Protein 2MW8 (pdb70)

CATH classification: 1.10.10.60

Solvent-accessible surface area: 6251 Å² total; per-residue (Å²): 194,178,172,178,116,217,113,177,105,184,30,60,108,125,6,75,46,60,0,90,62,44,22,135,121,99,12,23,152,40,96,140,137,24,25,104,84,13,18,81,126,20,126,34,58,117,144,23,0,90,142,22,6,103,100,47,89,121,113,81,132,142,117,82,164,126,264

Organism: Homo sapiens (NCBI:txid9606)

Secondary structure (DSSP, 8-state):
---S-----SS-HHHHHHHHHHHHHT-S---HHHHHHHHHHTT--SHHHHHHHHHHHHHHHH-----

Sequence (67 aa):
NRQKTRPRTKISVEALGILQSFIQDVGLYPDEEAIQTLSAQLDLPKYTIIKFFQNQRYYLKHHGKLKNRQKTRPRTKISVEALGILQSFIQDVGLYPDEEAIQTLSAQLDLPKYTIIKFFQNQRYYLKHHGKLKNRQKTRPRTKISVEALGILQSFIQDVGLYPDEEAIQTLSAQLDLPKYTIIKFFQNQRYYLKHHGKLKNRQKTRPRTKISVEALGILQSFIQDVGLYPDEEAIQTLSAQLDLPKYTIIKFFQNQRYYLKHHGKLKNRQKTRPRTKISVEALGILQSFIQDVGLYPDEEAIQTLSAQLDLPKYTIIKFFQNQRYYLKHHGKLKNRQKTRPRTKISVEALGILQSFIQDVGLYPDEEAIQTLSAQLDLPKYTIIKFFQNQRYYLKHHGKLKNRQKTRPRTKISVEALGILQSFIQDVGLYPDEEAIQTLSAQLDLPKYTIIKFFQNQRYYLKHHGKLKNRQKTRPRTKISVEALGILQSFIQDVGLYPDEEAIQTLSAQLDLPKYTIIKFFQNQRYYLKHHGKLKNRQKTRPRTKISVEALGILQSFIQDVGLYPDEEAIQTLSAQLDLPKYTIIKFFQNQRYYLKHHGKLKNRQKTRPRTKISVEALGILQSFIQDVGLYPDEEAIQTLSAQLDLPKYTIIKFFQNQRYYLKHHGKLKNRQKTRPRTKISVEALGILQSFIQDVGLYPDEEAIQTLSAQLDLPKYTIIKFFQNQRYYLKHHGKLKNRQKTRPRTKISVEALGILQSFIQDVGLYPDEEAIQTLSAQLDLPKYTIIKFFQNQRYYLKHHGKLKNRQKTRPRTKISVEALGILQSFIQDVGLYPDEEAIQTLSAQLDLPKYTIIKFFQNQRYYLKHHGKLKNRQKTRPRTKISVEALGILQSFIQDVGLYPDEEAIQTLSAQLDLPKYTIIKFFQNQRYYLKHHGKLKNRQKTRPRTKISVEALGILQSFIQDVGLYPDEEAIQTLSAQLDLPKYTIIKFFQNQRYYLKHHGKLKNRQKTRPRTKISVEALGILQSFIQDVGLYPDEEAIQTLSAQLDLPKYTIIKFFQNQRYYLKHHGKLKNRQKTRPRTKISVEALGILQSFIQDVGLYPDEEAIQTLSAQLDLPKYTIIKFFQNQRYYLKHHGKLKNRQKTRPRTKISVEALGILQSFIQDVGLYPDEEAIQTLSAQLDLPKYTIIKFFQNQRYYLKHHGKLKNRQKTRPRTKISVEALGILQSFIQDVGLYPDEEAIQTLSAQLDLPKYTIIKFFQNQRYYLKHHGKLKNRQKTRPRTKISVEALGILQSFIQDVGLYPDEEAIQTLSAQLDLPKYTIIKFFQNQRYYLKHHGKLK

Radius of gyration: 14.17 Å; Cα contacts (8 Å, |Δi|>4): 26; chains: 1; bounding box: 20×46×33 Å

GO terms:
  GO:0000122 negative regulation of transcription by RNA polymerase II (P, IMP)
  GO:0000977 RNA polymerase II transcription regulatory region sequence-specific DNA binding (F, IDA)
  GO:0001227 DNA-binding transcription repressor activity, RNA polymerase II-specific (F, IDA)
  GO:0000122 negative regulation of transcription by RNA polymerase II (P, IDA)
  GO:0043565 sequence-specific DNA binding (F, IDA)
  GO:0016604 nuclear body (C, IDA)
  GO:0016363 nuclear matrix (C, EXP)
  GO:0003690 double-stranded DNA binding (F, TAS)
  GO:0006325 chromatin organization (P, TAS)
  GO:0005654 nucleoplasm (C, TAS)
  GO:0005515 protein binding (F, IPI)
  GO:0005654 nucleoplasm (C, IDA)
  GO:0005634 nucleus (C, IDA)
  GO:0016605 PML body (C, IDA)

Structure (mmCIF, N/CA/C/O backbone):
data_2MW8
#
_entry.id   2MW8
#
loop_
_atom_site.group_PDB
_atom_site.id
_atom_site.type_symbol
_atom_site.label_atom_id
_atom_site.label_alt_id
_atom_site.label_comp_id
_atom_site.label_asym_id
_atom_site.label_entity_id
_atom_site.label_seq_id
_atom_site.pdbx_PDB_ins_code
_atom_site.Cartn_x
_atom_site.Cartn_y
_atom_site.Cartn_z
_atom_site.occupancy
_atom_site.B_iso_or_equiv
_atom_site.auth_seq_id
_atom_site.auth_comp_id
_atom_site.auth_asym_id
_atom_site.auth_atom_id
_atom_site.pdbx_PDB_model_num
ATOM 1 N N . ASN A 1 5 ? 127.721 -34.602 14.600 1.00 0.00 641 ASN A N 1
ATOM 2 C CA . ASN A 1 5 ? 127.384 -35.653 13.605 1.00 0.00 641 ASN A CA 1
ATOM 3 C C . ASN A 1 5 ? 126.560 -35.079 12.457 1.00 0.00 641 ASN A C 1
ATOM 4 O O . ASN A 1 5 ? 125.625 -35.716 11.970 1.00 0.00 641 ASN A O 1
ATOM 15 N N . ARG A 1 6 ? 126.912 -33.871 12.029 1.00 0.00 642 ARG A N 1
ATOM 16 C CA . ARG A 1 6 ? 126.205 -33.211 10.937 1.00 0.00 642 ARG A CA 1
ATOM 17 C C . ARG A 1 6 ? 126.965 -31.974 10.467 1.00 0.00 642 ARG A C 1
ATOM 18 O O . ARG A 1 6 ? 127.157 -31.025 11.228 1.00 0.00 642 ARG A O 1
ATOM 39 N N . GLN A 1 7 ? 127.396 -31.992 9.211 1.00 0.00 643 GLN A N 1
ATOM 40 C CA . GLN A 1 7 ? 128.135 -30.872 8.640 1.00 0.00 643 GLN A CA 1
ATOM 41 C C . GLN A 1 7 ? 127.789 -30.685 7.166 1.00 0.00 643 GLN A C 1
ATOM 42 O O . GLN A 1 7 ? 128.581 -31.018 6.284 1.00 0.00 643 GLN A O 1
ATOM 56 N N . LYS A 1 8 ? 126.600 -30.151 6.907 1.00 0.00 644 LYS A N 1
ATOM 57 C CA . LYS A 1 8 ? 126.148 -29.920 5.540 1.00 0.00 644 LYS A CA 1
ATOM 58 C C . LYS A 1 8 ? 125.397 -28.598 5.431 1.00 0.00 644 LYS A C 1
ATOM 59 O O . LYS A 1 8 ? 124.482 -28.457 4.619 1.00 0.00 644 LYS A O 1
ATOM 78 N N . THR A 1 9 ? 125.788 -27.631 6.254 1.00 0.00 645 THR A N 1
ATOM 79 C CA . THR A 1 9 ? 125.152 -26.319 6.250 1.00 0.00 645 THR A CA 1
ATOM 80 C C . THR A 1 9 ? 125.966 -25.311 7.053 1.00 0.00 645 THR A C 1
ATOM 81 O O . THR A 1 9 ? 126.481 -25.628 8.126 1.00 0.00 645 THR A O 1
ATOM 92 N N . ARG A 1 10 ? 126.075 -24.095 6.529 1.00 0.00 646 ARG A N 1
ATOM 93 C CA . ARG A 1 10 ? 126.825 -23.038 7.199 1.00 0.00 646 ARG A CA 1
ATOM 94 C C . ARG A 1 10 ? 125.977 -21.775 7.337 1.00 0.00 646 ARG A C 1
ATOM 95 O O . ARG A 1 10 ? 125.207 -21.434 6.440 1.00 0.00 646 ARG A O 1
ATOM 116 N N . PRO A 1 11 ? 126.107 -21.059 8.469 1.00 0.00 647 PRO A N 1
ATOM 117 C CA . PRO A 1 11 ? 125.346 -19.829 8.714 1.00 0.00 647 PRO A CA 1
ATOM 118 C C . PRO A 1 11 ? 125.505 -18.817 7.585 1.00 0.00 647 PRO A C 1
ATOM 119 O O . PRO A 1 11 ? 126.515 -18.810 6.881 1.00 0.00 647 PRO A O 1
ATOM 130 N N . ARG A 1 12 ? 124.501 -17.962 7.418 1.00 0.00 648 ARG A N 1
ATOM 131 C CA . ARG A 1 12 ? 124.530 -16.945 6.373 1.00 0.00 648 ARG A CA 1
ATOM 132 C C . ARG A 1 12 ? 125.453 -15.795 6.760 1.00 0.00 648 ARG A C 1
ATOM 133 O O . ARG A 1 12 ? 125.406 -15.298 7.886 1.00 0.00 648 ARG A O 1
ATOM 154 N N . THR A 1 13 ? 126.295 -15.376 5.820 1.00 0.00 649 THR A N 1
ATOM 155 C CA . THR A 1 13 ? 127.230 -14.284 6.063 1.00 0.00 649 THR A CA 1
ATOM 156 C C . THR A 1 13 ? 127.270 -13.323 4.879 1.00 0.00 649 THR A C 1
ATOM 157 O O . THR A 1 13 ? 126.815 -13.652 3.784 1.00 0.00 649 THR A O 1
ATOM 168 N N . LYS A 1 14 ? 127.820 -12.134 5.108 1.00 0.00 650 LYS A N 1
ATOM 169 C CA . LYS A 1 14 ? 127.921 -11.123 4.062 1.00 0.00 650 LYS A CA 1
ATOM 170 C C . LYS A 1 14 ? 126.536 -10.687 3.591 1.00 0.00 650 LYS A C 1
ATOM 171 O O . LYS A 1 14 ? 126.120 -11.002 2.477 1.00 0.00 650 LYS A O 1
ATOM 190 N N . ILE A 1 15 ? 125.829 -9.957 4.448 1.00 0.00 651 ILE A N 1
ATOM 191 C CA . ILE A 1 15 ? 124.491 -9.477 4.121 1.00 0.00 651 ILE A CA 1
ATOM 192 C C . ILE A 1 15 ? 123.524 -10.638 3.917 1.00 0.00 651 ILE A C 1
ATOM 193 O O . ILE A 1 15 ? 123.772 -11.531 3.106 1.00 0.00 651 ILE A O 1
ATOM 209 N N . SER A 1 16 ? 122.421 -10.620 4.657 1.00 0.00 652 SER A N 1
ATOM 210 C CA . SER A 1 16 ? 121.415 -11.672 4.557 1.00 0.00 652 SER A CA 1
ATOM 211 C C . SER A 1 16 ? 120.661 -11.578 3.233 1.00 0.00 652 SER A C 1
ATOM 212 O O . SER A 1 16 ? 120.733 -10.566 2.537 1.00 0.00 652 SER A O 1
ATOM 220 N N . VAL A 1 17 ? 119.938 -12.639 2.895 1.00 0.00 653 VAL A N 1
ATOM 221 C CA . VAL A 1 17 ? 119.170 -12.677 1.656 1.00 0.00 653 VAL A CA 1
ATOM 222 C C . VAL A 1 17 ? 118.136 -11.556 1.615 1.00 0.00 653 VAL A C 1
ATOM 223 O O . VAL A 1 17 ? 117.974 -10.885 0.597 1.00 0.00 653 VAL A O 1
ATOM 236 N N . GLU A 1 18 ? 117.441 -11.359 2.730 1.00 0.00 654 GLU A N 1
ATOM 237 C CA . GLU A 1 18 ? 116.422 -10.319 2.821 1.00 0.00 654 GLU A CA 1
ATOM 238 C C . GLU A 1 18 ? 117.050 -8.933 2.717 1.00 0.00 654 GLU A C 1
ATOM 239 O O . GLU A 1 18 ? 116.433 -7.997 2.207 1.00 0.00 654 GLU A O 1
ATOM 251 N N . ALA A 1 19 ? 118.280 -8.807 3.205 1.00 0.00 655 ALA A N 1
ATOM 252 C CA . ALA A 1 19 ? 118.990 -7.535 3.166 1.00 0.00 655 ALA A CA 1
ATOM 253 C C . ALA A 1 19 ? 119.494 -7.229 1.760 1.00 0.00 655 ALA A C 1
ATOM 254 O O . ALA A 1 19 ? 119.497 -6.076 1.329 1.00 0.00 655 ALA A O 1
ATOM 261 N N . LEU A 1 20 ? 119.920 -8.268 1.050 1.00 0.00 656 LEU A N 1
ATOM 262 C CA . LEU A 1 20 ? 120.425 -8.111 -0.308 1.00 0.00 656 LEU A CA 1
ATOM 263 C C . LEU A 1 20 ? 119.303 -7.725 -1.266 1.00 0.00 656 LEU A C 1
ATOM 264 O O . LEU A 1 20 ? 119.479 -6.865 -2.129 1.00 0.00 656 LEU A O 1
ATOM 280 N N . GLY A 1 21 ? 118.150 -8.366 -1.108 1.00 0.00 657 GLY A N 1
ATOM 281 C CA . GLY A 1 21 ? 117.016 -8.076 -1.965 1.00 0.00 657 GLY A CA 1
ATOM 282 C C . GLY A 1 21 ? 116.565 -6.633 -1.863 1.00 0.00 657 GLY A C 1
ATOM 283 O O . GLY A 1 21 ? 116.254 -5.999 -2.871 1.00 0.00 657 GLY A O 1
ATOM 287 N N . ILE A 1 22 ? 116.531 -6.111 -0.641 1.00 0.00 658 ILE A N 1
ATOM 288 C CA . ILE A 1 22 ? 116.115 -4.732 -0.411 1.00 0.00 658 ILE A CA 1
ATOM 289 C C . ILE A 1 22 ? 117.218 -3.753 -0.798 1.00 0.00 658 ILE A C 1
ATOM 290 O O . ILE A 1 22 ? 116.946 -2.666 -1.305 1.00 0.00 658 ILE A O 1
ATOM 306 N N . LEU A 1 23 ? 118.464 -4.147 -0.555 1.00 0.00 659 LEU A N 1
ATOM 307 C CA . LEU A 1 23 ? 119.609 -3.303 -0.879 1.00 0.00 659 LEU A CA 1
ATOM 308 C C . LEU A 1 23 ? 119.742 -3.124 -2.387 1.00 0.00 659 LEU A C 1
ATOM 309 O O . LEU A 1 23 ? 119.938 -2.011 -2.875 1.00 0.00 659 LEU A O 1
ATOM 325 N N . GLN A 1 24 ? 119.635 -4.227 -3.122 1.00 0.00 660 GLN A N 1
ATOM 326 C CA . GLN A 1 24 ? 119.743 -4.191 -4.576 1.00 0.00 660 GLN A CA 1
ATOM 327 C C . GLN A 1 24 ? 118.668 -3.294 -5.179 1.00 0.00 660 GLN A C 1
ATOM 328 O O . GLN A 1 24 ? 118.940 -2.504 -6.083 1.00 0.00 660 GLN A O 1
ATOM 342 N N . SER A 1 25 ? 117.445 -3.420 -4.673 1.00 0.00 661 SER A N 1
ATOM 343 C CA . SER A 1 25 ? 116.329 -2.620 -5.162 1.00 0.00 661 SER A CA 1
ATOM 344 C C . SER A 1 25 ? 116.555 -1.139 -4.877 1.00 0.00 661 SER A C 1
ATOM 345 O O . SER A 1 25 ? 116.124 -0.277 -5.643 1.00 0.00 661 SER A O 1
ATOM 353 N N . PHE A 1 26 ? 117.233 -0.851 -3.771 1.00 0.00 662 PHE A N 1
ATOM 354 C CA . PHE A 1 26 ? 117.516 0.525 -3.384 1.00 0.00 662 PHE A CA 1
ATOM 355 C C . PHE A 1 26 ? 118.363 1.225 -4.442 1.00 0.00 662 PHE A C 1
ATOM 356 O O . PHE A 1 26 ? 118.170 2.407 -4.723 1.00 0.00 662 PHE A O 1
ATOM 373 N N . ILE A 1 27 ? 119.301 0.486 -5.024 1.00 0.00 663 ILE A N 1
ATOM 374 C CA . ILE A 1 27 ? 120.178 1.036 -6.052 1.00 0.00 663 ILE A CA 1
ATOM 375 C C . ILE A 1 27 ? 119.429 1.233 -7.365 1.00 0.00 663 ILE A C 1
ATOM 376 O O . ILE A 1 27 ? 119.610 2.240 -8.049 1.00 0.00 663 ILE A O 1
ATOM 392 N N . GLN A 1 28 ? 118.587 0.265 -7.712 1.00 0.00 664 GLN A N 1
ATOM 393 C CA . GLN A 1 28 ? 117.810 0.333 -8.944 1.00 0.00 664 GLN A CA 1
ATOM 394 C C . GLN A 1 28 ? 116.792 1.468 -8.882 1.00 0.00 664 GLN A C 1
ATOM 395 O O . GLN A 1 28 ? 116.447 2.063 -9.904 1.00 0.00 664 GLN A O 1
ATOM 409 N N . ASP A 1 29 ? 116.314 1.765 -7.677 1.00 0.00 665 ASP A N 1
ATOM 410 C CA . ASP A 1 29 ? 115.335 2.829 -7.484 1.00 0.00 665 ASP A CA 1
ATOM 411 C C . ASP A 1 29 ? 116.026 4.162 -7.213 1.00 0.00 665 ASP A C 1
ATOM 412 O O . ASP A 1 29 ? 115.814 5.139 -7.932 1.00 0.00 665 ASP A O 1
ATOM 421 N N . VAL A 1 30 ? 116.852 4.195 -6.173 1.00 0.00 666 VAL A N 1
ATOM 422 C CA . VAL A 1 30 ? 117.573 5.408 -5.807 1.00 0.00 666 VAL A CA 1
ATOM 423 C C . VAL A 1 30 ? 118.847 5.560 -6.632 1.00 0.00 666 VAL A C 1
ATOM 424 O O . VAL A 1 30 ? 118.958 6.463 -7.461 1.00 0.00 666 VAL A O 1
ATOM 437 N N . GLY A 1 31 ? 119.807 4.670 -6.399 1.00 0.00 667 GLY A N 1
ATOM 438 C CA . GLY A 1 31 ? 121.060 4.723 -7.128 1.00 0.00 667 GLY A CA 1
ATOM 439 C C . GLY A 1 31 ? 122.245 4.314 -6.276 1.00 0.00 667 GLY A C 1
ATOM 440 O O . GLY A 1 31 ? 122.095 3.559 -5.315 1.00 0.00 667 GLY A O 1
ATOM 444 N N . LEU A 1 32 ? 123.425 4.813 -6.628 1.00 0.00 668 LEU A N 1
ATOM 445 C CA . LEU A 1 32 ? 124.641 4.494 -5.888 1.00 0.00 668 LEU A CA 1
ATOM 446 C C . LEU A 1 32 ? 125.212 5.739 -5.214 1.00 0.00 668 LEU A C 1
ATOM 447 O O . LEU A 1 32 ? 126.394 6.050 -5.359 1.00 0.00 668 LEU A O 1
ATOM 463 N N . TYR A 1 33 ? 124.363 6.447 -4.477 1.00 0.00 669 TYR A N 1
ATOM 464 C CA . TYR A 1 33 ? 124.780 7.657 -3.780 1.00 0.00 669 TYR A CA 1
ATOM 465 C C . TYR A 1 33 ? 123.919 7.896 -2.540 1.00 0.00 669 TYR A C 1
ATOM 466 O O . TYR A 1 33 ? 123.116 8.829 -2.502 1.00 0.00 669 TYR A O 1
ATOM 484 N N . PRO A 1 34 ? 124.076 7.051 -1.508 1.00 0.00 670 PRO A N 1
ATOM 485 C CA . PRO A 1 34 ? 123.308 7.172 -0.265 1.00 0.00 670 PRO A CA 1
ATOM 486 C C . PRO A 1 34 ? 123.767 8.352 0.586 1.00 0.00 670 PRO A C 1
ATOM 487 O O . PRO A 1 34 ? 124.834 8.919 0.355 1.00 0.00 670 PRO A O 1
ATOM 498 N N . ASP A 1 35 ? 122.954 8.714 1.573 1.00 0.00 671 ASP A N 1
ATOM 499 C CA . ASP A 1 35 ? 123.275 9.825 2.461 1.00 0.00 671 ASP A CA 1
ATOM 500 C C . ASP A 1 35 ? 123.389 9.351 3.906 1.00 0.00 671 ASP A C 1
ATOM 501 O O . ASP A 1 35 ? 123.171 8.177 4.204 1.00 0.00 671 ASP A O 1
ATOM 510 N N . GLU A 1 36 ? 123.733 10.272 4.800 1.00 0.00 672 GLU A N 1
ATOM 511 C CA . GLU A 1 36 ? 123.877 9.948 6.214 1.00 0.00 672 GLU A CA 1
ATOM 512 C C . GLU A 1 36 ? 122.567 9.417 6.789 1.00 0.00 672 GLU A C 1
ATOM 513 O O . GLU A 1 36 ? 122.564 8.484 7.593 1.00 0.00 672 GLU A O 1
ATOM 525 N N . GLU A 1 37 ? 121.457 10.016 6.371 1.00 0.00 673 GLU A N 1
ATOM 526 C CA . GLU A 1 37 ? 120.141 9.604 6.846 1.00 0.00 673 GLU A CA 1
ATOM 527 C C . GLU A 1 37 ? 119.722 8.281 6.213 1.00 0.00 673 GLU A C 1
ATOM 528 O O . GLU A 1 37 ? 118.999 7.491 6.822 1.00 0.00 673 GLU A O 1
ATOM 540 N N . ALA A 1 38 ? 120.181 8.044 4.989 1.00 0.00 674 ALA A N 1
ATOM 541 C CA . ALA A 1 38 ? 119.854 6.816 4.274 1.00 0.00 674 ALA A CA 1
ATOM 542 C C . ALA A 1 38 ? 120.477 5.601 4.953 1.00 0.00 674 ALA A C 1
ATOM 543 O O . ALA A 1 38 ? 119.841 4.556 5.084 1.00 0.00 674 ALA A O 1
ATOM 550 N N . ILE A 1 39 ? 121.727 5.746 5.381 1.00 0.00 675 ILE A N 1
ATOM 551 C CA . ILE A 1 39 ? 122.436 4.660 6.048 1.00 0.00 675 ILE A CA 1
ATOM 552 C C . ILE A 1 39 ? 121.882 4.419 7.447 1.00 0.00 675 ILE A C 1
ATOM 553 O O . ILE A 1 39 ? 121.701 3.276 7.866 1.00 0.00 675 ILE A O 1
ATOM 569 N N . GLN A 1 40 ? 121.616 5.504 8.168 1.00 0.00 676 GLN A N 1
ATOM 570 C CA . GLN A 1 40 ? 121.082 5.410 9.521 1.00 0.00 676 GLN A CA 1
ATOM 571 C C . GLN A 1 40 ? 119.742 4.682 9.528 1.00 0.00 676 GLN A C 1
ATOM 572 O O . GLN A 1 40 ? 119.455 3.895 10.430 1.00 0.00 676 GLN A O 1
ATOM 586 N N . THR A 1 41 ? 118.924 4.951 8.514 1.00 0.00 677 THR A N 1
ATOM 587 C CA . THR A 1 41 ? 117.614 4.321 8.403 1.00 0.00 677 THR A CA 1
ATOM 588 C C . THR A 1 41 ? 117.734 2.887 7.904 1.00 0.00 677 THR A C 1
ATOM 589 O O . THR A 1 41 ? 117.133 1.970 8.465 1.00 0.00 677 THR A O 1
ATOM 600 N N . LEU A 1 42 ? 118.515 2.697 6.845 1.00 0.00 678 LEU A N 1
ATOM 601 C CA . LEU A 1 42 ? 118.714 1.372 6.269 1.00 0.00 678 LEU A CA 1
ATOM 602 C C . LEU A 1 42 ? 119.410 0.446 7.261 1.00 0.00 678 LEU A C 1
ATOM 603 O O . LEU A 1 42 ? 119.056 -0.726 7.385 1.00 0.00 678 LEU A O 1
ATOM 619 N N . SER A 1 43 ? 120.403 0.980 7.965 1.00 0.00 679 SER A N 1
ATOM 620 C CA . SER A 1 43 ? 121.150 0.201 8.945 1.00 0.00 679 SER A CA 1
ATOM 621 C C . SER A 1 43 ? 120.237 -0.286 10.065 1.00 0.00 679 SER A C 1
ATOM 622 O O . SER A 1 43 ? 120.386 -1.405 10.558 1.00 0.00 679 SER A O 1
ATOM 630 N N . ALA A 1 44 ? 119.292 0.559 10.464 1.00 0.00 680 ALA A N 1
ATOM 631 C CA . ALA A 1 44 ? 118.355 0.215 11.526 1.00 0.00 680 ALA A CA 1
ATOM 632 C C . ALA A 1 44 ? 117.226 -0.666 11.000 1.00 0.00 680 ALA A C 1
ATOM 633 O O . ALA A 1 44 ? 116.700 -1.514 11.720 1.00 0.00 680 ALA A O 1
ATOM 640 N N . GLN A 1 45 ? 116.859 -0.458 9.739 1.00 0.00 681 GLN A N 1
ATOM 641 C CA . GLN A 1 45 ? 115.792 -1.233 9.117 1.00 0.00 681 GLN A CA 1
ATOM 642 C C . GLN A 1 45 ? 116.285 -2.622 8.727 1.00 0.00 681 GLN A C 1
ATOM 643 O O . GLN A 1 45 ? 115.668 -3.631 9.070 1.00 0.00 681 GLN A O 1
ATOM 657 N N . LEU A 1 46 ? 117.403 -2.668 8.008 1.00 0.00 682 LEU A N 1
ATOM 658 C CA . LEU A 1 46 ? 117.981 -3.934 7.571 1.00 0.00 682 LEU A CA 1
ATOM 659 C C . LEU A 1 46 ? 118.672 -4.656 8.728 1.00 0.00 682 LEU A C 1
ATOM 660 O O . LEU A 1 46 ? 119.008 -5.835 8.619 1.00 0.00 682 LEU A O 1
ATOM 676 N N . ASP A 1 47 ? 118.885 -3.943 9.833 1.00 0.00 683 ASP A N 1
ATOM 677 C CA . ASP A 1 47 ? 119.537 -4.522 11.003 1.00 0.00 683 ASP A CA 1
ATOM 678 C C . ASP A 1 47 ? 120.999 -4.845 10.706 1.00 0.00 683 ASP A C 1
ATOM 679 O O . ASP A 1 47 ? 121.527 -5.859 11.163 1.00 0.00 683 ASP A O 1
ATOM 688 N N . LEU A 1 48 ? 121.647 -3.974 9.939 1.00 0.00 684 LEU A N 1
ATOM 689 C CA . LEU A 1 48 ? 123.047 -4.163 9.580 1.00 0.00 684 LEU A CA 1
ATOM 690 C C . LEU A 1 48 ? 123.873 -2.933 9.950 1.00 0.00 684 LEU A C 1
ATOM 691 O O . LEU A 1 48 ? 123.370 -1.810 9.928 1.00 0.00 684 LEU A O 1
ATOM 707 N N . PRO A 1 49 ? 125.157 -3.129 10.295 1.00 0.00 685 PRO A N 1
ATOM 708 C CA . PRO A 1 49 ? 126.051 -2.029 10.671 1.00 0.00 685 PRO A CA 1
ATOM 709 C C . PRO A 1 49 ? 126.061 -0.909 9.635 1.00 0.00 685 PRO A C 1
ATOM 710 O O . PRO A 1 49 ? 125.361 -0.980 8.625 1.00 0.00 685 PRO A O 1
ATOM 721 N N . LYS A 1 50 ? 126.859 0.121 9.893 1.00 0.00 686 LYS A N 1
ATOM 722 C CA . LYS A 1 50 ? 126.960 1.257 8.982 1.00 0.00 686 LYS A CA 1
ATOM 723 C C . LYS A 1 50 ? 128.011 0.998 7.908 1.00 0.00 686 LYS A C 1
ATOM 724 O O . LYS A 1 50 ? 127.802 1.305 6.734 1.00 0.00 686 LYS A O 1
ATOM 743 N N . TYR A 1 51 ? 129.142 0.433 8.317 1.00 0.00 687 TYR A N 1
ATOM 744 C CA . TYR A 1 51 ? 130.226 0.132 7.389 1.00 0.00 687 TYR A CA 1
ATOM 745 C C . TYR A 1 51 ? 129.764 -0.835 6.305 1.00 0.00 687 TYR A C 1
ATOM 746 O O . TYR A 1 51 ? 130.225 -0.773 5.165 1.00 0.00 687 TYR A O 1
ATOM 764 N N . THR A 1 52 ? 128.850 -1.729 6.668 1.00 0.00 688 THR A N 1
ATOM 765 C CA . THR A 1 52 ? 128.324 -2.710 5.727 1.00 0.00 688 THR A CA 1
ATOM 766 C C . THR A 1 52 ? 127.644 -2.028 4.544 1.00 0.00 688 THR A C 1
ATOM 767 O O . THR A 1 52 ? 127.656 -2.544 3.427 1.00 0.00 688 THR A O 1
ATOM 778 N N . ILE A 1 53 ? 127.050 -0.867 4.799 1.00 0.00 689 ILE A N 1
ATOM 779 C CA . ILE A 1 53 ? 126.364 -0.115 3.756 1.00 0.00 689 ILE A CA 1
ATOM 780 C C . ILE A 1 53 ? 127.357 0.630 2.871 1.00 0.00 689 ILE A C 1
ATOM 781 O O . ILE A 1 53 ? 127.203 0.676 1.650 1.00 0.00 689 ILE A O 1
ATOM 797 N N . ILE A 1 54 ? 128.377 1.210 3.494 1.00 0.00 690 ILE A N 1
ATOM 798 C CA . ILE A 1 54 ? 129.395 1.953 2.761 1.00 0.00 690 ILE A CA 1
ATOM 799 C C . ILE A 1 54 ? 130.185 1.033 1.835 1.00 0.00 690 ILE A C 1
ATOM 800 O O . ILE A 1 54 ? 130.497 1.399 0.702 1.00 0.00 690 ILE A O 1
ATOM 816 N N . LYS A 1 55 ? 130.505 -0.160 2.324 1.00 0.00 691 LYS A N 1
ATOM 817 C CA . LYS A 1 55 ? 131.258 -1.130 1.540 1.00 0.00 691 LYS A CA 1
ATOM 818 C C . LYS A 1 55 ? 130.413 -1.685 0.397 1.00 0.00 691 LYS A C 1
ATOM 819 O O . LYS A 1 55 ? 130.910 -1.899 -0.708 1.00 0.00 691 LYS A O 1
ATOM 838 N N . PHE A 1 56 ? 129.133 -1.914 0.672 1.00 0.00 692 PHE A N 1
ATOM 839 C CA . PHE A 1 56 ? 128.218 -2.445 -0.333 1.00 0.00 692 PHE A CA 1
ATOM 840 C C . PHE A 1 56 ? 128.099 -1.496 -1.521 1.00 0.00 692 PHE A C 1
ATOM 841 O O . PHE A 1 56 ? 128.386 -1.870 -2.658 1.00 0.00 692 PHE A O 1
ATOM 858 N N . PHE A 1 57 ? 127.675 -0.266 -1.249 1.00 0.00 693 PHE A N 1
ATOM 859 C CA . PHE A 1 57 ? 127.515 0.736 -2.298 1.00 0.00 693 PHE A CA 1
ATOM 860 C C . PHE A 1 57 ? 128.857 1.078 -2.938 1.00 0.00 693 PHE A C 1
ATOM 861 O O . PHE A 1 57 ? 128.958 1.213 -4.158 1.00 0.00 693 PHE A O 1
ATOM 878 N N . GLN A 1 58 ? 129.886 1.219 -2.108 1.00 0.00 694 GLN A N 1
ATOM 879 C CA . GLN A 1 58 ? 131.222 1.546 -2.595 1.00 0.00 694 GLN A CA 1
ATOM 880 C C . GLN A 1 58 ? 131.723 0.486 -3.571 1.00 0.00 694 GLN A C 1
ATOM 881 O O . GLN A 1 58 ? 132.290 0.808 -4.615 1.00 0.00 694 GLN A O 1
ATOM 895 N N . ASN A 1 59 ? 131.511 -0.779 -3.224 1.00 0.00 695 ASN A N 1
ATOM 896 C CA . ASN A 1 59 ? 131.942 -1.887 -4.069 1.00 0.00 695 ASN A CA 1
ATOM 897 C C . ASN A 1 59 ? 131.194 -1.882 -5.398 1.00 0.00 695 ASN A C 1
ATOM 898 O O . ASN A 1 59 ? 131.802 -1.970 -6.465 1.00 0.00 695 ASN A O 1
ATOM 909 N N . GLN A 1 60 ? 129.871 -1.779 -5.327 1.00 0.00 696 GLN A N 1
ATOM 910 C CA . GLN A 1 60 ? 129.039 -1.765 -6.525 1.00 0.00 696 GLN A CA 1
ATOM 911 C C . GLN A 1 60 ? 129.374 -0.569 -7.411 1.00 0.00 696 GLN A C 1
ATOM 912 O O . GLN A 1 60 ? 129.229 -0.629 -8.633 1.00 0.00 696 GLN A O 1
ATOM 926 N N . ARG A 1 61 ? 129.820 0.518 -6.789 1.00 0.00 697 ARG A N 1
ATOM 927 C CA . ARG A 1 61 ? 130.174 1.728 -7.524 1.00 0.00 697 ARG A CA 1
ATOM 928 C C . ARG A 1 61 ? 131.270 1.446 -8.548 1.00 0.00 697 ARG A C 1
ATOM 929 O O . ARG A 1 61 ? 131.329 2.085 -9.599 1.00 0.00 697 ARG A O 1
ATOM 950 N N . TYR A 1 62 ? 132.135 0.488 -8.233 1.00 0.00 698 TYR A N 1
ATOM 951 C CA . TYR A 1 62 ? 133.229 0.123 -9.126 1.00 0.00 698 TYR A CA 1
ATOM 952 C C . TYR A 1 62 ? 132.774 -0.906 -10.157 1.00 0.00 698 TYR A C 1
ATOM 953 O O . TYR A 1 62 ? 133.331 -0.988 -11.253 1.00 0.00 698 TYR A O 1
ATOM 971 N N . TYR A 1 63 ? 131.762 -1.690 -9.800 1.00 0.00 699 TYR A N 1
ATOM 972 C CA . TYR A 1 63 ? 131.234 -2.714 -10.695 1.00 0.00 699 TYR A CA 1
ATOM 973 C C . TYR A 1 63 ? 130.779 -2.105 -12.018 1.00 0.00 699 TYR A C 1
ATOM 974 O O . TYR A 1 63 ? 131.037 -2.657 -13.088 1.00 0.00 699 TYR A O 1
ATOM 992 N N . LEU A 1 64 ? 130.099 -0.965 -11.937 1.00 0.00 700 LEU A N 1
ATOM 993 C CA . LEU A 1 64 ? 129.607 -0.283 -13.129 1.00 0.00 700 LEU A CA 1
ATOM 994 C C . LEU A 1 64 ? 130.747 0.404 -13.875 1.00 0.00 700 LEU A C 1
ATOM 995 O O . LEU A 1 64 ? 130.725 0.506 -15.102 1.00 0.00 700 LEU A O 1
ATOM 1011 N N . LYS A 1 65 ? 131.738 0.877 -13.127 1.00 0.00 701 LYS A N 1
ATOM 1012 C CA . LYS A 1 65 ? 132.885 1.557 -13.720 1.00 0.00 701 LYS A CA 1
ATOM 1013 C C . LYS A 1 65 ? 133.795 0.566 -14.438 1.00 0.00 701 LYS A C 1
ATOM 1014 O O . LYS A 1 65 ? 134.030 0.682 -15.641 1.00 0.00 701 LYS A O 1
ATOM 1033 N N . HIS A 1 66 ? 134.306 -0.410 -13.693 1.00 0.00 702 HIS A N 1
ATOM 1034 C CA . HIS A 1 66 ? 135.192 -1.421 -14.260 1.00 0.00 702 HIS A CA 1
ATOM 1035 C C . HIS A 1 66 ? 134.499 -2.187 -15.382 1.00 0.00 702 HIS A C 1
ATOM 1036 O O . HIS A 1 66 ? 134.774 -1.963 -16.561 1.00 0.00 702 HIS A O 1
ATOM 1051 N N . HIS A 1 67 ? 133.598 -3.090 -15.009 1.00 0.00 703 HIS A N 1
ATOM 1052 C CA . HIS A 1 67 ? 132.867 -3.888 -15.986 1.00 0.00 703 HIS A CA 1
ATOM 1053 C C . HIS A 1 67 ? 132.059 -2.995 -16.923 1.00 0.00 703 HIS A C 1
ATOM 1054 O O . HIS A 1 67 ? 131.352 -2.091 -16.478 1.00 0.00 703 HIS A O 1
ATOM 1069 N N . GLY A 1 68 ? 132.170 -3.255 -18.222 1.00 0.00 704 GLY A N 1
ATOM 1070 C CA . GLY A 1 68 ? 131.445 -2.466 -19.200 1.00 0.00 704 GLY A CA 1
ATOM 1071 C C . GLY A 1 68 ? 130.330 -3.250 -19.865 1.00 0.00 704 GLY A C 1
ATOM 1072 O O . GLY A 1 68 ? 130.243 -3.300 -21.092 1.00 0.00 704 GLY A O 1
ATOM 1076 N N . LYS A 1 69 ? 129.476 -3.864 -19.054 1.00 0.00 705 LYS A N 1
ATOM 1077 C CA . LYS A 1 69 ? 128.361 -4.650 -19.571 1.00 0.00 705 LYS A CA 1
ATOM 1078 C C . LYS A 1 69 ? 127.403 -5.040 -18.449 1.00 0.00 705 LYS A C 1
ATOM 1079 O O . LYS A 1 69 ? 127.806 -5.653 -17.460 1.00 0.00 705 LYS A O 1
ATOM 1098 N N . LEU A 1 70 ? 126.134 -4.679 -18.610 1.00 0.00 706 LEU A N 1
ATOM 1099 C CA . LEU A 1 70 ? 125.119 -4.992 -17.611 1.00 0.00 706 LEU A CA 1
ATOM 1100 C C . LEU A 1 70 ? 124.355 -6.257 -17.989 1.00 0.00 706 LEU A C 1
ATOM 1101 O O . LEU A 1 70 ? 124.447 -6.735 -19.120 1.00 0.00 706 LEU A O 1
ATOM 1117 N N . LYS A 1 71 ? 123.602 -6.795 -17.034 1.00 0.00 707 LYS A N 1
ATOM 1118 C CA . LYS A 1 71 ? 122.823 -8.005 -17.266 1.00 0.00 707 LYS A CA 1
ATOM 1119 C C . LYS A 1 71 ? 123.729 -9.170 -17.651 1.00 0.00 707 LYS A C 1
ATOM 1120 O O . LYS A 1 71 ? 123.968 -10.042 -16.789 1.00 0.00 707 LYS A O 1
ATOM 1140 N N . ASN A 1 5 ? 130.864 -30.449 -5.886 1.00 0.00 641 ASN A N 2
ATOM 1141 C CA . ASN A 1 5 ? 132.104 -31.224 -5.618 1.00 0.00 641 ASN A CA 2
ATOM 1142 C C . ASN A 1 5 ? 133.118 -30.387 -4.843 1.00 0.00 641 ASN A C 2
ATOM 1143 O O . ASN A 1 5 ? 132.922 -29.189 -4.640 1.00 0.00 641 ASN A O 2
ATOM 1154 N N . ARG A 1 6 ? 134.200 -31.026 -4.410 1.00 0.00 642 ARG A N 2
ATOM 1155 C CA . ARG A 1 6 ? 135.241 -30.337 -3.654 1.00 0.00 642 ARG A CA 2
ATOM 1156 C C . ARG A 1 6 ? 134.679 -29.766 -2.357 1.00 0.00 642 ARG A C 2
ATOM 1157 O O . ARG A 1 6 ? 133.473 -29.821 -2.115 1.00 0.00 642 ARG A O 2
ATOM 1178 N N . GLN A 1 7 ? 135.559 -29.217 -1.527 1.00 0.00 643 GLN A N 2
ATOM 1179 C CA . GLN A 1 7 ? 135.147 -28.634 -0.255 1.00 0.00 643 GLN A CA 2
ATOM 1180 C C . GLN A 1 7 ? 134.897 -27.137 -0.401 1.00 0.00 643 GLN A C 2
ATOM 1181 O O . GLN A 1 7 ? 135.836 -26.347 -0.507 1.00 0.00 643 GLN A O 2
ATOM 1195 N N . LYS A 1 8 ? 133.625 -26.752 -0.405 1.00 0.00 644 LYS A N 2
ATOM 1196 C CA . LYS A 1 8 ? 133.250 -25.350 -0.539 1.00 0.00 644 LYS A CA 2
ATOM 1197 C C . LYS A 1 8 ? 132.126 -24.994 0.429 1.00 0.00 644 LYS A C 2
ATOM 1198 O O . LYS A 1 8 ? 130.962 -24.904 0.037 1.00 0.00 644 LYS A O 2
ATOM 1217 N N . THR A 1 9 ? 132.482 -24.791 1.693 1.00 0.00 645 THR A N 2
ATOM 1218 C CA . THR A 1 9 ? 131.503 -24.446 2.716 1.00 0.00 645 THR A CA 2
ATOM 1219 C C . THR A 1 9 ? 131.129 -22.969 2.643 1.00 0.00 645 THR A C 2
ATOM 1220 O O . THR A 1 9 ? 131.984 -22.095 2.782 1.00 0.00 645 THR A O 2
ATOM 1231 N N . ARG A 1 10 ? 129.847 -22.699 2.423 1.00 0.00 646 ARG A N 2
ATOM 1232 C CA . ARG A 1 10 ? 129.359 -21.328 2.331 1.00 0.00 646 ARG A CA 2
ATOM 1233 C C . ARG A 1 10 ? 127.883 -21.248 2.720 1.00 0.00 646 ARG A C 2
ATOM 1234 O O . ARG A 1 10 ? 127.037 -20.870 1.909 1.00 0.00 646 ARG A O 2
ATOM 1255 N N . PRO A 1 11 ? 127.555 -21.604 3.974 1.00 0.00 647 PRO A N 2
ATOM 1256 C CA . PRO A 1 11 ? 126.175 -21.572 4.468 1.00 0.00 647 PRO A CA 2
ATOM 1257 C C . PRO A 1 11 ? 125.659 -20.149 4.656 1.00 0.00 647 PRO A C 2
ATOM 1258 O O . PRO A 1 11 ? 124.459 -19.895 4.568 1.00 0.00 647 PRO A O 2
ATOM 1269 N N . ARG A 1 12 ? 126.577 -19.222 4.918 1.00 0.00 648 ARG A N 2
ATOM 1270 C CA . ARG A 1 12 ? 126.214 -17.825 5.119 1.00 0.00 648 ARG A CA 2
ATOM 1271 C C . ARG A 1 12 ? 127.460 -16.956 5.266 1.00 0.00 648 ARG A C 2
ATOM 1272 O O . ARG A 1 12 ? 128.022 -16.838 6.356 1.00 0.00 648 ARG A O 2
ATOM 1293 N N . THR A 1 13 ? 127.885 -16.349 4.163 1.00 0.00 649 THR A N 2
ATOM 1294 C CA . THR A 1 13 ? 129.063 -15.490 4.170 1.00 0.00 649 THR A CA 2
ATOM 1295 C C . THR A 1 13 ? 128.799 -14.205 4.943 1.00 0.00 649 THR A C 2
ATOM 1296 O O . THR A 1 13 ? 129.399 -13.960 5.990 1.00 0.00 649 THR A O 2
ATOM 1307 N N . LYS A 1 14 ? 127.895 -13.389 4.418 1.00 0.00 650 LYS A N 2
ATOM 1308 C CA . LYS A 1 14 ? 127.542 -12.124 5.053 1.00 0.00 650 LYS A CA 2
ATOM 1309 C C . LYS A 1 14 ? 126.308 -11.514 4.396 1.00 0.00 650 LYS A C 2
ATOM 1310 O O . LYS A 1 14 ? 126.207 -11.458 3.171 1.00 0.00 650 LYS A O 2
ATOM 1329 N N . ILE A 1 15 ? 125.370 -11.057 5.220 1.00 0.00 651 ILE A N 2
ATOM 1330 C CA . ILE A 1 15 ? 124.142 -10.450 4.719 1.00 0.00 651 ILE A CA 2
ATOM 1331 C C . ILE A 1 15 ? 123.296 -11.467 3.963 1.00 0.00 651 ILE A C 2
ATOM 1332 O O . ILE A 1 15 ? 123.704 -11.976 2.919 1.00 0.00 651 ILE A O 2
ATOM 1348 N N . SER A 1 16 ? 122.113 -11.758 4.495 1.00 0.00 652 SER A N 2
ATOM 1349 C CA . SER A 1 16 ? 121.207 -12.714 3.871 1.00 0.00 652 SER A CA 2
ATOM 1350 C C . SER A 1 16 ? 120.565 -12.123 2.621 1.00 0.00 652 SER A C 2
ATOM 1351 O O . SER A 1 16 ? 120.711 -10.932 2.341 1.00 0.00 652 SER A O 2
ATOM 1359 N N . VAL A 1 17 ? 119.855 -12.959 1.873 1.00 0.00 653 VAL A N 2
ATOM 1360 C CA . VAL A 1 17 ? 119.189 -12.520 0.652 1.00 0.00 653 VAL A CA 2
ATOM 1361 C C . VAL A 1 17 ? 118.135 -11.459 0.952 1.00 0.00 653 VAL A C 2
ATOM 1362 O O . VAL A 1 17 ? 117.868 -10.584 0.129 1.00 0.00 653 VAL A O 2
ATOM 1375 N N . GLU A 1 18 ? 117.539 -11.542 2.137 1.00 0.00 654 GLU A N 2
ATOM 1376 C CA . GLU A 1 18 ? 116.514 -10.588 2.546 1.00 0.00 654 GLU A CA 2
ATOM 1377 C C . GLU A 1 18 ? 117.065 -9.167 2.553 1.00 0.00 654 GLU A C 2
ATOM 1378 O O . GLU A 1 18 ? 116.404 -8.231 2.102 1.00 0.00 654 GLU A O 2
ATOM 1390 N N . ALA A 1 19 ? 118.281 -9.011 3.069 1.00 0.00 655 ALA A N 2
ATOM 1391 C CA . ALA A 1 19 ? 118.922 -7.704 3.134 1.00 0.00 655 ALA A CA 2
ATOM 1392 C C . ALA A 1 19 ? 119.341 -7.230 1.748 1.00 0.00 655 ALA A C 2
ATOM 1393 O O . ALA A 1 19 ? 119.212 -6.050 1.418 1.00 0.00 655 ALA A O 2
ATOM 1400 N N . LEU A 1 20 ? 119.844 -8.156 0.938 1.00 0.00 656 LEU A N 2
ATOM 1401 C CA . LEU A 1 20 ? 120.282 -7.832 -0.415 1.00 0.00 656 LEU A CA 2
ATOM 1402 C C . LEU A 1 20 ? 119.097 -7.439 -1.291 1.00 0.00 656 LEU A C 2
ATOM 1403 O O . LEU A 1 20 ? 119.197 -6.531 -2.116 1.00 0.00 656 LEU A O 2
ATOM 1419 N N . GLY A 1 21 ? 117.976 -8.129 -1.105 1.00 0.00 657 GLY A N 2
ATOM 1420 C CA . GLY A 1 21 ? 116.789 -7.836 -1.885 1.00 0.00 657 GLY A CA 2
ATOM 1421 C C . GLY A 1 21 ? 116.311 -6.410 -1.700 1.00 0.00 657 GLY A C 2
ATOM 1422 O O . GLY A 1 21 ? 115.958 -5.735 -2.668 1.00 0.00 657 GLY A O 2
ATOM 1426 N N . ILE A 1 22 ? 116.301 -5.948 -0.454 1.00 0.00 658 ILE A N 2
ATOM 1427 C CA . ILE A 1 22 ? 115.865 -4.591 -0.145 1.00 0.00 658 ILE A CA 2
ATOM 1428 C C . ILE A 1 22 ? 116.881 -3.566 -0.635 1.00 0.00 658 ILE A C 2
ATOM 1429 O O . ILE A 1 22 ? 116.514 -2.496 -1.122 1.00 0.00 658 ILE A O 2
ATOM 1445 N N . LEU A 1 23 ? 118.161 -3.900 -0.503 1.00 0.00 659 LEU A N 2
ATOM 1446 C CA . LEU A 1 23 ? 119.232 -3.008 -0.933 1.00 0.00 659 LEU A CA 2
ATOM 1447 C C . LEU A 1 23 ? 119.234 -2.853 -2.450 1.00 0.00 659 LEU A C 2
ATOM 1448 O O . LEU A 1 23 ? 119.442 -1.757 -2.972 1.00 0.00 659 LEU A O 2
ATOM 1464 N N . GLN A 1 24 ? 119.001 -3.956 -3.153 1.00 0.00 660 GLN A N 2
ATOM 1465 C CA . GLN A 1 24 ? 118.974 -3.943 -4.611 1.00 0.00 660 GLN A CA 2
ATOM 1466 C C . GLN A 1 24 ? 117.906 -2.984 -5.128 1.00 0.00 660 GLN A C 2
ATOM 1467 O O . GLN A 1 24 ? 118.117 -2.275 -6.113 1.00 0.00 660 GLN A O 2
ATOM 1481 N N . SER A 1 25 ? 116.760 -2.967 -4.456 1.00 0.00 661 SER A N 2
ATOM 1482 C CA . SER A 1 25 ? 115.658 -2.094 -4.848 1.00 0.00 661 SER A CA 2
ATOM 1483 C C . SER A 1 25 ? 116.050 -0.626 -4.703 1.00 0.00 661 SER A C 2
ATOM 1484 O O . SER A 1 25 ? 115.649 0.214 -5.507 1.00 0.00 661 SER A O 2
ATOM 1492 N N . PHE A 1 26 ? 116.833 -0.327 -3.672 1.00 0.00 662 PHE A N 2
ATOM 1493 C CA . PHE A 1 26 ? 117.278 1.038 -3.422 1.00 0.00 662 PHE A CA 2
ATOM 1494 C C . PHE A 1 26 ? 118.243 1.504 -4.508 1.00 0.00 662 PHE A C 2
ATOM 1495 O O . PHE A 1 26 ? 118.288 2.687 -4.847 1.00 0.00 662 PHE A O 2
ATOM 1512 N N . ILE A 1 27 ? 119.013 0.567 -5.049 1.00 0.00 663 ILE A N 2
ATOM 1513 C CA . ILE A 1 27 ? 119.978 0.880 -6.097 1.00 0.00 663 ILE A CA 2
ATOM 1514 C C . ILE A 1 27 ? 119.282 1.112 -7.434 1.00 0.00 663 ILE A C 2
ATOM 1515 O O . ILE A 1 27 ? 119.758 1.881 -8.268 1.00 0.00 663 ILE A O 2
ATOM 1531 N N . GLN A 1 28 ? 118.153 0.440 -7.632 1.00 0.00 664 GLN A N 2
ATOM 1532 C CA . GLN A 1 28 ? 117.391 0.572 -8.870 1.00 0.00 664 GLN A CA 2
ATOM 1533 C C . GLN A 1 28 ? 116.522 1.827 -8.849 1.00 0.00 664 GLN A C 2
ATOM 1534 O O . GLN A 1 28 ? 116.208 2.391 -9.896 1.00 0.00 664 GLN A O 2
ATOM 1548 N N . ASP A 1 29 ? 116.132 2.253 -7.651 1.00 0.00 665 ASP A N 2
ATOM 1549 C CA . ASP A 1 29 ? 115.295 3.439 -7.499 1.00 0.00 665 ASP A CA 2
ATOM 1550 C C . ASP A 1 29 ? 116.146 4.690 -7.303 1.00 0.00 665 ASP A C 2
ATOM 1551 O O . ASP A 1 29 ? 116.140 5.593 -8.140 1.00 0.00 665 ASP A O 2
ATOM 1560 N N . VAL A 1 30 ? 116.872 4.739 -6.192 1.00 0.00 666 VAL A N 2
ATOM 1561 C CA . VAL A 1 30 ? 117.724 5.883 -5.886 1.00 0.00 666 VAL A CA 2
ATOM 1562 C C . VAL A 1 30 ? 118.925 5.945 -6.825 1.00 0.00 666 VAL A C 2
ATOM 1563 O O . VAL A 1 30 ? 119.024 6.841 -7.662 1.00 0.00 666 VAL A O 2
ATOM 1576 N N . GLY A 1 31 ? 119.836 4.988 -6.678 1.00 0.00 667 GLY A N 2
ATOM 1577 C CA . GLY A 1 31 ? 121.017 4.957 -7.521 1.00 0.00 667 GLY A CA 2
ATOM 1578 C C . GLY A 1 31 ? 122.130 4.115 -6.929 1.00 0.00 667 GLY A C 2
ATOM 1579 O O . GLY A 1 31 ? 122.074 2.886 -6.966 1.00 0.00 667 GLY A O 2
ATOM 1583 N N . LEU A 1 32 ? 123.145 4.778 -6.383 1.00 0.00 668 LEU A N 2
ATOM 1584 C CA . LEU A 1 32 ? 124.276 4.082 -5.782 1.00 0.00 668 LEU A CA 2
ATOM 1585 C C . LEU A 1 32 ? 124.685 4.740 -4.467 1.00 0.00 668 LEU A C 2
ATOM 1586 O O . LEU A 1 32 ? 124.527 4.153 -3.396 1.00 0.00 668 LEU A O 2
ATOM 1602 N N . TYR A 1 33 ? 125.209 5.956 -4.557 1.00 0.00 669 TYR A N 2
ATOM 1603 C CA . TYR A 1 33 ? 125.641 6.693 -3.373 1.00 0.00 669 TYR A CA 2
ATOM 1604 C C . TYR A 1 33 ? 124.443 7.139 -2.537 1.00 0.00 669 TYR A C 2
ATOM 1605 O O . TYR A 1 33 ? 123.663 7.991 -2.967 1.00 0.00 669 TYR A O 2
ATOM 1623 N N . PRO A 1 34 ? 124.275 6.571 -1.328 1.00 0.00 670 PRO A N 2
ATOM 1624 C CA . PRO A 1 34 ? 123.165 6.920 -0.441 1.00 0.00 670 PRO A CA 2
ATOM 1625 C C . PRO A 1 34 ? 123.425 8.205 0.338 1.00 0.00 670 PRO A C 2
ATOM 1626 O O . PRO A 1 34 ? 124.374 8.935 0.053 1.00 0.00 670 PRO A O 2
ATOM 1637 N N . ASP A 1 35 ? 122.576 8.475 1.325 1.00 0.00 671 ASP A N 2
ATOM 1638 C CA . ASP A 1 35 ? 122.714 9.670 2.148 1.00 0.00 671 ASP A CA 2
ATOM 1639 C C . ASP A 1 35 ? 122.761 9.307 3.628 1.00 0.00 671 ASP A C 2
ATOM 1640 O O . ASP A 1 35 ? 122.340 8.219 4.024 1.00 0.00 671 ASP A O 2
ATOM 1649 N N . GLU A 1 36 ? 123.274 10.223 4.444 1.00 0.00 672 GLU A N 2
ATOM 1650 C CA . GLU A 1 36 ? 123.376 9.999 5.883 1.00 0.00 672 GLU A CA 2
ATOM 1651 C C . GLU A 1 36 ? 122.029 9.587 6.473 1.00 0.00 672 GLU A C 2
ATOM 1652 O O . GLU A 1 36 ? 121.971 8.879 7.478 1.00 0.00 672 GLU A O 2
ATOM 1664 N N . GLU A 1 37 ? 120.948 10.032 5.841 1.00 0.00 673 GLU A N 2
ATOM 1665 C CA . GLU A 1 37 ? 119.604 9.710 6.303 1.00 0.00 673 GLU A CA 2
ATOM 1666 C C . GLU A 1 37 ? 119.180 8.323 5.824 1.00 0.00 673 GLU A C 2
ATOM 1667 O O . GLU A 1 37 ? 118.384 7.648 6.475 1.00 0.00 673 GLU A O 2
ATOM 1679 N N . ALA A 1 38 ? 119.716 7.908 4.680 1.00 0.00 674 ALA A N 2
ATOM 1680 C CA . ALA A 1 38 ? 119.390 6.603 4.115 1.00 0.00 674 ALA A CA 2
ATOM 1681 C C . ALA A 1 38 ? 120.156 5.489 4.821 1.00 0.00 674 ALA A C 2
ATOM 1682 O O . ALA A 1 38 ? 119.604 4.426 5.104 1.00 0.00 674 ALA A O 2
ATOM 1689 N N . ILE A 1 39 ? 121.431 5.741 5.104 1.00 0.00 675 ILE A N 2
ATOM 1690 C CA . ILE A 1 39 ? 122.271 4.757 5.777 1.00 0.00 675 ILE A CA 2
ATOM 1691 C C . ILE A 1 39 ? 121.777 4.494 7.197 1.00 0.00 675 ILE A C 2
ATOM 1692 O O . ILE A 1 39 ? 121.665 3.344 7.622 1.00 0.00 675 ILE A O 2
ATOM 1708 N N . GLN A 1 40 ? 121.481 5.566 7.925 1.00 0.00 676 GLN A N 2
ATOM 1709 C CA . GLN A 1 40 ? 120.999 5.451 9.296 1.00 0.00 676 GLN A CA 2
ATOM 1710 C C . GLN A 1 40 ? 119.699 4.655 9.350 1.00 0.00 676 GLN A C 2
ATOM 1711 O O . GLN A 1 40 ? 119.517 3.801 10.218 1.00 0.00 676 GLN A O 2
ATOM 1725 N N . THR A 1 41 ? 118.796 4.942 8.417 1.00 0.00 677 THR A N 2
ATOM 1726 C CA . THR A 1 41 ? 117.514 4.255 8.357 1.00 0.00 677 THR A CA 2
ATOM 1727 C C . THR A 1 41 ? 117.679 2.818 7.873 1.00 0.00 677 THR A C 2
ATOM 1728 O O . THR A 1 41 ? 117.069 1.895 8.412 1.00 0.00 677 THR A O 2
ATOM 1739 N N . LEU A 1 42 ? 118.510 2.637 6.850 1.00 0.00 678 LEU A N 2
ATOM 1740 C CA . LEU A 1 42 ? 118.757 1.312 6.293 1.00 0.00 678 LEU A CA 2
ATOM 1741 C C . LEU A 1 42 ? 119.488 0.425 7.296 1.00 0.00 678 LEU A C 2
ATOM 1742 O O . LEU A 1 42 ? 119.309 -0.792 7.309 1.00 0.00 678 LEU A O 2
ATOM 1758 N N . SER A 1 43 ? 120.313 1.045 8.134 1.00 0.00 679 SER A N 2
ATOM 1759 C CA . SER A 1 43 ? 121.072 0.311 9.140 1.00 0.00 679 SER A CA 2
ATOM 1760 C C . SER A 1 43 ? 120.140 -0.376 10.134 1.00 0.00 679 SER A C 2
ATOM 1761 O O . SER A 1 43 ? 120.268 -1.571 10.394 1.00 0.00 679 SER A O 2
ATOM 1769 N N . ALA A 1 44 ? 119.205 0.389 10.687 1.00 0.00 680 ALA A N 2
ATOM 1770 C CA . ALA A 1 44 ? 118.253 -0.145 11.652 1.00 0.00 680 ALA A CA 2
ATOM 1771 C C . ALA A 1 44 ? 117.347 -1.191 11.009 1.00 0.00 680 ALA A C 2
ATOM 1772 O O . ALA A 1 44 ? 117.099 -2.250 11.585 1.00 0.00 680 ALA A O 2
ATOM 1779 N N . GLN A 1 45 ? 116.856 -0.887 9.812 1.00 0.00 681 GLN A N 2
ATOM 1780 C CA . GLN A 1 45 ? 115.978 -1.799 9.090 1.00 0.00 681 GLN A CA 2
ATOM 1781 C C . GLN A 1 45 ? 116.676 -3.129 8.823 1.00 0.00 681 GLN A C 2
ATOM 1782 O O . GLN A 1 45 ? 116.230 -4.180 9.286 1.00 0.00 681 GLN A O 2
ATOM 1796 N N . LEU A 1 46 ? 117.774 -3.078 8.075 1.00 0.00 682 LEU A N 2
ATOM 1797 C CA . LEU A 1 46 ? 118.533 -4.280 7.748 1.00 0.00 682 LEU A CA 2
ATOM 1798 C C . LEU A 1 46 ? 119.268 -4.819 8.974 1.00 0.00 682 LEU A C 2
ATOM 1799 O O . LEU A 1 46 ? 119.710 -5.969 8.984 1.00 0.00 682 LEU A O 2
ATOM 1815 N N . ASP A 1 47 ? 119.396 -3.987 10.005 1.00 0.00 683 ASP A N 2
ATOM 1816 C CA . ASP A 1 47 ? 120.080 -4.387 11.231 1.00 0.00 683 ASP A CA 2
ATOM 1817 C C . ASP A 1 47 ? 121.565 -4.618 10.973 1.00 0.00 683 ASP A C 2
ATOM 1818 O O . ASP A 1 47 ? 122.193 -5.462 11.611 1.00 0.00 683 ASP A O 2
ATOM 1827 N N . LEU A 1 48 ? 122.120 -3.860 10.034 1.00 0.00 684 LEU A N 2
ATOM 1828 C CA . LEU A 1 48 ? 123.532 -3.977 9.688 1.00 0.00 684 LEU A CA 2
ATOM 1829 C C . LEU A 1 48 ? 124.275 -2.677 9.994 1.00 0.00 684 LEU A C 2
ATOM 1830 O O . LEU A 1 48 ? 123.729 -1.588 9.821 1.00 0.00 684 LEU A O 2
ATOM 1846 N N . PRO A 1 49 ? 125.534 -2.774 10.456 1.00 0.00 685 PRO A N 2
ATOM 1847 C CA . PRO A 1 49 ? 126.344 -1.596 10.787 1.00 0.00 685 PRO A CA 2
ATOM 1848 C C . PRO A 1 49 ? 126.368 -0.574 9.655 1.00 0.00 685 PRO A C 2
ATOM 1849 O O . PRO A 1 49 ? 125.867 -0.832 8.561 1.00 0.00 685 PRO A O 2
ATOM 1860 N N . LYS A 1 50 ? 126.951 0.590 9.927 1.00 0.00 686 LYS A N 2
ATOM 1861 C CA . LYS A 1 50 ? 127.037 1.653 8.932 1.00 0.00 686 LYS A CA 2
ATOM 1862 C C . LYS A 1 50 ? 128.154 1.375 7.933 1.00 0.00 686 LYS A C 2
ATOM 1863 O O . LYS A 1 50 ? 127.970 1.523 6.724 1.00 0.00 686 LYS A O 2
ATOM 1882 N N . TYR A 1 51 ? 129.313 0.975 8.445 1.00 0.00 687 TYR A N 2
ATOM 1883 C CA . TYR A 1 51 ? 130.464 0.678 7.597 1.00 0.00 687 TYR A CA 2
ATOM 1884 C C . TYR A 1 51 ? 130.135 -0.425 6.595 1.00 0.00 687 TYR A C 2
ATOM 1885 O O . TYR A 1 51 ? 130.678 -0.456 5.491 1.00 0.00 687 TYR A O 2
ATOM 1903 N N . THR A 1 52 ? 129.242 -1.329 6.987 1.00 0.00 688 THR A N 2
ATOM 1904 C CA . THR A 1 52 ? 128.842 -2.434 6.123 1.00 0.00 688 THR A CA 2
ATOM 1905 C C . THR A 1 52 ? 128.184 -1.923 4.846 1.00 0.00 688 THR A C 2
ATOM 1906 O O . THR A 1 52 ? 128.434 -2.439 3.757 1.00 0.00 688 THR A O 2
ATOM 1917 N N . ILE A 1 53 ? 127.339 -0.905 4.987 1.00 0.00 689 ILE A N 2
ATOM 1918 C CA . ILE A 1 53 ? 126.644 -0.325 3.845 1.00 0.00 689 ILE A CA 2
ATOM 1919 C C . ILE A 1 53 ? 127.606 0.457 2.956 1.00 0.00 689 ILE A C 2
ATOM 1920 O O . ILE A 1 53 ? 127.491 0.436 1.730 1.00 0.00 689 ILE A O 2
ATOM 1936 N N . ILE A 1 54 ? 128.555 1.146 3.583 1.00 0.00 690 ILE A N 2
ATOM 1937 C CA . ILE A 1 54 ? 129.536 1.934 2.848 1.00 0.00 690 ILE A CA 2
ATOM 1938 C C . ILE A 1 54 ? 130.517 1.033 2.103 1.00 0.00 690 ILE A C 2
ATOM 1939 O O . ILE A 1 54 ? 131.029 1.397 1.044 1.00 0.00 690 ILE A O 2
ATOM 1955 N N . LYS A 1 55 ? 130.774 -0.142 2.664 1.00 0.00 691 LYS A N 2
ATOM 1956 C CA . LYS A 1 55 ? 131.694 -1.096 2.054 1.00 0.00 691 LYS A CA 2
ATOM 1957 C C . LYS A 1 55 ? 131.005 -1.892 0.949 1.00 0.00 691 LYS A C 2
ATOM 1958 O O . LYS A 1 55 ? 131.646 -2.323 -0.009 1.00 0.00 691 LYS A O 2
ATOM 1977 N N . PHE A 1 56 ? 129.698 -2.082 1.089 1.00 0.00 692 PHE A N 2
ATOM 1978 C CA . PHE A 1 56 ? 128.924 -2.827 0.103 1.00 0.00 692 PHE A CA 2
ATOM 1979 C C . PHE A 1 56 ? 128.606 -1.961 -1.113 1.00 0.00 692 PHE A C 2
ATOM 1980 O O . PHE A 1 56 ? 128.781 -2.388 -2.253 1.00 0.00 692 PHE A O 2
ATOM 1997 N N . PHE A 1 57 ? 128.136 -0.744 -0.859 1.00 0.00 693 PHE A N 2
ATOM 1998 C CA . PHE A 1 57 ? 127.792 0.181 -1.934 1.00 0.00 693 PHE A CA 2
ATOM 1999 C C . PHE A 1 57 ? 129.031 0.596 -2.718 1.00 0.00 693 PHE A C 2
ATOM 2000 O O . PHE A 1 57 ? 128.955 0.876 -3.915 1.00 0.00 693 PHE A O 2
ATOM 2017 N N . GLN A 1 58 ? 130.174 0.638 -2.039 1.00 0.00 694 GLN A N 2
ATOM 2018 C CA . GLN A 1 58 ? 131.428 1.023 -2.675 1.00 0.00 694 GLN A CA 2
ATOM 2019 C C . GLN A 1 58 ? 132.021 -0.141 -3.464 1.00 0.00 694 GLN A C 2
ATOM 2020 O O . GLN A 1 58 ? 132.423 0.018 -4.616 1.00 0.00 694 GLN A O 2
ATOM 2034 N N . ASN A 1 59 ? 132.071 -1.311 -2.836 1.00 0.00 695 ASN A N 2
ATOM 2035 C CA . ASN A 1 59 ? 132.617 -2.503 -3.478 1.00 0.00 695 ASN A CA 2
ATOM 2036 C C . ASN A 1 59 ? 131.877 -2.815 -4.776 1.00 0.00 695 ASN A C 2
ATOM 2037 O O . ASN A 1 59 ? 132.449 -3.382 -5.706 1.00 0.00 695 ASN A O 2
ATOM 2048 N N . GLN A 1 60 ? 130.603 -2.442 -4.831 1.00 0.00 696 GLN A N 2
ATOM 2049 C CA . GLN A 1 60 ? 129.786 -2.684 -6.014 1.00 0.00 696 GLN A CA 2
ATOM 2050 C C . GLN A 1 60 ? 130.389 -2.010 -7.244 1.00 0.00 696 GLN A C 2
ATOM 2051 O O . GLN A 1 60 ? 130.590 -2.647 -8.277 1.00 0.00 696 GLN A O 2
ATOM 2065 N N . ARG A 1 61 ? 130.673 -0.716 -7.125 1.00 0.00 697 ARG A N 2
ATOM 2066 C CA . ARG A 1 61 ? 131.251 0.045 -8.226 1.00 0.00 697 ARG A CA 2
ATOM 2067 C C . ARG A 1 61 ? 132.668 -0.430 -8.535 1.00 0.00 697 ARG A C 2
ATOM 2068 O O . ARG A 1 61 ? 132.998 -0.724 -9.684 1.00 0.00 697 ARG A O 2
ATOM 2089 N N . TYR A 1 62 ? 133.501 -0.501 -7.501 1.00 0.00 698 TYR A N 2
ATOM 2090 C CA . TYR A 1 62 ? 134.885 -0.938 -7.664 1.00 0.00 698 TYR A CA 2
ATOM 2091 C C . TYR A 1 62 ? 134.949 -2.341 -8.259 1.00 0.00 698 TYR A C 2
ATOM 2092 O O . TYR A 1 62 ? 135.849 -2.655 -9.038 1.00 0.00 698 TYR A O 2
ATOM 2110 N N . TYR A 1 63 ? 133.988 -3.181 -7.889 1.00 0.00 699 TYR A N 2
ATOM 2111 C CA . TYR A 1 63 ? 133.936 -4.550 -8.386 1.00 0.00 699 TYR A CA 2
ATOM 2112 C C . TYR A 1 63 ? 133.632 -4.579 -9.883 1.00 0.00 699 TYR A C 2
ATOM 2113 O O . TYR A 1 63 ? 134.011 -5.518 -10.582 1.00 0.00 699 TYR A O 2
ATOM 2131 N N . LEU A 1 64 ? 132.949 -3.547 -10.367 1.00 0.00 700 LEU A N 2
ATOM 2132 C CA . LEU A 1 64 ? 132.596 -3.459 -11.778 1.00 0.00 700 LEU A CA 2
ATOM 2133 C C . LEU A 1 64 ? 133.610 -2.611 -12.544 1.00 0.00 700 LEU A C 2
ATOM 2134 O O . LEU A 1 64 ? 133.243 -1.820 -13.414 1.00 0.00 700 LEU A O 2
ATOM 2150 N N . LYS A 1 65 ? 134.886 -2.781 -12.216 1.00 0.00 701 LYS A N 2
ATOM 2151 C CA . LYS A 1 65 ? 135.951 -2.033 -12.874 1.00 0.00 701 LYS A CA 2
ATOM 2152 C C . LYS A 1 65 ? 137.323 -2.525 -12.425 1.00 0.00 701 LYS A C 2
ATOM 2153 O O . LYS A 1 65 ? 138.194 -2.806 -13.249 1.00 0.00 701 LYS A O 2
ATOM 2172 N N . HIS A 1 66 ? 137.509 -2.627 -11.113 1.00 0.00 702 HIS A N 2
ATOM 2173 C CA . HIS A 1 66 ? 138.777 -3.083 -10.553 1.00 0.00 702 HIS A CA 2
ATOM 2174 C C . HIS A 1 66 ? 138.880 -4.604 -10.607 1.00 0.00 702 HIS A C 2
ATOM 2175 O O . HIS A 1 66 ? 139.771 -5.153 -11.255 1.00 0.00 702 HIS A O 2
ATOM 2190 N N . HIS A 1 67 ? 137.965 -5.280 -9.921 1.00 0.00 703 HIS A N 2
ATOM 2191 C CA . HIS A 1 67 ? 137.956 -6.738 -9.891 1.00 0.00 703 HIS A CA 2
ATOM 2192 C C . HIS A 1 67 ? 136.551 -7.278 -10.134 1.00 0.00 703 HIS A C 2
ATOM 2193 O O . HIS A 1 67 ? 135.623 -6.988 -9.379 1.00 0.00 703 HIS A O 2
ATOM 2208 N N . GLY A 1 68 ? 136.401 -8.067 -11.193 1.00 0.00 704 GLY A N 2
ATOM 2209 C CA . GLY A 1 68 ? 135.105 -8.636 -11.518 1.00 0.00 704 GLY A CA 2
ATOM 2210 C C . GLY A 1 68 ? 134.971 -10.073 -11.053 1.00 0.00 704 GLY A C 2
ATOM 2211 O O . GLY A 1 68 ? 134.225 -10.856 -11.641 1.00 0.00 704 GLY A O 2
ATOM 2215 N N . LYS A 1 69 ? 135.693 -10.419 -9.992 1.00 0.00 705 LYS A N 2
ATOM 2216 C CA . LYS A 1 69 ? 135.650 -11.773 -9.449 1.00 0.00 705 LYS A CA 2
ATOM 2217 C C . LYS A 1 69 ? 135.553 -11.743 -7.926 1.00 0.00 705 LYS A C 2
ATOM 2218 O O . LYS A 1 69 ? 136.397 -11.154 -7.253 1.00 0.00 705 LYS A O 2
ATOM 2237 N N . LEU A 1 70 ? 134.519 -12.384 -7.392 1.00 0.00 706 LEU A N 2
ATOM 2238 C CA . LEU A 1 70 ? 134.312 -12.432 -5.949 1.00 0.00 706 LEU A CA 2
ATOM 2239 C C . LEU A 1 70 ? 134.928 -13.690 -5.351 1.00 0.00 706 LEU A C 2
ATOM 2240 O O . LEU A 1 70 ? 135.881 -13.622 -4.577 1.00 0.00 706 LEU A O 2
ATOM 2256 N N . LYS A 1 71 ? 134.374 -14.837 -5.722 1.00 0.00 707 LYS A N 2
ATOM 2257 C CA . LYS A 1 71 ? 134.863 -16.119 -5.226 1.00 0.00 707 LYS A CA 2
ATOM 2258 C C . LYS A 1 71 ? 135.165 -17.067 -6.381 1.00 0.00 707 LYS A C 2
ATOM 2259 O O . LYS A 1 71 ? 135.704 -18.163 -6.121 1.00 0.00 707 LYS A O 2
ATOM 2279 N N . ASN A 1 5 ? 121.500 -22.150 -18.301 1.00 0.00 641 ASN A N 3
ATOM 2280 C CA . ASN A 1 5 ? 121.759 -20.759 -18.756 1.00 0.00 641 ASN A CA 3
ATOM 2281 C C . ASN A 1 5 ? 122.254 -19.887 -17.610 1.00 0.00 641 ASN A C 3
ATOM 2282 O O . ASN A 1 5 ? 123.245 -19.169 -17.744 1.00 0.00 641 ASN A O 3
ATOM 2293 N N . ARG A 1 6 ? 121.558 -19.953 -16.478 1.00 0.00 642 ARG A N 3
ATOM 2294 C CA . ARG A 1 6 ? 121.929 -19.168 -15.306 1.00 0.00 642 ARG A CA 3
ATOM 2295 C C . ARG A 1 6 ? 123.284 -19.608 -14.763 1.00 0.00 642 ARG A C 3
ATOM 2296 O O . ARG A 1 6 ? 123.740 -20.720 -15.029 1.00 0.00 642 ARG A O 3
ATOM 2317 N N . GLN A 1 7 ? 123.924 -18.727 -14.000 1.00 0.00 643 GLN A N 3
ATOM 2318 C CA . GLN A 1 7 ? 125.228 -19.023 -13.420 1.00 0.00 643 GLN A CA 3
ATOM 2319 C C . GLN A 1 7 ? 125.264 -18.643 -11.943 1.00 0.00 643 GLN A C 3
ATOM 2320 O O . GLN A 1 7 ? 124.430 -17.869 -11.471 1.00 0.00 643 GLN A O 3
ATOM 2334 N N . LYS A 1 8 ? 126.235 -19.188 -11.218 1.00 0.00 644 LYS A N 3
ATOM 2335 C CA . LYS A 1 8 ? 126.378 -18.905 -9.795 1.00 0.00 644 LYS A CA 3
ATOM 2336 C C . LYS A 1 8 ? 127.847 -18.766 -9.411 1.00 0.00 644 LYS A C 3
ATOM 2337 O O . LYS A 1 8 ? 128.737 -19.104 -10.191 1.00 0.00 644 LYS A O 3
ATOM 2356 N N . THR A 1 9 ? 128.091 -18.268 -8.203 1.00 0.00 645 THR A N 3
ATOM 2357 C CA . THR A 1 9 ? 129.452 -18.085 -7.712 1.00 0.00 645 THR A CA 3
ATOM 2358 C C . THR A 1 9 ? 129.467 -17.907 -6.197 1.00 0.00 645 THR A C 3
ATOM 2359 O O . THR A 1 9 ? 128.426 -17.977 -5.545 1.00 0.00 645 THR A O 3
ATOM 2370 N N . ARG A 1 10 ? 130.654 -17.681 -5.642 1.00 0.00 646 ARG A N 3
ATOM 2371 C CA . ARG A 1 10 ? 130.799 -17.494 -4.204 1.00 0.00 646 ARG A CA 3
ATOM 2372 C C . ARG A 1 10 ? 131.439 -16.142 -3.887 1.00 0.00 646 ARG A C 3
ATOM 2373 O O . ARG A 1 10 ? 132.450 -16.072 -3.187 1.00 0.00 646 ARG A O 3
ATOM 2394 N N . PRO A 1 11 ? 130.854 -15.046 -4.399 1.00 0.00 647 PRO A N 3
ATOM 2395 C CA . PRO A 1 11 ? 131.370 -13.695 -4.164 1.00 0.00 647 PRO A CA 3
ATOM 2396 C C . PRO A 1 11 ? 131.113 -13.217 -2.739 1.00 0.00 647 PRO A C 3
ATOM 2397 O O . PRO A 1 11 ? 129.969 -12.988 -2.348 1.00 0.00 647 PRO A O 3
ATOM 2408 N N . ARG A 1 12 ? 132.185 -13.066 -1.967 1.00 0.00 648 ARG A N 3
ATOM 2409 C CA . ARG A 1 12 ? 132.074 -12.616 -0.584 1.00 0.00 648 ARG A CA 3
ATOM 2410 C C . ARG A 1 12 ? 131.232 -13.588 0.236 1.00 0.00 648 ARG A C 3
ATOM 2411 O O . ARG A 1 12 ? 130.533 -14.439 -0.315 1.00 0.00 648 ARG A O 3
ATOM 2432 N N . THR A 1 13 ? 131.302 -13.456 1.556 1.00 0.00 649 THR A N 3
ATOM 2433 C CA . THR A 1 13 ? 130.545 -14.321 2.452 1.00 0.00 649 THR A CA 3
ATOM 2434 C C . THR A 1 13 ? 129.870 -13.515 3.556 1.00 0.00 649 THR A C 3
ATOM 2435 O O . THR A 1 13 ? 129.711 -13.993 4.681 1.00 0.00 649 THR A O 3
ATOM 2446 N N . LYS A 1 14 ? 129.475 -12.289 3.229 1.00 0.00 650 LYS A N 3
ATOM 2447 C CA . LYS A 1 14 ? 128.817 -11.414 4.194 1.00 0.00 650 LYS A CA 3
ATOM 2448 C C . LYS A 1 14 ? 127.409 -11.055 3.730 1.00 0.00 650 LYS A C 3
ATOM 2449 O O . LYS A 1 14 ? 127.126 -11.030 2.533 1.00 0.00 650 LYS A O 3
ATOM 2468 N N . ILE A 1 15 ? 126.528 -10.777 4.687 1.00 0.00 651 ILE A N 3
ATOM 2469 C CA . ILE A 1 15 ? 125.150 -10.418 4.378 1.00 0.00 651 ILE A CA 3
ATOM 2470 C C . ILE A 1 15 ? 124.415 -11.579 3.716 1.00 0.00 651 ILE A C 3
ATOM 2471 O O . ILE A 1 15 ? 124.985 -12.304 2.902 1.00 0.00 651 ILE A O 3
ATOM 2487 N N . SER A 1 16 ? 123.146 -11.748 4.072 1.00 0.00 652 SER A N 3
ATOM 2488 C CA . SER A 1 16 ? 122.331 -12.822 3.514 1.00 0.00 652 SER A CA 3
ATOM 2489 C C . SER A 1 16 ? 121.674 -12.385 2.210 1.00 0.00 652 SER A C 3
ATOM 2490 O O . SER A 1 16 ? 121.646 -11.198 1.883 1.00 0.00 652 SER A O 3
ATOM 2498 N N . VAL A 1 17 ? 121.146 -13.352 1.467 1.00 0.00 653 VAL A N 3
ATOM 2499 C CA . VAL A 1 17 ? 120.488 -13.069 0.198 1.00 0.00 653 VAL A CA 3
ATOM 2500 C C . VAL A 1 17 ? 119.293 -12.141 0.394 1.00 0.00 653 VAL A C 3
ATOM 2501 O O . VAL A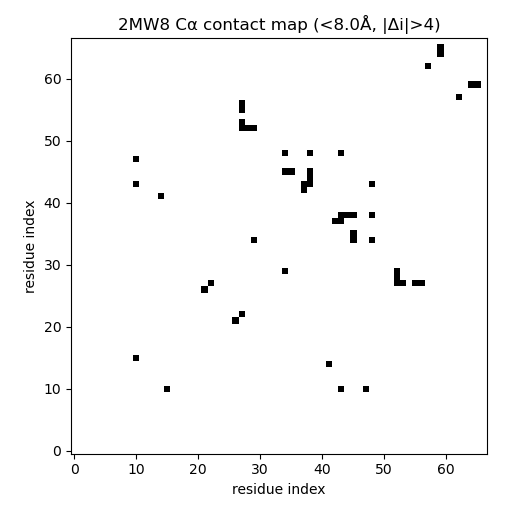 1 17 ? 118.947 -11.364 -0.497 1.00 0.00 653 VAL A O 3
ATOM 2514 N N . GLU A 1 18 ? 118.666 -12.228 1.562 1.00 0.00 654 GLU A N 3
ATOM 2515 C CA . GLU A 1 18 ? 117.511 -11.396 1.874 1.00 0.00 654 GLU A CA 3
ATOM 2516 C C . GLU A 1 18 ? 117.868 -9.915 1.792 1.00 0.00 654 GLU A C 3
ATOM 2517 O O . GLU A 1 18 ? 117.117 -9.114 1.235 1.00 0.00 654 GLU A O 3
ATOM 2529 N N . ALA A 1 19 ? 119.022 -9.559 2.349 1.00 0.00 655 ALA A N 3
ATOM 2530 C CA . ALA A 1 19 ? 119.481 -8.176 2.337 1.00 0.00 655 ALA A CA 3
ATOM 2531 C C . ALA A 1 19 ? 119.772 -7.708 0.915 1.00 0.00 655 ALA A C 3
ATOM 2532 O O . ALA A 1 19 ? 119.510 -6.557 0.564 1.00 0.00 655 ALA A O 3
ATOM 2539 N N . LEU A 1 20 ? 120.313 -8.608 0.100 1.00 0.00 656 LEU A N 3
ATOM 2540 C CA . LEU A 1 20 ? 120.638 -8.288 -1.285 1.00 0.00 656 LEU A CA 3
ATOM 2541 C C . LEU A 1 20 ? 119.386 -7.890 -2.058 1.00 0.00 656 LEU A C 3
ATOM 2542 O O . LEU A 1 20 ? 119.404 -6.942 -2.843 1.00 0.00 656 LEU A O 3
ATOM 2558 N N . GLY A 1 21 ? 118.297 -8.619 -1.829 1.00 0.00 657 GLY A N 3
ATOM 2559 C CA . GLY A 1 21 ? 117.052 -8.326 -2.512 1.00 0.00 657 GLY A CA 3
ATOM 2560 C C . GLY A 1 21 ? 116.556 -6.921 -2.231 1.00 0.00 657 GLY A C 3
ATOM 2561 O O . GLY A 1 21 ? 116.277 -6.156 -3.154 1.00 0.00 657 GLY A O 3
ATOM 2565 N N . ILE A 1 22 ? 116.446 -6.580 -0.951 1.00 0.00 658 ILE A N 3
ATOM 2566 C CA . ILE A 1 22 ? 115.981 -5.257 -0.550 1.00 0.00 658 ILE A CA 3
ATOM 2567 C C . ILE A 1 22 ? 116.984 -4.181 -0.951 1.00 0.00 658 ILE A C 3
ATOM 2568 O O . ILE A 1 22 ? 116.603 -3.095 -1.389 1.00 0.00 658 ILE A O 3
ATOM 2584 N N . LEU A 1 23 ? 118.268 -4.490 -0.797 1.00 0.00 659 LEU A N 3
ATOM 2585 C CA . LEU A 1 23 ? 119.327 -3.549 -1.144 1.00 0.00 659 LEU A CA 3
ATOM 2586 C C . LEU A 1 23 ? 119.308 -3.235 -2.636 1.00 0.00 659 LEU A C 3
ATOM 2587 O O . LEU A 1 23 ? 119.471 -2.085 -3.040 1.00 0.00 659 LEU A O 3
ATOM 2603 N N . GLN A 1 24 ? 119.112 -4.266 -3.451 1.00 0.00 660 GLN A N 3
ATOM 2604 C CA . GLN A 1 24 ? 119.073 -4.100 -4.900 1.00 0.00 660 GLN A CA 3
ATOM 2605 C C . GLN A 1 24 ? 117.970 -3.129 -5.308 1.00 0.00 660 GLN A C 3
ATOM 2606 O O . GLN A 1 24 ? 118.177 -2.258 -6.153 1.00 0.00 660 GLN A O 3
ATOM 2620 N N . SER A 1 25 ? 116.798 -3.284 -4.700 1.00 0.00 661 SER A N 3
ATOM 2621 C CA . SER A 1 25 ? 115.661 -2.420 -4.998 1.00 0.00 661 SER A CA 3
ATOM 2622 C C . SER A 1 25 ? 115.996 -0.961 -4.705 1.00 0.00 661 SER A C 3
ATOM 2623 O O . SER A 1 25 ? 115.490 -0.053 -5.364 1.00 0.00 661 SER A O 3
ATOM 2631 N N . PHE A 1 26 ? 116.851 -0.745 -3.710 1.00 0.00 662 PHE A N 3
ATOM 2632 C CA . PHE A 1 26 ? 117.255 0.603 -3.328 1.00 0.00 662 PHE A CA 3
ATOM 2633 C C . PHE A 1 26 ? 118.194 1.204 -4.369 1.00 0.00 662 PHE A C 3
ATOM 2634 O O . PHE A 1 26 ? 118.219 2.419 -4.569 1.00 0.00 662 PHE A O 3
ATOM 2651 N N . ILE A 1 27 ? 118.964 0.346 -5.031 1.00 0.00 663 ILE A N 3
ATOM 2652 C CA . ILE A 1 27 ? 119.904 0.794 -6.052 1.00 0.00 663 ILE A CA 3
ATOM 2653 C C . ILE A 1 27 ? 119.184 1.114 -7.358 1.00 0.00 663 ILE A C 3
ATOM 2654 O O . ILE A 1 27 ? 119.584 2.016 -8.094 1.00 0.00 663 ILE A O 3
ATOM 2670 N N . GLN A 1 28 ? 118.120 0.369 -7.638 1.00 0.00 664 GLN A N 3
ATOM 2671 C CA . GLN A 1 28 ? 117.343 0.574 -8.855 1.00 0.00 664 GLN A CA 3
ATOM 2672 C C . GLN A 1 28 ? 116.471 1.820 -8.745 1.00 0.00 664 GLN A C 3
ATOM 2673 O O . GLN A 1 28 ? 116.196 2.489 -9.740 1.00 0.00 664 GLN A O 3
ATOM 2687 N N . ASP A 1 29 ? 116.036 2.124 -7.526 1.00 0.00 665 ASP A N 3
ATOM 2688 C CA . ASP A 1 29 ? 115.193 3.290 -7.285 1.00 0.00 665 ASP A CA 3
ATOM 2689 C C . ASP A 1 29 ? 116.040 4.526 -6.999 1.00 0.00 665 ASP A C 3
ATOM 2690 O O . ASP A 1 29 ? 116.034 5.485 -7.772 1.00 0.00 665 ASP A O 3
ATOM 2699 N N . VAL A 1 30 ? 116.765 4.498 -5.887 1.00 0.00 666 VAL A N 3
ATOM 2700 C CA . VAL A 1 30 ? 117.616 5.616 -5.501 1.00 0.00 666 VAL A CA 3
ATOM 2701 C C . VAL A 1 30 ? 118.816 5.742 -6.430 1.00 0.00 666 VAL A C 3
ATOM 2702 O O . VAL A 1 30 ? 119.031 6.787 -7.046 1.00 0.00 666 VAL A O 3
ATOM 2715 N N . GLY A 1 31 ? 119.598 4.672 -6.529 1.00 0.00 667 GLY A N 3
ATOM 2716 C CA . GLY A 1 31 ? 120.770 4.683 -7.386 1.00 0.00 667 GLY A CA 3
ATOM 2717 C C . GLY A 1 31 ? 121.996 4.115 -6.699 1.00 0.00 667 GLY A C 3
ATOM 2718 O O . GLY A 1 31 ? 122.091 2.907 -6.485 1.00 0.00 667 GLY A O 3
ATOM 2722 N N . LEU A 1 32 ? 122.935 4.989 -6.353 1.00 0.00 668 LEU A N 3
ATOM 2723 C CA . LEU A 1 32 ? 124.162 4.566 -5.686 1.00 0.00 668 LEU A CA 3
ATOM 2724 C C . LEU A 1 32 ? 124.885 5.760 -5.068 1.00 0.00 668 LEU A C 3
ATOM 2725 O O . LEU A 1 32 ? 126.113 5.778 -4.986 1.00 0.00 668 LEU A O 3
ATOM 2741 N N . TYR A 1 33 ? 124.115 6.752 -4.634 1.00 0.00 669 TYR A N 3
ATOM 2742 C CA . TYR A 1 33 ? 124.682 7.948 -4.023 1.00 0.00 669 TYR A CA 3
ATOM 2743 C C . TYR A 1 33 ? 123.795 8.449 -2.885 1.00 0.00 669 TYR A C 3
ATOM 2744 O O . TYR A 1 33 ? 123.344 9.597 -2.895 1.00 0.00 669 TYR A O 3
ATOM 2762 N N . PRO A 1 34 ? 123.530 7.593 -1.882 1.00 0.00 670 PRO A N 3
ATOM 2763 C CA . PRO A 1 34 ? 122.694 7.955 -0.736 1.00 0.00 670 PRO A CA 3
ATOM 2764 C C . PRO A 1 34 ? 123.387 8.935 0.204 1.00 0.00 670 PRO A C 3
ATOM 2765 O O . PRO A 1 34 ? 124.539 9.311 -0.016 1.00 0.00 670 PRO A O 3
ATOM 2776 N N . ASP A 1 35 ? 122.679 9.345 1.251 1.00 0.00 671 ASP A N 3
ATOM 2777 C CA . ASP A 1 35 ? 123.226 10.282 2.226 1.00 0.00 671 ASP A CA 3
ATOM 2778 C C . ASP A 1 35 ? 123.325 9.634 3.602 1.00 0.00 671 ASP A C 3
ATOM 2779 O O . ASP A 1 35 ? 122.864 8.512 3.807 1.00 0.00 671 ASP A O 3
ATOM 2788 N N . GLU A 1 36 ? 123.932 10.347 4.546 1.00 0.00 672 GLU A N 3
ATOM 2789 C CA . GLU A 1 36 ? 124.094 9.842 5.904 1.00 0.00 672 GLU A CA 3
ATOM 2790 C C . GLU A 1 36 ? 122.743 9.495 6.524 1.00 0.00 672 GLU A C 3
ATOM 2791 O O . GLU A 1 36 ? 122.646 8.603 7.367 1.00 0.00 672 GLU A O 3
ATOM 2803 N N . GLU A 1 37 ? 121.702 10.204 6.099 1.00 0.00 673 GLU A N 3
ATOM 2804 C CA . GLU A 1 37 ? 120.358 9.969 6.613 1.00 0.00 673 GLU A CA 3
ATOM 2805 C C . GLU A 1 37 ? 119.768 8.691 6.026 1.00 0.00 673 GLU A C 3
ATOM 2806 O O . GLU A 1 37 ? 118.981 8.001 6.678 1.00 0.00 673 GLU A O 3
ATOM 2818 N N . ALA A 1 38 ? 120.151 8.378 4.792 1.00 0.00 674 ALA A N 3
ATOM 2819 C CA . ALA A 1 38 ? 119.661 7.182 4.119 1.00 0.00 674 ALA A CA 3
ATOM 2820 C C . ALA A 1 38 ? 120.309 5.926 4.688 1.00 0.00 674 ALA A C 3
ATOM 2821 O O . ALA A 1 38 ? 119.641 4.915 4.903 1.00 0.00 674 ALA A O 3
ATOM 2828 N N . ILE A 1 39 ? 121.613 5.996 4.930 1.00 0.00 675 ILE A N 3
ATOM 2829 C CA . ILE A 1 39 ? 122.351 4.863 5.476 1.00 0.00 675 ILE A CA 3
ATOM 2830 C C . ILE A 1 39 ? 121.902 4.551 6.900 1.00 0.00 675 ILE A C 3
ATOM 2831 O O . ILE A 1 39 ? 121.909 3.396 7.324 1.00 0.00 675 ILE A O 3
ATOM 2847 N N . GLN A 1 40 ? 121.511 5.590 7.632 1.00 0.00 676 GLN A N 3
ATOM 2848 C CA . GLN A 1 40 ? 121.059 5.426 9.010 1.00 0.00 676 GLN A CA 3
ATOM 2849 C C . GLN A 1 40 ? 119.746 4.651 9.064 1.00 0.00 676 GLN A C 3
ATOM 2850 O O . GLN A 1 40 ? 119.550 3.804 9.937 1.00 0.00 676 GLN A O 3
ATOM 2864 N N . THR A 1 41 ? 118.852 4.944 8.125 1.00 0.00 677 THR A N 3
ATOM 2865 C CA . THR A 1 41 ? 117.558 4.273 8.068 1.00 0.00 677 THR A CA 3
ATOM 2866 C C . THR A 1 41 ? 117.705 2.835 7.580 1.00 0.00 677 THR A C 3
ATOM 2867 O O . THR A 1 41 ? 116.968 1.946 8.007 1.00 0.00 677 THR A O 3
ATOM 2878 N N . LEU A 1 42 ? 118.661 2.613 6.685 1.00 0.00 678 LEU A N 3
ATOM 2879 C CA . LEU A 1 42 ? 118.904 1.283 6.140 1.00 0.00 678 LEU A CA 3
ATOM 2880 C C . LEU A 1 42 ? 119.612 0.397 7.161 1.00 0.00 678 LEU A C 3
ATOM 2881 O O . LEU A 1 42 ? 119.419 -0.818 7.182 1.00 0.00 678 LEU A O 3
ATOM 2897 N N . SER A 1 43 ? 120.430 1.015 8.007 1.00 0.00 679 SER A N 3
ATOM 2898 C CA . SER A 1 43 ? 121.167 0.283 9.030 1.00 0.00 679 SER A CA 3
ATOM 2899 C C . SER A 1 43 ? 120.220 -0.272 10.091 1.00 0.00 679 SER A C 3
ATOM 2900 O O . SER A 1 43 ? 120.343 -1.426 10.503 1.00 0.00 679 SER A O 3
ATOM 2908 N N . ALA A 1 44 ? 119.279 0.556 10.530 1.00 0.00 680 ALA A N 3
ATOM 2909 C CA . ALA A 1 44 ? 118.314 0.148 11.543 1.00 0.00 680 ALA A CA 3
ATOM 2910 C C . ALA A 1 44 ? 117.309 -0.851 10.975 1.00 0.00 680 ALA A C 3
ATOM 2911 O O . ALA A 1 44 ? 116.951 -1.827 11.634 1.00 0.00 680 ALA A O 3
ATOM 2918 N N . GLN A 1 45 ? 116.861 -0.599 9.749 1.00 0.00 681 GLN A N 3
ATOM 2919 C CA . GLN A 1 45 ? 115.897 -1.477 9.094 1.00 0.00 681 GLN A CA 3
ATOM 2920 C C . GLN A 1 45 ? 116.457 -2.888 8.947 1.00 0.00 681 GLN A C 3
ATOM 2921 O O . GLN A 1 45 ? 115.904 -3.847 9.484 1.00 0.00 681 GLN A O 3
ATOM 2935 N N . LEU A 1 46 ? 117.560 -3.006 8.213 1.00 0.00 682 LEU A N 3
ATOM 2936 C CA . LEU A 1 46 ? 118.196 -4.301 7.994 1.00 0.00 682 LEU A CA 3
ATOM 2937 C C . LEU A 1 46 ? 118.929 -4.780 9.246 1.00 0.00 682 LEU A C 3
ATOM 2938 O O . LEU A 1 46 ? 119.360 -5.932 9.319 1.00 0.00 682 LEU A O 3
ATOM 2954 N N . ASP A 1 47 ? 119.069 -3.894 10.231 1.00 0.00 683 ASP A N 3
ATOM 2955 C CA . ASP A 1 47 ? 119.752 -4.235 11.475 1.00 0.00 683 ASP A CA 3
ATOM 2956 C C . ASP A 1 47 ? 121.229 -4.516 11.226 1.00 0.00 683 ASP A C 3
ATOM 2957 O O . ASP A 1 47 ? 121.847 -5.319 11.926 1.00 0.00 683 ASP A O 3
ATOM 2966 N N . LEU A 1 48 ? 121.792 -3.849 10.223 1.00 0.00 684 LEU A N 3
ATOM 2967 C CA . LEU A 1 48 ? 123.198 -4.025 9.878 1.00 0.00 684 LEU A CA 3
ATOM 2968 C C . LEU A 1 48 ? 123.981 -2.738 10.130 1.00 0.00 684 LEU A C 3
ATOM 2969 O O . LEU A 1 48 ? 123.471 -1.640 9.906 1.00 0.00 684 LEU A O 3
ATOM 2985 N N . PRO A 1 49 ? 125.235 -2.853 10.602 1.00 0.00 685 PRO A N 3
ATOM 2986 C CA . PRO A 1 49 ? 126.082 -1.690 10.880 1.00 0.00 685 PRO A CA 3
ATOM 2987 C C . PRO A 1 49 ? 126.247 -0.789 9.661 1.00 0.00 685 PRO A C 3
ATOM 2988 O O . PRO A 1 49 ? 125.643 -1.030 8.614 1.00 0.00 685 PRO A O 3
ATOM 2999 N N . LYS A 1 50 ? 127.064 0.248 9.801 1.00 0.00 686 LYS A N 3
ATOM 3000 C CA . LYS A 1 50 ? 127.303 1.186 8.711 1.00 0.00 686 LYS A CA 3
ATOM 3001 C C . LYS A 1 50 ? 128.395 0.676 7.776 1.00 0.00 686 LYS A C 3
ATOM 3002 O O . LYS A 1 50 ? 128.230 0.677 6.556 1.00 0.00 686 LYS A O 3
ATOM 3021 N N . TYR A 1 51 ? 129.512 0.246 8.354 1.00 0.00 687 TYR A N 3
ATOM 3022 C CA . TYR A 1 51 ? 130.637 -0.262 7.571 1.00 0.00 687 TYR A CA 3
ATOM 3023 C C . TYR A 1 51 ? 1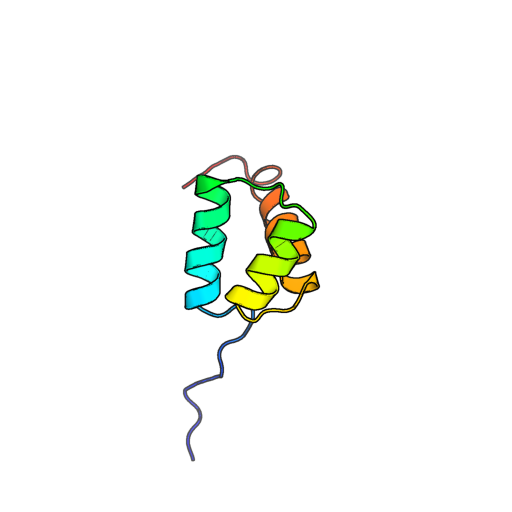30.173 -1.277 6.526 1.00 0.00 687 TYR A C 3
ATOM 3024 O O . TYR A 1 51 ? 130.753 -1.374 5.444 1.00 0.00 687 TYR A O 3
ATOM 3042 N N . THR A 1 52 ? 129.128 -2.028 6.854 1.00 0.00 688 THR A N 3
ATOM 3043 C CA . THR A 1 52 ? 128.592 -3.029 5.939 1.00 0.00 688 THR A CA 3
ATOM 3044 C C . THR A 1 52 ? 127.871 -2.369 4.769 1.00 0.00 688 THR A C 3
ATOM 3045 O O . THR A 1 52 ? 128.069 -2.745 3.613 1.00 0.00 688 THR A O 3
ATOM 3056 N N . ILE A 1 53 ? 127.036 -1.382 5.074 1.00 0.00 689 ILE A N 3
ATOM 3057 C CA . ILE A 1 53 ? 126.288 -0.668 4.048 1.00 0.00 689 ILE A CA 3
ATOM 3058 C C . ILE A 1 53 ? 127.215 0.197 3.201 1.00 0.00 689 ILE A C 3
ATOM 3059 O O . ILE A 1 53 ? 127.021 0.336 1.993 1.00 0.00 689 ILE A O 3
ATOM 3075 N N . ILE A 1 54 ? 128.224 0.777 3.843 1.00 0.00 690 ILE A N 3
ATOM 3076 C CA . ILE A 1 54 ? 129.183 1.627 3.150 1.00 0.00 690 ILE A CA 3
ATOM 3077 C C . ILE A 1 54 ? 130.074 0.803 2.225 1.00 0.00 690 ILE A C 3
ATOM 3078 O O . ILE A 1 54 ? 130.242 1.132 1.051 1.00 0.00 690 ILE A O 3
ATOM 3094 N N . LYS A 1 55 ? 130.641 -0.272 2.766 1.00 0.00 691 LYS A N 3
ATOM 3095 C CA . LYS A 1 55 ? 131.514 -1.145 1.991 1.00 0.00 691 LYS A CA 3
ATOM 3096 C C . LYS A 1 55 ? 130.766 -1.753 0.808 1.00 0.00 691 LYS A C 3
ATOM 3097 O O . LYS A 1 55 ? 131.325 -1.911 -0.277 1.00 0.00 691 LYS A O 3
ATOM 3116 N N . PHE A 1 56 ? 129.501 -2.091 1.027 1.00 0.00 692 PHE A N 3
ATOM 3117 C CA . PHE A 1 56 ? 128.675 -2.681 -0.022 1.00 0.00 692 PHE A CA 3
ATOM 3118 C C . PHE A 1 56 ? 128.447 -1.689 -1.157 1.00 0.00 692 PHE A C 3
ATOM 3119 O O . PHE A 1 56 ? 128.760 -1.970 -2.313 1.00 0.00 692 PHE A O 3
ATOM 3136 N N . PHE A 1 57 ? 127.901 -0.525 -0.818 1.00 0.00 693 PHE A N 3
ATOM 3137 C CA . PHE A 1 57 ? 127.631 0.509 -1.809 1.00 0.00 693 PHE A CA 3
ATOM 3138 C C . PHE A 1 57 ? 128.923 0.979 -2.470 1.00 0.00 693 PHE A C 3
ATOM 3139 O O . PHE A 1 57 ? 128.927 1.373 -3.637 1.00 0.00 693 PHE A O 3
ATOM 3156 N N . GLN A 1 58 ? 130.018 0.937 -1.717 1.00 0.00 694 GLN A N 3
ATOM 3157 C CA . GLN A 1 58 ? 131.315 1.360 -2.231 1.00 0.00 694 GLN A CA 3
ATOM 3158 C C . GLN A 1 58 ? 131.852 0.352 -3.243 1.00 0.00 694 GLN A C 3
ATOM 3159 O O . GLN A 1 58 ? 132.354 0.729 -4.302 1.00 0.00 694 GLN A O 3
ATOM 3173 N N . ASN A 1 59 ? 131.743 -0.930 -2.911 1.00 0.00 695 ASN A N 3
ATOM 3174 C CA . ASN A 1 59 ? 132.218 -1.991 -3.792 1.00 0.00 695 ASN A CA 3
ATOM 3175 C C . ASN A 1 59 ? 131.512 -1.933 -5.142 1.00 0.00 695 ASN A C 3
ATOM 3176 O O . ASN A 1 59 ? 132.094 -2.274 -6.173 1.00 0.00 695 ASN A O 3
ATOM 3187 N N . GLN A 1 60 ? 130.257 -1.497 -5.131 1.00 0.00 696 GLN A N 3
ATOM 3188 C CA . GLN A 1 60 ? 129.474 -1.393 -6.356 1.00 0.00 696 GLN A CA 3
ATOM 3189 C C . GLN A 1 60 ? 129.986 -0.256 -7.235 1.00 0.00 696 GLN A C 3
ATOM 3190 O O . GLN A 1 60 ? 129.968 -0.350 -8.462 1.00 0.00 696 GLN A O 3
ATOM 3204 N N . ARG A 1 61 ? 130.442 0.818 -6.598 1.00 0.00 697 ARG A N 3
ATOM 3205 C CA . ARG A 1 61 ? 130.960 1.972 -7.321 1.00 0.00 697 ARG A CA 3
ATOM 3206 C C . ARG A 1 61 ? 132.296 1.646 -7.981 1.00 0.00 697 ARG A C 3
ATOM 3207 O O . ARG A 1 61 ? 132.548 2.034 -9.122 1.00 0.00 697 ARG A O 3
ATOM 3228 N N . TYR A 1 62 ? 133.148 0.928 -7.256 1.00 0.00 698 TYR A N 3
ATOM 3229 C CA . TYR A 1 62 ? 134.458 0.547 -7.772 1.00 0.00 698 TYR A CA 3
ATOM 3230 C C . TYR A 1 62 ? 134.334 -0.572 -8.800 1.00 0.00 698 TYR A C 3
ATOM 3231 O O . TYR A 1 62 ? 135.094 -0.628 -9.766 1.00 0.00 698 TYR A O 3
ATOM 3249 N N . TYR A 1 63 ? 133.370 -1.461 -8.586 1.00 0.00 699 TYR A N 3
ATOM 3250 C CA . TYR A 1 63 ? 133.145 -2.580 -9.495 1.00 0.00 699 TYR A CA 3
ATOM 3251 C C . TYR A 1 63 ? 132.768 -2.080 -10.886 1.00 0.00 699 TYR A C 3
ATOM 3252 O O . TYR A 1 63 ? 133.105 -2.703 -11.892 1.00 0.00 699 TYR A O 3
ATOM 3270 N N . LEU A 1 64 ? 132.069 -0.952 -10.934 1.00 0.00 700 LEU A N 3
ATOM 3271 C CA . LEU A 1 64 ? 131.647 -0.367 -12.201 1.00 0.00 700 LEU A CA 3
ATOM 3272 C C . LEU A 1 64 ? 132.763 0.475 -12.811 1.00 0.00 700 LEU A C 3
ATOM 3273 O O . LEU A 1 64 ? 132.852 0.617 -14.030 1.00 0.00 700 LEU A O 3
ATOM 3289 N N . LYS A 1 65 ? 133.615 1.032 -11.954 1.00 0.00 701 LYS A N 3
ATOM 3290 C CA . LYS A 1 65 ? 134.726 1.859 -12.410 1.00 0.00 701 LYS A CA 3
ATOM 3291 C C . LYS A 1 65 ? 136.019 1.050 -12.473 1.00 0.00 701 LYS A C 3
ATOM 3292 O O . LYS A 1 65 ? 137.111 1.595 -12.311 1.00 0.00 701 LYS A O 3
ATOM 3311 N N . HIS A 1 66 ? 135.886 -0.252 -12.710 1.00 0.00 702 HIS A N 3
ATOM 3312 C CA . HIS A 1 66 ? 137.045 -1.134 -12.797 1.00 0.00 702 HIS A CA 3
ATOM 3313 C C . HIS A 1 66 ? 137.094 -1.835 -14.150 1.00 0.00 702 HIS A C 3
ATOM 3314 O O . HIS A 1 66 ? 138.157 -1.959 -14.759 1.00 0.00 702 HIS A O 3
ATOM 3329 N N . HIS A 1 67 ? 135.935 -2.294 -14.615 1.00 0.00 703 HIS A N 3
ATOM 3330 C CA . HIS A 1 67 ? 135.846 -2.985 -15.896 1.00 0.00 703 HIS A CA 3
ATOM 3331 C C . HIS A 1 67 ? 135.159 -2.109 -16.939 1.00 0.00 703 HIS A C 3
ATOM 3332 O O . HIS A 1 67 ? 134.287 -1.304 -16.611 1.00 0.00 703 HIS A O 3
ATOM 3347 N N . GLY A 1 68 ? 135.558 -2.272 -18.196 1.00 0.00 704 GLY A N 3
ATOM 3348 C CA . GLY A 1 68 ? 134.969 -1.489 -19.267 1.00 0.00 704 GLY A CA 3
ATOM 3349 C C . GLY A 1 68 ? 133.572 -1.955 -19.627 1.00 0.00 704 GLY A C 3
ATOM 3350 O O . GLY A 1 68 ? 132.753 -1.172 -20.108 1.00 0.00 704 GLY A O 3
ATOM 3354 N N . LYS A 1 69 ? 133.298 -3.235 -19.392 1.00 0.00 705 LYS A N 3
ATOM 3355 C CA . LYS A 1 69 ? 131.989 -3.805 -19.695 1.00 0.00 705 LYS A CA 3
ATOM 3356 C C . LYS A 1 69 ? 131.640 -4.916 -18.710 1.00 0.00 705 LYS A C 3
ATOM 3357 O O . LYS A 1 69 ? 132.436 -5.824 -18.472 1.00 0.00 705 LYS A O 3
ATOM 3376 N N . LEU A 1 70 ? 130.440 -4.838 -18.140 1.00 0.00 706 LEU A N 3
ATOM 3377 C CA . LEU A 1 70 ? 129.984 -5.837 -17.181 1.00 0.00 706 LEU A CA 3
ATOM 3378 C C . LEU A 1 70 ? 129.337 -7.020 -17.895 1.00 0.00 706 LEU A C 3
ATOM 3379 O O . LEU A 1 70 ? 128.941 -6.915 -19.056 1.00 0.00 706 LEU A O 3
ATOM 3395 N N . LYS A 1 71 ? 129.231 -8.143 -17.193 1.00 0.00 707 LYS A N 3
ATOM 3396 C CA . LYS A 1 71 ? 128.631 -9.345 -17.759 1.00 0.00 707 LYS A CA 3
ATOM 3397 C C . LYS A 1 71 ? 127.148 -9.430 -17.412 1.00 0.00 707 LYS A C 3
ATOM 3398 O O . LYS A 1 71 ? 126.832 -9.687 -16.231 1.00 0.00 707 LYS A O 3
ATOM 3418 N N . ASN A 1 5 ? 155.619 -14.229 1.950 1.00 0.00 641 ASN A N 4
ATOM 3419 C CA . ASN A 1 5 ? 155.723 -12.746 1.914 1.00 0.00 641 ASN A CA 4
ATOM 3420 C C . ASN A 1 5 ? 154.848 -12.158 0.811 1.00 0.00 641 ASN A C 4
ATOM 3421 O O . ASN A 1 5 ? 155.176 -11.123 0.230 1.00 0.00 641 ASN A O 4
ATOM 3432 N N . ARG A 1 6 ? 153.735 -12.825 0.528 1.00 0.00 642 ARG A N 4
ATOM 3433 C CA . ARG A 1 6 ? 152.811 -12.369 -0.504 1.00 0.00 642 ARG A CA 4
ATOM 3434 C C . ARG A 1 6 ? 151.468 -13.081 -0.388 1.00 0.00 642 ARG A C 4
ATOM 3435 O O . ARG A 1 6 ? 151.309 -14.209 -0.857 1.00 0.00 642 ARG A O 4
ATOM 3456 N N . GLN A 1 7 ? 150.505 -12.416 0.243 1.00 0.00 643 GLN A N 4
ATOM 3457 C CA . GLN A 1 7 ? 149.174 -12.986 0.422 1.00 0.00 643 GLN A CA 4
ATOM 3458 C C . GLN A 1 7 ? 148.165 -11.903 0.796 1.00 0.00 643 GLN A C 4
ATOM 3459 O O . GLN A 1 7 ? 148.329 -11.208 1.799 1.00 0.00 643 GLN A O 4
ATOM 3473 N N . LYS A 1 8 ? 147.124 -11.765 -0.018 1.00 0.00 644 LYS A N 4
ATOM 3474 C CA . LYS A 1 8 ? 146.088 -10.768 0.226 1.00 0.00 644 LYS A CA 4
ATOM 3475 C C . LYS A 1 8 ? 144.702 -11.339 -0.054 1.00 0.00 644 LYS A C 4
ATOM 3476 O O . LYS A 1 8 ? 143.816 -10.636 -0.541 1.00 0.00 644 LYS A O 4
ATOM 3495 N N . THR A 1 9 ? 144.521 -12.618 0.256 1.00 0.00 645 THR A N 4
ATOM 3496 C CA . THR A 1 9 ? 143.242 -13.285 0.036 1.00 0.00 645 THR A CA 4
ATOM 3497 C C . THR A 1 9 ? 142.514 -13.526 1.354 1.00 0.00 645 THR A C 4
ATOM 3498 O O . THR A 1 9 ? 142.885 -14.408 2.128 1.00 0.00 645 THR A O 4
ATOM 3509 N N . ARG A 1 10 ? 141.475 -12.735 1.603 1.00 0.00 646 ARG A N 4
ATOM 3510 C CA . ARG A 1 10 ? 140.695 -12.862 2.829 1.00 0.00 646 ARG A CA 4
ATOM 3511 C C . ARG A 1 10 ? 139.262 -12.380 2.614 1.00 0.00 646 ARG A C 4
ATOM 3512 O O . ARG A 1 10 ? 138.954 -11.208 2.828 1.00 0.00 646 ARG A O 4
ATOM 3533 N N . PRO A 1 11 ? 138.362 -13.283 2.187 1.00 0.00 647 PRO A N 4
ATOM 3534 C CA . PRO A 1 11 ? 136.956 -12.942 1.944 1.00 0.00 647 PRO A CA 4
ATOM 3535 C C . PRO A 1 11 ? 136.201 -12.645 3.235 1.00 0.00 647 PRO A C 4
ATOM 3536 O O . PRO A 1 11 ? 136.697 -12.903 4.331 1.00 0.00 647 PRO A O 4
ATOM 3547 N N . ARG A 1 12 ? 134.996 -12.099 3.098 1.00 0.00 648 ARG A N 4
ATOM 3548 C CA . ARG A 1 12 ? 134.172 -11.765 4.254 1.00 0.00 648 ARG A CA 4
ATOM 3549 C C . ARG A 1 12 ? 132.706 -12.094 3.991 1.00 0.00 648 ARG A C 4
ATOM 3550 O O . ARG A 1 12 ? 132.102 -11.573 3.052 1.00 0.00 648 ARG A O 4
ATOM 3571 N N . THR A 1 13 ? 132.139 -12.958 4.825 1.00 0.00 649 THR A N 4
ATOM 3572 C CA . THR A 1 13 ? 130.743 -13.357 4.683 1.00 0.00 649 THR A CA 4
ATOM 3573 C C . THR A 1 13 ? 129.831 -12.470 5.526 1.00 0.00 649 THR A C 4
ATOM 3574 O O . THR A 1 13 ? 130.076 -12.265 6.715 1.00 0.00 649 THR A O 4
ATOM 3585 N N . LYS A 1 14 ? 128.780 -11.949 4.902 1.00 0.00 650 LYS A N 4
ATOM 3586 C CA . LYS A 1 14 ? 127.832 -11.085 5.596 1.00 0.00 650 LYS A CA 4
ATOM 3587 C C . LYS A 1 14 ? 126.680 -10.690 4.674 1.00 0.00 650 LYS A C 4
ATOM 3588 O O . LYS A 1 14 ? 126.746 -10.892 3.462 1.00 0.00 650 LYS A O 4
ATOM 3607 N N . ILE A 1 15 ? 125.627 -10.129 5.260 1.00 0.00 651 ILE A N 4
ATOM 3608 C CA . ILE A 1 15 ? 124.462 -9.707 4.493 1.00 0.00 651 ILE A CA 4
ATOM 3609 C C . ILE A 1 15 ? 123.786 -10.899 3.822 1.00 0.00 651 ILE A C 4
ATOM 3610 O O . ILE A 1 15 ? 124.388 -11.578 2.989 1.00 0.00 651 ILE A O 4
ATOM 3626 N N . SER A 1 16 ? 122.534 -11.146 4.188 1.00 0.00 652 SER A N 4
ATOM 3627 C CA . SER A 1 16 ? 121.776 -12.254 3.622 1.00 0.00 652 SER A CA 4
ATOM 3628 C C . SER A 1 16 ? 120.996 -11.807 2.389 1.00 0.00 652 SER A C 4
ATOM 3629 O O . SER A 1 16 ? 120.927 -10.615 2.085 1.00 0.00 652 SER A O 4
ATOM 3637 N N . VAL A 1 17 ? 120.409 -12.769 1.685 1.00 0.00 653 VAL A N 4
ATOM 3638 C CA . VAL A 1 17 ? 119.633 -12.472 0.486 1.00 0.00 653 VAL A CA 4
ATOM 3639 C C . VAL A 1 17 ? 118.494 -11.507 0.795 1.00 0.00 653 VAL A C 4
ATOM 3640 O O . VAL A 1 17 ? 118.107 -10.696 -0.046 1.00 0.00 653 VAL A O 4
ATOM 3653 N N . GLU A 1 18 ? 117.960 -11.599 2.011 1.00 0.00 654 GLU A N 4
ATOM 3654 C CA . GLU A 1 18 ? 116.867 -10.732 2.433 1.00 0.00 654 GLU A CA 4
ATOM 3655 C C . GLU A 1 18 ? 117.315 -9.275 2.473 1.00 0.00 654 GLU A C 4
ATOM 3656 O O . GLU A 1 18 ? 116.620 -8.386 1.981 1.00 0.00 654 GLU A O 4
ATOM 3668 N N . ALA A 1 19 ? 118.483 -9.037 3.062 1.00 0.00 655 ALA A N 4
ATOM 3669 C CA . ALA A 1 19 ? 119.025 -7.689 3.167 1.00 0.00 655 ALA A CA 4
ATOM 3670 C C . ALA A 1 19 ? 119.485 -7.177 1.807 1.00 0.00 655 ALA A C 4
ATOM 3671 O O . ALA A 1 19 ? 119.247 -6.021 1.454 1.00 0.00 655 ALA A O 4
ATOM 3678 N N . LEU A 1 20 ? 120.146 -8.044 1.046 1.00 0.00 656 LEU A N 4
ATOM 3679 C CA . LEU A 1 20 ? 120.637 -7.679 -0.279 1.00 0.00 656 LEU A CA 4
ATOM 3680 C C . LEU A 1 20 ? 119.479 -7.345 -1.213 1.00 0.00 656 LEU A C 4
ATOM 3681 O O . LEU A 1 20 ? 119.580 -6.445 -2.047 1.00 0.00 656 LEU A O 4
ATOM 3697 N N . GLY A 1 21 ? 118.379 -8.075 -1.067 1.00 0.00 657 GLY A N 4
ATOM 3698 C CA . GLY A 1 21 ? 117.216 -7.840 -1.902 1.00 0.00 657 GLY A CA 4
ATOM 3699 C C . GLY A 1 21 ? 116.678 -6.431 -1.760 1.00 0.00 657 GLY A C 4
ATOM 3700 O O . GLY A 1 21 ? 116.451 -5.743 -2.754 1.00 0.00 657 GLY A O 4
ATOM 3704 N N . ILE A 1 22 ? 116.475 -6.001 -0.518 1.00 0.00 658 ILE A N 4
ATOM 3705 C CA . ILE A 1 22 ? 115.962 -4.664 -0.249 1.00 0.00 658 ILE A CA 4
ATOM 3706 C C . ILE A 1 22 ? 116.932 -3.598 -0.748 1.00 0.00 658 ILE A C 4
ATOM 3707 O O . ILE A 1 22 ? 116.523 -2.601 -1.345 1.00 0.00 658 ILE A O 4
ATOM 3723 N N . LEU A 1 23 ? 118.219 -3.818 -0.503 1.00 0.00 659 LEU A N 4
ATOM 3724 C CA . LEU A 1 23 ? 119.250 -2.878 -0.930 1.00 0.00 659 LEU A CA 4
ATOM 3725 C C . LEU A 1 23 ? 119.271 -2.754 -2.450 1.00 0.00 659 LEU A C 4
ATOM 3726 O O . LEU A 1 23 ? 119.541 -1.682 -2.991 1.00 0.00 659 LEU A O 4
ATOM 3742 N N . GLN A 1 24 ? 118.985 -3.858 -3.132 1.00 0.00 660 GLN A N 4
ATOM 3743 C CA . GLN A 1 24 ? 118.969 -3.872 -4.590 1.00 0.00 660 GLN A CA 4
ATOM 3744 C C . GLN A 1 24 ? 117.935 -2.891 -5.132 1.00 0.00 660 GLN A C 4
ATOM 3745 O O . GLN A 1 24 ? 118.186 -2.182 -6.106 1.00 0.00 660 GLN A O 4
ATOM 3759 N N . SER A 1 25 ? 116.771 -2.854 -4.491 1.00 0.00 661 SER A N 4
ATOM 3760 C CA . SER A 1 25 ? 115.698 -1.958 -4.906 1.00 0.00 661 SER A CA 4
ATOM 3761 C C . SER A 1 25 ? 116.117 -0.500 -4.755 1.00 0.00 661 SER A C 4
ATOM 3762 O O . SER A 1 25 ? 115.747 0.349 -5.565 1.00 0.00 661 SER A O 4
ATOM 3770 N N . PHE A 1 26 ? 116.897 -0.217 -3.715 1.00 0.00 662 PHE A N 4
ATOM 3771 C CA . PHE A 1 26 ? 117.369 1.140 -3.461 1.00 0.00 662 PHE A CA 4
ATOM 3772 C C . PHE A 1 26 ? 118.199 1.652 -4.634 1.00 0.00 662 PHE A C 4
ATOM 3773 O O . PHE A 1 26 ? 118.130 2.829 -4.990 1.00 0.00 662 PHE A O 4
ATOM 3790 N N . ILE A 1 27 ? 118.983 0.759 -5.230 1.00 0.00 663 ILE A N 4
ATOM 3791 C CA . ILE A 1 27 ? 119.828 1.118 -6.362 1.00 0.00 663 ILE A CA 4
ATOM 3792 C C . ILE A 1 27 ? 118.994 1.347 -7.617 1.00 0.00 663 ILE A C 4
ATOM 3793 O O . ILE A 1 27 ? 119.340 2.173 -8.463 1.00 0.00 663 ILE A O 4
ATOM 3809 N N . GLN A 1 28 ? 117.894 0.612 -7.733 1.00 0.00 664 GLN A N 4
ATOM 3810 C CA . GLN A 1 28 ? 117.010 0.733 -8.886 1.00 0.00 664 GLN A CA 4
ATOM 3811 C C . GLN A 1 28 ? 116.028 1.888 -8.707 1.00 0.00 664 GLN A C 4
ATOM 3812 O O . GLN A 1 28 ? 115.570 2.484 -9.681 1.00 0.00 664 GLN A O 4
ATOM 3826 N N . ASP A 1 29 ? 115.707 2.198 -7.454 1.00 0.00 665 ASP A N 4
ATOM 3827 C CA . ASP A 1 29 ? 114.778 3.280 -7.151 1.00 0.00 665 ASP A CA 4
ATOM 3828 C C . ASP A 1 29 ? 115.512 4.613 -7.022 1.00 0.00 665 ASP A C 4
ATOM 3829 O O . ASP A 1 29 ? 115.338 5.510 -7.844 1.00 0.00 665 ASP A O 4
ATOM 3838 N N . VAL A 1 30 ? 116.329 4.734 -5.980 1.00 0.00 666 VAL A N 4
ATOM 3839 C CA . VAL A 1 30 ? 117.087 5.958 -5.742 1.00 0.00 666 VAL A CA 4
ATOM 3840 C C . VAL A 1 30 ? 118.185 6.137 -6.786 1.00 0.00 666 VAL A C 4
ATOM 3841 O O . VAL A 1 30 ? 118.114 7.034 -7.627 1.00 0.00 666 VAL A O 4
ATOM 3854 N N . GLY A 1 31 ? 119.199 5.281 -6.726 1.00 0.00 667 GLY A N 4
ATOM 3855 C CA . GLY A 1 31 ? 120.298 5.366 -7.671 1.00 0.00 667 GLY A CA 4
ATOM 3856 C C . GLY A 1 31 ? 121.464 4.478 -7.287 1.00 0.00 667 GLY A C 4
ATOM 3857 O O . GLY A 1 31 ? 121.477 3.289 -7.601 1.00 0.00 667 GLY A O 4
ATOM 3861 N N . LEU A 1 32 ? 122.448 5.057 -6.605 1.00 0.00 668 LEU A N 4
ATOM 3862 C CA . LEU A 1 32 ? 123.625 4.310 -6.178 1.00 0.00 668 LEU A CA 4
ATOM 3863 C C . LEU A 1 32 ? 124.245 4.932 -4.931 1.00 0.00 668 LEU A C 4
ATOM 3864 O O . LEU A 1 32 ? 124.400 4.269 -3.906 1.00 0.00 668 LEU A O 4
ATOM 3880 N N . TYR A 1 33 ? 124.601 6.209 -5.027 1.00 0.00 669 TYR A N 4
ATOM 3881 C CA . TYR A 1 33 ? 125.207 6.921 -3.906 1.00 0.00 669 TYR A CA 4
ATOM 3882 C C . TYR A 1 33 ? 124.189 7.154 -2.790 1.00 0.00 669 TYR A C 4
ATOM 3883 O O . TYR A 1 33 ? 123.241 7.918 -2.957 1.00 0.00 669 TYR A O 4
ATOM 3901 N N . PRO A 1 34 ? 124.371 6.494 -1.630 1.00 0.00 670 PRO A N 4
ATOM 3902 C CA . PRO A 1 34 ? 123.461 6.637 -0.494 1.00 0.00 670 PRO A CA 4
ATOM 3903 C C . PRO A 1 34 ? 123.772 7.870 0.347 1.00 0.00 670 PRO A C 4
ATOM 3904 O O . PRO A 1 34 ? 124.920 8.306 0.428 1.00 0.00 670 PRO A O 4
ATOM 3915 N N . ASP A 1 35 ? 122.741 8.425 0.976 1.00 0.00 671 ASP A N 4
ATOM 3916 C CA . ASP A 1 35 ? 122.905 9.606 1.815 1.00 0.00 671 ASP A CA 4
ATOM 3917 C C . ASP A 1 35 ? 123.017 9.211 3.284 1.00 0.00 671 ASP A C 4
ATOM 3918 O O . ASP A 1 35 ? 122.640 8.105 3.670 1.00 0.00 671 ASP A O 4
ATOM 3927 N N . GLU A 1 36 ? 123.535 10.123 4.102 1.00 0.00 672 GLU A N 4
ATOM 3928 C CA . GLU A 1 36 ? 123.698 9.869 5.529 1.00 0.00 672 GLU A CA 4
ATOM 3929 C C . GLU A 1 36 ? 122.379 9.426 6.160 1.00 0.00 672 GLU A C 4
ATOM 3930 O O . GLU A 1 36 ? 122.361 8.573 7.048 1.00 0.00 672 GLU A O 4
ATOM 3942 N N . GLU A 1 37 ? 121.280 10.008 5.693 1.00 0.00 673 GLU A N 4
ATOM 3943 C CA . GLU A 1 37 ? 119.959 9.672 6.209 1.00 0.00 673 GLU A CA 4
ATOM 3944 C C . GLU A 1 37 ? 119.542 8.274 5.763 1.00 0.00 673 GLU A C 4
ATOM 3945 O O . GLU A 1 37 ? 118.785 7.593 6.456 1.00 0.00 673 GLU A O 4
ATOM 3957 N N . ALA A 1 38 ? 120.037 7.855 4.603 1.00 0.00 674 ALA A N 4
ATOM 3958 C CA . ALA A 1 38 ? 119.713 6.540 4.065 1.00 0.00 674 ALA A CA 4
ATOM 3959 C C . ALA A 1 38 ? 120.447 5.437 4.819 1.00 0.00 674 ALA A C 4
ATOM 3960 O O . ALA A 1 38 ? 119.901 4.358 5.047 1.00 0.00 674 ALA A O 4
ATOM 3967 N N . ILE A 1 39 ? 121.689 5.714 5.205 1.00 0.00 675 ILE A N 4
ATOM 3968 C CA . ILE A 1 39 ? 122.495 4.743 5.934 1.00 0.00 675 ILE A CA 4
ATOM 3969 C C . ILE A 1 39 ? 121.914 4.477 7.319 1.00 0.00 675 ILE A C 4
ATOM 3970 O O . ILE A 1 39 ? 121.998 3.362 7.834 1.00 0.00 675 ILE A O 4
ATOM 3986 N N . GLN A 1 40 ? 121.327 5.508 7.918 1.00 0.00 676 GLN A N 4
ATOM 3987 C CA . GLN A 1 40 ? 120.732 5.383 9.244 1.00 0.00 676 GLN A CA 4
ATOM 3988 C C . GLN A 1 40 ? 119.503 4.481 9.203 1.00 0.00 676 GLN A C 4
ATOM 3989 O O . GLN A 1 40 ? 119.425 3.487 9.926 1.00 0.00 676 GLN A O 4
ATOM 4003 N N . THR A 1 41 ? 118.544 4.834 8.355 1.00 0.00 677 THR A N 4
ATOM 4004 C CA . THR A 1 41 ? 117.316 4.058 8.220 1.00 0.00 677 THR A CA 4
ATOM 4005 C C . THR A 1 41 ? 117.616 2.633 7.770 1.00 0.00 677 THR A C 4
ATOM 4006 O O . THR A 1 41 ? 117.090 1.670 8.331 1.00 0.00 677 THR A O 4
ATOM 4017 N N . LEU A 1 42 ? 118.463 2.503 6.756 1.00 0.00 678 LEU A N 4
ATOM 4018 C CA . LEU A 1 42 ? 118.833 1.194 6.230 1.00 0.00 678 LEU A CA 4
ATOM 4019 C C . LEU A 1 42 ? 119.510 0.347 7.302 1.00 0.00 678 LEU A C 4
ATOM 4020 O O . LEU A 1 42 ? 119.261 -0.854 7.409 1.00 0.00 678 LEU A O 4
ATOM 4036 N N . SER A 1 43 ? 120.367 0.980 8.096 1.00 0.00 679 SER A N 4
ATOM 4037 C CA . SER A 1 43 ? 121.082 0.284 9.160 1.00 0.00 679 SER A CA 4
ATOM 4038 C C . SER A 1 43 ? 120.109 -0.250 10.207 1.00 0.00 679 SER A C 4
ATOM 4039 O O . SER A 1 43 ? 120.068 -1.450 10.477 1.00 0.00 679 SER A O 4
ATOM 4047 N N . ALA A 1 44 ? 119.325 0.650 10.793 1.00 0.00 680 ALA A N 4
ATOM 4048 C CA . ALA A 1 44 ? 118.353 0.271 11.810 1.00 0.00 680 ALA A CA 4
ATOM 4049 C C . ALA A 1 44 ? 117.330 -0.714 11.252 1.00 0.00 680 ALA A C 4
ATOM 4050 O O . ALA A 1 44 ? 117.059 -1.751 11.857 1.00 0.00 680 ALA A O 4
ATOM 4057 N N . GLN A 1 45 ? 116.766 -0.381 10.096 1.00 0.00 681 GLN A N 4
ATOM 4058 C CA . GLN A 1 45 ? 115.772 -1.236 9.455 1.00 0.00 681 GLN A CA 4
ATOM 4059 C C . GLN A 1 45 ? 116.345 -2.619 9.164 1.00 0.00 681 GLN A C 4
ATOM 4060 O O . GLN A 1 45 ? 115.823 -3.630 9.631 1.00 0.00 681 GLN A O 4
ATOM 4074 N N . LEU A 1 46 ? 117.424 -2.652 8.390 1.00 0.00 682 LEU A N 4
ATOM 4075 C CA . LEU A 1 46 ? 118.072 -3.911 8.034 1.00 0.00 682 LEU A CA 4
ATOM 4076 C C . LEU A 1 46 ? 118.780 -4.535 9.236 1.00 0.00 682 LEU A C 4
ATOM 4077 O O . LEU A 1 46 ? 119.205 -5.689 9.181 1.00 0.00 682 LEU A O 4
ATOM 4093 N N . ASP A 1 47 ? 118.906 -3.770 10.317 1.00 0.00 683 ASP A N 4
ATOM 4094 C CA . ASP A 1 47 ? 119.565 -4.257 11.524 1.00 0.00 683 ASP A CA 4
ATOM 4095 C C . ASP A 1 47 ? 121.034 -4.568 11.250 1.00 0.00 683 ASP A C 4
ATOM 4096 O O . ASP A 1 47 ? 121.615 -5.464 11.863 1.00 0.00 683 ASP A O 4
ATOM 4105 N N . LEU A 1 48 ? 121.628 -3.819 10.327 1.00 0.00 684 LEU A N 4
ATOM 4106 C CA . LEU A 1 48 ? 123.029 -4.010 9.971 1.00 0.00 684 LEU A CA 4
ATOM 4107 C C . LEU A 1 48 ? 123.833 -2.739 10.240 1.00 0.00 684 LEU A C 4
ATOM 4108 O O . LEU A 1 48 ? 123.330 -1.629 10.066 1.00 0.00 684 LEU A O 4
ATOM 4124 N N . PRO A 1 49 ? 125.100 -2.885 10.669 1.00 0.00 685 PRO A N 4
ATOM 4125 C CA . PRO A 1 49 ? 125.971 -1.743 10.960 1.00 0.00 685 PRO A CA 4
ATOM 4126 C C . PRO A 1 49 ? 126.041 -0.759 9.795 1.00 0.00 685 PRO A C 4
ATOM 4127 O O . PRO A 1 49 ? 125.353 -0.927 8.787 1.00 0.00 685 PRO A O 4
ATOM 4138 N N . LYS A 1 50 ? 126.872 0.268 9.942 1.00 0.00 686 LYS A N 4
ATOM 4139 C CA . LYS A 1 50 ? 127.025 1.281 8.904 1.00 0.00 686 LYS A CA 4
ATOM 4140 C C . LYS A 1 50 ? 128.229 0.977 8.013 1.00 0.00 686 LYS A C 4
ATOM 4141 O O . LYS A 1 50 ? 128.176 1.168 6.798 1.00 0.00 686 LYS A O 4
ATOM 4160 N N . TYR A 1 51 ? 129.312 0.509 8.624 1.00 0.00 687 TYR A N 4
ATOM 4161 C CA . TYR A 1 51 ? 130.529 0.185 7.884 1.00 0.00 687 TYR A CA 4
ATOM 4162 C C . TYR A 1 51 ? 130.251 -0.841 6.790 1.00 0.00 687 TYR A C 4
ATOM 4163 O O . TYR A 1 51 ? 130.905 -0.840 5.747 1.00 0.00 687 TYR A O 4
ATOM 4181 N N . THR A 1 52 ? 129.281 -1.715 7.033 1.00 0.00 688 THR A N 4
ATOM 4182 C CA . THR A 1 52 ? 128.920 -2.744 6.065 1.00 0.00 688 THR A CA 4
ATOM 4183 C C . THR A 1 52 ? 128.177 -2.145 4.876 1.00 0.00 688 THR A C 4
ATOM 4184 O O . THR A 1 52 ? 128.344 -2.587 3.739 1.00 0.00 688 THR A O 4
ATOM 4195 N N . ILE A 1 53 ? 127.355 -1.136 5.146 1.00 0.00 689 ILE A N 4
ATOM 4196 C CA . ILE A 1 53 ? 126.585 -0.477 4.098 1.00 0.00 689 ILE A CA 4
ATOM 4197 C C . ILE A 1 53 ? 127.493 0.333 3.177 1.00 0.00 689 ILE A C 4
ATOM 4198 O O . ILE A 1 53 ? 127.252 0.424 1.972 1.00 0.00 689 ILE A O 4
ATOM 4214 N N . ILE A 1 54 ? 128.537 0.920 3.752 1.00 0.00 690 ILE A N 4
ATOM 4215 C CA . ILE A 1 54 ? 129.482 1.722 2.986 1.00 0.00 690 ILE A CA 4
ATOM 4216 C C . ILE A 1 54 ? 130.375 0.843 2.115 1.00 0.00 690 ILE A C 4
ATOM 4217 O O . ILE A 1 54 ? 130.701 1.202 0.983 1.00 0.00 690 ILE A O 4
ATOM 4233 N N . LYS A 1 55 ? 130.764 -0.310 2.649 1.00 0.00 691 LYS A N 4
ATOM 4234 C CA . LYS A 1 55 ? 131.619 -1.239 1.918 1.00 0.00 691 LYS A CA 4
ATOM 4235 C C . LYS A 1 55 ? 130.883 -1.823 0.717 1.00 0.00 691 LYS A C 4
ATOM 4236 O O . LYS A 1 55 ? 131.489 -2.115 -0.314 1.00 0.00 691 LYS A O 4
ATOM 4255 N N . PHE A 1 56 ? 129.571 -1.989 0.859 1.00 0.00 692 PHE A N 4
ATOM 4256 C CA . PHE A 1 56 ? 128.749 -2.540 -0.214 1.00 0.00 692 PHE A CA 4
ATOM 4257 C C . PHE A 1 56 ? 128.743 -1.617 -1.427 1.00 0.00 692 PHE A C 4
ATOM 4258 O O . PHE A 1 56 ? 129.262 -1.966 -2.488 1.00 0.00 692 PHE A O 4
ATOM 4275 N N . PHE A 1 57 ? 128.151 -0.439 -1.264 1.00 0.00 693 PHE A N 4
ATOM 4276 C CA . PHE A 1 57 ? 128.076 0.535 -2.349 1.00 0.00 693 PHE A CA 4
ATOM 4277 C C . PHE A 1 57 ? 129.469 0.923 -2.837 1.00 0.00 693 PHE A C 4
ATOM 4278 O O . PHE A 1 57 ? 129.654 1.272 -4.002 1.00 0.00 693 PHE A O 4
ATOM 4295 N N . GLN A 1 58 ? 130.445 0.862 -1.937 1.00 0.00 694 GLN A N 4
ATOM 4296 C CA . GLN A 1 58 ? 131.821 1.207 -2.278 1.00 0.00 694 GLN A CA 4
ATOM 4297 C C . GLN A 1 58 ? 132.505 0.070 -3.030 1.00 0.00 694 GLN A C 4
ATOM 4298 O O . GLN A 1 58 ? 133.406 0.302 -3.837 1.00 0.00 694 GLN A O 4
ATOM 4312 N N . ASN A 1 59 ? 132.074 -1.158 -2.762 1.00 0.00 695 ASN A N 4
ATOM 4313 C CA . ASN A 1 59 ? 132.649 -2.330 -3.416 1.00 0.00 695 ASN A CA 4
ATOM 4314 C C . ASN A 1 59 ? 132.072 -2.516 -4.817 1.00 0.00 695 ASN A C 4
ATOM 4315 O O . ASN A 1 59 ? 132.720 -3.090 -5.692 1.00 0.00 695 ASN A O 4
ATOM 4326 N N . GLN A 1 60 ? 130.851 -2.033 -5.021 1.00 0.00 696 GLN A N 4
ATOM 4327 C CA . GLN A 1 60 ? 130.189 -2.151 -6.315 1.00 0.00 696 GLN A CA 4
ATOM 4328 C C . GLN A 1 60 ? 130.682 -1.082 -7.286 1.00 0.00 696 GLN A C 4
ATOM 4329 O O . GLN A 1 60 ? 130.725 -1.303 -8.496 1.00 0.00 696 GLN A O 4
ATOM 4343 N N . ARG A 1 61 ? 131.047 0.077 -6.748 1.00 0.00 697 ARG A N 4
ATOM 4344 C CA . ARG A 1 61 ? 131.534 1.179 -7.572 1.00 0.00 697 ARG A CA 4
ATOM 4345 C C . ARG A 1 61 ? 133.027 1.039 -7.849 1.00 0.00 697 ARG A C 4
ATOM 4346 O O . ARG A 1 61 ? 133.474 1.185 -8.987 1.00 0.00 697 ARG A O 4
ATOM 4367 N N . TYR A 1 62 ? 133.794 0.759 -6.801 1.00 0.00 698 TYR A N 4
ATOM 4368 C CA . TYR A 1 62 ? 135.239 0.603 -6.929 1.00 0.00 698 TYR A CA 4
ATOM 4369 C C . TYR A 1 62 ? 135.593 -0.552 -7.862 1.00 0.00 698 TYR A C 4
ATOM 4370 O O . TYR A 1 62 ? 136.708 -0.622 -8.380 1.00 0.00 698 TYR A O 4
ATOM 4388 N N . TYR A 1 63 ? 134.645 -1.460 -8.072 1.00 0.00 699 TYR A N 4
ATOM 4389 C CA . TYR A 1 63 ? 134.868 -2.609 -8.942 1.00 0.00 699 TYR A CA 4
ATOM 4390 C C . TYR A 1 63 ? 134.921 -2.187 -10.407 1.00 0.00 699 TYR A C 4
ATOM 4391 O O . TYR A 1 63 ? 135.755 -2.670 -11.172 1.00 0.00 699 TYR A O 4
ATOM 4409 N N . LEU A 1 64 ? 134.023 -1.286 -10.793 1.00 0.00 700 LEU A N 4
ATOM 4410 C CA . LEU A 1 64 ? 133.969 -0.804 -12.169 1.00 0.00 700 LEU A CA 4
ATOM 4411 C C . LEU A 1 64 ? 134.733 0.509 -12.322 1.00 0.00 700 LEU A C 4
ATOM 4412 O O . LEU A 1 64 ? 134.444 1.304 -13.218 1.00 0.00 700 LEU A O 4
ATOM 4428 N N . LYS A 1 65 ? 135.708 0.734 -11.446 1.00 0.00 701 LYS A N 4
ATOM 4429 C CA . LYS A 1 65 ? 136.510 1.950 -11.490 1.00 0.00 701 LYS A CA 4
ATOM 4430 C C . LYS A 1 65 ? 137.994 1.622 -11.637 1.00 0.00 701 LYS A C 4
ATOM 4431 O O . LYS A 1 65 ? 138.719 2.299 -12.366 1.00 0.00 701 LYS A O 4
ATOM 4450 N N . HIS A 1 66 ? 138.438 0.580 -10.940 1.00 0.00 702 HIS A N 4
ATOM 4451 C CA . HIS A 1 66 ? 139.835 0.166 -10.995 1.00 0.00 702 HIS A CA 4
ATOM 4452 C C . HIS A 1 66 ? 140.024 -0.998 -11.964 1.00 0.00 702 HIS A C 4
ATOM 4453 O O . HIS A 1 66 ? 140.872 -0.947 -12.854 1.00 0.00 702 HIS A O 4
ATOM 4468 N N . HIS A 1 67 ? 139.227 -2.048 -11.785 1.00 0.00 703 HIS A N 4
ATOM 4469 C CA . HIS A 1 67 ? 139.309 -3.224 -12.644 1.00 0.00 703 HIS A CA 4
ATOM 4470 C C . HIS A 1 67 ? 138.673 -2.952 -14.005 1.00 0.00 703 HIS A C 4
ATOM 4471 O O . HIS A 1 67 ? 139.370 -2.676 -14.982 1.00 0.00 703 HIS A O 4
ATOM 4486 N N . GLY A 1 68 ? 137.346 -3.030 -14.065 1.00 0.00 704 GLY A N 4
ATOM 4487 C CA . GLY A 1 68 ? 136.643 -2.790 -15.311 1.00 0.00 704 GLY A CA 4
ATOM 4488 C C . GLY A 1 68 ? 135.871 -4.004 -15.788 1.00 0.00 704 GLY A C 4
ATOM 4489 O O . GLY A 1 68 ? 134.655 -4.084 -15.614 1.00 0.00 704 GLY A O 4
ATOM 4493 N N . LYS A 1 69 ? 136.578 -4.954 -16.393 1.00 0.00 705 LYS A N 4
ATOM 4494 C CA . LYS A 1 69 ? 135.951 -6.169 -16.899 1.00 0.00 705 LYS A CA 4
ATOM 4495 C C . LYS A 1 69 ? 135.906 -7.248 -15.821 1.00 0.00 705 LYS A C 4
ATOM 4496 O O . LYS A 1 69 ? 136.341 -7.029 -14.690 1.00 0.00 705 LYS A O 4
ATOM 4515 N N . LEU A 1 70 ? 135.378 -8.413 -16.180 1.00 0.00 706 LEU A N 4
ATOM 4516 C CA . LEU A 1 70 ? 135.276 -9.527 -15.244 1.00 0.00 706 LEU A CA 4
ATOM 4517 C C . LEU A 1 70 ? 136.383 -10.546 -15.489 1.00 0.00 706 LEU A C 4
ATOM 4518 O O . LEU A 1 70 ? 137.257 -10.745 -14.647 1.00 0.00 706 LEU A O 4
ATOM 4534 N N . LYS A 1 71 ? 136.334 -11.186 -16.648 1.00 0.00 707 LYS A N 4
ATOM 4535 C CA . LYS A 1 71 ? 137.328 -12.187 -17.015 1.00 0.00 707 LYS A CA 4
ATOM 4536 C C . LYS A 1 71 ? 138.691 -11.541 -17.248 1.00 0.00 707 LYS A C 4
ATOM 4537 O O . LYS A 1 71 ? 138.803 -10.720 -18.182 1.00 0.00 707 LYS A O 4
ATOM 4557 N N . ASN A 1 5 ? 120.469 -20.635 29.209 1.00 0.00 641 ASN A N 5
ATOM 4558 C CA . ASN A 1 5 ? 120.057 -19.353 29.838 1.00 0.00 641 ASN A CA 5
ATOM 4559 C C . ASN A 1 5 ? 120.272 -18.180 28.888 1.00 0.00 641 ASN A C 5
ATOM 4560 O O . ASN A 1 5 ? 120.658 -17.089 29.309 1.00 0.00 641 ASN A O 5
ATOM 4571 N N . ARG A 1 6 ? 120.020 -18.412 27.603 1.00 0.00 642 ARG A N 5
ATOM 4572 C CA . ARG A 1 6 ? 120.185 -17.375 26.592 1.00 0.00 642 ARG A CA 5
ATOM 4573 C C . ARG A 1 6 ? 121.639 -16.918 26.512 1.00 0.00 642 ARG A C 5
ATOM 4574 O O . ARG A 1 6 ? 122.370 -16.966 27.501 1.00 0.00 642 ARG A O 5
ATOM 4595 N N . GLN A 1 7 ? 122.050 -16.475 25.329 1.00 0.00 643 GLN A N 5
ATOM 4596 C CA . GLN A 1 7 ? 123.416 -16.010 25.119 1.00 0.00 643 GLN A CA 5
ATOM 4597 C C . GLN A 1 7 ? 123.601 -14.600 25.673 1.00 0.00 643 GLN A C 5
ATOM 4598 O O . GLN A 1 7 ? 122.642 -13.962 26.106 1.00 0.00 643 GLN A O 5
ATOM 4612 N N . LYS A 1 8 ? 124.840 -14.121 25.653 1.00 0.00 644 LYS A N 5
ATOM 4613 C CA . LYS A 1 8 ? 125.152 -12.788 26.153 1.00 0.00 644 LYS A CA 5
ATOM 4614 C C . LYS A 1 8 ? 126.236 -12.129 25.307 1.00 0.00 644 LYS A C 5
ATOM 4615 O O . LYS A 1 8 ? 127.050 -11.357 25.813 1.00 0.00 644 LYS A O 5
ATOM 4634 N N . THR A 1 9 ? 126.241 -12.438 24.014 1.00 0.00 645 THR A N 5
ATOM 4635 C CA . THR A 1 9 ? 127.226 -11.877 23.097 1.00 0.00 645 THR A CA 5
ATOM 4636 C C . THR A 1 9 ? 126.613 -11.605 21.728 1.00 0.00 645 THR A C 5
ATOM 4637 O O . THR A 1 9 ? 125.666 -12.278 21.316 1.00 0.00 645 THR A O 5
ATOM 4648 N N . ARG A 1 10 ? 127.157 -10.615 21.030 1.00 0.00 646 ARG A N 5
ATOM 4649 C CA . ARG A 1 10 ? 126.666 -10.252 19.706 1.00 0.00 646 ARG A CA 5
ATOM 4650 C C . ARG A 1 10 ? 127.506 -10.914 18.613 1.00 0.00 646 ARG A C 5
ATOM 4651 O O . ARG A 1 10 ? 128.601 -10.450 18.300 1.00 0.00 646 ARG A O 5
ATOM 4672 N N . PRO A 1 11 ? 127.004 -12.010 18.014 1.00 0.00 647 PRO A N 5
ATOM 4673 C CA . PRO A 1 11 ? 127.723 -12.726 16.954 1.00 0.00 647 PRO A CA 5
ATOM 4674 C C . PRO A 1 11 ? 127.831 -11.905 15.673 1.00 0.00 647 PRO A C 5
ATOM 4675 O O . PRO A 1 11 ? 127.009 -11.026 15.416 1.00 0.00 647 PRO A O 5
ATOM 4686 N N . ARG A 1 12 ? 128.852 -12.197 14.874 1.00 0.00 648 ARG A N 5
ATOM 4687 C CA . ARG A 1 12 ? 129.070 -11.487 13.619 1.00 0.00 648 ARG A CA 5
ATOM 4688 C C . ARG A 1 12 ? 127.871 -11.644 12.688 1.00 0.00 648 ARG A C 5
ATOM 4689 O O . ARG A 1 12 ? 127.218 -12.688 12.672 1.00 0.00 648 ARG A O 5
ATOM 4710 N N . THR A 1 13 ? 127.589 -10.602 11.914 1.00 0.00 649 THR A N 5
ATOM 4711 C CA . THR A 1 13 ? 126.472 -10.624 10.978 1.00 0.00 649 THR A CA 5
ATOM 4712 C C . THR A 1 13 ? 126.955 -10.473 9.540 1.00 0.00 649 THR A C 5
ATOM 4713 O O . THR A 1 13 ? 128.032 -9.932 9.291 1.00 0.00 649 THR A O 5
ATOM 4724 N N . LYS A 1 14 ? 126.152 -10.956 8.597 1.00 0.00 650 LYS A N 5
ATOM 4725 C CA . LYS A 1 14 ? 126.502 -10.875 7.183 1.00 0.00 650 LYS A CA 5
ATOM 4726 C C . LYS A 1 14 ? 125.300 -10.439 6.350 1.00 0.00 650 LYS A C 5
ATOM 4727 O O . LYS A 1 14 ? 124.181 -10.350 6.856 1.00 0.00 650 LYS A O 5
ATOM 4746 N N . ILE A 1 15 ? 125.539 -10.169 5.072 1.00 0.00 651 ILE A N 5
ATOM 4747 C CA . ILE A 1 15 ? 124.477 -9.744 4.169 1.00 0.00 651 ILE A CA 5
ATOM 4748 C C . ILE A 1 15 ? 123.878 -10.933 3.428 1.00 0.00 651 ILE A C 5
ATOM 4749 O O . ILE A 1 15 ? 124.248 -11.217 2.288 1.00 0.00 651 ILE A O 5
ATOM 4765 N N . SER A 1 16 ? 122.952 -11.628 4.080 1.00 0.00 652 SER A N 5
ATOM 4766 C CA . SER A 1 16 ? 122.301 -12.787 3.482 1.00 0.00 652 SER A CA 5
ATOM 4767 C C . SER A 1 16 ? 121.582 -12.404 2.193 1.00 0.00 652 SER A C 5
ATOM 4768 O O . SER A 1 16 ? 121.569 -11.238 1.800 1.00 0.00 652 SER A O 5
ATOM 4776 N N . VAL A 1 17 ? 120.982 -13.395 1.539 1.00 0.00 653 VAL A N 5
ATOM 4777 C CA . VAL A 1 17 ? 120.261 -13.162 0.295 1.00 0.00 653 VAL A CA 5
ATOM 4778 C C . VAL A 1 17 ? 119.101 -12.194 0.504 1.00 0.00 653 VAL A C 5
ATOM 4779 O O . VAL A 1 17 ? 118.736 -11.443 -0.401 1.00 0.00 653 VAL A O 5
ATOM 4792 N N . GLU A 1 18 ? 118.527 -12.215 1.703 1.00 0.00 654 GLU A N 5
ATOM 4793 C CA . GLU A 1 18 ? 117.410 -11.338 2.031 1.00 0.00 654 GLU A CA 5
ATOM 4794 C C . GLU A 1 18 ? 117.842 -9.875 2.012 1.00 0.00 654 GLU A C 5
ATOM 4795 O O . GLU A 1 18 ? 117.125 -9.012 1.506 1.00 0.00 654 GLU A O 5
ATOM 4807 N N . ALA A 1 19 ? 119.019 -9.604 2.565 1.00 0.00 655 ALA A N 5
ATOM 4808 C CA . ALA A 1 19 ? 119.547 -8.246 2.611 1.00 0.00 655 ALA A CA 5
ATOM 4809 C C . ALA A 1 19 ? 120.075 -7.817 1.247 1.00 0.00 655 ALA A C 5
ATOM 4810 O O . ALA A 1 19 ? 120.031 -6.637 0.896 1.00 0.00 655 ALA A O 5
ATOM 4817 N N . LEU A 1 20 ? 120.574 -8.781 0.480 1.00 0.00 656 LEU A N 5
ATOM 4818 C CA . LEU A 1 20 ? 121.111 -8.504 -0.846 1.00 0.00 656 LEU A CA 5
ATOM 4819 C C . LEU A 1 20 ? 120.000 -8.088 -1.806 1.00 0.00 656 LEU A C 5
ATOM 4820 O O . LEU A 1 20 ? 120.225 -7.305 -2.730 1.00 0.00 656 LEU A O 5
ATOM 4836 N N . GLY A 1 21 ? 118.802 -8.618 -1.582 1.00 0.00 657 GLY A N 5
ATOM 4837 C CA . GLY A 1 21 ? 117.675 -8.288 -2.436 1.00 0.00 657 GLY A CA 5
ATOM 4838 C C . GLY A 1 21 ? 117.111 -6.912 -2.148 1.00 0.00 657 GLY A C 5
ATOM 4839 O O . GLY A 1 21 ? 116.749 -6.178 -3.068 1.00 0.00 657 GLY A O 5
ATOM 4843 N N . ILE A 1 22 ? 117.035 -6.560 -0.869 1.00 0.00 658 ILE A N 5
ATOM 4844 C CA . ILE A 1 22 ? 116.513 -5.261 -0.465 1.00 0.00 658 ILE A CA 5
ATOM 4845 C C . ILE A 1 22 ? 117.471 -4.140 -0.850 1.00 0.00 658 ILE A C 5
ATOM 4846 O O . ILE A 1 22 ? 117.053 -3.096 -1.352 1.00 0.00 658 ILE A O 5
ATOM 4862 N N . LEU A 1 23 ? 118.760 -4.361 -0.611 1.00 0.00 659 LEU A N 5
ATOM 4863 C CA . LEU A 1 23 ? 119.779 -3.369 -0.933 1.00 0.00 659 LEU A CA 5
ATOM 4864 C C . LEU A 1 23 ? 119.783 -3.061 -2.428 1.00 0.00 659 LEU A C 5
ATOM 4865 O O . LEU A 1 23 ? 119.960 -1.913 -2.834 1.00 0.00 659 LEU A O 5
ATOM 4881 N N . GLN A 1 24 ? 119.587 -4.095 -3.240 1.00 0.00 660 GLN A N 5
ATOM 4882 C CA . GLN A 1 24 ? 119.567 -3.933 -4.690 1.00 0.00 660 GLN A CA 5
ATOM 4883 C C . GLN A 1 24 ? 118.463 -2.972 -5.115 1.00 0.00 660 GLN A C 5
ATOM 4884 O O . GLN A 1 24 ? 118.670 -2.108 -5.966 1.00 0.00 660 GLN A O 5
ATOM 4898 N N . SER A 1 25 ? 117.285 -3.131 -4.516 1.00 0.00 661 SER A N 5
ATOM 4899 C CA . SER A 1 25 ? 116.146 -2.278 -4.832 1.00 0.00 661 SER A CA 5
ATOM 4900 C C . SER A 1 25 ? 116.466 -0.814 -4.545 1.00 0.00 661 SER A C 5
ATOM 4901 O O . SER A 1 25 ? 115.970 0.084 -5.225 1.00 0.00 661 SER A O 5
ATOM 4909 N N . PHE A 1 26 ? 117.297 -0.582 -3.534 1.00 0.00 662 PHE A N 5
ATOM 4910 C CA . PHE A 1 26 ? 117.683 0.773 -3.157 1.00 0.00 662 PHE A CA 5
ATOM 4911 C C . PHE A 1 26 ? 118.569 1.404 -4.226 1.00 0.00 662 PHE A C 5
ATOM 4912 O O . PHE A 1 26 ? 118.550 2.619 -4.424 1.00 0.00 662 PHE A O 5
ATOM 4929 N N . ILE A 1 27 ? 119.346 0.571 -4.911 1.00 0.00 663 ILE A N 5
ATOM 4930 C CA . ILE A 1 27 ? 120.240 1.049 -5.960 1.00 0.00 663 ILE A CA 5
ATOM 4931 C C . ILE A 1 27 ? 119.455 1.475 -7.197 1.00 0.00 663 ILE A C 5
ATOM 4932 O O . ILE A 1 27 ? 119.665 2.563 -7.733 1.00 0.00 663 ILE A O 5
ATOM 4948 N N . GLN A 1 28 ? 118.551 0.610 -7.645 1.00 0.00 664 GLN A N 5
ATOM 4949 C CA . GLN A 1 28 ? 117.736 0.897 -8.818 1.00 0.00 664 GLN A CA 5
ATOM 4950 C C . GLN A 1 28 ? 116.749 2.026 -8.534 1.00 0.00 664 GLN A C 5
ATOM 4951 O O . GLN A 1 28 ? 116.379 2.780 -9.434 1.00 0.00 664 GLN A O 5
ATOM 4965 N N . ASP A 1 29 ? 116.327 2.136 -7.279 1.00 0.00 665 ASP A N 5
ATOM 4966 C CA . ASP A 1 29 ? 115.384 3.174 -6.878 1.00 0.00 665 ASP A CA 5
ATOM 4967 C C . ASP A 1 29 ? 116.095 4.507 -6.668 1.00 0.00 665 ASP A C 5
ATOM 4968 O O . ASP A 1 29 ? 115.878 5.461 -7.414 1.00 0.00 665 ASP A O 5
ATOM 4977 N N . VAL A 1 30 ? 116.945 4.565 -5.649 1.00 0.00 666 VAL A N 5
ATOM 4978 C CA . VAL A 1 30 ? 117.688 5.781 -5.341 1.00 0.00 666 VAL A CA 5
ATOM 4979 C C . VAL A 1 30 ? 118.904 5.928 -6.249 1.00 0.00 666 VAL A C 5
ATOM 4980 O O . VAL A 1 30 ? 118.959 6.828 -7.089 1.00 0.00 666 VAL A O 5
ATOM 4993 N N . GLY A 1 31 ? 119.879 5.039 -6.077 1.00 0.00 667 GLY A N 5
ATOM 4994 C CA . GLY A 1 31 ? 121.080 5.091 -6.889 1.00 0.00 667 GLY A CA 5
ATOM 4995 C C . GLY A 1 31 ? 122.285 4.503 -6.182 1.00 0.00 667 GLY A C 5
ATOM 4996 O O . GLY A 1 31 ? 122.143 3.666 -5.291 1.00 0.00 667 GLY A O 5
ATOM 5000 N N . LEU A 1 32 ? 123.475 4.941 -6.581 1.00 0.00 668 LEU A N 5
ATOM 5001 C CA . LEU A 1 32 ? 124.710 4.454 -5.980 1.00 0.00 668 LEU A CA 5
ATOM 5002 C C . LEU A 1 32 ? 125.375 5.543 -5.143 1.00 0.00 668 LEU A C 5
ATOM 5003 O O . LEU A 1 32 ? 126.601 5.611 -5.056 1.00 0.00 668 LEU A O 5
ATOM 5019 N N . TYR A 1 33 ? 124.561 6.394 -4.530 1.00 0.00 669 TYR A N 5
ATOM 5020 C CA . TYR A 1 33 ? 125.072 7.479 -3.701 1.00 0.00 669 TYR A CA 5
ATOM 5021 C C . TYR A 1 33 ? 124.030 7.919 -2.674 1.00 0.00 669 TYR A C 5
ATOM 5022 O O . TYR A 1 33 ? 123.437 8.990 -2.799 1.00 0.00 669 TYR A O 5
ATOM 5040 N N . PRO A 1 34 ? 123.795 7.093 -1.640 1.00 0.00 670 PRO A N 5
ATOM 5041 C CA . PRO A 1 34 ? 122.820 7.401 -0.589 1.00 0.00 670 PRO A CA 5
ATOM 5042 C C . PRO A 1 34 ? 123.307 8.502 0.346 1.00 0.00 670 PRO A C 5
ATOM 5043 O O . PRO A 1 34 ? 124.501 8.798 0.404 1.00 0.00 670 PRO A O 5
ATOM 5054 N N . ASP A 1 35 ? 122.376 9.104 1.079 1.00 0.00 671 ASP A N 5
ATOM 5055 C CA . ASP A 1 35 ? 122.712 10.172 2.014 1.00 0.00 671 ASP A CA 5
ATOM 5056 C C . ASP A 1 35 ? 123.005 9.610 3.401 1.00 0.00 671 ASP A C 5
ATOM 5057 O O . ASP A 1 35 ? 122.744 8.436 3.673 1.00 0.00 671 ASP A O 5
ATOM 5066 N N . GLU A 1 36 ? 123.546 10.451 4.274 1.00 0.00 672 GLU A N 5
ATOM 5067 C CA . GLU A 1 36 ? 123.875 10.036 5.634 1.00 0.00 672 GLU A CA 5
ATOM 5068 C C . GLU A 1 36 ? 122.635 9.532 6.366 1.00 0.00 672 GLU A C 5
ATOM 5069 O O . GLU A 1 36 ? 122.693 8.544 7.098 1.00 0.00 672 GLU A O 5
ATOM 5081 N N . GLU A 1 37 ? 121.516 10.218 6.165 1.00 0.00 673 GLU A N 5
ATOM 5082 C CA . GLU A 1 37 ? 120.261 9.841 6.806 1.00 0.00 673 GLU A CA 5
ATOM 5083 C C . GLU A 1 37 ? 119.710 8.550 6.208 1.00 0.00 673 GLU A C 5
ATOM 5084 O O . GLU A 1 37 ? 119.039 7.776 6.891 1.00 0.00 673 GLU A O 5
ATOM 5096 N N . ALA A 1 38 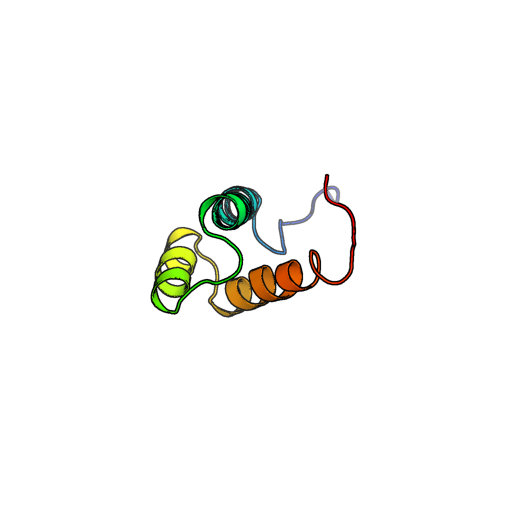? 119.997 8.322 4.931 1.00 0.00 674 ALA A N 5
ATOM 5097 C CA . ALA A 1 38 ? 119.529 7.126 4.243 1.00 0.00 674 ALA A CA 5
ATOM 5098 C C . ALA A 1 38 ? 120.181 5.871 4.815 1.00 0.00 674 ALA A C 5
ATOM 5099 O O . ALA A 1 38 ? 119.517 4.857 5.030 1.00 0.00 674 ALA A O 5
ATOM 5106 N N . ILE A 1 39 ? 121.486 5.947 5.059 1.00 0.00 675 ILE A N 5
ATOM 5107 C CA . ILE A 1 39 ? 122.228 4.816 5.605 1.00 0.00 675 ILE A CA 5
ATOM 5108 C C . ILE A 1 39 ? 121.794 4.516 7.037 1.00 0.00 675 ILE A C 5
ATOM 5109 O O . ILE A 1 39 ? 121.835 3.368 7.480 1.00 0.00 675 ILE A O 5
ATOM 5125 N N . GLN A 1 40 ? 121.378 5.553 7.756 1.00 0.00 676 GLN A N 5
ATOM 5126 C CA . GLN A 1 40 ? 120.935 5.399 9.136 1.00 0.00 676 GLN A CA 5
ATOM 5127 C C . GLN A 1 40 ? 119.634 4.607 9.204 1.00 0.00 676 GLN A C 5
ATOM 5128 O O . GLN A 1 40 ? 119.464 3.746 10.068 1.00 0.00 676 GLN A O 5
ATOM 5142 N N . THR A 1 41 ? 118.720 4.904 8.288 1.00 0.00 677 THR A N 5
ATOM 5143 C CA . THR A 1 41 ? 117.432 4.222 8.242 1.00 0.00 677 THR A CA 5
ATOM 5144 C C . THR A 1 41 ? 117.590 2.782 7.767 1.00 0.00 677 THR A C 5
ATOM 5145 O O . THR A 1 41 ? 116.855 1.893 8.196 1.00 0.00 677 THR A O 5
ATOM 5156 N N . LEU A 1 42 ? 118.551 2.558 6.878 1.00 0.00 678 LEU A N 5
ATOM 5157 C CA . LEU A 1 42 ? 118.804 1.225 6.344 1.00 0.00 678 LEU A CA 5
ATOM 5158 C C . LEU A 1 42 ? 119.373 0.306 7.420 1.00 0.00 678 LEU A C 5
ATOM 5159 O O . LEU A 1 42 ? 119.021 -0.871 7.494 1.00 0.00 678 LEU A O 5
ATOM 5175 N N . SER A 1 43 ? 120.254 0.853 8.253 1.00 0.00 679 SER A N 5
ATOM 5176 C CA . SER A 1 43 ? 120.872 0.081 9.325 1.00 0.00 679 SER A CA 5
ATOM 5177 C C . SER A 1 43 ? 119.848 -0.284 10.395 1.00 0.00 679 SER A C 5
ATOM 5178 O O . SER A 1 43 ? 119.856 -1.397 10.921 1.00 0.00 679 SER A O 5
ATOM 5186 N N . ALA A 1 44 ? 118.967 0.659 10.711 1.00 0.00 680 ALA A N 5
ATOM 5187 C CA . ALA A 1 44 ? 117.935 0.435 11.718 1.00 0.00 680 ALA A CA 5
ATOM 5188 C C . ALA A 1 44 ? 116.863 -0.519 11.204 1.00 0.00 680 ALA A C 5
ATOM 5189 O O . ALA A 1 44 ? 116.304 -1.308 11.965 1.00 0.00 680 ALA A O 5
ATOM 5196 N N . GLN A 1 45 ? 116.580 -0.440 9.908 1.00 0.00 681 GLN A N 5
ATOM 5197 C CA . GLN A 1 45 ? 115.573 -1.297 9.292 1.00 0.00 681 GLN A CA 5
ATOM 5198 C C . GLN A 1 45 ? 116.121 -2.702 9.063 1.00 0.00 681 GLN A C 5
ATOM 5199 O O . GLN A 1 45 ? 115.608 -3.676 9.615 1.00 0.00 681 GLN A O 5
ATOM 5213 N N . LEU A 1 46 ? 117.164 -2.800 8.247 1.00 0.00 682 LEU A N 5
ATOM 5214 C CA . LEU A 1 46 ? 117.784 -4.085 7.946 1.00 0.00 682 LEU A CA 5
ATOM 5215 C C . LEU A 1 46 ? 118.522 -4.645 9.161 1.00 0.00 682 LEU A C 5
ATOM 5216 O O . LEU A 1 46 ? 118.875 -5.823 9.193 1.00 0.00 682 LEU A O 5
ATOM 5232 N N . ASP A 1 47 ? 118.756 -3.794 10.158 1.00 0.00 683 ASP A N 5
ATOM 5233 C CA . ASP A 1 47 ? 119.454 -4.209 11.370 1.00 0.00 683 ASP A CA 5
ATOM 5234 C C . ASP A 1 47 ? 120.901 -4.580 11.064 1.00 0.00 683 ASP A C 5
ATOM 5235 O O . ASP A 1 47 ? 121.475 -5.462 11.701 1.00 0.00 683 ASP A O 5
ATOM 5244 N N . LEU A 1 48 ? 121.486 -3.898 10.084 1.00 0.00 684 LEU A N 5
ATOM 5245 C CA . LEU A 1 48 ? 122.867 -4.153 9.693 1.00 0.00 684 LEU A CA 5
ATOM 5246 C C . LEU A 1 48 ? 123.750 -2.944 9.999 1.00 0.00 684 LEU A C 5
ATOM 5247 O O . LEU A 1 48 ? 123.285 -1.805 9.978 1.00 0.00 684 LEU A O 5
ATOM 5263 N N . PRO A 1 49 ? 125.043 -3.179 10.287 1.00 0.00 685 PRO A N 5
ATOM 5264 C CA . PRO A 1 49 ? 125.989 -2.104 10.597 1.00 0.00 685 PRO A CA 5
ATOM 5265 C C . PRO A 1 49 ? 125.981 -1.003 9.542 1.00 0.00 685 PRO A C 5
ATOM 5266 O O . PRO A 1 49 ? 125.276 -1.099 8.537 1.00 0.00 685 PRO A O 5
ATOM 5277 N N . LYS A 1 50 ? 126.767 0.042 9.778 1.00 0.00 686 LYS A N 5
ATOM 5278 C CA . LYS A 1 50 ? 126.849 1.161 8.845 1.00 0.00 686 LYS A CA 5
ATOM 5279 C C . LYS A 1 50 ? 128.022 0.987 7.888 1.00 0.00 686 LYS A C 5
ATOM 5280 O O . LYS A 1 50 ? 127.884 1.181 6.679 1.00 0.00 686 LYS A O 5
ATOM 5299 N N . TYR A 1 51 ? 129.178 0.621 8.434 1.00 0.00 687 TYR A N 5
ATOM 5300 C CA . TYR A 1 51 ? 130.377 0.423 7.627 1.00 0.00 687 TYR A CA 5
ATOM 5301 C C . TYR A 1 51 ? 130.147 -0.650 6.566 1.00 0.00 687 TYR A C 5
ATOM 5302 O O . TYR A 1 51 ? 130.724 -0.597 5.480 1.00 0.00 687 TYR A O 5
ATOM 5320 N N . THR A 1 52 ? 129.302 -1.623 6.888 1.00 0.00 688 THR A N 5
ATOM 5321 C CA . THR A 1 52 ? 128.996 -2.709 5.963 1.00 0.00 688 THR A CA 5
ATOM 5322 C C . THR A 1 52 ? 128.225 -2.195 4.752 1.00 0.00 688 THR A C 5
ATOM 5323 O O . THR A 1 52 ? 128.390 -2.699 3.640 1.00 0.00 688 THR A O 5
ATOM 5334 N N . ILE A 1 53 ? 127.385 -1.191 4.974 1.00 0.00 689 ILE A N 5
ATOM 5335 C CA . ILE A 1 53 ? 126.589 -0.607 3.901 1.00 0.00 689 ILE A CA 5
ATOM 5336 C C . ILE A 1 53 ? 127.460 0.213 2.955 1.00 0.00 689 ILE A C 5
ATOM 5337 O O . ILE A 1 53 ? 127.136 0.370 1.778 1.00 0.00 689 ILE A O 5
ATOM 5353 N N . ILE A 1 54 ? 128.566 0.734 3.476 1.00 0.00 690 ILE A N 5
ATOM 5354 C CA . ILE A 1 54 ? 129.482 1.538 2.674 1.00 0.00 690 ILE A CA 5
ATOM 5355 C C . ILE A 1 54 ? 130.241 0.670 1.677 1.00 0.00 690 ILE A C 5
ATOM 5356 O O . ILE A 1 54 ? 130.297 0.979 0.487 1.00 0.00 690 ILE A O 5
ATOM 5372 N N . LYS A 1 55 ? 130.824 -0.416 2.174 1.00 0.00 691 LYS A N 5
ATOM 5373 C CA . LYS A 1 55 ? 131.584 -1.331 1.330 1.00 0.00 691 LYS A CA 5
ATOM 5374 C C . LYS A 1 55 ? 130.723 -1.872 0.192 1.00 0.00 691 LYS A C 5
ATOM 5375 O O . LYS A 1 55 ? 131.171 -1.956 -0.951 1.00 0.00 691 LYS A O 5
ATOM 5394 N N . PHE A 1 56 ? 129.486 -2.237 0.513 1.00 0.00 692 PHE A N 5
ATOM 5395 C CA . PHE A 1 56 ? 128.564 -2.769 -0.485 1.00 0.00 692 PHE A CA 5
ATOM 5396 C C . PHE A 1 56 ? 128.277 -1.733 -1.567 1.00 0.00 692 PHE A C 5
ATOM 5397 O O . PHE A 1 56 ? 128.432 -2.006 -2.757 1.00 0.00 692 PHE A O 5
ATOM 5414 N N . PHE A 1 57 ? 127.856 -0.545 -1.145 1.00 0.00 693 PHE A N 5
ATOM 5415 C CA . PHE A 1 57 ? 127.544 0.531 -2.080 1.00 0.00 693 PHE A CA 5
ATOM 5416 C C . PHE A 1 57 ? 128.763 0.888 -2.927 1.00 0.00 693 PHE A C 5
ATOM 5417 O O . PHE A 1 57 ? 128.666 1.015 -4.148 1.00 0.00 693 PHE A O 5
ATOM 5434 N N . GLN A 1 58 ? 129.908 1.046 -2.273 1.00 0.00 694 GLN A N 5
ATOM 5435 C CA . GLN A 1 58 ? 131.145 1.387 -2.970 1.00 0.00 694 GLN A CA 5
ATOM 5436 C C . GLN A 1 58 ? 131.539 0.283 -3.945 1.00 0.00 694 GLN A C 5
ATOM 5437 O O . GLN A 1 58 ? 131.996 0.554 -5.055 1.00 0.00 694 GLN A O 5
ATOM 5451 N N . ASN A 1 59 ? 131.359 -0.965 -3.522 1.00 0.00 695 ASN A N 5
ATOM 5452 C CA . ASN A 1 59 ? 131.695 -2.112 -4.359 1.00 0.00 695 ASN A CA 5
ATOM 5453 C C . ASN A 1 59 ? 130.651 -2.313 -5.453 1.00 0.00 695 ASN A C 5
ATOM 5454 O O . ASN A 1 59 ? 130.953 -2.845 -6.521 1.00 0.00 695 ASN A O 5
ATOM 5465 N N . GLN A 1 60 ? 129.421 -1.888 -5.179 1.00 0.00 696 GLN A N 5
ATOM 5466 C CA . GLN A 1 60 ? 128.332 -2.023 -6.140 1.00 0.00 696 GLN A CA 5
ATOM 5467 C C . GLN A 1 60 ? 128.681 -1.344 -7.462 1.00 0.00 696 GLN A C 5
ATOM 5468 O O . GLN A 1 60 ? 128.235 -1.773 -8.528 1.00 0.00 696 GLN A O 5
ATOM 5482 N N . ARG A 1 61 ? 129.479 -0.286 -7.387 1.00 0.00 697 ARG A N 5
ATOM 5483 C CA . ARG A 1 61 ? 129.887 0.451 -8.578 1.00 0.00 697 ARG A CA 5
ATOM 5484 C C . ARG A 1 61 ? 130.653 -0.454 -9.538 1.00 0.00 697 ARG A C 5
ATOM 5485 O O . ARG A 1 61 ? 130.468 -0.384 -10.754 1.00 0.00 697 ARG A O 5
ATOM 5506 N N . TYR A 1 62 ? 131.513 -1.301 -8.985 1.00 0.00 698 TYR A N 5
ATOM 5507 C CA . TYR A 1 62 ? 132.309 -2.219 -9.791 1.00 0.00 698 TYR A CA 5
ATOM 5508 C C . TYR A 1 62 ? 131.501 -3.458 -10.162 1.00 0.00 698 TYR A C 5
ATOM 5509 O O . TYR A 1 62 ? 131.686 -4.032 -11.237 1.00 0.00 698 TYR A O 5
ATOM 5527 N N . TYR A 1 63 ? 130.605 -3.867 -9.269 1.00 0.00 699 TYR A N 5
ATOM 5528 C CA . TYR A 1 63 ? 129.770 -5.040 -9.504 1.00 0.00 699 TYR A CA 5
ATOM 5529 C C . TYR A 1 63 ? 129.050 -4.944 -10.845 1.00 0.00 699 TYR A C 5
ATOM 5530 O O . TYR A 1 63 ? 128.810 -5.955 -11.505 1.00 0.00 699 TYR A O 5
ATOM 5548 N N . LEU A 1 64 ? 128.712 -3.722 -11.244 1.00 0.00 700 LEU A N 5
ATOM 5549 C CA . LEU A 1 64 ? 128.026 -3.499 -12.510 1.00 0.00 700 LEU A CA 5
ATOM 5550 C C . LEU A 1 64 ? 129.019 -3.157 -13.617 1.00 0.00 700 LEU A C 5
ATOM 5551 O O . LEU A 1 64 ? 128.652 -2.554 -14.627 1.00 0.00 700 LEU A O 5
ATOM 5567 N N . LYS A 1 65 ? 130.279 -3.544 -13.423 1.00 0.00 701 LYS A N 5
ATOM 5568 C CA . LYS A 1 65 ? 131.319 -3.275 -14.406 1.00 0.00 701 LYS A CA 5
ATOM 5569 C C . LYS A 1 65 ? 132.617 -3.997 -14.043 1.00 0.00 701 LYS A C 5
ATOM 5570 O O . LYS A 1 65 ? 133.710 -3.503 -14.316 1.00 0.00 701 LYS A O 5
ATOM 5589 N N . HIS A 1 66 ? 132.489 -5.171 -13.429 1.00 0.00 702 HIS A N 5
ATOM 5590 C CA . HIS A 1 66 ? 133.654 -5.955 -13.035 1.00 0.00 702 HIS A CA 5
ATOM 5591 C C . HIS A 1 66 ? 133.238 -7.321 -12.489 1.00 0.00 702 HIS A C 5
ATOM 5592 O O . HIS A 1 66 ? 133.283 -8.323 -13.202 1.00 0.00 702 HIS A O 5
ATOM 5607 N N . HIS A 1 67 ? 132.839 -7.355 -11.219 1.00 0.00 703 HIS A N 5
ATOM 5608 C CA . HIS A 1 67 ? 132.421 -8.600 -10.582 1.00 0.00 703 HIS A CA 5
ATOM 5609 C C . HIS A 1 67 ? 131.974 -8.358 -9.144 1.00 0.00 703 HIS A C 5
ATOM 5610 O O . HIS A 1 67 ? 131.942 -7.221 -8.677 1.00 0.00 703 HIS A O 5
ATOM 5625 N N . GLY A 1 68 ? 131.639 -9.438 -8.445 1.00 0.00 704 GLY A N 5
ATOM 5626 C CA . GLY A 1 68 ? 131.205 -9.324 -7.064 1.00 0.00 704 GLY A CA 5
ATOM 5627 C C . GLY A 1 68 ? 130.824 -10.662 -6.465 1.00 0.00 704 GLY A C 5
ATOM 5628 O O . GLY A 1 68 ? 130.672 -11.651 -7.182 1.00 0.00 704 GLY A O 5
ATOM 5632 N N . LYS A 1 69 ? 130.670 -10.696 -5.144 1.00 0.00 705 LYS A N 5
ATOM 5633 C CA . LYS A 1 69 ? 130.304 -11.923 -4.449 1.00 0.00 705 LYS A CA 5
ATOM 5634 C C . LYS A 1 69 ? 128.817 -12.216 -4.607 1.00 0.00 705 LYS A C 5
ATOM 5635 O O . LYS A 1 69 ? 127.981 -11.628 -3.919 1.00 0.00 705 LYS A O 5
ATOM 5654 N N . LEU A 1 70 ? 128.491 -13.127 -5.519 1.00 0.00 706 LEU A N 5
ATOM 5655 C CA . LEU A 1 70 ? 127.102 -13.497 -5.769 1.00 0.00 706 LEU A CA 5
ATOM 5656 C C . LEU A 1 70 ? 126.496 -14.196 -4.558 1.00 0.00 706 LEU A C 5
ATOM 5657 O O . LEU A 1 70 ? 125.321 -14.010 -4.243 1.00 0.00 706 LEU A O 5
ATOM 5673 N N . LYS A 1 71 ? 127.305 -15.003 -3.880 1.00 0.00 707 LYS A N 5
ATOM 5674 C CA . LYS A 1 71 ? 126.850 -15.732 -2.702 1.00 0.00 707 LYS A CA 5
ATOM 5675 C C . LYS A 1 71 ? 127.681 -15.364 -1.478 1.00 0.00 707 LYS A C 5
ATOM 5676 O O . LYS A 1 71 ? 127.158 -15.483 -0.349 1.00 0.00 707 LYS A O 5
ATOM 5696 N N . ASN A 1 5 ? 121.607 -26.443 9.734 1.00 0.00 641 ASN A N 6
ATOM 5697 C CA . ASN A 1 5 ? 122.693 -25.575 9.208 1.00 0.00 641 ASN A CA 6
ATOM 5698 C C . ASN A 1 5 ? 123.627 -25.121 10.327 1.00 0.00 641 ASN A C 6
ATOM 5699 O O . ASN A 1 5 ? 124.814 -24.890 10.101 1.00 0.00 641 ASN A O 6
ATOM 5710 N N . ARG A 1 6 ? 123.081 -24.997 11.533 1.00 0.00 642 ARG A N 6
ATOM 5711 C CA . ARG A 1 6 ? 123.866 -24.572 12.686 1.00 0.00 642 ARG A CA 6
ATOM 5712 C C . ARG A 1 6 ? 124.421 -23.165 12.478 1.00 0.00 642 ARG A C 6
ATOM 5713 O O . ARG A 1 6 ? 124.652 -22.741 11.348 1.00 0.00 642 ARG A O 6
ATOM 5734 N N . GLN A 1 7 ? 124.631 -22.450 13.578 1.00 0.00 643 GLN A N 6
ATOM 5735 C CA . GLN A 1 7 ? 125.160 -21.092 13.516 1.00 0.00 643 GLN A CA 6
ATOM 5736 C C . GLN A 1 7 ? 125.548 -20.593 14.904 1.00 0.00 643 GLN A C 6
ATOM 5737 O O . GLN A 1 7 ? 124.695 -20.183 15.688 1.00 0.00 643 GLN A O 6
ATOM 5751 N N . LYS A 1 8 ? 126.844 -20.634 15.199 1.00 0.00 644 LYS A N 6
ATOM 5752 C CA . LYS A 1 8 ? 127.347 -20.185 16.493 1.00 0.00 644 LYS A CA 6
ATOM 5753 C C . LYS A 1 8 ? 128.620 -19.362 16.327 1.00 0.00 644 LYS A C 6
ATOM 5754 O O . LYS A 1 8 ? 129.727 -19.900 16.356 1.00 0.00 644 LYS A O 6
ATOM 5773 N N . THR A 1 9 ? 128.454 -18.054 16.150 1.00 0.00 645 THR A N 6
ATOM 5774 C CA . THR A 1 9 ? 129.587 -17.152 15.978 1.00 0.00 645 THR A CA 6
ATOM 5775 C C . THR A 1 9 ? 130.474 -17.592 14.818 1.00 0.00 645 THR A C 6
ATOM 5776 O O . THR A 1 9 ? 131.247 -18.543 14.939 1.00 0.00 645 THR A O 6
ATOM 5787 N N . ARG A 1 10 ? 130.358 -16.894 13.693 1.00 0.00 646 ARG A N 6
ATOM 5788 C CA . ARG A 1 10 ? 131.149 -17.213 12.510 1.00 0.00 646 ARG A CA 6
ATOM 5789 C C . ARG A 1 10 ? 131.790 -15.954 11.927 1.00 0.00 646 ARG A C 6
ATOM 5790 O O . ARG A 1 10 ? 131.195 -14.877 11.957 1.00 0.00 646 ARG A O 6
ATOM 5811 N N . PRO A 1 11 ? 133.017 -16.073 11.389 1.00 0.00 647 PRO A N 6
ATOM 5812 C CA . PRO A 1 11 ? 133.732 -14.936 10.799 1.00 0.00 647 PRO A CA 6
ATOM 5813 C C . PRO A 1 11 ? 132.902 -14.214 9.743 1.00 0.00 647 PRO A C 6
ATOM 5814 O O . PRO A 1 11 ? 131.873 -14.721 9.295 1.00 0.00 647 PRO A O 6
ATOM 5825 N N . ARG A 1 12 ? 133.358 -13.030 9.347 1.00 0.00 648 ARG A N 6
ATOM 5826 C CA . ARG A 1 12 ? 132.660 -12.237 8.341 1.00 0.00 648 ARG A CA 6
ATOM 5827 C C . ARG A 1 12 ? 131.264 -11.851 8.825 1.00 0.00 648 ARG A C 6
ATOM 5828 O O . ARG A 1 12 ? 130.630 -12.589 9.577 1.00 0.00 648 ARG A O 6
ATOM 5849 N N . THR A 1 13 ? 130.795 -10.687 8.389 1.00 0.00 649 THR A N 6
ATOM 5850 C CA . THR A 1 13 ? 129.476 -10.202 8.777 1.00 0.00 649 THR A CA 6
ATOM 5851 C C . THR A 1 13 ? 128.388 -10.806 7.901 1.00 0.00 649 THR A C 6
ATOM 5852 O O . THR A 1 13 ? 127.355 -11.257 8.395 1.00 0.00 649 THR A O 6
ATOM 5863 N N . LYS A 1 14 ? 128.630 -10.813 6.596 1.00 0.00 650 LYS A N 6
ATOM 5864 C CA . LYS A 1 14 ? 127.675 -11.362 5.642 1.00 0.00 650 LYS A CA 6
ATOM 5865 C C . LYS A 1 14 ? 126.338 -10.630 5.727 1.00 0.00 650 LYS A C 6
ATOM 5866 O O . LYS A 1 14 ? 126.045 -9.965 6.720 1.00 0.00 650 LYS A O 6
ATOM 5885 N N . ILE A 1 15 ? 125.532 -10.756 4.678 1.00 0.00 651 ILE A N 6
ATOM 5886 C CA . ILE A 1 15 ? 124.226 -10.107 4.633 1.00 0.00 651 ILE A CA 6
ATOM 5887 C C . ILE A 1 15 ? 123.120 -11.118 4.353 1.00 0.00 651 ILE A C 6
ATOM 5888 O O . ILE A 1 15 ? 123.261 -11.984 3.490 1.00 0.00 651 ILE A O 6
ATOM 5904 N N . SER A 1 16 ? 122.020 -11.002 5.090 1.00 0.00 652 SER A N 6
ATOM 5905 C CA . SER A 1 16 ? 120.888 -11.906 4.922 1.00 0.00 652 SER A CA 6
ATOM 5906 C C . SER A 1 16 ? 120.342 -11.840 3.500 1.00 0.00 652 SER A C 6
ATOM 5907 O O . SER A 1 16 ? 120.442 -10.811 2.833 1.00 0.00 652 SER A O 6
ATOM 5915 N N . VAL A 1 17 ? 119.763 -12.945 3.041 1.00 0.00 653 VAL A N 6
ATOM 5916 C CA . VAL A 1 17 ? 119.200 -13.012 1.697 1.00 0.00 653 VAL A CA 6
ATOM 5917 C C . VAL A 1 17 ? 118.104 -11.967 1.513 1.00 0.00 653 VAL A C 6
ATOM 5918 O O . VAL A 1 17 ? 118.023 -11.316 0.471 1.00 0.00 653 VAL A O 6
ATOM 5931 N N . GLU A 1 18 ? 117.266 -11.810 2.532 1.00 0.00 654 GLU A N 6
ATOM 5932 C CA . GLU A 1 18 ? 116.176 -10.843 2.483 1.00 0.00 654 GLU A CA 6
ATOM 5933 C C . GLU A 1 18 ? 116.720 -9.420 2.400 1.00 0.00 654 GLU A C 6
ATOM 5934 O O . GLU A 1 18 ? 116.144 -8.564 1.729 1.00 0.00 654 GLU A O 6
ATOM 5946 N N . ALA A 1 19 ? 117.832 -9.177 3.085 1.00 0.00 655 ALA A N 6
ATOM 5947 C CA . ALA A 1 19 ? 118.454 -7.857 3.089 1.00 0.00 655 ALA A CA 6
ATOM 5948 C C . ALA A 1 19 ? 118.975 -7.493 1.703 1.00 0.00 655 ALA A C 6
ATOM 5949 O O . ALA A 1 19 ? 118.868 -6.345 1.271 1.00 0.00 655 ALA A O 6
ATOM 5956 N N . LEU A 1 20 ? 119.540 -8.477 1.010 1.00 0.00 656 LEU A N 6
ATOM 5957 C CA . LEU A 1 20 ? 120.079 -8.259 -0.327 1.00 0.00 656 LEU A CA 6
ATOM 5958 C C . LEU A 1 20 ? 118.973 -7.855 -1.298 1.00 0.00 656 LEU A C 6
ATOM 5959 O O . LEU A 1 20 ? 119.169 -6.989 -2.151 1.00 0.00 656 LEU A O 6
ATOM 5975 N N . GLY A 1 21 ? 117.813 -8.487 -1.162 1.00 0.00 657 GLY A N 6
ATOM 5976 C CA . GLY A 1 21 ? 116.694 -8.180 -2.035 1.00 0.00 657 GLY A CA 6
ATOM 5977 C C . GLY A 1 21 ? 116.262 -6.731 -1.931 1.00 0.00 657 GLY A C 6
ATOM 5978 O O . GLY A 1 21 ? 115.980 -6.087 -2.941 1.00 0.00 657 GLY A O 6
ATOM 5982 N N . ILE A 1 22 ? 116.210 -6.217 -0.706 1.00 0.00 658 ILE A N 6
ATOM 5983 C CA . ILE A 1 22 ? 115.808 -4.836 -0.473 1.00 0.00 658 ILE A CA 6
ATOM 5984 C C . ILE A 1 22 ? 116.884 -3.867 -0.952 1.00 0.00 658 ILE A C 6
ATOM 5985 O O . ILE A 1 22 ? 116.581 -2.783 -1.451 1.00 0.00 658 ILE A O 6
ATOM 6001 N N . LEU A 1 23 ? 118.143 -4.266 -0.798 1.00 0.00 659 LEU A N 6
ATOM 6002 C CA . LEU A 1 23 ? 119.265 -3.434 -1.218 1.00 0.00 659 LEU A CA 6
ATOM 6003 C C . LEU A 1 23 ? 119.363 -3.382 -2.739 1.00 0.00 659 LEU A C 6
ATOM 6004 O O . LEU A 1 23 ? 119.673 -2.340 -3.316 1.00 0.00 659 LEU A O 6
ATOM 6020 N N . GLN A 1 24 ? 119.095 -4.514 -3.382 1.00 0.00 660 GLN A N 6
ATOM 6021 C CA . GLN A 1 24 ? 119.151 -4.597 -4.838 1.00 0.00 660 GLN A CA 6
ATOM 6022 C C . GLN A 1 24 ? 118.173 -3.617 -5.477 1.00 0.00 660 GLN A C 6
ATOM 6023 O O . GLN A 1 24 ? 118.525 -2.890 -6.405 1.00 0.00 660 GLN A O 6
ATOM 6037 N N . SER A 1 25 ? 116.942 -3.603 -4.973 1.00 0.00 661 SER A N 6
ATOM 6038 C CA . SER A 1 25 ? 115.913 -2.711 -5.494 1.00 0.00 661 SER A CA 6
ATOM 6039 C C . SER A 1 25 ? 116.357 -1.255 -5.396 1.00 0.00 661 SER A C 6
ATOM 6040 O O . SER A 1 25 ? 116.155 -0.470 -6.323 1.00 0.00 661 SER A O 6
ATOM 6048 N N . PHE A 1 26 ? 116.969 -0.901 -4.270 1.00 0.00 662 PHE A N 6
ATOM 6049 C CA . PHE A 1 26 ? 117.446 0.459 -4.054 1.00 0.00 662 PHE A CA 6
ATOM 6050 C C . PHE A 1 26 ? 118.455 0.854 -5.128 1.00 0.00 662 PHE A C 6
ATOM 6051 O O . PHE A 1 26 ? 118.298 1.876 -5.794 1.00 0.00 662 PHE A O 6
ATOM 6068 N N . ILE A 1 27 ? 119.486 0.031 -5.294 1.00 0.00 663 ILE A N 6
ATOM 6069 C CA . ILE A 1 27 ? 120.521 0.288 -6.292 1.00 0.00 663 ILE A CA 6
ATOM 6070 C C . ILE A 1 27 ? 119.907 0.555 -7.666 1.00 0.00 663 ILE A C 6
ATOM 6071 O O . ILE A 1 27 ? 120.503 1.234 -8.502 1.00 0.00 663 ILE A O 6
ATOM 6087 N N . GLN A 1 28 ? 118.715 0.013 -7.891 1.00 0.00 664 GLN A N 6
ATOM 6088 C CA . GLN A 1 28 ? 118.020 0.189 -9.161 1.00 0.00 664 GLN A CA 6
ATOM 6089 C C . GLN A 1 28 ? 117.251 1.509 -9.196 1.00 0.00 664 GLN A C 6
ATOM 6090 O O . GLN A 1 28 ? 116.924 2.014 -10.270 1.00 0.00 664 GLN A O 6
ATOM 6104 N N . ASP A 1 29 ? 116.955 2.059 -8.021 1.00 0.00 665 ASP A N 6
ATOM 6105 C CA . ASP A 1 29 ? 116.217 3.314 -7.935 1.00 0.00 665 ASP A CA 6
ATOM 6106 C C . ASP A 1 29 ? 117.120 4.467 -7.497 1.00 0.00 665 ASP A C 6
ATOM 6107 O O . ASP A 1 29 ? 117.604 5.235 -8.328 1.00 0.00 665 ASP A O 6
ATOM 6116 N N . VAL A 1 30 ? 117.336 4.590 -6.190 1.00 0.00 666 VAL A N 6
ATOM 6117 C CA . VAL A 1 30 ? 118.173 5.657 -5.650 1.00 0.00 666 VAL A CA 6
ATOM 6118 C C . VAL A 1 30 ? 119.535 5.130 -5.211 1.00 0.00 666 VAL A C 6
ATOM 6119 O O . VAL A 1 30 ? 120.525 5.862 -5.219 1.00 0.00 666 VAL A O 6
ATOM 6132 N N . GLY A 1 31 ? 119.576 3.860 -4.824 1.00 0.00 667 GLY A N 6
ATOM 6133 C CA . GLY A 1 31 ? 120.820 3.255 -4.380 1.00 0.00 667 GLY A CA 6
ATOM 6134 C C . GLY A 1 31 ? 121.982 3.536 -5.311 1.00 0.00 667 GLY A C 6
ATOM 6135 O O . GLY A 1 31 ? 122.073 2.970 -6.400 1.00 0.00 667 GLY A O 6
ATOM 6139 N N . LEU A 1 32 ? 122.880 4.417 -4.879 1.00 0.00 668 LEU A N 6
ATOM 6140 C CA . LEU A 1 32 ? 124.049 4.773 -5.673 1.00 0.00 668 LEU A CA 6
ATOM 6141 C C . LEU A 1 32 ? 124.838 5.887 -4.988 1.00 0.00 668 LEU A C 6
ATOM 6142 O O . LEU A 1 32 ? 126.070 5.894 -5.012 1.00 0.00 668 LEU A O 6
ATOM 6158 N N . TYR A 1 33 ? 124.118 6.821 -4.373 1.00 0.00 669 TYR A N 6
ATOM 6159 C CA . TYR A 1 33 ? 124.744 7.937 -3.671 1.00 0.00 669 TYR A CA 6
ATOM 6160 C C . TYR A 1 33 ? 123.990 8.251 -2.380 1.00 0.00 669 TYR A C 6
ATOM 6161 O O . TYR A 1 33 ? 123.531 9.375 -2.175 1.00 0.00 669 TYR A O 6
ATOM 6179 N N . PRO A 1 34 ? 123.849 7.255 -1.488 1.00 0.00 670 PRO A N 6
ATOM 6180 C CA . PRO A 1 34 ? 123.141 7.430 -0.215 1.00 0.00 670 PRO A CA 6
ATOM 6181 C C . PRO A 1 34 ? 123.879 8.369 0.734 1.00 0.00 670 PRO A C 6
ATOM 6182 O O . PRO A 1 34 ? 125.104 8.478 0.689 1.00 0.00 670 PRO A O 6
ATOM 6193 N N . ASP A 1 35 ? 123.122 9.043 1.594 1.00 0.00 671 ASP A N 6
ATOM 6194 C CA . ASP A 1 35 ? 123.701 9.972 2.558 1.00 0.00 671 ASP A CA 6
ATOM 6195 C C . ASP A 1 35 ? 123.604 9.416 3.973 1.00 0.00 671 ASP A C 6
ATOM 6196 O O . ASP A 1 35 ? 123.137 8.296 4.180 1.00 0.00 671 ASP A O 6
ATOM 6205 N N . GLU A 1 36 ? 124.047 10.205 4.948 1.00 0.00 672 GLU A N 6
ATOM 6206 C CA . GLU A 1 36 ? 124.012 9.791 6.346 1.00 0.00 672 GLU A CA 6
ATOM 6207 C C . GLU A 1 36 ? 122.601 9.381 6.761 1.00 0.00 672 GLU A C 6
ATOM 6208 O O . GLU A 1 36 ? 122.424 8.544 7.647 1.00 0.00 672 GLU A O 6
ATOM 6220 N N . GLU A 1 37 ? 121.603 9.974 6.116 1.00 0.00 673 GLU A N 6
ATOM 6221 C CA . GLU A 1 37 ? 120.208 9.668 6.420 1.00 0.00 673 GLU A CA 6
ATOM 6222 C C . GLU A 1 37 ? 119.840 8.268 5.939 1.00 0.00 673 GLU A C 6
ATOM 6223 O O . GLU A 1 37 ? 119.006 7.594 6.543 1.00 0.00 673 GLU A O 6
ATOM 6235 N N . ALA A 1 38 ? 120.464 7.839 4.847 1.00 0.00 674 ALA A N 6
ATOM 6236 C CA . ALA A 1 38 ? 120.199 6.520 4.285 1.00 0.00 674 ALA A CA 6
ATOM 6237 C C . ALA A 1 38 ? 120.949 5.435 5.051 1.00 0.00 674 ALA A C 6
ATOM 6238 O O . ALA A 1 38 ? 120.418 4.350 5.290 1.00 0.00 674 ALA A O 6
ATOM 6245 N N . ILE A 1 39 ? 122.185 5.733 5.436 1.00 0.00 675 ILE A N 6
ATOM 6246 C CA . ILE A 1 39 ? 123.006 4.782 6.176 1.00 0.00 675 ILE A CA 6
ATOM 6247 C C . ILE A 1 39 ? 122.403 4.483 7.544 1.00 0.00 675 ILE A C 6
ATOM 6248 O O . ILE A 1 39 ? 122.331 3.328 7.963 1.00 0.00 675 ILE A O 6
ATOM 6264 N N . GLN A 1 40 ? 121.972 5.532 8.237 1.00 0.00 676 GLN A N 6
ATOM 6265 C CA . GLN A 1 40 ? 121.376 5.381 9.559 1.00 0.00 676 GLN A CA 6
ATOM 6266 C C . GLN A 1 40 ? 120.055 4.621 9.481 1.00 0.00 676 GLN A C 6
ATOM 6267 O O . GLN A 1 40 ? 119.781 3.749 10.306 1.00 0.00 676 GLN A O 6
ATOM 6281 N N . THR A 1 41 ? 119.243 4.957 8.485 1.00 0.00 677 THR A N 6
ATOM 6282 C CA . THR A 1 41 ? 117.951 4.305 8.301 1.00 0.00 677 THR A CA 6
ATOM 6283 C C . THR A 1 41 ? 118.123 2.865 7.832 1.00 0.00 677 THR A C 6
ATOM 6284 O O . THR A 1 41 ? 117.615 1.934 8.456 1.00 0.00 677 THR A O 6
ATOM 6295 N N . LEU A 1 42 ? 118.841 2.689 6.727 1.00 0.00 678 LEU A N 6
ATOM 6296 C CA . LEU A 1 42 ? 119.079 1.360 6.174 1.00 0.00 678 LEU A CA 6
ATOM 6297 C C . LEU A 1 42 ? 119.799 0.470 7.181 1.00 0.00 678 LEU A C 6
ATOM 6298 O O . LEU A 1 42 ? 119.610 -0.747 7.196 1.00 0.00 678 LEU A O 6
ATOM 6314 N N . SER A 1 43 ? 120.626 1.083 8.021 1.00 0.00 679 SER A N 6
ATOM 6315 C CA . SER A 1 43 ? 121.374 0.345 9.033 1.00 0.00 679 SER A CA 6
ATOM 6316 C C . SER A 1 43 ? 120.430 -0.389 9.982 1.00 0.00 679 SER A C 6
ATOM 6317 O O . SER A 1 43 ? 120.543 -1.600 10.170 1.00 0.00 679 SER A O 6
ATOM 6325 N N . ALA A 1 44 ? 119.501 0.355 10.576 1.00 0.00 680 ALA A N 6
ATOM 6326 C CA . ALA A 1 44 ? 118.540 -0.225 11.505 1.00 0.00 680 ALA A CA 6
ATOM 6327 C C . ALA A 1 44 ? 117.438 -0.972 10.759 1.00 0.00 680 ALA A C 6
ATOM 6328 O O . ALA A 1 44 ? 116.887 -1.949 11.265 1.00 0.00 680 ALA A O 6
ATOM 6335 N N . GLN A 1 45 ? 117.123 -0.505 9.557 1.00 0.00 681 GLN A N 6
ATOM 6336 C CA . GLN A 1 45 ? 116.086 -1.128 8.742 1.00 0.00 681 GLN A CA 6
ATOM 6337 C C . GLN A 1 45 ? 116.526 -2.508 8.261 1.00 0.00 681 GLN A C 6
ATOM 6338 O O . GLN A 1 45 ? 115.711 -3.421 8.137 1.00 0.00 681 GLN A O 6
ATOM 6352 N N . LEU A 1 46 ? 117.821 -2.651 7.995 1.00 0.00 682 LEU A N 6
ATOM 6353 C CA . LEU A 1 46 ? 118.367 -3.920 7.527 1.00 0.00 682 LEU A CA 6
ATOM 6354 C C . LEU A 1 46 ? 119.102 -4.659 8.646 1.00 0.00 682 LEU A C 6
ATOM 6355 O O . LEU A 1 46 ? 119.654 -5.737 8.428 1.00 0.00 682 LEU A O 6
ATOM 6371 N N . ASP A 1 47 ? 119.107 -4.077 9.844 1.00 0.00 683 ASP A N 6
ATOM 6372 C CA . ASP A 1 47 ? 119.776 -4.690 10.986 1.00 0.00 683 ASP A CA 6
ATOM 6373 C C . ASP A 1 47 ? 121.261 -4.893 10.702 1.00 0.00 683 ASP A C 6
ATOM 6374 O O . ASP A 1 47 ? 121.876 -5.834 11.204 1.00 0.00 683 ASP A O 6
ATOM 6383 N N . LEU A 1 48 ? 121.832 -4.005 9.892 1.00 0.00 684 LEU A N 6
ATOM 6384 C CA . LEU A 1 48 ? 123.244 -4.088 9.540 1.00 0.00 684 LEU A CA 6
ATOM 6385 C C . LEU A 1 48 ? 123.992 -2.839 10.001 1.00 0.00 684 LEU A C 6
ATOM 6386 O O . LEU A 1 48 ? 123.429 -1.746 10.040 1.00 0.00 684 LEU A O 6
ATOM 6402 N N . PRO A 1 49 ? 125.281 -2.986 10.357 1.00 0.00 685 PRO A N 6
ATOM 6403 C CA . PRO A 1 49 ? 126.106 -1.864 10.817 1.00 0.00 685 PRO A CA 6
ATOM 6404 C C . PRO A 1 49 ? 126.078 -0.689 9.846 1.00 0.00 685 PRO A C 6
ATOM 6405 O O . PRO A 1 49 ? 125.369 -0.719 8.839 1.00 0.00 685 PRO A O 6
ATOM 6416 N N . LYS A 1 50 ? 126.854 0.345 10.154 1.00 0.00 686 LYS A N 6
ATOM 6417 C CA . LYS A 1 50 ? 126.917 1.532 9.309 1.00 0.00 686 LYS A CA 6
ATOM 6418 C C . LYS A 1 50 ? 127.934 1.348 8.186 1.00 0.00 686 LYS A C 6
ATOM 6419 O O . LYS A 1 50 ? 127.604 1.479 7.009 1.00 0.00 686 LYS A O 6
ATOM 6438 N N . TYR A 1 51 ? 129.173 1.043 8.561 1.00 0.00 687 TYR A N 6
ATOM 6439 C CA . TYR A 1 51 ? 130.240 0.841 7.586 1.00 0.00 687 TYR A CA 6
ATOM 6440 C C . TYR A 1 51 ? 129.886 -0.274 6.608 1.00 0.00 687 TYR A C 6
ATOM 6441 O O . TYR A 1 51 ? 130.313 -0.258 5.454 1.00 0.00 687 TYR A O 6
ATOM 6459 N N . THR A 1 52 ? 129.101 -1.240 7.076 1.00 0.00 688 THR A N 6
ATOM 6460 C CA . THR A 1 52 ? 128.692 -2.363 6.240 1.00 0.00 688 THR A CA 6
ATOM 6461 C C . THR A 1 52 ? 127.935 -1.884 5.006 1.00 0.00 688 THR A C 6
ATOM 6462 O O . THR A 1 52 ? 128.074 -2.452 3.922 1.00 0.00 688 THR A O 6
ATOM 6473 N N . ILE A 1 53 ? 127.135 -0.837 5.176 1.00 0.00 689 ILE A N 6
ATOM 6474 C CA . ILE A 1 53 ? 126.357 -0.282 4.075 1.00 0.00 689 ILE A CA 6
ATOM 6475 C C . ILE A 1 53 ? 127.206 0.650 3.217 1.00 0.00 689 ILE A C 6
ATOM 6476 O O . ILE A 1 53 ? 126.987 0.771 2.011 1.00 0.00 689 ILE A O 6
ATOM 6492 N N . ILE A 1 54 ? 128.176 1.305 3.845 1.00 0.00 690 ILE A N 6
ATOM 6493 C CA . ILE A 1 54 ? 129.059 2.226 3.139 1.00 0.00 690 ILE A CA 6
ATOM 6494 C C . ILE A 1 54 ? 129.990 1.473 2.194 1.00 0.00 690 ILE A C 6
ATOM 6495 O O . ILE A 1 54 ? 130.294 1.947 1.099 1.00 0.00 690 ILE A O 6
ATOM 6511 N N . LYS A 1 55 ? 130.437 0.299 2.624 1.00 0.00 691 LYS A N 6
ATOM 6512 C CA . LYS A 1 55 ? 131.333 -0.520 1.815 1.00 0.00 691 LYS A CA 6
ATOM 6513 C C . LYS A 1 55 ? 130.565 -1.224 0.701 1.00 0.00 691 LYS A C 6
ATOM 6514 O O . LYS A 1 55 ? 131.100 -1.458 -0.384 1.00 0.00 691 LYS A O 6
ATOM 6533 N N . PHE A 1 56 ? 129.307 -1.556 0.973 1.00 0.00 692 PHE A N 6
ATOM 6534 C CA . PHE A 1 56 ? 128.465 -2.231 -0.006 1.00 0.00 692 PHE A CA 6
ATOM 6535 C C . PHE A 1 56 ? 128.183 -1.323 -1.199 1.00 0.00 692 PHE A C 6
ATOM 6536 O O . PHE A 1 56 ? 128.444 -1.687 -2.344 1.00 0.00 692 PHE A O 6
ATOM 6553 N N . PHE A 1 57 ? 127.650 -0.138 -0.920 1.00 0.00 693 PHE A N 6
ATOM 6554 C CA . PHE A 1 57 ? 127.332 0.824 -1.968 1.00 0.00 693 PHE A CA 6
ATOM 6555 C C . PHE A 1 57 ? 128.585 1.216 -2.746 1.00 0.00 693 PHE A C 6
ATOM 6556 O O . PHE A 1 57 ? 128.534 1.435 -3.955 1.00 0.00 693 PHE A O 6
ATOM 6573 N N . GLN A 1 58 ? 129.709 1.304 -2.040 1.00 0.00 694 GLN A N 6
ATOM 6574 C CA . GLN A 1 58 ? 130.976 1.668 -2.664 1.00 0.00 694 GLN A CA 6
ATOM 6575 C C . GLN A 1 58 ? 131.443 0.580 -3.625 1.00 0.00 694 GLN A C 6
ATOM 6576 O O . GLN A 1 58 ? 132.084 0.863 -4.637 1.00 0.00 694 GLN A O 6
ATOM 6590 N N . ASN A 1 59 ? 131.119 -0.668 -3.299 1.00 0.00 695 ASN A N 6
ATOM 6591 C CA . ASN A 1 59 ? 131.506 -1.799 -4.134 1.00 0.00 695 ASN A CA 6
ATOM 6592 C C . ASN A 1 59 ? 130.774 -1.763 -5.472 1.00 0.00 695 ASN A C 6
ATOM 6593 O O . ASN A 1 59 ? 131.342 -2.099 -6.511 1.00 0.00 695 ASN A O 6
ATOM 6604 N N . GLN A 1 60 ? 129.510 -1.352 -5.439 1.00 0.00 696 GLN A N 6
ATOM 6605 C CA . GLN A 1 60 ? 128.701 -1.271 -6.650 1.00 0.00 696 GLN A CA 6
ATOM 6606 C C . GLN A 1 60 ? 129.288 -0.261 -7.629 1.00 0.00 696 GLN A C 6
ATOM 6607 O O . GLN A 1 60 ? 129.495 -0.568 -8.803 1.00 0.00 696 GLN A O 6
ATOM 6621 N N . ARG A 1 61 ? 129.555 0.945 -7.139 1.00 0.00 697 ARG A N 6
ATOM 6622 C CA . ARG A 1 61 ? 130.118 2.001 -7.972 1.00 0.00 697 ARG A CA 6
ATOM 6623 C C . ARG A 1 61 ? 131.520 1.630 -8.447 1.00 0.00 697 ARG A C 6
ATOM 6624 O O . ARG A 1 61 ? 131.852 1.798 -9.621 1.00 0.00 697 ARG A O 6
ATOM 6645 N N . TYR A 1 62 ? 132.336 1.122 -7.529 1.00 0.00 698 TYR A N 6
ATOM 6646 C CA . TYR A 1 62 ? 133.700 0.727 -7.858 1.00 0.00 698 TYR A CA 6
ATOM 6647 C C . TYR A 1 62 ? 133.706 -0.472 -8.801 1.00 0.00 698 TYR A C 6
ATOM 6648 O O . TYR A 1 62 ? 134.546 -0.567 -9.695 1.00 0.00 698 TYR A O 6
ATOM 6666 N N . TYR A 1 63 ? 132.761 -1.384 -8.596 1.00 0.00 699 TYR A N 6
ATOM 6667 C CA . TYR A 1 63 ? 132.655 -2.577 -9.429 1.00 0.00 699 TYR A CA 6
ATOM 6668 C C . TYR A 1 63 ? 132.043 -2.240 -10.785 1.00 0.00 699 TYR A C 6
ATOM 6669 O O . TYR A 1 63 ? 132.335 -2.893 -11.786 1.00 0.00 699 TYR A O 6
ATOM 6687 N N . LEU A 1 64 ? 131.194 -1.218 -10.810 1.00 0.00 700 LEU A N 6
ATOM 6688 C CA . LEU A 1 64 ? 130.543 -0.798 -12.045 1.00 0.00 700 LEU A CA 6
ATOM 6689 C C . LEU A 1 64 ? 131.286 0.372 -12.682 1.00 0.00 700 LEU A C 6
ATOM 6690 O O . LEU A 1 64 ? 130.672 1.296 -13.214 1.00 0.00 700 LEU A O 6
ATOM 6706 N N . LYS A 1 65 ? 132.614 0.326 -12.623 1.00 0.00 701 LYS A N 6
ATOM 6707 C CA . LYS A 1 65 ? 133.442 1.381 -13.193 1.00 0.00 701 LYS A CA 6
ATOM 6708 C C . LYS A 1 65 ? 134.777 0.824 -13.678 1.00 0.00 701 LYS A C 6
ATOM 6709 O O . LYS A 1 65 ? 135.217 1.118 -14.788 1.00 0.00 701 LYS A O 6
ATOM 6728 N N . HIS A 1 66 ? 135.418 0.019 -12.835 1.00 0.00 702 HIS A N 6
ATOM 6729 C CA . HIS A 1 66 ? 136.702 -0.580 -13.178 1.00 0.00 702 HIS A CA 6
ATOM 6730 C C . HIS A 1 66 ? 136.518 -1.767 -14.117 1.00 0.00 702 HIS A C 6
ATOM 6731 O O . HIS A 1 66 ? 137.125 -1.825 -15.187 1.00 0.00 702 HIS A O 6
ATOM 6746 N N . HIS A 1 67 ? 135.678 -2.713 -13.711 1.00 0.00 703 HIS A N 6
ATOM 6747 C CA . HIS A 1 67 ? 135.413 -3.899 -14.517 1.00 0.00 703 HIS A CA 6
ATOM 6748 C C . HIS A 1 67 ? 136.685 -4.719 -14.711 1.00 0.00 703 HIS A C 6
ATOM 6749 O O . HIS A 1 67 ? 137.440 -4.499 -15.658 1.00 0.00 703 HIS A O 6
ATOM 6764 N N . GLY A 1 68 ? 136.917 -5.666 -13.808 1.00 0.00 704 GLY A N 6
ATOM 6765 C CA . GLY A 1 68 ? 138.098 -6.503 -13.896 1.00 0.00 704 GLY A CA 6
ATOM 6766 C C . GLY A 1 68 ? 138.263 -7.405 -12.689 1.00 0.00 704 GLY A C 6
ATOM 6767 O O . GLY A 1 68 ? 137.970 -8.599 -12.750 1.00 0.00 704 GLY A O 6
ATOM 6771 N N . LYS A 1 69 ? 138.734 -6.831 -11.586 1.00 0.00 705 LYS A N 6
ATOM 6772 C CA . LYS A 1 69 ? 138.939 -7.592 -10.358 1.00 0.00 705 LYS A CA 6
ATOM 6773 C C . LYS A 1 69 ? 138.394 -6.833 -9.151 1.00 0.00 705 LYS A C 6
ATOM 6774 O O . LYS A 1 69 ? 138.412 -5.602 -9.119 1.00 0.00 705 LYS A O 6
ATOM 6793 N N . LEU A 1 70 ? 137.914 -7.575 -8.159 1.00 0.00 706 LEU A N 6
ATOM 6794 C CA . LEU A 1 70 ? 137.365 -6.975 -6.949 1.00 0.00 706 LEU A CA 6
ATOM 6795 C C . LEU A 1 70 ? 138.081 -7.501 -5.709 1.00 0.00 706 LEU A C 6
ATOM 6796 O O . LEU A 1 70 ? 138.719 -8.552 -5.749 1.00 0.00 706 LEU A O 6
ATOM 6812 N N . LYS A 1 71 ? 137.970 -6.763 -4.609 1.00 0.00 707 LYS A N 6
ATOM 6813 C CA . LYS A 1 71 ? 138.607 -7.155 -3.359 1.00 0.00 707 LYS A CA 6
ATOM 6814 C C . LYS A 1 71 ? 140.121 -7.252 -3.526 1.00 0.00 707 LYS A C 6
ATOM 6815 O O . LYS A 1 71 ? 140.597 -8.310 -3.990 1.00 0.00 707 LYS A O 6
ATOM 6835 N N . ASN A 1 5 ? 115.841 -23.766 -17.344 1.00 0.00 641 ASN A N 7
ATOM 6836 C CA . ASN A 1 5 ? 117.168 -24.213 -16.846 1.00 0.00 641 ASN A CA 7
ATOM 6837 C C . ASN A 1 5 ? 117.282 -24.026 -15.335 1.00 0.00 641 ASN A C 7
ATOM 6838 O O . ASN A 1 5 ? 117.954 -24.802 -14.655 1.00 0.00 641 ASN A O 7
ATOM 6849 N N . ARG A 1 6 ? 116.621 -22.991 -14.821 1.00 0.00 642 ARG A N 7
ATOM 6850 C CA . ARG A 1 6 ? 116.639 -22.690 -13.389 1.00 0.00 642 ARG A CA 7
ATOM 6851 C C . ARG A 1 6 ? 118.043 -22.825 -12.803 1.00 0.00 642 ARG A C 7
ATOM 6852 O O . ARG A 1 6 ? 118.317 -23.741 -12.027 1.00 0.00 642 ARG A O 7
ATOM 6873 N N . GLN A 1 7 ? 118.928 -21.907 -13.178 1.00 0.00 643 GLN A N 7
ATOM 6874 C CA . GLN A 1 7 ? 120.300 -21.926 -12.687 1.00 0.00 643 GLN A CA 7
ATOM 6875 C C . GLN A 1 7 ? 120.355 -21.513 -11.220 1.00 0.00 643 GLN A C 7
ATOM 6876 O O . GLN A 1 7 ? 119.739 -20.525 -10.819 1.00 0.00 643 GLN A O 7
ATOM 6890 N N . LYS A 1 8 ? 121.094 -22.276 -10.421 1.00 0.00 644 LYS A N 7
ATOM 6891 C CA . LYS A 1 8 ? 121.224 -21.987 -8.997 1.00 0.00 644 LYS A CA 7
ATOM 6892 C C . LYS A 1 8 ? 122.659 -22.199 -8.524 1.00 0.00 644 LYS A C 7
ATOM 6893 O O . LYS A 1 8 ? 123.499 -22.704 -9.267 1.00 0.00 644 LYS A O 7
ATOM 6912 N N . THR A 1 9 ? 122.929 -21.808 -7.283 1.00 0.00 645 THR A N 7
ATOM 6913 C CA . THR A 1 9 ? 124.261 -21.955 -6.708 1.00 0.00 645 THR A CA 7
ATOM 6914 C C . THR A 1 9 ? 124.200 -21.983 -5.186 1.00 0.00 645 THR A C 7
ATOM 6915 O O . THR A 1 9 ? 123.172 -21.659 -4.590 1.00 0.00 645 THR A O 7
ATOM 6926 N N . ARG A 1 10 ? 125.305 -22.372 -4.561 1.00 0.00 646 ARG A N 7
ATOM 6927 C CA . ARG A 1 10 ? 125.377 -22.443 -3.107 1.00 0.00 646 ARG A CA 7
ATOM 6928 C C . ARG A 1 10 ? 125.419 -21.042 -2.494 1.00 0.00 646 ARG A C 7
ATOM 6929 O O . ARG A 1 10 ? 126.244 -20.215 -2.881 1.00 0.00 646 ARG A O 7
ATOM 6950 N N . PRO A 1 11 ? 124.528 -20.755 -1.526 1.00 0.00 647 PRO A N 7
ATOM 6951 C CA . PRO A 1 11 ? 124.478 -19.445 -0.868 1.00 0.00 647 PRO A CA 7
ATOM 6952 C C . PRO A 1 11 ? 125.663 -19.221 0.066 1.00 0.00 647 PRO A C 7
ATOM 6953 O O . PRO A 1 11 ? 125.548 -19.379 1.281 1.00 0.00 647 PRO A O 7
ATOM 6964 N N . ARG A 1 12 ? 126.801 -18.850 -0.512 1.00 0.00 648 ARG A N 7
ATOM 6965 C CA . ARG A 1 12 ? 128.008 -18.603 0.270 1.00 0.00 648 ARG A CA 7
ATOM 6966 C C . ARG A 1 12 ? 128.481 -17.163 0.096 1.00 0.00 648 ARG A C 7
ATOM 6967 O O . ARG A 1 12 ? 129.374 -16.884 -0.703 1.00 0.00 648 ARG A O 7
ATOM 6988 N N . THR A 1 13 ? 127.874 -16.253 0.851 1.00 0.00 649 THR A N 7
ATOM 6989 C CA . THR A 1 13 ? 128.231 -14.841 0.781 1.00 0.00 649 THR A CA 7
ATOM 6990 C C . THR A 1 13 ? 127.977 -14.146 2.116 1.00 0.00 649 THR A C 7
ATOM 6991 O O . THR A 1 13 ? 127.693 -14.797 3.122 1.00 0.00 649 THR A O 7
ATOM 7002 N N . LYS A 1 14 ? 128.083 -12.822 2.121 1.00 0.00 650 LYS A N 7
ATOM 7003 C CA . LYS A 1 14 ? 127.863 -12.040 3.329 1.00 0.00 650 LYS A CA 7
ATOM 7004 C C . LYS A 1 14 ? 126.486 -11.390 3.308 1.00 0.00 650 LYS A C 7
ATOM 7005 O O . LYS A 1 14 ? 125.930 -11.118 2.245 1.00 0.00 650 LYS A O 7
ATOM 7024 N N . ILE A 1 15 ? 125.941 -11.144 4.494 1.00 0.00 651 ILE A N 7
ATOM 7025 C CA . ILE A 1 15 ? 124.627 -10.525 4.618 1.00 0.00 651 ILE A CA 7
ATOM 7026 C C . ILE A 1 15 ? 123.534 -11.448 4.086 1.00 0.00 651 ILE A C 7
ATOM 7027 O O . ILE A 1 15 ? 123.650 -11.995 2.989 1.00 0.00 651 ILE A O 7
ATOM 7043 N N . SER A 1 16 ? 122.475 -11.617 4.872 1.00 0.00 652 SER A N 7
ATOM 7044 C CA . SER A 1 16 ? 121.362 -12.475 4.481 1.00 0.00 652 SER A CA 7
ATOM 7045 C C . SER A 1 16 ? 120.740 -11.997 3.174 1.00 0.00 652 SER A C 7
ATOM 7046 O O . SER A 1 16 ? 120.887 -10.836 2.791 1.00 0.00 652 SER A O 7
ATOM 7054 N N . VAL A 1 17 ? 120.042 -12.899 2.492 1.00 0.00 653 VAL A N 7
ATOM 7055 C CA . VAL A 1 17 ? 119.396 -12.572 1.227 1.00 0.00 653 VAL A CA 7
ATOM 7056 C C . VAL A 1 17 ? 118.349 -11.478 1.410 1.00 0.00 653 VAL A C 7
ATOM 7057 O O . VAL A 1 17 ? 118.088 -10.696 0.496 1.00 0.00 653 VAL A O 7
ATOM 7070 N N . GLU A 1 18 ? 117.752 -11.427 2.597 1.00 0.00 654 GLU A N 7
ATOM 7071 C CA . GLU A 1 18 ? 116.733 -10.429 2.901 1.00 0.00 654 GLU A CA 7
ATOM 7072 C C . GLU A 1 18 ? 117.286 -9.018 2.726 1.00 0.00 654 GLU A C 7
ATOM 7073 O O . GLU A 1 18 ? 116.628 -8.149 2.153 1.00 0.00 654 GLU A O 7
ATOM 7085 N N . ALA A 1 19 ? 118.498 -8.797 3.223 1.00 0.00 655 ALA A N 7
ATOM 7086 C CA . ALA A 1 19 ? 119.140 -7.492 3.119 1.00 0.00 655 ALA A CA 7
ATOM 7087 C C . ALA A 1 19 ? 119.488 -7.172 1.670 1.00 0.00 655 ALA A C 7
ATOM 7088 O O . ALA A 1 19 ? 119.418 -6.019 1.243 1.00 0.00 655 ALA A O 7
ATOM 7095 N N . LEU A 1 20 ? 119.860 -8.201 0.917 1.00 0.00 656 LEU A N 7
ATOM 7096 C CA . LEU A 1 20 ? 120.216 -8.036 -0.486 1.00 0.00 656 LEU A CA 7
ATOM 7097 C C . LEU A 1 20 ? 119.045 -7.463 -1.276 1.00 0.00 656 LEU A C 7
ATOM 7098 O O . LEU A 1 20 ? 119.172 -6.432 -1.936 1.00 0.00 656 LEU A O 7
ATOM 7114 N N . GLY A 1 21 ? 117.904 -8.143 -1.206 1.00 0.00 657 GLY A N 7
ATOM 7115 C CA . GLY A 1 21 ? 116.721 -7.693 -1.918 1.00 0.00 657 GLY A CA 7
ATOM 7116 C C . GLY A 1 21 ? 116.386 -6.240 -1.638 1.00 0.00 657 GLY A C 7
ATOM 7117 O O . GLY A 1 21 ? 116.020 -5.496 -2.547 1.00 0.00 657 GLY A O 7
ATOM 7121 N N . ILE A 1 22 ? 116.512 -5.836 -0.379 1.00 0.00 658 ILE A N 7
ATOM 7122 C CA . ILE A 1 22 ? 116.221 -4.464 0.015 1.00 0.00 658 ILE A CA 7
ATOM 7123 C C . ILE A 1 22 ? 117.264 -3.502 -0.545 1.00 0.00 658 ILE A C 7
ATOM 7124 O O . ILE A 1 22 ? 116.934 -2.403 -0.993 1.00 0.00 658 ILE A O 7
ATOM 7140 N N . LEU A 1 23 ? 118.524 -3.924 -0.520 1.00 0.00 659 LEU A N 7
ATOM 7141 C CA . LEU A 1 23 ? 119.617 -3.102 -1.028 1.00 0.00 659 LEU A CA 7
ATOM 7142 C C . LEU A 1 23 ? 119.488 -2.897 -2.534 1.00 0.00 659 LEU A C 7
ATOM 7143 O O . LEU A 1 23 ? 119.840 -1.842 -3.059 1.00 0.00 659 LEU A O 7
ATOM 7159 N N . GLN A 1 24 ? 118.980 -3.916 -3.222 1.00 0.00 660 GLN A N 7
ATOM 7160 C CA . GLN A 1 24 ? 118.804 -3.847 -4.668 1.00 0.00 660 GLN A CA 7
ATOM 7161 C C . GLN A 1 24 ? 117.692 -2.871 -5.037 1.00 0.00 660 GLN A C 7
ATOM 7162 O O . GLN A 1 24 ? 117.750 -2.214 -6.076 1.00 0.00 660 GLN A O 7
ATOM 7176 N N . SER A 1 25 ? 116.681 -2.782 -4.179 1.00 0.00 661 SER A N 7
ATOM 7177 C CA . SER A 1 25 ? 115.556 -1.885 -4.415 1.00 0.00 661 SER A CA 7
ATOM 7178 C C . SER A 1 25 ? 115.980 -0.428 -4.261 1.00 0.00 661 SER A C 7
ATOM 7179 O O . SER A 1 25 ? 115.457 0.458 -4.937 1.00 0.00 661 SER A O 7
ATOM 7187 N N . PHE A 1 26 ? 116.932 -0.186 -3.365 1.00 0.00 662 PHE A N 7
ATOM 7188 C CA . PHE A 1 26 ? 117.427 1.164 -3.122 1.00 0.00 662 PHE A CA 7
ATOM 7189 C C . PHE A 1 26 ? 118.199 1.686 -4.328 1.00 0.00 662 PHE A C 7
ATOM 7190 O O . PHE A 1 26 ? 118.115 2.866 -4.669 1.00 0.00 662 PHE A O 7
ATOM 7207 N N . ILE A 1 27 ? 118.951 0.798 -4.972 1.00 0.00 663 ILE A N 7
ATOM 7208 C CA . ILE A 1 27 ? 119.737 1.170 -6.143 1.00 0.00 663 ILE A CA 7
ATOM 7209 C C . ILE A 1 27 ? 118.841 1.396 -7.356 1.00 0.00 663 ILE A C 7
ATOM 7210 O O . ILE A 1 27 ? 119.033 2.348 -8.112 1.00 0.00 663 ILE A O 7
ATOM 7226 N N . GLN A 1 28 ? 117.863 0.515 -7.535 1.00 0.00 664 GLN A N 7
ATOM 7227 C CA . GLN A 1 28 ? 116.936 0.618 -8.655 1.00 0.00 664 GLN A CA 7
ATOM 7228 C C . GLN A 1 28 ? 116.077 1.873 -8.541 1.00 0.00 664 GLN A C 7
ATOM 7229 O O . GLN A 1 28 ? 115.634 2.428 -9.546 1.00 0.00 664 GLN A O 7
ATOM 7243 N N . ASP A 1 29 ? 115.843 2.316 -7.309 1.00 0.00 665 ASP A N 7
ATOM 7244 C CA . ASP A 1 29 ? 115.036 3.505 -7.065 1.00 0.00 665 ASP A CA 7
ATOM 7245 C C . ASP A 1 29 ? 115.915 4.738 -6.887 1.00 0.00 665 ASP A C 7
ATOM 7246 O O . ASP A 1 29 ? 115.856 5.675 -7.682 1.00 0.00 665 ASP A O 7
ATOM 7255 N N . VAL A 1 30 ? 116.730 4.731 -5.835 1.00 0.00 666 VAL A N 7
ATOM 7256 C CA . VAL A 1 30 ? 117.619 5.852 -5.552 1.00 0.00 666 VAL A CA 7
ATOM 7257 C C . VAL A 1 30 ? 118.816 5.861 -6.498 1.00 0.00 666 VAL A C 7
ATOM 7258 O O . VAL A 1 30 ? 118.940 6.741 -7.349 1.00 0.00 666 VAL A O 7
ATOM 7271 N N . GLY A 1 31 ? 119.696 4.876 -6.344 1.00 0.00 667 GLY A N 7
ATOM 7272 C CA . GLY A 1 31 ? 120.871 4.791 -7.191 1.00 0.00 667 GLY A CA 7
ATOM 7273 C C . GLY A 1 31 ? 122.103 4.339 -6.432 1.00 0.00 667 GLY A C 7
ATOM 7274 O O . GLY A 1 31 ? 122.046 3.393 -5.647 1.00 0.00 667 GLY A O 7
ATOM 7278 N N . LEU A 1 32 ? 123.222 5.017 -6.667 1.00 0.00 668 LEU A N 7
ATOM 7279 C CA . LEU A 1 32 ? 124.475 4.679 -6.002 1.00 0.00 668 LEU A CA 7
ATOM 7280 C C . LEU A 1 32 ? 125.055 5.893 -5.281 1.00 0.00 668 LEU A C 7
ATOM 7281 O O . LEU A 1 32 ? 126.272 6.034 -5.163 1.00 0.00 668 LEU A O 7
ATOM 7297 N N . TYR A 1 33 ? 124.177 6.768 -4.804 1.00 0.00 669 TYR A N 7
ATOM 7298 C CA . TYR A 1 33 ? 124.604 7.970 -4.096 1.00 0.00 669 TYR A CA 7
ATOM 7299 C C . TYR A 1 33 ? 123.737 8.213 -2.862 1.00 0.00 669 TYR A C 7
ATOM 7300 O O . TYR A 1 33 ? 123.004 9.199 -2.792 1.00 0.00 669 TYR A O 7
ATOM 7318 N N . PRO A 1 34 ? 123.812 7.312 -1.867 1.00 0.00 670 PRO A N 7
ATOM 7319 C CA . PRO A 1 34 ? 123.031 7.433 -0.633 1.00 0.00 670 PRO A CA 7
ATOM 7320 C C . PRO A 1 34 ? 123.549 8.546 0.273 1.00 0.00 670 PRO A C 7
ATOM 7321 O O . PRO A 1 34 ? 124.662 9.038 0.093 1.00 0.00 670 PRO A O 7
ATOM 7332 N N . ASP A 1 35 ? 122.733 8.937 1.247 1.00 0.00 671 ASP A N 7
ATOM 7333 C CA . ASP A 1 35 ? 123.110 9.993 2.181 1.00 0.00 671 ASP A CA 7
ATOM 7334 C C . ASP A 1 35 ? 123.229 9.446 3.599 1.00 0.00 671 ASP A C 7
ATOM 7335 O O . ASP A 1 35 ? 122.988 8.263 3.842 1.00 0.00 671 ASP A O 7
ATOM 7344 N N . GLU A 1 36 ? 123.602 10.314 4.535 1.00 0.00 672 GLU A N 7
ATOM 7345 C CA . GLU A 1 36 ? 123.752 9.917 5.929 1.00 0.00 672 GLU A CA 7
ATOM 7346 C C . GLU A 1 36 ? 122.447 9.346 6.478 1.00 0.00 672 GLU A C 7
ATOM 7347 O O . GLU A 1 36 ? 122.455 8.484 7.357 1.00 0.00 672 GLU A O 7
ATOM 7359 N N . GLU A 1 37 ? 121.328 9.834 5.953 1.00 0.00 673 GLU A N 7
ATOM 7360 C CA . GLU A 1 37 ? 120.015 9.374 6.388 1.00 0.00 673 GLU A CA 7
ATOM 7361 C C . GLU A 1 37 ? 119.670 8.031 5.752 1.00 0.00 673 GLU A C 7
ATOM 7362 O O . GLU A 1 37 ? 119.056 7.171 6.384 1.00 0.00 673 GLU A O 7
ATOM 7374 N N . ALA A 1 38 ? 120.069 7.858 4.495 1.00 0.00 674 ALA A N 7
ATOM 7375 C CA . ALA A 1 38 ? 119.802 6.621 3.772 1.00 0.00 674 ALA A CA 7
ATOM 7376 C C . ALA A 1 38 ? 120.518 5.440 4.419 1.00 0.00 674 ALA A C 7
ATOM 7377 O O . ALA A 1 38 ? 119.962 4.347 4.526 1.00 0.00 674 ALA A O 7
ATOM 7384 N N . ILE A 1 39 ? 121.755 5.668 4.849 1.00 0.00 675 ILE A N 7
ATOM 7385 C CA . ILE A 1 39 ? 122.546 4.623 5.487 1.00 0.00 675 ILE A CA 7
ATOM 7386 C C . ILE A 1 39 ? 122.043 4.336 6.898 1.00 0.00 675 ILE A C 7
ATOM 7387 O O . ILE A 1 39 ? 122.119 3.204 7.375 1.00 0.00 675 ILE A O 7
ATOM 7403 N N . GLN A 1 40 ? 121.527 5.367 7.559 1.00 0.00 676 GLN A N 7
ATOM 7404 C CA . GLN A 1 40 ? 121.011 5.222 8.915 1.00 0.00 676 GLN A CA 7
ATOM 7405 C C . GLN A 1 40 ? 119.672 4.492 8.913 1.00 0.00 676 GLN A C 7
ATOM 7406 O O . GLN A 1 40 ? 119.432 3.613 9.741 1.00 0.00 676 GLN A O 7
ATOM 7420 N N . THR A 1 41 ? 118.802 4.862 7.979 1.00 0.00 677 THR A N 7
ATOM 7421 C CA . THR A 1 41 ? 117.488 4.242 7.869 1.00 0.00 677 THR A CA 7
ATOM 7422 C C . THR A 1 41 ? 117.605 2.775 7.468 1.00 0.00 677 THR A C 7
ATOM 7423 O O . THR A 1 41 ? 116.830 1.933 7.923 1.00 0.00 677 THR A O 7
ATOM 7434 N N . LEU A 1 42 ? 118.578 2.476 6.613 1.00 0.00 678 LEU A N 7
ATOM 7435 C CA . LEU A 1 42 ? 118.796 1.111 6.151 1.00 0.00 678 LEU A CA 7
ATOM 7436 C C . LEU A 1 42 ? 119.459 0.269 7.236 1.00 0.00 678 LEU A C 7
ATOM 7437 O O . LEU A 1 42 ? 119.145 -0.910 7.400 1.00 0.00 678 LEU A O 7
ATOM 7453 N N . SER A 1 43 ? 120.377 0.883 7.976 1.00 0.00 679 SER A N 7
ATOM 7454 C CA . SER A 1 43 ? 121.085 0.188 9.046 1.00 0.00 679 SER A CA 7
ATOM 7455 C C . SER A 1 43 ? 120.109 -0.348 10.088 1.00 0.00 679 SER A C 7
ATOM 7456 O O . SER A 1 43 ? 120.355 -1.381 10.710 1.00 0.00 679 SER A O 7
ATOM 7464 N N . ALA A 1 44 ? 119.001 0.362 10.276 1.00 0.00 680 ALA A N 7
ATOM 7465 C CA . ALA A 1 44 ? 117.989 -0.041 11.244 1.00 0.00 680 ALA A CA 7
ATOM 7466 C C . ALA A 1 44 ? 116.980 -0.998 10.619 1.00 0.00 680 ALA A C 7
ATOM 7467 O O . ALA A 1 44 ? 116.469 -1.900 11.285 1.00 0.00 680 ALA A O 7
ATOM 7474 N N . GLN A 1 45 ? 116.693 -0.795 9.337 1.00 0.00 681 GLN A N 7
ATOM 7475 C CA . GLN A 1 45 ? 115.742 -1.642 8.624 1.00 0.00 681 GLN A CA 7
ATOM 7476 C C . GLN A 1 45 ? 116.367 -2.988 8.271 1.00 0.00 681 GLN A C 7
ATOM 7477 O O . GLN A 1 45 ? 115.692 -4.018 8.278 1.00 0.00 681 GLN A O 7
ATOM 7491 N N . LEU A 1 46 ? 117.660 -2.973 7.961 1.00 0.00 682 LEU A N 7
ATOM 7492 C CA . LEU A 1 46 ? 118.376 -4.193 7.604 1.00 0.00 682 LEU A CA 7
ATOM 7493 C C . LEU A 1 46 ? 119.057 -4.813 8.825 1.00 0.00 682 LEU A C 7
ATOM 7494 O O . LEU A 1 46 ? 119.497 -5.961 8.781 1.00 0.00 682 LEU A O 7
ATOM 7510 N N . ASP A 1 47 ? 119.144 -4.049 9.910 1.00 0.00 683 ASP A N 7
ATOM 7511 C CA . ASP A 1 47 ? 119.774 -4.530 11.136 1.00 0.00 683 ASP A CA 7
ATOM 7512 C C . ASP A 1 47 ? 121.253 -4.827 10.905 1.00 0.00 683 ASP A C 7
ATOM 7513 O O . ASP A 1 47 ? 121.784 -5.817 11.407 1.00 0.00 683 ASP A O 7
ATOM 7522 N N . LEU A 1 48 ? 121.911 -3.960 10.141 1.00 0.00 684 LEU A N 7
ATOM 7523 C CA . LEU A 1 48 ? 123.329 -4.126 9.843 1.00 0.00 684 LEU A CA 7
ATOM 7524 C C . LEU A 1 48 ? 124.105 -2.851 10.166 1.00 0.00 684 LEU A C 7
ATOM 7525 O O . LEU A 1 48 ? 123.572 -1.746 10.055 1.00 0.00 684 LEU A O 7
ATOM 7541 N N . PRO A 1 49 ? 125.379 -2.986 10.575 1.00 0.00 685 PRO A N 7
ATOM 7542 C CA . PRO A 1 49 ? 126.223 -1.837 10.914 1.00 0.00 685 PRO A CA 7
ATOM 7543 C C . PRO A 1 49 ? 126.240 -0.786 9.812 1.00 0.00 685 PRO A C 7
ATOM 7544 O O . PRO A 1 49 ? 125.680 -0.990 8.735 1.00 0.00 685 PRO A O 7
ATOM 7555 N N . LYS A 1 50 ? 126.885 0.343 10.086 1.00 0.00 686 LYS A N 7
ATOM 7556 C CA . LYS A 1 50 ? 126.975 1.428 9.117 1.00 0.00 686 LYS A CA 7
ATOM 7557 C C . LYS A 1 50 ? 128.083 1.162 8.102 1.00 0.00 686 LYS A C 7
ATOM 7558 O O . LYS A 1 50 ? 127.889 1.330 6.899 1.00 0.00 686 LYS A O 7
ATOM 7577 N N . TYR A 1 51 ? 129.244 0.747 8.597 1.00 0.00 687 TYR A N 7
ATOM 7578 C CA . TYR A 1 51 ? 130.384 0.458 7.734 1.00 0.00 687 TYR A CA 7
ATOM 7579 C C . TYR A 1 51 ? 130.036 -0.623 6.714 1.00 0.00 687 TYR A C 7
ATOM 7580 O O . TYR A 1 51 ? 130.557 -0.627 5.598 1.00 0.00 687 TYR A O 7
ATOM 7598 N N . THR A 1 52 ? 129.154 -1.538 7.105 1.00 0.00 688 THR A N 7
ATOM 7599 C CA . THR A 1 52 ? 128.739 -2.623 6.225 1.00 0.00 688 THR A CA 7
ATOM 7600 C C . THR A 1 52 ? 128.110 -2.083 4.944 1.00 0.00 688 THR A C 7
ATOM 7601 O O . THR A 1 52 ? 128.370 -2.590 3.853 1.00 0.00 688 THR A O 7
ATOM 7612 N N . ILE A 1 53 ? 127.284 -1.050 5.086 1.00 0.00 689 ILE A N 7
ATOM 7613 C CA . ILE A 1 53 ? 126.620 -0.442 3.940 1.00 0.00 689 ILE A CA 7
ATOM 7614 C C . ILE A 1 53 ? 127.603 0.364 3.099 1.00 0.00 689 ILE A C 7
ATOM 7615 O O . ILE A 1 53 ? 127.493 0.413 1.873 1.00 0.00 689 ILE A O 7
ATOM 7631 N N . ILE A 1 54 ? 128.567 0.993 3.763 1.00 0.00 690 ILE A N 7
ATOM 7632 C CA . ILE A 1 54 ? 129.571 1.796 3.076 1.00 0.00 690 ILE A CA 7
ATOM 7633 C C . ILE A 1 54 ? 130.487 0.916 2.232 1.00 0.00 690 ILE A C 7
ATOM 7634 O O . ILE A 1 54 ? 130.998 1.346 1.196 1.00 0.00 690 ILE A O 7
ATOM 7650 N N . LYS A 1 55 ? 130.691 -0.318 2.680 1.00 0.00 691 LYS A N 7
ATOM 7651 C CA . LYS A 1 55 ? 131.545 -1.259 1.965 1.00 0.00 691 LYS A CA 7
ATOM 7652 C C . LYS A 1 55 ? 130.782 -1.924 0.824 1.00 0.00 691 LYS A C 7
ATOM 7653 O O . LYS A 1 55 ? 131.360 -2.268 -0.207 1.00 0.00 691 LYS A O 7
ATOM 7672 N N . PHE A 1 56 ? 129.478 -2.101 1.017 1.00 0.00 692 PHE A N 7
ATOM 7673 C CA . PHE A 1 56 ? 128.633 -2.722 0.005 1.00 0.00 692 PHE A CA 7
ATOM 7674 C C . PHE A 1 56 ? 128.401 -1.774 -1.167 1.00 0.00 692 PHE A C 7
ATOM 7675 O O . PHE A 1 56 ? 128.562 -2.154 -2.327 1.00 0.00 692 PHE A O 7
ATOM 7692 N N . PHE A 1 57 ? 128.025 -0.538 -0.855 1.00 0.00 693 PHE A N 7
ATOM 7693 C CA . PHE A 1 57 ? 127.771 0.466 -1.882 1.00 0.00 693 PHE A CA 7
ATOM 7694 C C . PHE A 1 57 ? 129.052 0.808 -2.637 1.00 0.00 693 PHE A C 7
ATOM 7695 O O . PHE A 1 57 ? 129.061 0.874 -3.866 1.00 0.00 693 PHE A O 7
ATOM 7712 N N . GLN A 1 58 ? 130.132 1.024 -1.892 1.00 0.00 694 GLN A N 7
ATOM 7713 C CA . GLN A 1 58 ? 131.419 1.359 -2.491 1.00 0.00 694 GLN A CA 7
ATOM 7714 C C . GLN A 1 58 ? 131.894 0.244 -3.416 1.00 0.00 694 GLN A C 7
ATOM 7715 O O . GLN A 1 58 ? 132.470 0.504 -4.473 1.00 0.00 694 GLN A O 7
ATOM 7729 N N . ASN A 1 59 ? 131.650 -0.998 -3.012 1.00 0.00 695 ASN A N 7
ATOM 7730 C CA . ASN A 1 59 ? 132.053 -2.153 -3.804 1.00 0.00 695 ASN A CA 7
ATOM 7731 C C . ASN A 1 59 ? 131.180 -2.291 -5.048 1.00 0.00 695 ASN A C 7
ATOM 7732 O O . ASN A 1 59 ? 131.635 -2.761 -6.089 1.00 0.00 695 ASN A O 7
ATOM 7743 N N . GLN A 1 60 ? 129.923 -1.877 -4.930 1.00 0.00 696 GLN A N 7
ATOM 7744 C CA . GLN A 1 60 ? 128.986 -1.952 -6.044 1.00 0.00 696 GLN A CA 7
ATOM 7745 C C . GLN A 1 60 ? 129.436 -1.061 -7.197 1.00 0.00 696 GLN A C 7
ATOM 7746 O O . GLN A 1 60 ? 129.313 -1.430 -8.365 1.00 0.00 696 GLN A O 7
ATOM 7760 N N . ARG A 1 61 ? 129.957 0.115 -6.860 1.00 0.00 697 ARG A N 7
ATOM 7761 C CA . ARG A 1 61 ? 130.426 1.061 -7.866 1.00 0.00 697 ARG A CA 7
ATOM 7762 C C . ARG A 1 61 ? 131.535 0.448 -8.717 1.00 0.00 697 ARG A C 7
ATOM 7763 O O . ARG A 1 61 ? 131.631 0.715 -9.914 1.00 0.00 697 ARG A O 7
ATOM 7784 N N . TYR A 1 62 ? 132.369 -0.373 -8.090 1.00 0.00 698 TYR A N 7
ATOM 7785 C CA . TYR A 1 62 ? 133.471 -1.024 -8.789 1.00 0.00 698 TYR A CA 7
ATOM 7786 C C . TYR A 1 62 ? 133.018 -2.341 -9.410 1.00 0.00 698 TYR A C 7
ATOM 7787 O O . TYR A 1 62 ? 133.336 -2.638 -10.561 1.00 0.00 698 TYR A O 7
ATOM 7805 N N . TYR A 1 63 ? 132.273 -3.127 -8.640 1.00 0.00 699 TYR A N 7
ATOM 7806 C CA . TYR A 1 63 ? 131.772 -4.418 -9.109 1.00 0.00 699 TYR A CA 7
ATOM 7807 C C . TYR A 1 63 ? 131.138 -4.296 -10.492 1.00 0.00 699 TYR A C 7
ATOM 7808 O O . TYR A 1 63 ? 131.133 -5.250 -11.270 1.00 0.00 699 TYR A O 7
ATOM 7826 N N . LEU A 1 64 ? 130.602 -3.116 -10.791 1.00 0.00 700 LEU A N 7
ATOM 7827 C CA . LEU A 1 64 ? 129.967 -2.872 -12.080 1.00 0.00 700 LEU A CA 7
ATOM 7828 C C . LEU A 1 64 ? 130.925 -2.176 -13.043 1.00 0.00 700 LEU A C 7
ATOM 7829 O O . LEU A 1 64 ? 130.772 -2.268 -14.260 1.00 0.00 700 LEU A O 7
ATOM 7845 N N . LYS A 1 65 ? 131.913 -1.476 -12.491 1.00 0.00 701 LYS A N 7
ATOM 7846 C CA . LYS A 1 65 ? 132.892 -0.764 -13.305 1.00 0.00 701 LYS A CA 7
ATOM 7847 C C . LYS A 1 65 ? 134.211 -1.528 -13.375 1.00 0.00 701 LYS A C 7
ATOM 7848 O O . LYS A 1 65 ? 135.278 -0.929 -13.497 1.00 0.00 701 LYS A O 7
ATOM 7867 N N . HIS A 1 66 ? 134.130 -2.853 -13.300 1.00 0.00 702 HIS A N 7
ATOM 7868 C CA . HIS A 1 66 ? 135.320 -3.696 -13.359 1.00 0.00 702 HIS A CA 7
ATOM 7869 C C . HIS A 1 66 ? 134.985 -5.075 -13.919 1.00 0.00 702 HIS A C 7
ATOM 7870 O O . HIS A 1 66 ? 135.222 -5.351 -15.094 1.00 0.00 702 HIS A O 7
ATOM 7885 N N . HIS A 1 67 ? 134.435 -5.939 -13.071 1.00 0.00 703 HIS A N 7
ATOM 7886 C CA . HIS A 1 67 ? 134.071 -7.290 -13.483 1.00 0.00 703 HIS A CA 7
ATOM 7887 C C . HIS A 1 67 ? 133.441 -8.062 -12.329 1.00 0.00 703 HIS A C 7
ATOM 7888 O O . HIS A 1 67 ? 133.256 -7.524 -11.237 1.00 0.00 703 HIS A O 7
ATOM 7903 N N . GLY A 1 68 ? 133.112 -9.325 -12.578 1.00 0.00 704 GLY A N 7
ATOM 7904 C CA . GLY A 1 68 ? 132.508 -10.151 -11.550 1.00 0.00 704 GLY A CA 7
ATOM 7905 C C . GLY A 1 68 ? 133.526 -10.678 -10.558 1.00 0.00 704 GLY A C 7
ATOM 7906 O O . GLY A 1 68 ? 133.702 -11.888 -10.423 1.00 0.00 704 GLY A O 7
ATOM 7910 N N . LYS A 1 69 ? 134.200 -9.766 -9.865 1.00 0.00 705 LYS A N 7
ATOM 7911 C CA . LYS A 1 69 ? 135.209 -10.145 -8.882 1.00 0.00 705 LYS A CA 7
ATOM 7912 C C . LYS A 1 69 ? 134.559 -10.757 -7.644 1.00 0.00 705 LYS A C 7
ATOM 7913 O O . LYS A 1 69 ? 134.023 -10.045 -6.797 1.00 0.00 705 LYS A O 7
ATOM 7932 N N . LEU A 1 70 ? 134.613 -12.082 -7.548 1.00 0.00 706 LEU A N 7
ATOM 7933 C CA . LEU A 1 70 ? 134.030 -12.790 -6.413 1.00 0.00 706 LEU A CA 7
ATOM 7934 C C . LEU A 1 70 ? 135.110 -13.502 -5.605 1.00 0.00 706 LEU A C 7
ATOM 7935 O O . LEU A 1 70 ? 136.291 -13.456 -5.951 1.00 0.00 706 LEU A O 7
ATOM 7951 N N . LYS A 1 71 ? 134.697 -14.162 -4.528 1.00 0.00 707 LYS A N 7
ATOM 7952 C CA . LYS A 1 71 ? 135.630 -14.885 -3.670 1.00 0.00 707 LYS A CA 7
ATOM 7953 C C . LYS A 1 71 ? 134.954 -16.090 -3.026 1.00 0.00 707 LYS A C 7
ATOM 7954 O O . LYS A 1 71 ? 135.340 -17.232 -3.355 1.00 0.00 707 LYS A O 7
ATOM 7974 N N . ASN A 1 5 ? 121.536 -28.310 18.795 1.00 0.00 641 ASN A N 8
ATOM 7975 C CA . ASN A 1 5 ? 121.211 -27.982 17.382 1.00 0.00 641 ASN A CA 8
ATOM 7976 C C . ASN A 1 5 ? 121.347 -26.487 17.115 1.00 0.00 641 ASN A C 8
ATOM 7977 O O . ASN A 1 5 ? 121.823 -26.075 16.057 1.00 0.00 641 ASN A O 8
ATOM 7988 N N . ARG A 1 6 ? 120.927 -25.677 18.083 1.00 0.00 642 ARG A N 8
ATOM 7989 C CA . ARG A 1 6 ? 121.004 -24.227 17.954 1.00 0.00 642 ARG A CA 8
ATOM 7990 C C . ARG A 1 6 ? 122.282 -23.691 18.587 1.00 0.00 642 ARG A C 8
ATOM 7991 O O . ARG A 1 6 ? 122.270 -23.205 19.718 1.00 0.00 642 ARG A O 8
ATOM 8012 N N . GLN A 1 7 ? 123.386 -23.782 17.852 1.00 0.00 643 GLN A N 8
ATOM 8013 C CA . GLN A 1 7 ? 124.674 -23.305 18.342 1.00 0.00 643 GLN A CA 8
ATOM 8014 C C . GLN A 1 7 ? 125.703 -23.267 17.218 1.00 0.00 643 GLN A C 8
ATOM 8015 O O . GLN A 1 7 ? 126.053 -24.300 16.648 1.00 0.00 643 GLN A O 8
ATOM 8029 N N . LYS A 1 8 ? 126.184 -22.068 16.904 1.00 0.00 644 LYS A N 8
ATOM 8030 C CA . LYS A 1 8 ? 127.173 -21.894 15.846 1.00 0.00 644 LYS A CA 8
ATOM 8031 C C . LYS A 1 8 ? 126.628 -22.378 14.507 1.00 0.00 644 LYS A C 8
ATOM 8032 O O . LYS A 1 8 ? 126.579 -23.579 14.243 1.00 0.00 644 LYS A O 8
ATOM 8051 N N . THR A 1 9 ? 126.220 -21.434 13.665 1.00 0.00 645 THR A N 8
ATOM 8052 C CA . THR A 1 9 ? 125.678 -21.765 12.353 1.00 0.00 645 THR A CA 8
ATOM 8053 C C . THR A 1 9 ? 126.285 -20.881 11.269 1.00 0.00 645 THR A C 8
ATOM 8054 O O . THR A 1 9 ? 125.975 -19.692 11.176 1.00 0.00 645 THR A O 8
ATOM 8065 N N . ARG A 1 10 ? 127.152 -21.468 10.450 1.00 0.00 646 ARG A N 8
ATOM 8066 C CA . ARG A 1 10 ? 127.802 -20.733 9.371 1.00 0.00 646 ARG A CA 8
ATOM 8067 C C . ARG A 1 10 ? 128.622 -19.568 9.922 1.00 0.00 646 ARG A C 8
ATOM 8068 O O . ARG A 1 10 ? 128.111 -18.461 10.085 1.00 0.00 646 ARG A O 8
ATOM 8089 N N . PRO A 1 11 ? 129.913 -19.805 10.218 1.00 0.00 647 PRO A N 8
ATOM 8090 C CA . PRO A 1 11 ? 130.803 -18.769 10.752 1.00 0.00 647 PRO A CA 8
ATOM 8091 C C . PRO A 1 11 ? 130.772 -17.490 9.921 1.00 0.00 647 PRO A C 8
ATOM 8092 O O . PRO A 1 11 ? 130.106 -17.427 8.888 1.00 0.00 647 PRO A O 8
ATOM 8103 N N . ARG A 1 12 ? 131.494 -16.474 10.380 1.00 0.00 648 ARG A N 8
ATOM 8104 C CA . ARG A 1 12 ? 131.549 -15.198 9.679 1.00 0.00 648 ARG A CA 8
ATOM 8105 C C . ARG A 1 12 ? 130.163 -14.572 9.580 1.00 0.00 648 ARG A C 8
ATOM 8106 O O . ARG A 1 12 ? 129.156 -15.222 9.860 1.00 0.00 648 ARG A O 8
ATOM 8127 N N . THR A 1 13 ? 130.115 -13.305 9.178 1.00 0.00 649 THR A N 8
ATOM 8128 C CA . THR A 1 13 ? 128.851 -12.592 9.042 1.00 0.00 649 THR A CA 8
ATOM 8129 C C . THR A 1 13 ? 128.661 -12.074 7.622 1.00 0.00 649 THR A C 8
ATOM 8130 O O . THR A 1 13 ? 129.388 -11.188 7.170 1.00 0.00 649 THR A O 8
ATOM 8141 N N . LYS A 1 14 ? 127.680 -12.631 6.920 1.00 0.00 650 LYS A N 8
ATOM 8142 C CA . LYS A 1 14 ? 127.393 -12.225 5.549 1.00 0.00 650 LYS A CA 8
ATOM 8143 C C . LYS A 1 14 ? 125.951 -11.748 5.414 1.00 0.00 650 LYS A C 8
ATOM 8144 O O . LYS A 1 14 ? 125.087 -12.119 6.210 1.00 0.00 650 LYS A O 8
ATOM 8163 N N . ILE A 1 15 ? 125.698 -10.922 4.405 1.00 0.00 651 ILE A N 8
ATOM 8164 C CA . ILE A 1 15 ? 124.361 -10.393 4.167 1.00 0.00 651 ILE A CA 8
ATOM 8165 C C . ILE A 1 15 ? 123.430 -11.478 3.632 1.00 0.00 651 ILE A C 8
ATOM 8166 O O . ILE A 1 15 ? 123.691 -12.076 2.590 1.00 0.00 651 ILE A O 8
ATOM 8182 N N . SER A 1 16 ? 122.342 -11.724 4.355 1.00 0.00 652 SER A N 8
ATOM 8183 C CA . SER A 1 16 ? 121.372 -12.737 3.955 1.00 0.00 652 SER A CA 8
ATOM 8184 C C . SER A 1 16 ? 120.532 -12.250 2.779 1.00 0.00 652 SER A C 8
ATOM 8185 O O . SER A 1 16 ? 120.565 -11.072 2.426 1.00 0.00 652 SER A O 8
ATOM 8193 N N . VAL A 1 17 ? 119.780 -13.166 2.176 1.00 0.00 653 VAL A N 8
ATOM 8194 C CA . VAL A 1 17 ? 118.929 -12.830 1.039 1.00 0.00 653 VAL A CA 8
ATOM 8195 C C . VAL A 1 17 ? 117.944 -11.722 1.398 1.00 0.00 653 VAL A C 8
ATOM 8196 O O . VAL A 1 17 ? 117.559 -10.920 0.547 1.00 0.00 653 VAL A O 8
ATOM 8209 N N . GLU A 1 18 ? 117.542 -11.682 2.663 1.00 0.00 654 GLU A N 8
ATOM 8210 C CA . GLU A 1 18 ? 116.603 -10.670 3.135 1.00 0.00 654 GLU A CA 8
ATOM 8211 C C . GLU A 1 18 ? 117.174 -9.270 2.940 1.00 0.00 654 GLU A C 8
ATOM 8212 O O . GLU A 1 18 ? 116.507 -8.387 2.398 1.00 0.00 654 GLU A O 8
ATOM 8224 N N . ALA A 1 19 ? 118.412 -9.073 3.383 1.00 0.00 655 ALA A N 8
ATOM 8225 C CA . ALA A 1 19 ? 119.072 -7.779 3.256 1.00 0.00 655 ALA A CA 8
ATOM 8226 C C . ALA A 1 19 ? 119.513 -7.529 1.819 1.00 0.00 655 ALA A C 8
ATOM 8227 O O . ALA A 1 19 ? 119.388 -6.418 1.305 1.00 0.00 655 ALA A O 8
ATOM 8234 N N . LEU A 1 20 ? 120.030 -8.571 1.175 1.00 0.00 656 LEU A N 8
ATOM 8235 C CA . LEU A 1 20 ? 120.489 -8.465 -0.206 1.00 0.00 656 LEU A CA 8
ATOM 8236 C C . LEU A 1 20 ? 119.333 -8.109 -1.135 1.00 0.00 656 LEU A C 8
ATOM 8237 O O . LEU A 1 20 ? 119.488 -7.302 -2.052 1.00 0.00 656 LEU A O 8
ATOM 8253 N N . GLY A 1 21 ? 118.177 -8.717 -0.893 1.00 0.00 657 GLY A N 8
ATOM 8254 C CA . GLY A 1 21 ? 117.012 -8.450 -1.717 1.00 0.00 657 GLY A CA 8
ATOM 8255 C C . GLY A 1 21 ? 116.610 -6.988 -1.694 1.00 0.00 657 GLY A C 8
ATOM 8256 O O . GLY A 1 21 ? 116.495 -6.352 -2.742 1.00 0.00 657 GLY A O 8
ATOM 8260 N N . ILE A 1 22 ? 116.394 -6.455 -0.495 1.00 0.00 658 ILE A N 8
ATOM 8261 C CA . ILE A 1 22 ? 116.002 -5.060 -0.341 1.00 0.00 658 ILE A CA 8
ATOM 8262 C C . ILE A 1 22 ? 117.113 -4.124 -0.804 1.00 0.00 658 ILE A C 8
ATOM 8263 O O . ILE A 1 22 ? 116.851 -3.023 -1.286 1.00 0.00 658 ILE A O 8
ATOM 8279 N N . LEU A 1 23 ? 118.356 -4.569 -0.655 1.00 0.00 659 LEU A N 8
ATOM 8280 C CA . LEU A 1 23 ? 119.509 -3.773 -1.058 1.00 0.00 659 LEU A CA 8
ATOM 8281 C C . LEU A 1 23 ? 119.468 -3.477 -2.555 1.00 0.00 659 LEU A C 8
ATOM 8282 O O . LEU A 1 23 ? 119.606 -2.329 -2.975 1.00 0.00 659 LEU A O 8
ATOM 8298 N N . GLN A 1 24 ? 119.279 -4.521 -3.354 1.00 0.00 660 GLN A N 8
ATOM 8299 C CA . GLN A 1 24 ? 119.222 -4.374 -4.805 1.00 0.00 660 GLN A CA 8
ATOM 8300 C C . GLN A 1 24 ? 118.095 -3.431 -5.212 1.00 0.00 660 GLN A C 8
ATOM 8301 O O . GLN A 1 24 ? 118.220 -2.681 -6.181 1.00 0.00 660 GLN A O 8
ATOM 8315 N N . SER A 1 25 ? 116.995 -3.472 -4.468 1.00 0.00 661 SER A N 8
ATOM 8316 C CA . SER A 1 25 ? 115.846 -2.619 -4.754 1.00 0.00 661 SER A CA 8
ATOM 8317 C C . SER A 1 25 ? 116.245 -1.147 -4.719 1.00 0.00 661 SER A C 8
ATOM 8318 O O . SER A 1 25 ? 115.939 -0.388 -5.640 1.00 0.00 661 SER A O 8
ATOM 8326 N N . PHE A 1 26 ? 116.932 -0.749 -3.653 1.00 0.00 662 PHE A N 8
ATOM 8327 C CA . PHE A 1 26 ? 117.376 0.630 -3.501 1.00 0.00 662 PHE A CA 8
ATOM 8328 C C . PHE A 1 26 ? 118.439 0.972 -4.539 1.00 0.00 662 PHE A C 8
ATOM 8329 O O . PHE A 1 26 ? 118.312 1.950 -5.273 1.00 0.00 662 PHE A O 8
ATOM 8346 N N . ILE A 1 27 ? 119.489 0.156 -4.594 1.00 0.00 663 ILE A N 8
ATOM 8347 C CA . ILE A 1 27 ? 120.577 0.368 -5.542 1.00 0.00 663 ILE A CA 8
ATOM 8348 C C . ILE A 1 27 ? 120.048 0.552 -6.962 1.00 0.00 663 ILE A C 8
ATOM 8349 O O . ILE A 1 27 ? 120.685 1.199 -7.793 1.00 0.00 663 ILE A O 8
ATOM 8365 N N . GLN A 1 28 ? 118.880 -0.022 -7.234 1.00 0.00 664 GLN A N 8
ATOM 8366 C CA . GLN A 1 28 ? 118.268 0.079 -8.553 1.00 0.00 664 GLN A CA 8
ATOM 8367 C C . GLN A 1 28 ? 117.426 1.347 -8.673 1.00 0.00 664 GLN A C 8
ATOM 8368 O O . GLN A 1 28 ? 117.153 1.816 -9.779 1.00 0.00 664 GLN A O 8
ATOM 8382 N N . ASP A 1 29 ? 117.012 1.896 -7.535 1.00 0.00 665 ASP A N 8
ATOM 8383 C CA . ASP A 1 29 ? 116.196 3.105 -7.524 1.00 0.00 665 ASP A CA 8
ATOM 8384 C C . ASP A 1 29 ? 117.037 4.337 -7.200 1.00 0.00 665 ASP A C 8
ATOM 8385 O O . ASP A 1 29 ? 117.380 5.117 -8.090 1.00 0.00 665 ASP A O 8
ATOM 8394 N N . VAL A 1 30 ? 117.360 4.512 -5.923 1.00 0.00 666 VAL A N 8
ATOM 8395 C CA . VAL A 1 30 ? 118.152 5.656 -5.482 1.00 0.00 666 VAL A CA 8
ATOM 8396 C C . VAL A 1 30 ? 119.506 5.224 -4.927 1.00 0.00 666 VAL A C 8
ATOM 8397 O O . VAL A 1 30 ? 120.471 5.987 -4.958 1.00 0.00 666 VAL A O 8
ATOM 8410 N N . GLY A 1 31 ? 119.567 4.001 -4.410 1.00 0.00 667 GLY A N 8
ATOM 8411 C CA . GLY A 1 31 ? 120.805 3.490 -3.845 1.00 0.00 667 GLY A CA 8
ATOM 8412 C C . GLY A 1 31 ? 122.007 3.707 -4.744 1.00 0.00 667 GLY A C 8
ATOM 8413 O O . GLY A 1 31 ? 122.117 3.100 -5.809 1.00 0.00 667 GLY A O 8
ATOM 8417 N N . LEU A 1 32 ? 122.916 4.574 -4.308 1.00 0.00 668 LEU A N 8
ATOM 8418 C CA . LEU A 1 32 ? 124.120 4.870 -5.068 1.00 0.00 668 LEU A CA 8
ATOM 8419 C C . LEU A 1 32 ? 124.944 5.937 -4.356 1.00 0.00 668 LEU A C 8
ATOM 8420 O O . LEU A 1 32 ? 126.173 5.858 -4.304 1.00 0.00 668 LEU A O 8
ATOM 8436 N N . TYR A 1 33 ? 124.259 6.933 -3.802 1.00 0.00 669 TYR A N 8
ATOM 8437 C CA . TYR A 1 33 ? 124.920 8.018 -3.084 1.00 0.00 669 TYR A CA 8
ATOM 8438 C C . TYR A 1 33 ? 124.066 8.486 -1.906 1.00 0.00 669 TYR A C 8
ATOM 8439 O O . TYR A 1 33 ? 123.687 9.655 -1.828 1.00 0.00 669 TYR A O 8
ATOM 8457 N N . PRO A 1 34 ? 123.752 7.575 -0.970 1.00 0.00 670 PRO A N 8
ATOM 8458 C CA . PRO A 1 34 ? 122.938 7.900 0.207 1.00 0.00 670 PRO A CA 8
ATOM 8459 C C . PRO A 1 34 ? 123.657 8.842 1.166 1.00 0.00 670 PRO A C 8
ATOM 8460 O O . PRO A 1 34 ? 124.885 8.826 1.264 1.00 0.00 670 PRO A O 8
ATOM 8471 N N . ASP A 1 35 ? 122.885 9.660 1.875 1.00 0.00 671 ASP A N 8
ATOM 8472 C CA . ASP A 1 35 ? 123.448 10.608 2.829 1.00 0.00 671 ASP A CA 8
ATOM 8473 C C . ASP A 1 35 ? 123.496 10.006 4.229 1.00 0.00 671 ASP A C 8
ATOM 8474 O O . ASP A 1 35 ? 123.157 8.839 4.425 1.00 0.00 671 ASP A O 8
ATOM 8483 N N . GLU A 1 36 ? 123.922 10.809 5.200 1.00 0.00 672 GLU A N 8
ATOM 8484 C CA . GLU A 1 36 ? 124.015 10.353 6.583 1.00 0.00 672 GLU A CA 8
ATOM 8485 C C . GLU A 1 36 ? 122.666 9.851 7.086 1.00 0.00 672 GLU A C 8
ATOM 8486 O O . GLU A 1 36 ? 122.600 8.948 7.921 1.00 0.00 672 GLU A O 8
ATOM 8498 N N . GLU A 1 37 ? 121.591 10.440 6.573 1.00 0.00 673 GLU A N 8
ATOM 8499 C CA . GLU A 1 37 ? 120.243 10.052 6.972 1.00 0.00 673 GLU A CA 8
ATOM 8500 C C . GLU A 1 37 ? 119.799 8.794 6.233 1.00 0.00 673 GLU A C 8
ATOM 8501 O O . GLU A 1 37 ? 119.053 7.976 6.773 1.00 0.00 673 GLU A O 8
ATOM 8513 N N . ALA A 1 38 ? 120.261 8.645 4.996 1.00 0.00 674 ALA A N 8
ATOM 8514 C CA . ALA A 1 38 ? 119.910 7.487 4.184 1.00 0.00 674 ALA A CA 8
ATOM 8515 C C . ALA A 1 38 ? 120.574 6.222 4.718 1.00 0.00 674 ALA A C 8
ATOM 8516 O O . ALA A 1 38 ? 119.959 5.156 4.757 1.00 0.00 674 ALA A O 8
ATOM 8523 N N . ILE A 1 39 ? 121.831 6.347 5.129 1.00 0.00 675 ILE A N 8
ATOM 8524 C CA . ILE A 1 39 ? 122.576 5.212 5.662 1.00 0.00 675 ILE A CA 8
ATOM 8525 C C . ILE A 1 39 ? 122.073 4.828 7.050 1.00 0.00 675 ILE A C 8
ATOM 8526 O O . ILE A 1 39 ? 122.127 3.662 7.440 1.00 0.00 675 ILE A O 8
ATOM 8542 N N . GLN A 1 40 ? 121.584 5.817 7.791 1.00 0.00 676 GLN A N 8
ATOM 8543 C CA . GLN A 1 40 ? 121.071 5.584 9.136 1.00 0.00 676 GLN A CA 8
ATOM 8544 C C . GLN A 1 40 ? 119.810 4.726 9.099 1.00 0.00 676 GLN A C 8
ATOM 8545 O O . GLN A 1 40 ? 119.659 3.793 9.887 1.00 0.00 676 GLN A O 8
ATOM 8559 N N . THR A 1 41 ? 118.908 5.048 8.178 1.00 0.00 677 THR A N 8
ATOM 8560 C CA . THR A 1 41 ? 117.661 4.307 8.038 1.00 0.00 677 THR A CA 8
ATOM 8561 C C . THR A 1 41 ? 117.900 2.942 7.400 1.00 0.00 677 THR A C 8
ATOM 8562 O O . THR A 1 41 ? 117.312 1.942 7.811 1.00 0.00 677 THR A O 8
ATOM 8573 N N . LEU A 1 42 ? 118.765 2.909 6.392 1.00 0.00 678 LEU A N 8
ATOM 8574 C CA . LEU A 1 42 ? 119.082 1.667 5.696 1.00 0.00 678 LEU A CA 8
ATOM 8575 C C . LEU A 1 42 ? 119.642 0.627 6.663 1.00 0.00 678 LEU A C 8
ATOM 8576 O O . LEU A 1 42 ? 119.237 -0.535 6.644 1.00 0.00 678 LEU A O 8
ATOM 8592 N N . SER A 1 43 ? 120.575 1.053 7.510 1.00 0.00 679 SER A N 8
ATOM 8593 C CA . SER A 1 43 ? 121.189 0.159 8.482 1.00 0.00 679 SER A CA 8
ATOM 8594 C C . SER A 1 43 ? 120.147 -0.399 9.446 1.00 0.00 679 SER A C 8
ATOM 8595 O O . SER A 1 43 ? 120.051 -1.612 9.638 1.00 0.00 679 SER A O 8
ATOM 8603 N N . ALA A 1 44 ? 119.369 0.492 10.051 1.00 0.00 680 ALA A N 8
ATOM 8604 C CA . ALA A 1 44 ? 118.335 0.088 10.996 1.00 0.00 680 ALA A CA 8
ATOM 8605 C C . ALA A 1 44 ? 117.293 -0.805 10.329 1.00 0.00 680 ALA A C 8
ATOM 8606 O O . ALA A 1 44 ? 116.699 -1.669 10.973 1.00 0.00 680 ALA A O 8
ATOM 8613 N N . GLN A 1 45 ? 117.078 -0.590 9.035 1.00 0.00 681 GLN A N 8
ATOM 8614 C CA . GLN A 1 45 ? 116.108 -1.377 8.282 1.00 0.00 681 GLN A CA 8
ATOM 8615 C C . GLN A 1 45 ? 116.603 -2.806 8.078 1.00 0.00 681 GLN A C 8
ATOM 8616 O O . GLN A 1 45 ? 115.912 -3.766 8.415 1.00 0.00 681 GLN A O 8
ATOM 8630 N N . LEU A 1 46 ? 117.803 -2.937 7.522 1.00 0.00 682 LEU A N 8
ATOM 8631 C CA . LEU A 1 46 ? 118.390 -4.249 7.271 1.00 0.00 682 LEU A CA 8
ATOM 8632 C C . LEU A 1 46 ? 119.149 -4.764 8.495 1.00 0.00 682 LEU A C 8
ATOM 8633 O O . LEU A 1 46 ? 119.786 -5.816 8.439 1.00 0.00 682 LEU A O 8
ATOM 8649 N N . ASP A 1 47 ? 119.077 -4.023 9.599 1.00 0.00 683 ASP A N 8
ATOM 8650 C CA . ASP A 1 47 ? 119.760 -4.415 10.828 1.00 0.00 683 ASP A CA 8
ATOM 8651 C C . ASP A 1 47 ? 121.255 -4.602 10.588 1.00 0.00 683 ASP A C 8
ATOM 8652 O O . ASP A 1 47 ? 121.907 -5.403 11.258 1.00 0.00 683 ASP A O 8
ATOM 8661 N N . LEU A 1 48 ? 121.794 -3.856 9.628 1.00 0.00 684 LEU A N 8
ATOM 8662 C CA . LEU A 1 48 ? 123.212 -3.939 9.302 1.00 0.00 684 LEU A CA 8
ATOM 8663 C C . LEU A 1 48 ? 123.952 -2.681 9.753 1.00 0.00 684 LEU A C 8
ATOM 8664 O O . LEU A 1 48 ? 123.406 -1.578 9.698 1.00 0.00 684 LEU A O 8
ATOM 8680 N N . PRO A 1 49 ? 125.209 -2.827 10.207 1.00 0.00 685 PRO A N 8
ATOM 8681 C CA . PRO A 1 49 ? 126.019 -1.694 10.667 1.00 0.00 685 PRO A CA 8
ATOM 8682 C C . PRO A 1 49 ? 126.094 -0.578 9.631 1.00 0.00 685 PRO A C 8
ATOM 8683 O O . PRO A 1 49 ? 125.458 -0.650 8.579 1.00 0.00 685 PRO A O 8
ATOM 8694 N N . LYS A 1 50 ? 126.876 0.453 9.934 1.00 0.00 686 LYS A N 8
ATOM 8695 C CA . LYS A 1 50 ? 127.034 1.584 9.027 1.00 0.00 686 LYS A CA 8
ATOM 8696 C C . LYS A 1 50 ? 128.163 1.330 8.033 1.00 0.00 686 LYS A C 8
ATOM 8697 O O . LYS A 1 50 ? 128.092 1.751 6.878 1.00 0.00 686 LYS A O 8
ATOM 8716 N N . TYR A 1 51 ? 129.204 0.640 8.489 1.00 0.00 687 TYR A N 8
ATOM 8717 C CA . TYR A 1 51 ? 130.347 0.331 7.639 1.00 0.00 687 TYR A CA 8
ATOM 8718 C C . TYR A 1 51 ? 129.940 -0.589 6.492 1.00 0.00 687 TYR A C 8
ATOM 8719 O O . TYR A 1 51 ? 130.511 -0.530 5.403 1.00 0.00 687 TYR A O 8
ATOM 8737 N N . THR A 1 52 ? 128.948 -1.438 6.743 1.00 0.00 688 THR A N 8
ATOM 8738 C CA . THR A 1 52 ? 128.463 -2.369 5.733 1.00 0.00 688 THR A CA 8
ATOM 8739 C C . THR A 1 52 ? 127.734 -1.636 4.614 1.00 0.00 688 THR A C 8
ATOM 8740 O O . THR A 1 52 ? 127.798 -2.034 3.450 1.00 0.00 688 THR A O 8
ATOM 8751 N N . ILE A 1 53 ? 127.038 -0.562 4.972 1.00 0.00 689 ILE A N 8
ATOM 8752 C CA . ILE A 1 53 ? 126.295 0.228 3.997 1.00 0.00 689 ILE A CA 8
ATOM 8753 C C . ILE A 1 53 ? 127.236 1.029 3.104 1.00 0.00 689 ILE A C 8
ATOM 8754 O O . ILE A 1 53 ? 126.921 1.313 1.949 1.00 0.00 689 ILE A O 8
ATOM 8770 N N . ILE A 1 54 ? 128.395 1.391 3.646 1.00 0.00 690 ILE A N 8
ATOM 8771 C CA . ILE A 1 54 ? 129.384 2.159 2.898 1.00 0.00 690 ILE A CA 8
ATOM 8772 C C . ILE A 1 54 ? 130.232 1.252 2.016 1.00 0.00 690 ILE A C 8
ATOM 8773 O O . ILE A 1 54 ? 130.652 1.643 0.927 1.00 0.00 690 ILE A O 8
ATOM 8789 N N . LYS A 1 55 ? 130.482 0.037 2.492 1.00 0.00 691 LYS A N 8
ATOM 8790 C CA . LYS A 1 55 ? 131.282 -0.929 1.747 1.00 0.00 691 LYS A CA 8
ATOM 8791 C C . LYS A 1 55 ? 130.438 -1.643 0.696 1.00 0.00 691 LYS A C 8
ATOM 8792 O O . LYS A 1 55 ? 130.920 -1.956 -0.393 1.00 0.00 691 LYS A O 8
ATOM 8811 N N . PHE A 1 56 ? 129.177 -1.897 1.030 1.00 0.00 692 PHE A N 8
ATOM 8812 C CA . PHE A 1 56 ? 128.267 -2.577 0.114 1.00 0.00 692 PHE A CA 8
ATOM 8813 C C . PHE A 1 56 ? 127.914 -1.679 -1.067 1.00 0.00 692 PHE A C 8
ATOM 8814 O O . PHE A 1 56 ? 128.067 -2.070 -2.224 1.00 0.00 692 PHE A O 8
ATOM 8831 N N . PHE A 1 57 ? 127.437 -0.475 -0.768 1.00 0.00 693 PHE A N 8
ATOM 8832 C CA . PHE A 1 57 ? 127.060 0.478 -1.805 1.00 0.00 693 PHE A CA 8
ATOM 8833 C C . PHE A 1 57 ? 128.246 0.797 -2.710 1.00 0.00 693 PHE A C 8
ATOM 8834 O O . PHE A 1 57 ? 128.100 0.893 -3.928 1.00 0.00 693 PHE A O 8
ATOM 8851 N N . GLN A 1 58 ? 129.418 0.960 -2.107 1.00 0.00 694 GLN A N 8
ATOM 8852 C CA . GLN A 1 58 ? 130.628 1.268 -2.860 1.00 0.00 694 GLN A CA 8
ATOM 8853 C C . GLN A 1 58 ? 131.001 0.115 -3.785 1.00 0.00 694 GLN A C 8
ATOM 8854 O O . GLN A 1 58 ? 131.455 0.329 -4.909 1.00 0.00 694 GLN A O 8
ATOM 8868 N N . ASN A 1 59 ? 130.807 -1.110 -3.305 1.00 0.00 695 ASN A N 8
ATOM 8869 C CA . ASN A 1 59 ? 131.123 -2.298 -4.089 1.00 0.00 695 ASN A CA 8
ATOM 8870 C C . ASN A 1 59 ? 130.303 -2.336 -5.376 1.00 0.00 695 ASN A C 8
ATOM 8871 O O . ASN A 1 59 ? 130.744 -2.884 -6.387 1.00 0.00 695 ASN A O 8
ATOM 8882 N N . GLN A 1 60 ? 129.110 -1.752 -5.332 1.00 0.00 696 GLN A N 8
ATOM 8883 C CA . GLN A 1 60 ? 128.230 -1.721 -6.495 1.00 0.00 696 GLN A CA 8
ATOM 8884 C C . GLN A 1 60 ? 128.920 -1.061 -7.686 1.00 0.00 696 GLN A C 8
ATOM 8885 O O . GLN A 1 60 ? 128.672 -1.420 -8.836 1.00 0.00 696 GLN A O 8
ATOM 8899 N N . ARG A 1 61 ? 129.788 -0.095 -7.399 1.00 0.00 697 ARG A N 8
ATOM 8900 C CA . ARG A 1 61 ? 130.515 0.613 -8.446 1.00 0.00 697 ARG A CA 8
ATOM 8901 C C . ARG A 1 61 ? 131.615 -0.263 -9.035 1.00 0.00 697 ARG A C 8
ATOM 8902 O O . ARG A 1 61 ? 131.958 -0.141 -10.210 1.00 0.00 697 ARG A O 8
ATOM 8923 N N . TYR A 1 62 ? 132.166 -1.147 -8.210 1.00 0.00 698 TYR A N 8
ATOM 8924 C CA . TYR A 1 62 ? 133.230 -2.045 -8.648 1.00 0.00 698 TYR A CA 8
ATOM 8925 C C . TYR A 1 62 ? 132.673 -3.191 -9.488 1.00 0.00 698 TYR A C 8
ATOM 8926 O O . TYR A 1 62 ? 133.405 -3.830 -10.243 1.00 0.00 698 TYR A O 8
ATOM 8944 N N . TYR A 1 63 ? 131.374 -3.451 -9.353 1.00 0.00 699 TYR A N 8
ATOM 8945 C CA . TYR A 1 63 ? 130.730 -4.523 -10.102 1.00 0.00 699 TYR A CA 8
ATOM 8946 C C . TYR A 1 63 ? 130.724 -4.218 -11.597 1.00 0.00 699 TYR A C 8
ATOM 8947 O O . TYR A 1 63 ? 131.006 -5.091 -12.420 1.00 0.00 699 TYR A O 8
ATOM 8965 N N . LEU A 1 64 ? 130.397 -2.977 -11.943 1.00 0.00 700 LEU A N 8
ATOM 8966 C CA . LEU A 1 64 ? 130.353 -2.560 -13.340 1.00 0.00 700 LEU A CA 8
ATOM 8967 C C . LEU A 1 64 ? 131.632 -1.825 -13.733 1.00 0.00 700 LEU A C 8
ATOM 8968 O O . LEU A 1 64 ? 131.583 -0.760 -14.350 1.00 0.00 700 LEU A O 8
ATOM 8984 N N . LYS A 1 65 ? 132.775 -2.399 -13.372 1.00 0.00 701 LYS A N 8
ATOM 8985 C CA . LYS A 1 65 ? 134.066 -1.801 -13.687 1.00 0.00 701 LYS A CA 8
ATOM 8986 C C . LYS A 1 65 ? 135.209 -2.692 -13.211 1.00 0.00 701 LYS A C 8
ATOM 8987 O O . LYS A 1 65 ? 136.091 -3.057 -13.989 1.00 0.00 701 LYS A O 8
ATOM 9006 N N . HIS A 1 66 ? 135.186 -3.039 -11.928 1.00 0.00 702 HIS A N 8
ATOM 9007 C CA . HIS A 1 66 ? 136.219 -3.889 -11.347 1.00 0.00 702 HIS A CA 8
ATOM 9008 C C . HIS A 1 66 ? 135.784 -5.351 -11.349 1.00 0.00 702 HIS A C 8
ATOM 9009 O O . HIS A 1 66 ? 134.722 -5.692 -11.868 1.00 0.00 702 HIS A O 8
ATOM 9024 N N . HIS A 1 67 ? 136.611 -6.210 -10.762 1.00 0.00 703 HIS A N 8
ATOM 9025 C CA . HIS A 1 67 ? 136.311 -7.637 -10.695 1.00 0.00 703 HIS A CA 8
ATOM 9026 C C . HIS A 1 67 ? 136.207 -8.238 -12.094 1.00 0.00 703 HIS A C 8
ATOM 9027 O O . HIS A 1 67 ? 136.085 -7.515 -13.082 1.00 0.00 703 HIS A O 8
ATOM 9042 N N . GLY A 1 68 ? 136.256 -9.564 -12.168 1.00 0.00 704 GLY A N 8
ATOM 9043 C CA . GLY A 1 68 ? 136.164 -10.239 -13.447 1.00 0.00 704 GLY A CA 8
ATOM 9044 C C . GLY A 1 68 ? 134.816 -10.899 -13.661 1.00 0.00 704 GLY A C 8
ATOM 9045 O O . GLY A 1 68 ? 133.978 -10.920 -12.760 1.00 0.00 704 GLY A O 8
ATOM 9049 N N . LYS A 1 69 ? 134.606 -11.439 -14.857 1.00 0.00 705 LYS A N 8
ATOM 9050 C CA . LYS A 1 69 ? 133.349 -12.103 -15.187 1.00 0.00 705 LYS A CA 8
ATOM 9051 C C . LYS A 1 69 ? 132.177 -11.136 -15.060 1.00 0.00 705 LYS A C 8
ATOM 9052 O O . LYS A 1 69 ? 131.779 -10.769 -13.955 1.00 0.00 705 LYS A O 8
ATOM 9071 N N . LEU A 1 70 ? 131.626 -10.730 -16.199 1.00 0.00 706 LEU A N 8
ATOM 9072 C CA . LEU A 1 70 ? 130.498 -9.805 -16.216 1.00 0.00 706 LEU A CA 8
ATOM 9073 C C . LEU A 1 70 ? 129.253 -10.478 -16.785 1.00 0.00 706 LEU A C 8
ATOM 9074 O O . LEU A 1 70 ? 128.358 -10.880 -16.042 1.00 0.00 706 LEU A O 8
ATOM 9090 N N . LYS A 1 71 ? 129.205 -10.596 -18.106 1.00 0.00 707 LYS A N 8
ATOM 9091 C CA . LYS A 1 71 ? 128.071 -11.218 -18.777 1.00 0.00 707 LYS A CA 8
ATOM 9092 C C . LYS A 1 71 ? 128.542 -12.167 -19.875 1.00 0.00 707 LYS A C 8
ATOM 9093 O O . LYS A 1 71 ? 129.225 -11.696 -20.810 1.00 0.00 707 LYS A O 8
ATOM 9113 N N . ASN A 1 5 ? 132.984 -12.586 26.424 1.00 0.00 641 ASN A N 9
ATOM 9114 C CA . ASN A 1 5 ? 133.713 -11.847 25.361 1.00 0.00 641 ASN A CA 9
ATOM 9115 C C . ASN A 1 5 ? 134.672 -12.765 24.608 1.00 0.00 641 ASN A C 9
ATOM 9116 O O . ASN A 1 5 ? 135.712 -12.326 24.118 1.00 0.00 641 ASN A O 9
ATOM 9127 N N . ARG A 1 6 ? 134.314 -14.042 24.522 1.00 0.00 642 ARG A N 9
ATOM 9128 C CA . ARG A 1 6 ? 135.142 -15.023 23.829 1.00 0.00 642 ARG A CA 9
ATOM 9129 C C . ARG A 1 6 ? 134.341 -15.746 22.750 1.00 0.00 642 ARG A C 9
ATOM 9130 O O . ARG A 1 6 ? 133.753 -16.798 22.999 1.00 0.00 642 ARG A O 9
ATOM 9151 N N . GLN A 1 7 ? 134.326 -15.175 21.550 1.00 0.00 643 GLN A N 9
ATOM 9152 C CA . GLN A 1 7 ? 133.599 -15.765 20.433 1.00 0.00 643 GLN A CA 9
ATOM 9153 C C . GLN A 1 7 ? 134.328 -15.512 19.116 1.00 0.00 643 GLN A C 9
ATOM 9154 O O . GLN A 1 7 ? 135.032 -14.514 18.966 1.00 0.00 643 GLN A O 9
ATOM 9168 N N . LYS A 1 8 ? 134.154 -16.424 18.165 1.00 0.00 644 LYS A N 9
ATOM 9169 C CA . LYS A 1 8 ? 134.797 -16.300 16.861 1.00 0.00 644 LYS A CA 9
ATOM 9170 C C . LYS A 1 8 ? 133.768 -16.002 15.774 1.00 0.00 644 LYS A C 9
ATOM 9171 O O . LYS A 1 8 ? 132.703 -16.617 15.729 1.00 0.00 644 LYS A O 9
ATOM 9190 N N . THR A 1 9 ? 134.096 -15.057 14.899 1.00 0.00 645 THR A N 9
ATOM 9191 C CA . THR A 1 9 ? 133.202 -14.677 13.811 1.00 0.00 645 THR A CA 9
ATOM 9192 C C . THR A 1 9 ? 133.575 -15.395 12.519 1.00 0.00 645 THR A C 9
ATOM 9193 O O . THR A 1 9 ? 134.744 -15.444 12.139 1.00 0.00 645 THR A O 9
ATOM 9204 N N . ARG A 1 10 ? 132.572 -15.952 11.847 1.00 0.00 646 ARG A N 9
ATOM 9205 C CA . ARG A 1 10 ? 132.795 -16.668 10.597 1.00 0.00 646 ARG A CA 9
ATOM 9206 C C . ARG A 1 10 ? 133.198 -15.704 9.481 1.00 0.00 646 ARG A C 9
ATOM 9207 O O . ARG A 1 10 ? 132.478 -14.751 9.187 1.00 0.00 646 ARG A O 9
ATOM 9228 N N . PRO A 1 11 ? 134.359 -15.937 8.839 1.00 0.00 647 PRO A N 9
ATOM 9229 C CA . PRO A 1 11 ? 134.845 -15.079 7.753 1.00 0.00 647 PRO A CA 9
ATOM 9230 C C . PRO A 1 11 ? 133.811 -14.908 6.645 1.00 0.00 647 PRO A C 9
ATOM 9231 O O . PRO A 1 11 ? 132.738 -15.508 6.685 1.00 0.00 647 PRO A O 9
ATOM 9242 N N . ARG A 1 12 ? 134.145 -14.084 5.655 1.00 0.00 648 ARG A N 9
ATOM 9243 C CA . ARG A 1 12 ? 133.246 -13.832 4.534 1.00 0.00 648 ARG A CA 9
ATOM 9244 C C . ARG A 1 12 ? 131.936 -13.213 5.012 1.00 0.00 648 ARG A C 9
ATOM 9245 O O . ARG A 1 12 ? 131.155 -13.857 5.713 1.00 0.00 648 ARG A O 9
ATOM 9266 N N . THR A 1 13 ? 131.703 -11.963 4.628 1.00 0.00 649 THR A N 9
ATOM 9267 C CA . THR A 1 13 ? 130.487 -11.258 5.018 1.00 0.00 649 THR A CA 9
ATOM 9268 C C . THR A 1 13 ? 129.245 -11.992 4.524 1.00 0.00 649 THR A C 9
ATOM 9269 O O . THR A 1 13 ? 129.010 -12.093 3.319 1.00 0.00 649 THR A O 9
ATOM 9280 N N . LYS A 1 14 ? 128.453 -12.502 5.461 1.00 0.00 650 LYS A N 9
ATOM 9281 C CA . LYS A 1 14 ? 127.234 -13.227 5.121 1.00 0.00 650 LYS A CA 9
ATOM 9282 C C . LYS A 1 14 ? 126.003 -12.354 5.339 1.00 0.00 650 LYS A C 9
ATOM 9283 O O . LYS A 1 14 ? 125.434 -12.326 6.431 1.00 0.00 650 LYS A O 9
ATOM 9302 N N . ILE A 1 15 ? 125.596 -11.639 4.295 1.00 0.00 651 ILE A N 9
ATOM 9303 C CA . ILE A 1 15 ? 124.432 -10.766 4.373 1.00 0.00 651 ILE A CA 9
ATOM 9304 C C . ILE A 1 15 ? 123.141 -11.551 4.166 1.00 0.00 651 ILE A C 9
ATOM 9305 O O . ILE A 1 15 ? 123.065 -12.425 3.303 1.00 0.00 651 ILE A O 9
ATOM 9321 N N . SER A 1 16 ? 122.127 -11.233 4.966 1.00 0.00 652 SER A N 9
ATOM 9322 C CA . SER A 1 16 ? 120.838 -11.908 4.870 1.00 0.00 652 SER A CA 9
ATOM 9323 C C . SER A 1 16 ? 120.226 -11.723 3.486 1.00 0.00 652 SER A C 9
ATOM 9324 O O . SER A 1 16 ? 120.429 -10.695 2.840 1.00 0.00 652 SER A O 9
ATOM 9332 N N . VAL A 1 17 ? 119.480 -12.725 3.035 1.00 0.00 653 VAL A N 9
ATOM 9333 C CA . VAL A 1 17 ? 118.839 -12.672 1.727 1.00 0.00 653 VAL A CA 9
ATOM 9334 C C . VAL A 1 17 ? 117.885 -11.487 1.629 1.00 0.00 653 VAL A C 9
ATOM 9335 O O . VAL A 1 17 ? 117.757 -10.865 0.574 1.00 0.00 653 VAL A O 9
ATOM 9348 N N . GLU A 1 18 ? 117.217 -11.179 2.736 1.00 0.00 654 GLU A N 9
ATOM 9349 C CA . GLU A 1 18 ? 116.274 -10.066 2.774 1.00 0.00 654 GLU A CA 9
ATOM 9350 C C . GLU A 1 18 ? 116.987 -8.740 2.539 1.00 0.00 654 GLU A C 9
ATOM 9351 O O . GLU A 1 18 ? 116.479 -7.866 1.837 1.00 0.00 654 GLU A O 9
ATOM 9363 N N . ALA A 1 19 ? 118.167 -8.594 3.135 1.00 0.00 655 ALA A N 9
ATOM 9364 C CA . ALA A 1 19 ? 118.950 -7.374 2.989 1.00 0.00 655 ALA A CA 9
ATOM 9365 C C . ALA A 1 19 ? 119.451 -7.208 1.560 1.00 0.00 655 ALA A C 9
ATOM 9366 O O . ALA A 1 19 ? 119.371 -6.121 0.986 1.00 0.00 655 ALA A O 9
ATOM 9373 N N . LEU A 1 20 ? 119.965 -8.292 0.989 1.00 0.00 656 LEU A N 9
ATOM 9374 C CA . LEU A 1 20 ? 120.479 -8.267 -0.376 1.00 0.00 656 LEU A CA 9
ATOM 9375 C C . LEU A 1 20 ? 119.381 -7.882 -1.362 1.00 0.00 656 LEU A C 9
ATOM 9376 O O . LEU A 1 20 ? 119.634 -7.196 -2.352 1.00 0.00 656 LEU A O 9
ATOM 9392 N N . GLY A 1 21 ? 118.161 -8.329 -1.086 1.00 0.00 657 GLY A N 9
ATOM 9393 C CA . GLY A 1 21 ? 117.043 -8.022 -1.958 1.00 0.00 657 GLY A CA 9
ATOM 9394 C C . GLY A 1 21 ? 116.642 -6.561 -1.895 1.00 0.00 657 GLY A C 9
ATOM 9395 O O . GLY A 1 21 ? 116.416 -5.928 -2.926 1.00 0.00 657 GLY A O 9
ATOM 9399 N N . ILE A 1 22 ? 116.555 -6.025 -0.683 1.00 0.00 658 ILE A N 9
ATOM 9400 C CA . ILE A 1 22 ? 116.179 -4.631 -0.488 1.00 0.00 658 ILE A CA 9
ATOM 9401 C C . ILE A 1 22 ? 117.318 -3.697 -0.884 1.00 0.00 658 ILE A C 9
ATOM 9402 O O . ILE A 1 22 ? 117.086 -2.597 -1.386 1.00 0.00 658 ILE A O 9
ATOM 9418 N N . LEU A 1 23 ? 118.549 -4.144 -0.658 1.00 0.00 659 LEU A N 9
ATOM 9419 C CA . LEU A 1 23 ? 119.724 -3.347 -0.992 1.00 0.00 659 LEU A CA 9
ATOM 9420 C C . LEU A 1 23 ? 119.774 -3.056 -2.488 1.00 0.00 659 LEU A C 9
ATOM 9421 O O . LEU A 1 23 ? 119.889 -1.902 -2.902 1.00 0.00 659 LEU A O 9
ATOM 9437 N N . GLN A 1 24 ? 119.686 -4.108 -3.295 1.00 0.00 660 GLN A N 9
ATOM 9438 C CA . GLN A 1 24 ? 119.721 -3.966 -4.745 1.00 0.00 660 GLN A CA 9
ATOM 9439 C C . GLN A 1 24 ? 118.572 -3.089 -5.233 1.00 0.00 660 GLN A C 9
ATOM 9440 O O . GLN A 1 24 ? 118.716 -2.345 -6.203 1.00 0.00 660 GLN A O 9
ATOM 9454 N N . SER A 1 25 ? 117.434 -3.178 -4.552 1.00 0.00 661 SER A N 9
ATOM 9455 C CA . SER A 1 25 ? 116.263 -2.391 -4.916 1.00 0.00 661 SER A CA 9
ATOM 9456 C C . SER A 1 25 ? 116.527 -0.902 -4.720 1.00 0.00 661 SER A C 9
ATOM 9457 O O . SER A 1 25 ? 116.059 -0.069 -5.498 1.00 0.00 661 SER A O 9
ATOM 9465 N N . PHE A 1 26 ? 117.281 -0.573 -3.678 1.00 0.00 662 PHE A N 9
ATOM 9466 C CA . PHE A 1 26 ? 117.610 0.816 -3.380 1.00 0.00 662 PHE A CA 9
ATOM 9467 C C . PHE A 1 26 ? 118.436 1.431 -4.504 1.00 0.00 662 PHE A C 9
ATOM 9468 O O . PHE A 1 26 ? 118.266 2.601 -4.845 1.00 0.00 662 PHE A O 9
ATOM 9485 N N . ILE A 1 27 ? 1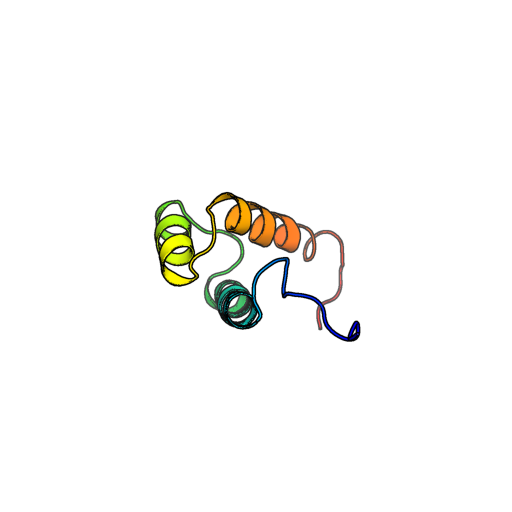19.332 0.633 -5.076 1.00 0.00 663 ILE A N 9
ATOM 9486 C CA . ILE A 1 27 ? 120.185 1.097 -6.163 1.00 0.00 663 ILE A CA 9
ATOM 9487 C C . ILE A 1 27 ? 119.386 1.264 -7.452 1.00 0.00 663 ILE A C 9
ATOM 9488 O O . ILE A 1 27 ? 119.694 2.123 -8.278 1.00 0.00 663 ILE A O 9
ATOM 9504 N N . GLN A 1 28 ? 118.361 0.435 -7.618 1.00 0.00 664 GLN A N 9
ATOM 9505 C CA . GLN A 1 28 ? 117.518 0.491 -8.807 1.00 0.00 664 GLN A CA 9
ATOM 9506 C C . GLN A 1 28 ? 116.444 1.565 -8.663 1.00 0.00 664 GLN A C 9
ATOM 9507 O O . GLN A 1 28 ? 116.024 2.173 -9.647 1.00 0.00 664 GLN A O 9
ATOM 9521 N N . ASP A 1 29 ? 116.006 1.794 -7.429 1.00 0.00 665 ASP A N 9
ATOM 9522 C CA . ASP A 1 29 ? 114.982 2.795 -7.156 1.00 0.00 665 ASP A CA 9
ATOM 9523 C C . ASP A 1 29 ? 115.597 4.183 -7.025 1.00 0.00 665 ASP A C 9
ATOM 9524 O O . ASP A 1 29 ? 115.067 5.163 -7.549 1.00 0.00 665 ASP A O 9
ATOM 9533 N N . VAL A 1 30 ? 116.722 4.263 -6.320 1.00 0.00 666 VAL A N 9
ATOM 9534 C CA . VAL A 1 30 ? 117.410 5.531 -6.118 1.00 0.00 666 VAL A CA 9
ATOM 9535 C C . VAL A 1 30 ? 118.656 5.626 -6.994 1.00 0.00 666 VAL A C 9
ATOM 9536 O O . VAL A 1 30 ? 118.718 6.440 -7.914 1.00 0.00 666 VAL A O 9
ATOM 9549 N N . GLY A 1 31 ? 119.644 4.787 -6.701 1.00 0.00 667 GLY A N 9
ATOM 9550 C CA . GLY A 1 31 ? 120.874 4.793 -7.471 1.00 0.00 667 GLY A CA 9
ATOM 9551 C C . GLY A 1 31 ? 122.081 4.408 -6.638 1.00 0.00 667 GLY A C 9
ATOM 9552 O O . GLY A 1 31 ? 121.942 3.819 -5.566 1.00 0.00 667 GLY A O 9
ATOM 9556 N N . LEU A 1 32 ? 123.269 4.741 -7.133 1.00 0.00 668 LEU A N 9
ATOM 9557 C CA . LEU A 1 32 ? 124.506 4.426 -6.427 1.00 0.00 668 LEU A CA 9
ATOM 9558 C C . LEU A 1 32 ? 125.030 5.646 -5.677 1.00 0.00 668 LEU A C 9
ATOM 9559 O O . LEU A 1 32 ? 126.239 5.817 -5.518 1.00 0.00 668 LEU A O 9
ATOM 9575 N N . TYR A 1 33 ? 124.113 6.493 -5.219 1.00 0.00 669 TYR A N 9
ATOM 9576 C CA . TYR A 1 33 ? 124.483 7.697 -4.487 1.00 0.00 669 TYR A CA 9
ATOM 9577 C C . TYR A 1 33 ? 123.485 7.981 -3.366 1.00 0.00 669 TYR A C 9
ATOM 9578 O O . TYR A 1 33 ? 122.707 8.933 -3.441 1.00 0.00 669 TYR A O 9
ATOM 9596 N N . PRO A 1 34 ? 123.494 7.155 -2.305 1.00 0.00 670 PRO A N 9
ATOM 9597 C CA . PRO A 1 34 ? 122.586 7.323 -1.167 1.00 0.00 670 PRO A CA 9
ATOM 9598 C C . PRO A 1 34 ? 122.944 8.536 -0.314 1.00 0.00 670 PRO A C 9
ATOM 9599 O O . PRO A 1 34 ? 123.849 9.298 -0.653 1.00 0.00 670 PRO A O 9
ATOM 9610 N N . ASP A 1 35 ? 122.230 8.706 0.794 1.00 0.00 671 ASP A N 9
ATOM 9611 C CA . ASP A 1 35 ? 122.473 9.826 1.695 1.00 0.00 671 ASP A CA 9
ATOM 9612 C C . ASP A 1 35 ? 122.870 9.331 3.082 1.00 0.00 671 ASP A C 9
ATOM 9613 O O . ASP A 1 35 ? 122.710 8.153 3.402 1.00 0.00 671 ASP A O 9
ATOM 9622 N N . GLU A 1 36 ? 123.387 10.240 3.904 1.00 0.00 672 GLU A N 9
ATOM 9623 C CA . GLU A 1 36 ? 123.807 9.896 5.258 1.00 0.00 672 GLU A CA 9
ATOM 9624 C C . GLU A 1 36 ? 122.639 9.332 6.063 1.00 0.00 672 GLU A C 9
ATOM 9625 O O . GLU A 1 36 ? 122.770 8.304 6.728 1.00 0.00 672 GLU A O 9
ATOM 9637 N N . GLU A 1 37 ? 121.499 10.011 5.996 1.00 0.00 673 GLU A N 9
ATOM 9638 C CA . GLU A 1 37 ? 120.307 9.577 6.715 1.00 0.00 673 GLU A CA 9
ATOM 9639 C C . GLU A 1 37 ? 119.781 8.260 6.153 1.00 0.00 673 GLU A C 9
ATOM 9640 O O . GLU A 1 37 ? 119.197 7.454 6.879 1.00 0.00 673 GLU A O 9
ATOM 9652 N N . ALA A 1 38 ? 119.991 8.049 4.858 1.00 0.00 674 ALA A N 9
ATOM 9653 C CA . ALA A 1 38 ? 119.537 6.832 4.197 1.00 0.00 674 ALA A CA 9
ATOM 9654 C C . ALA A 1 38 ? 120.200 5.599 4.803 1.00 0.00 674 ALA A C 9
ATOM 9655 O O . ALA A 1 38 ? 119.559 4.563 4.983 1.00 0.00 674 ALA A O 9
ATOM 9662 N N . ILE A 1 39 ? 121.486 5.717 5.115 1.00 0.00 675 ILE A N 9
ATOM 9663 C CA . ILE A 1 39 ? 122.236 4.612 5.700 1.00 0.00 675 ILE A CA 9
ATOM 9664 C C . ILE A 1 39 ? 121.829 4.378 7.150 1.00 0.00 675 ILE A C 9
ATOM 9665 O O . ILE A 1 39 ? 121.824 3.244 7.628 1.00 0.00 675 ILE A O 9
ATOM 9681 N N . GLN A 1 40 ? 121.485 5.458 7.844 1.00 0.00 676 GLN A N 9
ATOM 9682 C CA . GLN A 1 40 ? 121.074 5.369 9.241 1.00 0.00 676 GLN A CA 9
ATOM 9683 C C . GLN A 1 40 ? 119.749 4.624 9.372 1.00 0.00 676 GLN A C 9
ATOM 9684 O O . GLN A 1 40 ? 119.572 3.806 10.274 1.00 0.00 676 GLN A O 9
ATOM 9698 N N . THR A 1 41 ? 118.822 4.913 8.464 1.00 0.00 677 THR A N 9
ATOM 9699 C CA . THR A 1 41 ? 117.514 4.271 8.477 1.00 0.00 677 THR A CA 9
ATOM 9700 C C . THR A 1 41 ? 117.596 2.845 7.944 1.00 0.00 677 THR A C 9
ATOM 9701 O O . THR A 1 41 ? 116.893 1.953 8.417 1.00 0.00 677 THR A O 9
ATOM 9712 N N . LEU A 1 42 ? 118.460 2.636 6.955 1.00 0.00 678 LEU A N 9
ATOM 9713 C CA . LEU A 1 42 ? 118.634 1.317 6.359 1.00 0.00 678 LEU A CA 9
ATOM 9714 C C . LEU A 1 42 ? 119.311 0.363 7.335 1.00 0.00 678 LEU A C 9
ATOM 9715 O O . LEU A 1 42 ? 119.001 -0.827 7.372 1.00 0.00 678 LEU A O 9
ATOM 9731 N N . SER A 1 43 ? 120.239 0.892 8.127 1.00 0.00 679 SER A N 9
ATOM 9732 C CA . SER A 1 43 ? 120.959 0.086 9.105 1.00 0.00 679 SER A CA 9
ATOM 9733 C C . SER A 1 43 ? 120.016 -0.428 10.187 1.00 0.00 679 SER A C 9
ATOM 9734 O O . SER A 1 43 ? 120.098 -1.586 10.598 1.00 0.00 679 SER A O 9
ATOM 9742 N N . ALA A 1 44 ? 119.120 0.439 10.645 1.00 0.00 680 ALA A N 9
ATOM 9743 C CA . ALA A 1 44 ? 118.161 0.073 11.681 1.00 0.00 680 ALA A CA 9
ATOM 9744 C C . ALA A 1 44 ? 117.109 -0.889 11.138 1.00 0.00 680 ALA A C 9
ATOM 9745 O O . ALA A 1 44 ? 116.617 -1.756 11.859 1.00 0.00 680 ALA A O 9
ATOM 9752 N N . GLN A 1 45 ? 116.770 -0.729 9.863 1.00 0.00 681 GLN A N 9
ATOM 9753 C CA . GLN A 1 45 ? 115.777 -1.585 9.223 1.00 0.00 681 GLN A CA 9
ATOM 9754 C C . GLN A 1 45 ? 116.391 -2.921 8.819 1.00 0.00 681 GLN A C 9
ATOM 9755 O O . GLN A 1 45 ? 115.900 -3.982 9.205 1.00 0.00 681 GLN A O 9
ATOM 9769 N N . LEU A 1 46 ? 117.467 -2.862 8.042 1.00 0.00 682 LEU A N 9
ATOM 9770 C CA . LEU A 1 46 ? 118.150 -4.067 7.586 1.00 0.00 682 LEU A CA 9
ATOM 9771 C C . LEU A 1 46 ? 118.908 -4.740 8.729 1.00 0.00 682 LEU A C 9
ATOM 9772 O O . LEU A 1 46 ? 119.332 -5.890 8.611 1.00 0.00 682 LEU A O 9
ATOM 9788 N N . ASP A 1 47 ? 119.077 -4.020 9.838 1.00 0.00 683 ASP A N 9
ATOM 9789 C CA . ASP A 1 47 ? 119.785 -4.553 10.996 1.00 0.00 683 ASP A CA 9
ATOM 9790 C C . ASP A 1 47 ? 121.251 -4.814 10.664 1.00 0.00 683 ASP A C 9
ATOM 9791 O O . ASP A 1 47 ? 121.867 -5.731 11.207 1.00 0.00 683 ASP A O 9
ATOM 9800 N N . LEU A 1 48 ? 121.804 -4.002 9.769 1.00 0.00 684 LEU A N 9
ATOM 9801 C CA . LEU A 1 48 ? 123.198 -4.144 9.366 1.00 0.00 684 LEU A CA 9
ATOM 9802 C C . LEU A 1 48 ? 124.010 -2.920 9.782 1.00 0.00 684 LEU A C 9
ATOM 9803 O O . LEU A 1 48 ? 123.502 -1.799 9.777 1.00 0.00 684 LEU A O 9
ATOM 9819 N N . PRO A 1 49 ? 125.290 -3.117 10.146 1.00 0.00 685 PRO A N 9
ATOM 9820 C CA . PRO A 1 49 ? 126.167 -2.019 10.565 1.00 0.00 685 PRO A CA 9
ATOM 9821 C C . PRO A 1 49 ? 126.209 -0.891 9.539 1.00 0.00 685 PRO A C 9
ATOM 9822 O O . PRO A 1 49 ? 125.714 -1.037 8.421 1.00 0.00 685 PRO A O 9
ATOM 9833 N N . LYS A 1 50 ? 126.800 0.233 9.926 1.00 0.00 686 LYS A N 9
ATOM 9834 C CA . LYS A 1 50 ? 126.905 1.386 9.040 1.00 0.00 686 LYS A CA 9
ATOM 9835 C C . LYS A 1 50 ? 127.992 1.170 7.993 1.00 0.00 686 LYS A C 9
ATOM 9836 O O . LYS A 1 50 ? 127.750 1.313 6.794 1.00 0.00 686 LYS A O 9
ATOM 9855 N N . TYR A 1 51 ? 129.191 0.825 8.452 1.00 0.00 687 TYR A N 9
ATOM 9856 C CA . TYR A 1 51 ? 130.316 0.591 7.555 1.00 0.00 687 TYR A CA 9
ATOM 9857 C C . TYR A 1 51 ? 130.005 -0.528 6.565 1.00 0.00 687 TYR A C 9
ATOM 9858 O O . TYR A 1 51 ? 130.471 -0.509 5.426 1.00 0.00 687 TYR A O 9
ATOM 9876 N N . THR A 1 52 ? 129.216 -1.503 7.007 1.00 0.00 688 THR A N 9
ATOM 9877 C CA . THR A 1 52 ? 128.845 -2.630 6.160 1.00 0.00 688 THR A CA 9
ATOM 9878 C C . THR A 1 52 ? 128.116 -2.159 4.905 1.00 0.00 688 THR A C 9
ATOM 9879 O O . THR A 1 52 ? 128.265 -2.745 3.833 1.00 0.00 688 THR A O 9
ATOM 9890 N N . ILE A 1 53 ? 127.328 -1.098 5.047 1.00 0.00 689 ILE A N 9
ATOM 9891 C CA . ILE A 1 53 ? 126.577 -0.551 3.924 1.00 0.00 689 ILE A CA 9
ATOM 9892 C C . ILE A 1 53 ? 127.465 0.314 3.035 1.00 0.00 689 ILE A C 9
ATOM 9893 O O . ILE A 1 53 ? 127.273 0.378 1.821 1.00 0.00 689 ILE A O 9
ATOM 9909 N N . ILE A 1 54 ? 128.441 0.978 3.649 1.00 0.00 690 ILE A N 9
ATOM 9910 C CA . ILE A 1 54 ? 129.358 1.839 2.912 1.00 0.00 690 ILE A CA 9
ATOM 9911 C C . ILE A 1 54 ? 130.295 1.015 2.033 1.00 0.00 690 ILE A C 9
ATOM 9912 O O . ILE A 1 54 ? 130.611 1.407 0.909 1.00 0.00 690 ILE A O 9
ATOM 9928 N N . LYS A 1 55 ? 130.733 -0.127 2.551 1.00 0.00 691 LYS A N 9
ATOM 9929 C CA . LYS A 1 55 ? 131.632 -1.006 1.812 1.00 0.00 691 LYS A CA 9
ATOM 9930 C C . LYS A 1 55 ? 130.889 -1.723 0.688 1.00 0.00 691 LYS A C 9
ATOM 9931 O O . LYS A 1 55 ? 131.468 -2.032 -0.354 1.00 0.00 691 LYS A O 9
ATOM 9950 N N . PHE A 1 56 ? 129.605 -1.983 0.907 1.00 0.00 692 PHE A N 9
ATOM 9951 C CA . PHE A 1 56 ? 128.783 -2.662 -0.088 1.00 0.00 692 PHE A CA 9
ATOM 9952 C C . PHE A 1 56 ? 128.407 -1.715 -1.223 1.00 0.00 692 PHE A C 9
ATOM 9953 O O . PHE A 1 56 ? 128.447 -2.089 -2.396 1.00 0.00 692 PHE A O 9
ATOM 9970 N N . PHE A 1 57 ? 128.044 -0.488 -0.867 1.00 0.00 693 PHE A N 9
ATOM 9971 C CA . PHE A 1 57 ? 127.662 0.515 -1.855 1.00 0.00 693 PHE A CA 9
ATOM 9972 C C . PHE A 1 57 ? 128.877 0.988 -2.647 1.00 0.00 693 PHE A C 9
ATOM 9973 O O . PHE A 1 57 ? 128.773 1.311 -3.830 1.00 0.00 693 PHE A O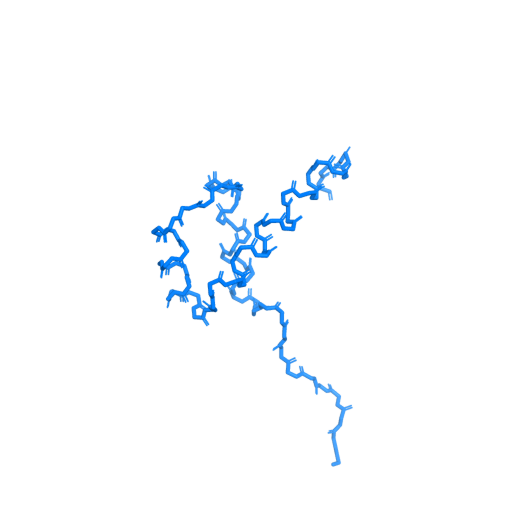 9
ATOM 9990 N N . GLN A 1 58 ? 130.030 1.024 -1.988 1.00 0.00 694 GLN A N 9
ATOM 9991 C CA . GLN A 1 58 ? 131.266 1.459 -2.630 1.00 0.00 694 GLN A CA 9
ATOM 9992 C C . GLN A 1 58 ? 131.719 0.446 -3.675 1.00 0.00 694 GLN A C 9
ATOM 9993 O O . GLN A 1 58 ? 132.006 0.804 -4.819 1.00 0.00 694 GLN A O 9
ATOM 10007 N N . ASN A 1 59 ? 131.782 -0.821 -3.278 1.00 0.00 695 ASN A N 9
ATOM 10008 C CA . ASN A 1 59 ? 132.200 -1.887 -4.182 1.00 0.00 695 ASN A CA 9
ATOM 10009 C C . ASN A 1 59 ? 131.252 -1.995 -5.372 1.00 0.00 695 ASN A C 9
ATOM 10010 O O . ASN A 1 59 ? 131.650 -2.422 -6.456 1.00 0.00 695 ASN A O 9
ATOM 10021 N N . GLN A 1 60 ? 129.997 -1.607 -5.165 1.00 0.00 696 GLN A N 9
ATOM 10022 C CA . GLN A 1 60 ? 128.994 -1.662 -6.222 1.00 0.00 696 GLN A CA 9
ATOM 10023 C C . GLN A 1 60 ? 129.435 -0.845 -7.433 1.00 0.00 696 GLN A C 9
ATOM 10024 O O . GLN A 1 60 ? 129.550 -1.373 -8.540 1.00 0.00 696 GLN A O 9
ATOM 10038 N N . ARG A 1 61 ? 129.683 0.442 -7.216 1.00 0.00 697 ARG A N 9
ATOM 10039 C CA . ARG A 1 61 ? 130.113 1.329 -8.291 1.00 0.00 697 ARG A CA 9
ATOM 10040 C C . ARG A 1 61 ? 131.433 0.856 -8.889 1.00 0.00 697 ARG A C 9
ATOM 10041 O O . ARG A 1 61 ? 131.561 0.719 -10.106 1.00 0.00 697 ARG A O 9
ATOM 10062 N N . TYR A 1 62 ? 132.412 0.601 -8.026 1.00 0.00 698 TYR A N 9
ATOM 10063 C CA . TYR A 1 62 ? 133.722 0.139 -8.469 1.00 0.00 698 TYR A CA 9
ATOM 10064 C C . TYR A 1 62 ? 133.599 -1.163 -9.253 1.00 0.00 698 TYR A C 9
ATOM 10065 O O . TYR A 1 62 ? 134.354 -1.407 -10.195 1.00 0.00 698 TYR A O 9
ATOM 10083 N N . TYR A 1 63 ? 132.639 -1.993 -8.861 1.00 0.00 699 TYR A N 9
ATOM 10084 C CA . TYR A 1 63 ? 132.410 -3.270 -9.528 1.00 0.00 699 TYR A CA 9
ATOM 10085 C C . TYR A 1 63 ? 132.001 -3.049 -10.981 1.00 0.00 699 TYR A C 9
ATOM 10086 O O . TYR A 1 63 ? 132.511 -3.706 -11.888 1.00 0.00 699 TYR A O 9
ATOM 10104 N N . LEU A 1 64 ? 131.076 -2.119 -11.193 1.00 0.00 700 LEU A N 9
ATOM 10105 C CA . LEU A 1 64 ? 130.596 -1.808 -12.535 1.00 0.00 700 LEU A CA 9
ATOM 10106 C C . LEU A 1 64 ? 131.349 -0.617 -13.121 1.00 0.00 700 LEU A C 9
ATOM 10107 O O . LEU A 1 64 ? 130.754 0.266 -13.739 1.00 0.00 700 LEU A O 9
ATOM 10123 N N . LYS A 1 65 ? 132.664 -0.601 -12.923 1.00 0.00 701 LYS A N 9
ATOM 10124 C CA . LYS A 1 65 ? 133.500 0.480 -13.432 1.00 0.00 701 LYS A CA 9
ATOM 10125 C C . LYS A 1 65 ? 134.863 -0.048 -13.868 1.00 0.00 701 LYS A C 9
ATOM 10126 O O . LYS A 1 65 ? 135.228 0.038 -15.040 1.00 0.00 701 LYS A O 9
ATOM 10145 N N . HIS A 1 66 ? 135.613 -0.596 -12.917 1.00 0.00 702 HIS A N 9
ATOM 10146 C CA . HIS A 1 66 ? 136.936 -1.139 -13.203 1.00 0.00 702 HIS A CA 9
ATOM 10147 C C . HIS A 1 66 ? 136.833 -2.554 -13.763 1.00 0.00 702 HIS A C 9
ATOM 10148 O O . HIS A 1 66 ? 137.333 -2.839 -14.851 1.00 0.00 702 HIS A O 9
ATOM 10163 N N . HIS A 1 67 ? 136.182 -3.437 -13.013 1.00 0.00 703 HIS A N 9
ATOM 10164 C CA . HIS A 1 67 ? 136.014 -4.822 -13.435 1.00 0.00 703 HIS A CA 9
ATOM 10165 C C . HIS A 1 67 ? 134.824 -4.962 -14.380 1.00 0.00 703 HIS A C 9
ATOM 10166 O O . HIS A 1 67 ? 134.130 -3.988 -14.670 1.00 0.00 703 HIS A O 9
ATOM 10181 N N . GLY A 1 68 ? 134.595 -6.181 -14.858 1.00 0.00 704 GLY A N 9
ATOM 10182 C CA . GLY A 1 68 ? 133.489 -6.427 -15.765 1.00 0.00 704 GLY A CA 9
ATOM 10183 C C . GLY A 1 68 ? 132.404 -7.282 -15.139 1.00 0.00 704 GLY A C 9
ATOM 10184 O O . GLY A 1 68 ? 131.341 -6.779 -14.775 1.00 0.00 704 GLY A O 9
ATOM 10188 N N . LYS A 1 69 ? 132.674 -8.577 -15.014 1.00 0.00 705 LYS A N 9
ATOM 10189 C CA . LYS A 1 69 ? 131.713 -9.504 -14.426 1.00 0.00 705 LYS A CA 9
ATOM 10190 C C . LYS A 1 69 ? 132.386 -10.402 -13.394 1.00 0.00 705 LYS A C 9
ATOM 10191 O O . LYS A 1 69 ? 133.355 -11.097 -13.697 1.00 0.00 705 LYS A O 9
ATOM 10210 N N . LEU A 1 70 ? 131.864 -10.384 -12.171 1.00 0.00 706 LEU A N 9
ATOM 10211 C CA . LEU A 1 70 ? 132.415 -11.197 -11.093 1.00 0.00 706 LEU A CA 9
ATOM 10212 C C . LEU A 1 70 ? 131.301 -11.861 -10.291 1.00 0.00 706 LEU A C 9
ATOM 10213 O O . LEU A 1 70 ? 131.047 -13.058 -10.432 1.00 0.00 706 LEU A O 9
ATOM 10229 N N . LYS A 1 71 ? 130.641 -11.076 -9.450 1.00 0.00 707 LYS A N 9
ATOM 10230 C CA . LYS A 1 71 ? 129.553 -11.581 -8.622 1.00 0.00 707 LYS A CA 9
ATOM 10231 C C . LYS A 1 71 ? 128.217 -10.985 -9.056 1.00 0.00 707 LYS A C 9
ATOM 10232 O O . LYS A 1 71 ? 128.023 -9.767 -8.864 1.00 0.00 707 LYS A O 9
ATOM 10252 N N . ASN A 1 5 ? 146.661 -0.610 6.678 1.00 0.00 641 ASN A N 10
ATOM 10253 C CA . ASN A 1 5 ? 145.427 -1.238 6.137 1.00 0.00 641 ASN A CA 10
ATOM 10254 C C . ASN A 1 5 ? 145.760 -2.290 5.084 1.00 0.00 641 ASN A C 10
ATOM 10255 O O . ASN A 1 5 ? 145.035 -2.448 4.101 1.00 0.00 641 ASN A O 10
ATOM 10266 N N . ARG A 1 6 ? 146.859 -3.005 5.295 1.00 0.00 642 ARG A N 10
ATOM 10267 C CA . ARG A 1 6 ? 147.287 -4.042 4.364 1.00 0.00 642 ARG A CA 10
ATOM 10268 C C . ARG A 1 6 ? 146.393 -5.274 4.473 1.00 0.00 642 ARG A C 10
ATOM 10269 O O . ARG A 1 6 ? 145.626 -5.580 3.561 1.00 0.00 642 ARG A O 10
ATOM 10290 N N . GLN A 1 7 ? 146.501 -5.979 5.596 1.00 0.00 643 GLN A N 10
ATOM 10291 C CA . GLN A 1 7 ? 145.703 -7.178 5.825 1.00 0.00 643 GLN A CA 10
ATOM 10292 C C . GLN A 1 7 ? 144.503 -6.873 6.715 1.00 0.00 643 GLN A C 10
ATOM 10293 O O . GLN A 1 7 ? 144.472 -5.855 7.408 1.00 0.00 643 GLN A O 10
ATOM 10307 N N . LYS A 1 8 ? 143.514 -7.762 6.692 1.00 0.00 644 LYS A N 10
ATOM 10308 C CA . LYS A 1 8 ? 142.310 -7.587 7.496 1.00 0.00 644 LYS A CA 10
ATOM 10309 C C . LYS A 1 8 ? 141.693 -8.937 7.851 1.00 0.00 644 LYS A C 10
ATOM 10310 O O . LYS A 1 8 ? 142.009 -9.956 7.237 1.00 0.00 644 LYS A O 10
ATOM 10329 N N . THR A 1 9 ? 140.811 -8.936 8.846 1.00 0.00 645 THR A N 10
ATOM 10330 C CA . THR A 1 9 ? 140.149 -10.160 9.280 1.00 0.00 645 THR A CA 10
ATOM 10331 C C . THR A 1 9 ? 138.795 -10.325 8.598 1.00 0.00 645 THR A C 10
ATOM 10332 O O . THR A 1 9 ? 138.379 -9.476 7.809 1.00 0.00 645 THR A O 10
ATOM 10343 N N . ARG A 1 10 ? 138.113 -11.423 8.906 1.00 0.00 646 ARG A N 10
ATOM 10344 C CA . ARG A 1 10 ? 136.806 -11.699 8.321 1.00 0.00 646 ARG A CA 10
ATOM 10345 C C . ARG A 1 10 ? 136.103 -12.832 9.067 1.00 0.00 646 ARG A C 10
ATOM 10346 O O . ARG A 1 10 ? 136.238 -14.001 8.708 1.00 0.00 646 ARG A O 10
ATOM 10367 N N . PRO A 1 11 ? 135.339 -12.498 10.122 1.00 0.00 647 PRO A N 10
ATOM 10368 C CA . PRO A 1 11 ? 134.614 -13.493 10.919 1.00 0.00 647 PRO A CA 10
ATOM 10369 C C . PRO A 1 11 ? 133.461 -14.126 10.150 1.00 0.00 647 PRO A C 10
ATOM 10370 O O . PRO A 1 11 ? 133.076 -15.265 10.416 1.00 0.00 647 PRO A O 10
ATOM 10381 N N . ARG A 1 12 ? 132.913 -13.383 9.194 1.00 0.00 648 ARG A N 10
ATOM 10382 C CA . ARG A 1 12 ? 131.803 -13.874 8.387 1.00 0.00 648 ARG A CA 10
ATOM 10383 C C . ARG A 1 12 ? 131.837 -13.269 6.988 1.00 0.00 648 ARG A C 10
ATOM 10384 O O . ARG A 1 12 ? 132.117 -13.957 6.007 1.00 0.00 648 ARG A O 10
ATOM 10405 N N . THR A 1 13 ? 131.548 -11.978 6.908 1.00 0.00 649 THR A N 10
ATOM 10406 C CA . THR A 1 13 ? 131.544 -11.270 5.634 1.00 0.00 649 THR A CA 10
ATOM 10407 C C . THR A 1 13 ? 130.458 -11.812 4.709 1.00 0.00 649 THR A C 10
ATOM 10408 O O . THR A 1 13 ? 130.617 -11.825 3.489 1.00 0.00 649 THR A O 10
ATOM 10419 N N . LYS A 1 14 ? 129.354 -12.256 5.301 1.00 0.00 650 LYS A N 10
ATOM 10420 C CA . LYS A 1 14 ? 128.239 -12.798 4.533 1.00 0.00 650 LYS A CA 10
ATOM 10421 C C . LYS A 1 14 ? 126.926 -12.135 4.940 1.00 0.00 650 LYS A C 10
ATOM 10422 O O . LYS A 1 14 ? 126.506 -12.226 6.093 1.00 0.00 650 LYS A O 10
ATOM 10441 N N . ILE A 1 15 ? 126.283 -11.470 3.986 1.00 0.00 651 ILE A N 10
ATOM 10442 C CA . ILE A 1 15 ? 125.020 -10.791 4.247 1.00 0.00 651 ILE A CA 10
ATOM 10443 C C . ILE A 1 15 ? 123.835 -11.640 3.796 1.00 0.00 651 ILE A C 10
ATOM 10444 O O . ILE A 1 15 ? 123.874 -12.266 2.737 1.00 0.00 651 ILE A O 10
ATOM 10460 N N . SER A 1 16 ? 122.782 -11.655 4.607 1.00 0.00 652 SER A N 10
ATOM 10461 C CA . SER A 1 16 ? 121.585 -12.425 4.293 1.00 0.00 652 SER A CA 10
ATOM 10462 C C . SER A 1 16 ? 120.887 -11.865 3.058 1.00 0.00 652 SER A C 10
ATOM 10463 O O . SER A 1 16 ? 121.030 -10.687 2.732 1.00 0.00 652 SER A O 10
ATOM 10471 N N . VAL A 1 17 ? 120.131 -12.719 2.374 1.00 0.00 653 VAL A N 10
ATOM 10472 C CA . VAL A 1 17 ? 119.410 -12.308 1.174 1.00 0.00 653 VAL A CA 10
ATOM 10473 C C . VAL A 1 17 ? 118.430 -11.180 1.479 1.00 0.00 653 VAL A C 10
ATOM 10474 O O . VAL A 1 17 ? 118.128 -10.358 0.615 1.00 0.00 653 VAL A O 10
ATOM 10487 N N . GLU A 1 18 ? 117.938 -11.146 2.714 1.00 0.00 654 GLU A N 10
ATOM 10488 C CA . GLU A 1 18 ? 116.992 -10.118 3.133 1.00 0.00 654 GLU A CA 10
ATOM 10489 C C . GLU A 1 18 ? 117.577 -8.722 2.936 1.00 0.00 654 GLU A C 10
ATOM 10490 O O . GLU A 1 18 ? 116.923 -7.837 2.388 1.00 0.00 654 GLU A O 10
ATOM 10502 N N . ALA A 1 19 ? 118.811 -8.535 3.390 1.00 0.00 655 ALA A N 10
ATOM 10503 C CA . ALA A 1 19 ? 119.484 -7.248 3.265 1.00 0.00 655 ALA A CA 10
ATOM 10504 C C . ALA A 1 19 ? 119.846 -6.956 1.813 1.00 0.00 655 ALA A C 10
ATOM 10505 O O . ALA A 1 19 ? 119.722 -5.823 1.348 1.00 0.00 655 ALA A O 10
ATOM 10512 N N . LEU A 1 20 ? 120.295 -7.984 1.100 1.00 0.00 656 LEU A N 10
ATOM 10513 C CA . LEU A 1 20 ? 120.676 -7.837 -0.300 1.00 0.00 656 LEU A CA 10
ATOM 10514 C C . LEU A 1 20 ? 119.486 -7.391 -1.144 1.00 0.00 656 LEU A C 10
ATOM 10515 O O . LEU A 1 20 ? 119.627 -6.574 -2.053 1.00 0.00 656 LEU A O 10
ATOM 10531 N N . GLY A 1 21 ? 118.312 -7.935 -0.837 1.00 0.00 657 GLY A N 10
ATOM 10532 C CA . GLY A 1 21 ? 117.116 -7.581 -1.579 1.00 0.00 657 GLY A CA 10
ATOM 10533 C C . GLY A 1 21 ? 116.795 -6.103 -1.490 1.00 0.00 657 GLY A C 10
ATOM 10534 O O . GLY A 1 21 ? 116.729 -5.412 -2.507 1.00 0.00 657 GLY A O 10
ATOM 10538 N N . ILE A 1 22 ? 116.594 -5.614 -0.270 1.00 0.00 658 ILE A N 10
ATOM 10539 C CA . ILE A 1 22 ? 116.280 -4.207 -0.052 1.00 0.00 658 ILE A CA 10
ATOM 10540 C C . ILE A 1 22 ? 117.402 -3.309 -0.564 1.00 0.00 658 ILE A C 10
ATOM 10541 O O . ILE A 1 22 ? 117.158 -2.186 -1.006 1.00 0.00 658 ILE A O 10
ATOM 10557 N N . LEU A 1 23 ? 118.630 -3.812 -0.503 1.00 0.00 659 LEU A N 10
ATOM 10558 C CA . LEU A 1 23 ? 119.790 -3.057 -0.961 1.00 0.00 659 LEU A CA 10
ATOM 10559 C C . LEU A 1 23 ? 119.684 -2.755 -2.453 1.00 0.00 659 LEU A C 10
ATOM 10560 O O . LEU A 1 23 ? 119.920 -1.626 -2.886 1.00 0.00 659 LEU A O 10
ATOM 10576 N N . GLN A 1 24 ? 119.330 -3.769 -3.234 1.00 0.00 660 GLN A N 10
ATOM 10577 C CA . GLN A 1 24 ? 119.195 -3.613 -4.678 1.00 0.00 660 GLN A CA 10
ATOM 10578 C C . GLN A 1 24 ? 118.065 -2.647 -5.020 1.00 0.00 660 GLN A C 10
ATOM 10579 O O . GLN A 1 24 ? 118.147 -1.901 -5.995 1.00 0.00 660 GLN A O 10
ATOM 10593 N N . SER A 1 25 ? 117.010 -2.669 -4.211 1.00 0.00 661 SER A N 10
ATOM 10594 C CA . SER A 1 25 ? 115.863 -1.796 -4.428 1.00 0.00 661 SER A CA 10
ATOM 10595 C C . SER A 1 25 ? 116.261 -0.329 -4.301 1.00 0.00 661 SER A C 10
ATOM 10596 O O . SER A 1 25 ? 115.817 0.515 -5.080 1.00 0.00 661 SER A O 10
ATOM 10604 N N . PHE A 1 26 ? 117.100 -0.032 -3.314 1.00 0.00 662 PHE A N 10
ATOM 10605 C CA . PHE A 1 26 ? 117.557 1.334 -3.086 1.00 0.00 662 PHE A CA 10
ATOM 10606 C C . PHE A 1 26 ? 118.410 1.824 -4.252 1.00 0.00 662 PHE A C 10
ATOM 10607 O O . PHE A 1 26 ? 118.344 2.991 -4.633 1.00 0.00 662 PHE A O 10
ATOM 10624 N N . ILE A 1 27 ? 119.210 0.923 -4.813 1.00 0.00 663 ILE A N 10
ATOM 10625 C CA . ILE A 1 27 ? 120.076 1.264 -5.935 1.00 0.00 663 ILE A CA 10
ATOM 10626 C C . ILE A 1 27 ? 119.276 1.390 -7.226 1.00 0.00 663 ILE A C 10
ATOM 10627 O O . ILE A 1 27 ? 119.623 2.174 -8.108 1.00 0.00 663 ILE A O 10
ATOM 10643 N N . GLN A 1 28 ? 118.203 0.612 -7.330 1.00 0.00 664 GLN A N 10
ATOM 10644 C CA . GLN A 1 28 ? 117.353 0.638 -8.515 1.00 0.00 664 GLN A CA 10
ATOM 10645 C C . GLN A 1 28 ? 116.346 1.782 -8.439 1.00 0.00 664 GLN A C 10
ATOM 10646 O O . GLN A 1 28 ? 115.928 2.322 -9.463 1.00 0.00 664 GLN A O 10
ATOM 10660 N N . ASP A 1 29 ? 115.961 2.145 -7.221 1.00 0.00 665 ASP A N 10
ATOM 10661 C CA . ASP A 1 29 ? 115.002 3.224 -7.013 1.00 0.00 665 ASP A CA 10
ATOM 10662 C C . ASP A 1 29 ? 115.709 4.572 -6.912 1.00 0.00 665 ASP A C 10
ATOM 10663 O O . ASP A 1 29 ? 115.201 5.588 -7.387 1.00 0.00 665 ASP A O 10
ATOM 10672 N N . VAL A 1 30 ? 116.884 4.574 -6.290 1.00 0.00 666 VAL A N 10
ATOM 10673 C CA . VAL A 1 30 ? 117.659 5.798 -6.128 1.00 0.00 666 VAL A CA 10
ATOM 10674 C C . VAL A 1 30 ? 118.954 5.743 -6.931 1.00 0.00 666 VAL A C 10
ATOM 10675 O O . VAL A 1 30 ? 119.123 6.475 -7.907 1.00 0.00 666 VAL A O 10
ATOM 10688 N N . GLY A 1 31 ? 119.868 4.873 -6.515 1.00 0.00 667 GLY A N 10
ATOM 10689 C CA . GLY A 1 31 ? 121.136 4.741 -7.210 1.00 0.00 667 GLY A CA 10
ATOM 10690 C C . GLY A 1 31 ? 122.274 4.376 -6.275 1.00 0.00 667 GLY A C 10
ATOM 10691 O O . GLY A 1 31 ? 122.052 3.812 -5.204 1.00 0.00 667 GLY A O 10
ATOM 10695 N N . LEU A 1 32 ? 123.497 4.700 -6.682 1.00 0.00 668 LEU A N 10
ATOM 10696 C CA . LEU A 1 32 ? 124.675 4.403 -5.876 1.00 0.00 668 LEU A CA 10
ATOM 10697 C C . LEU A 1 32 ? 125.193 5.661 -5.186 1.00 0.00 668 LEU A C 10
ATOM 10698 O O . LEU A 1 32 ? 126.400 5.848 -5.039 1.00 0.00 668 LEU A O 10
ATOM 10714 N N . TYR A 1 33 ? 124.271 6.521 -4.765 1.00 0.00 669 TYR A N 10
ATOM 10715 C CA . TYR A 1 33 ? 124.633 7.761 -4.090 1.00 0.00 669 TYR A CA 10
ATOM 10716 C C . TYR A 1 33 ? 123.706 8.029 -2.906 1.00 0.00 669 TYR A C 10
ATOM 10717 O O . TYR A 1 33 ? 122.915 8.973 -2.926 1.00 0.00 669 TYR A O 10
ATOM 10735 N N . PRO A 1 34 ? 123.789 7.197 -1.853 1.00 0.00 670 PRO A N 10
ATOM 10736 C CA . PRO A 1 34 ? 122.953 7.349 -0.659 1.00 0.00 670 PRO A CA 10
ATOM 10737 C C . PRO A 1 34 ? 123.361 8.552 0.186 1.00 0.00 670 PRO A C 10
ATOM 10738 O O . PRO A 1 34 ? 124.246 9.318 -0.194 1.00 0.00 670 PRO A O 10
ATOM 10749 N N . ASP A 1 35 ? 122.712 8.708 1.336 1.00 0.00 671 ASP A N 10
ATOM 10750 C CA . ASP A 1 35 ? 123.009 9.816 2.236 1.00 0.00 671 ASP A CA 10
ATOM 10751 C C . ASP A 1 35 ? 122.978 9.359 3.691 1.00 0.00 671 ASP A C 10
ATOM 10752 O O . ASP A 1 35 ? 122.637 8.213 3.984 1.00 0.00 671 ASP A O 10
ATOM 10761 N N . GLU A 1 36 ? 123.334 10.263 4.599 1.00 0.00 672 GLU A N 10
ATOM 10762 C CA . GLU A 1 36 ? 123.347 9.952 6.024 1.00 0.00 672 GLU A CA 10
ATOM 10763 C C . GLU A 1 36 ? 121.972 9.485 6.494 1.00 0.00 672 GLU A C 10
ATOM 10764 O O . GLU A 1 36 ? 121.862 8.584 7.325 1.00 0.00 672 GLU A O 10
ATOM 10776 N N . GLU A 1 37 ? 120.927 10.103 5.955 1.00 0.00 673 GLU A N 10
ATOM 10777 C CA . GLU A 1 37 ? 119.560 9.751 6.320 1.00 0.00 673 GLU A CA 10
ATOM 10778 C C . GLU A 1 37 ? 119.170 8.396 5.734 1.00 0.00 673 GLU A C 10
ATOM 10779 O O . GLU A 1 37 ? 118.353 7.675 6.304 1.00 0.00 673 GLU A O 10
ATOM 10791 N N . ALA A 1 38 ? 119.763 8.059 4.592 1.00 0.00 674 ALA A N 10
ATOM 10792 C CA . ALA A 1 38 ? 119.478 6.792 3.929 1.00 0.00 674 ALA A CA 10
ATOM 10793 C C . ALA A 1 38 ? 120.150 5.630 4.652 1.00 0.00 674 ALA A C 10
ATOM 10794 O O . ALA A 1 38 ? 119.507 4.626 4.966 1.00 0.00 674 ALA A O 10
ATOM 10801 N N . ILE A 1 39 ? 121.446 5.769 4.913 1.00 0.00 675 ILE A N 10
ATOM 10802 C CA . ILE A 1 39 ? 122.203 4.728 5.598 1.00 0.00 675 ILE A CA 10
ATOM 10803 C C . ILE A 1 39 ? 121.681 4.514 7.015 1.00 0.00 675 ILE A C 10
ATOM 10804 O O . ILE A 1 39 ? 121.688 3.393 7.527 1.00 0.00 675 ILE A O 10
ATOM 10820 N N . GLN A 1 40 ? 121.228 5.593 7.644 1.00 0.00 676 GLN A N 10
ATOM 10821 C CA . GLN A 1 40 ? 120.702 5.518 9.003 1.00 0.00 676 GLN A CA 10
ATOM 10822 C C . GLN A 1 40 ? 119.457 4.639 9.057 1.00 0.00 676 GLN A C 10
ATOM 10823 O O . GLN A 1 40 ? 119.327 3.782 9.930 1.00 0.00 676 GLN A O 10
ATOM 10837 N N . THR A 1 41 ? 118.544 4.858 8.116 1.00 0.00 677 THR A N 10
ATOM 10838 C CA . THR A 1 41 ? 117.309 4.086 8.055 1.00 0.00 677 THR A CA 10
ATOM 10839 C C . THR A 1 41 ? 117.562 2.689 7.498 1.00 0.00 677 THR A C 10
ATOM 10840 O O . THR A 1 41 ? 116.878 1.731 7.861 1.00 0.00 677 THR A O 10
ATOM 10851 N N . LEU A 1 42 ? 118.550 2.579 6.616 1.00 0.00 678 LEU A N 10
ATOM 10852 C CA . LEU A 1 42 ? 118.894 1.299 6.008 1.00 0.00 678 LEU A CA 10
ATOM 10853 C C . LEU A 1 42 ? 119.531 0.365 7.032 1.00 0.00 678 LEU A C 10
ATOM 10854 O O . LEU A 1 42 ? 119.252 -0.834 7.052 1.00 0.00 678 LEU A O 10
ATOM 10870 N N . SER A 1 43 ? 120.388 0.922 7.881 1.00 0.00 679 SER A N 10
ATOM 10871 C CA . SER A 1 43 ? 121.065 0.138 8.909 1.00 0.00 679 SER A CA 10
ATOM 10872 C C . SER A 1 43 ? 120.061 -0.433 9.906 1.00 0.00 679 SER A C 10
ATOM 10873 O O . SER A 1 43 ? 120.164 -1.590 10.311 1.00 0.00 679 SER A O 10
ATOM 10881 N N . ALA A 1 44 ? 119.091 0.387 10.297 1.00 0.00 680 ALA A N 10
ATOM 10882 C CA . ALA A 1 44 ? 118.070 -0.038 11.246 1.00 0.00 680 ALA A CA 10
ATOM 10883 C C . ALA A 1 44 ? 117.143 -1.078 10.626 1.00 0.00 680 ALA A C 10
ATOM 10884 O O . ALA A 1 44 ? 116.904 -2.136 11.209 1.00 0.00 680 ALA A O 10
ATOM 10891 N N . GLN A 1 45 ? 116.623 -0.770 9.443 1.00 0.00 681 GLN A N 10
ATOM 10892 C CA . GLN A 1 45 ? 115.722 -1.677 8.743 1.00 0.00 681 GLN A CA 10
ATOM 10893 C C . GLN A 1 45 ? 116.425 -2.987 8.402 1.00 0.00 681 GLN A C 10
ATOM 10894 O O . GLN A 1 45 ? 115.801 -4.048 8.370 1.00 0.00 681 GLN A O 10
ATOM 10908 N N . LEU A 1 46 ? 117.725 -2.905 8.147 1.00 0.00 682 LEU A N 10
ATOM 10909 C CA . LEU A 1 46 ? 118.514 -4.084 7.807 1.00 0.00 682 LEU A CA 10
ATOM 10910 C C . LEU A 1 46 ? 119.094 -4.741 9.059 1.00 0.00 682 LEU A C 10
ATOM 10911 O O . LEU A 1 46 ? 119.478 -5.910 9.034 1.00 0.00 682 LEU A O 10
ATOM 10927 N N . ASP A 1 47 ? 119.154 -3.984 10.153 1.00 0.00 683 ASP A N 10
ATOM 10928 C CA . ASP A 1 47 ? 119.688 -4.499 11.410 1.00 0.00 683 ASP A CA 10
ATOM 10929 C C . ASP A 1 47 ? 121.161 -4.864 11.264 1.00 0.00 683 ASP A C 10
ATOM 10930 O O . ASP A 1 47 ? 121.653 -5.781 11.925 1.00 0.00 683 ASP A O 10
ATOM 10939 N N . LEU A 1 48 ? 121.862 -4.144 10.396 1.00 0.00 684 LEU A N 10
ATOM 10940 C CA . LEU A 1 48 ? 123.278 -4.391 10.162 1.00 0.00 684 LEU A CA 10
ATOM 10941 C C . LEU A 1 48 ? 124.083 -3.103 10.303 1.00 0.00 684 LEU A C 10
ATOM 10942 O O . LEU A 1 48 ? 123.590 -2.017 9.995 1.00 0.00 684 LEU A O 10
ATOM 10958 N N . PRO A 1 49 ? 125.341 -3.203 10.771 1.00 0.00 685 PRO A N 10
ATOM 10959 C CA . PRO A 1 49 ? 126.216 -2.042 10.951 1.00 0.00 685 PRO A CA 10
ATOM 10960 C C . PRO A 1 49 ? 126.230 -1.132 9.725 1.00 0.00 685 PRO A C 10
ATOM 10961 O O . PRO A 1 49 ? 125.763 -1.515 8.653 1.00 0.00 685 PRO A O 10
ATOM 10972 N N . LYS A 1 50 ? 126.762 0.074 9.894 1.00 0.00 686 LYS A N 10
ATOM 10973 C CA . LYS A 1 50 ? 126.828 1.040 8.804 1.00 0.00 686 LYS A CA 10
ATOM 10974 C C . LYS A 1 50 ? 128.025 0.770 7.896 1.00 0.00 686 LYS A C 10
ATOM 10975 O O . LYS A 1 50 ? 127.939 0.930 6.679 1.00 0.00 686 LYS A O 10
ATOM 10994 N N . TYR A 1 51 ? 129.142 0.366 8.493 1.00 0.00 687 TYR A N 10
ATOM 10995 C CA . TYR A 1 51 ? 130.354 0.082 7.730 1.00 0.00 687 TYR A CA 10
ATOM 10996 C C . TYR A 1 51 ? 130.104 -0.988 6.671 1.00 0.00 687 TYR A C 10
ATOM 10997 O O . TYR A 1 51 ? 130.841 -1.085 5.690 1.00 0.00 687 TYR A O 10
ATOM 11015 N N . THR A 1 52 ? 129.061 -1.789 6.869 1.00 0.00 688 THR A N 10
ATOM 11016 C CA . THR A 1 52 ? 128.721 -2.847 5.925 1.00 0.00 688 THR A CA 10
ATOM 11017 C C . THR A 1 52 ? 128.007 -2.284 4.699 1.00 0.00 688 THR A C 10
ATOM 11018 O O . THR A 1 52 ? 128.268 -2.699 3.572 1.00 0.00 688 THR A O 10
ATOM 11029 N N . ILE A 1 53 ? 127.106 -1.334 4.932 1.00 0.00 689 ILE A N 10
ATOM 11030 C CA . ILE A 1 53 ? 126.357 -0.712 3.845 1.00 0.00 689 ILE A CA 10
ATOM 11031 C C . ILE A 1 53 ? 127.279 0.085 2.930 1.00 0.00 689 ILE A C 10
ATOM 11032 O O . ILE A 1 53 ? 127.063 0.154 1.720 1.00 0.00 689 ILE A O 10
ATOM 11048 N N . ILE A 1 54 ? 128.309 0.687 3.517 1.00 0.00 690 ILE A N 10
ATOM 11049 C CA . ILE A 1 54 ? 129.265 1.479 2.754 1.00 0.00 690 ILE A CA 10
ATOM 11050 C C . ILE A 1 54 ? 130.147 0.587 1.887 1.00 0.00 690 ILE A C 10
ATOM 11051 O O . ILE A 1 54 ? 130.411 0.900 0.727 1.00 0.00 690 ILE A O 10
ATOM 11067 N N . LYS A 1 55 ? 130.596 -0.527 2.456 1.00 0.00 691 LYS A N 10
ATOM 11068 C CA . LYS A 1 55 ? 131.445 -1.465 1.732 1.00 0.00 691 LYS A CA 10
ATOM 11069 C C . LYS A 1 55 ? 130.702 -2.067 0.545 1.00 0.00 691 LYS A C 10
ATOM 11070 O O . LYS A 1 55 ? 131.303 -2.391 -0.478 1.00 0.00 691 LYS A O 10
ATOM 11089 N N . PHE A 1 56 ? 129.387 -2.216 0.690 1.00 0.00 692 PHE A N 10
ATOM 11090 C CA . PHE A 1 56 ? 128.560 -2.778 -0.370 1.00 0.00 692 PHE A CA 10
ATOM 11091 C C . PHE A 1 56 ? 128.318 -1.753 -1.473 1.00 0.00 692 PHE A C 10
ATOM 11092 O O . PHE A 1 56 ? 128.380 -2.076 -2.659 1.00 0.00 692 PHE A O 10
ATOM 11109 N N . PHE A 1 57 ? 128.043 -0.515 -1.073 1.00 0.00 693 PHE A N 10
ATOM 11110 C CA . PHE A 1 57 ? 127.792 0.558 -2.028 1.00 0.00 693 PHE A CA 10
ATOM 11111 C C . PHE A 1 57 ? 129.080 0.969 -2.735 1.00 0.00 693 PHE A C 10
ATOM 11112 O O . PHE A 1 57 ? 129.057 1.384 -3.893 1.00 0.00 693 PHE A O 10
ATOM 11129 N N . GLN A 1 58 ? 130.198 0.852 -2.028 1.00 0.00 694 GLN A N 10
ATOM 11130 C CA . GLN A 1 58 ? 131.496 1.212 -2.589 1.00 0.00 694 GLN A CA 10
ATOM 11131 C C . GLN A 1 58 ? 132.020 0.107 -3.503 1.00 0.00 694 GLN A C 10
ATOM 11132 O O . GLN A 1 58 ? 132.723 0.376 -4.477 1.00 0.00 694 GLN A O 10
ATOM 11146 N N . ASN A 1 59 ? 131.670 -1.134 -3.181 1.00 0.00 695 ASN A N 10
ATOM 11147 C CA . ASN A 1 59 ? 132.104 -2.279 -3.974 1.00 0.00 695 ASN A CA 10
ATOM 11148 C C . ASN A 1 59 ? 131.221 -2.454 -5.207 1.00 0.00 695 ASN A C 10
ATOM 11149 O O . ASN A 1 59 ? 131.670 -2.955 -6.237 1.00 0.00 695 ASN A O 10
ATOM 11160 N N . GLN A 1 60 ? 129.963 -2.040 -5.091 1.00 0.00 696 GLN A N 10
ATOM 11161 C CA . GLN A 1 60 ? 129.017 -2.153 -6.195 1.00 0.00 696 GLN A CA 10
ATOM 11162 C C . GLN A 1 60 ? 129.523 -1.407 -7.426 1.00 0.00 696 GLN A C 10
ATOM 11163 O O . GLN A 1 60 ? 129.363 -1.871 -8.555 1.00 0.00 696 GLN A O 10
ATOM 11177 N N . ARG A 1 61 ? 130.134 -0.248 -7.200 1.00 0.00 697 ARG A N 10
ATOM 11178 C CA . ARG A 1 61 ? 130.664 0.561 -8.292 1.00 0.00 697 ARG A CA 10
ATOM 11179 C C . ARG A 1 61 ? 131.810 -0.158 -8.997 1.00 0.00 697 ARG A C 10
ATOM 11180 O O . ARG A 1 61 ? 131.982 -0.033 -10.209 1.00 0.00 697 ARG A O 10
ATOM 11201 N N . TYR A 1 62 ? 132.592 -0.911 -8.227 1.00 0.00 698 TYR A N 10
ATOM 11202 C CA . TYR A 1 62 ? 133.721 -1.651 -8.780 1.00 0.00 698 TYR A CA 10
ATOM 11203 C C . TYR A 1 62 ? 133.314 -3.069 -9.178 1.00 0.00 698 TYR A C 10
ATOM 11204 O O . TYR A 1 62 ? 134.168 -3.910 -9.457 1.00 0.00 698 TYR A O 10
ATOM 11222 N N . TYR A 1 63 ? 132.010 -3.329 -9.205 1.00 0.00 699 TYR A N 10
ATOM 11223 C CA . TYR A 1 63 ? 131.501 -4.645 -9.572 1.00 0.00 699 TYR A CA 10
ATOM 11224 C C . TYR A 1 63 ? 131.027 -4.662 -11.021 1.00 0.00 699 TYR A C 10
ATOM 11225 O O . TYR A 1 63 ? 131.090 -5.692 -11.693 1.00 0.00 699 TYR A O 10
ATOM 11243 N N . LEU A 1 64 ? 130.554 -3.515 -11.496 1.00 0.00 700 LEU A N 10
ATOM 11244 C CA . LEU A 1 64 ? 130.067 -3.399 -12.867 1.00 0.00 700 LEU A CA 10
ATOM 11245 C C . LEU A 1 64 ? 131.150 -2.842 -13.786 1.00 0.00 700 LEU A C 10
ATOM 11246 O O . LEU A 1 64 ? 130.871 -2.037 -14.674 1.00 0.00 700 LEU A O 10
ATOM 11262 N N . LYS A 1 65 ? 132.386 -3.279 -13.569 1.00 0.00 701 LYS A N 10
ATOM 11263 C CA . LYS A 1 65 ? 133.511 -2.825 -14.380 1.00 0.00 701 LYS A CA 10
ATOM 11264 C C . LYS A 1 65 ? 134.757 -3.659 -14.096 1.00 0.00 701 LYS A C 10
ATOM 11265 O O . LYS A 1 65 ? 135.261 -4.358 -14.973 1.00 0.00 701 LYS A O 10
ATOM 11284 N N . HIS A 1 66 ? 135.248 -3.577 -12.863 1.00 0.00 702 HIS A N 10
ATOM 11285 C CA . HIS A 1 66 ? 136.435 -4.324 -12.462 1.00 0.00 702 HIS A CA 10
ATOM 11286 C C . HIS A 1 66 ? 136.114 -5.804 -12.292 1.00 0.00 702 HIS A C 10
ATOM 11287 O O . HIS A 1 66 ? 136.547 -6.640 -13.086 1.00 0.00 702 HIS A O 10
ATOM 11302 N N . HIS A 1 67 ? 135.355 -6.124 -11.249 1.00 0.00 703 HIS A N 10
ATOM 11303 C CA . HIS A 1 67 ? 134.976 -7.505 -10.971 1.00 0.00 703 HIS A CA 10
ATOM 11304 C C . HIS A 1 67 ? 134.172 -8.090 -12.128 1.00 0.00 703 HIS A C 10
ATOM 11305 O O . HIS A 1 67 ? 132.987 -7.795 -12.285 1.00 0.00 703 HIS A O 10
ATOM 11320 N N . GLY A 1 68 ? 134.823 -8.923 -12.934 1.00 0.00 704 GLY A N 10
ATOM 11321 C CA . GLY A 1 68 ? 134.152 -9.536 -14.064 1.00 0.00 704 GLY A CA 10
ATOM 11322 C C . GLY A 1 68 ? 133.373 -10.777 -13.671 1.00 0.00 704 GLY A C 10
ATOM 11323 O O . GLY A 1 68 ? 132.189 -10.899 -13.986 1.00 0.00 704 GLY A O 10
ATOM 11327 N N . LYS A 1 69 ? 134.038 -11.697 -12.982 1.00 0.00 705 LYS A N 10
ATOM 11328 C CA . LYS A 1 69 ? 133.401 -12.935 -12.546 1.00 0.00 705 LYS A CA 10
ATOM 11329 C C . LYS A 1 69 ? 133.983 -13.406 -11.216 1.00 0.00 705 LYS A C 10
ATOM 11330 O O . LYS A 1 69 ? 134.349 -14.571 -11.062 1.00 0.00 705 LYS A O 10
ATOM 11349 N N . LEU A 1 70 ? 134.065 -12.492 -10.255 1.00 0.00 706 LEU A N 10
ATOM 11350 C CA . LEU A 1 70 ? 134.604 -12.813 -8.938 1.00 0.00 706 LEU A CA 10
ATOM 11351 C C . LEU A 1 70 ? 136.052 -13.276 -9.039 1.00 0.00 706 LEU A C 10
ATOM 11352 O O . LEU A 1 70 ? 136.504 -13.708 -10.100 1.00 0.00 706 LEU A O 10
ATOM 11368 N N . LYS A 1 71 ? 136.779 -13.183 -7.930 1.00 0.00 707 LYS A N 10
ATOM 11369 C CA . LYS A 1 71 ? 138.178 -13.591 -7.894 1.00 0.00 707 LYS A CA 10
ATOM 11370 C C . LYS A 1 71 ? 139.008 -12.772 -8.874 1.00 0.00 707 LYS A C 10
ATOM 11371 O O . LYS A 1 71 ? 140.242 -12.974 -8.918 1.00 0.00 707 LYS A O 10
ATOM 11391 N N . ASN A 1 5 ? 133.218 -33.637 10.758 1.00 0.00 641 ASN A N 11
ATOM 11392 C CA . ASN A 1 5 ? 133.856 -33.013 9.569 1.00 0.00 641 ASN A CA 11
ATOM 11393 C C . ASN A 1 5 ? 135.372 -32.952 9.727 1.00 0.00 641 ASN A C 11
ATOM 11394 O O . ASN A 1 5 ? 135.912 -33.295 10.780 1.00 0.00 641 ASN A O 11
ATOM 11405 N N . ARG A 1 6 ? 136.054 -32.512 8.674 1.00 0.00 642 ARG A N 11
ATOM 11406 C CA . ARG A 1 6 ? 137.508 -32.406 8.696 1.00 0.00 642 ARG A CA 11
ATOM 11407 C C . ARG A 1 6 ? 137.960 -31.032 8.213 1.00 0.00 642 ARG A C 11
ATOM 11408 O O . ARG A 1 6 ? 138.787 -30.379 8.850 1.00 0.00 642 ARG A O 11
ATOM 11429 N N . GLN A 1 7 ? 137.412 -30.597 7.084 1.00 0.00 643 GLN A N 11
ATOM 11430 C CA . GLN A 1 7 ? 137.757 -29.299 6.515 1.00 0.00 643 GLN A CA 11
ATOM 11431 C C . GLN A 1 7 ? 137.160 -28.166 7.343 1.00 0.00 643 GLN A C 11
ATOM 11432 O O . GLN A 1 7 ? 136.237 -28.379 8.130 1.00 0.00 643 GLN A O 11
ATOM 11446 N N . LYS A 1 8 ? 137.692 -26.963 7.160 1.00 0.00 644 LYS A N 11
ATOM 11447 C CA . LYS A 1 8 ? 137.211 -25.796 7.891 1.00 0.00 644 LYS A CA 11
ATOM 11448 C C . LYS A 1 8 ? 136.238 -24.985 7.041 1.00 0.00 644 LYS A C 11
ATOM 11449 O O . LYS A 1 8 ? 136.641 -24.301 6.099 1.00 0.00 644 LYS A O 11
ATOM 11468 N N . THR A 1 9 ? 134.955 -25.066 7.379 1.00 0.00 645 THR A N 11
ATOM 11469 C CA . THR A 1 9 ? 133.926 -24.340 6.647 1.00 0.00 645 THR A CA 11
ATOM 11470 C C . THR A 1 9 ? 133.667 -22.973 7.271 1.00 0.00 645 THR A C 11
ATOM 11471 O O . THR A 1 9 ? 132.808 -22.828 8.141 1.00 0.00 645 THR A O 11
ATOM 11482 N N . ARG A 1 10 ? 134.418 -21.972 6.823 1.00 0.00 646 ARG A N 11
ATOM 11483 C CA . ARG A 1 10 ? 134.273 -20.615 7.335 1.00 0.00 646 ARG A CA 11
ATOM 11484 C C . ARG A 1 10 ? 133.759 -19.674 6.246 1.00 0.00 646 ARG A C 11
ATOM 11485 O O . ARG A 1 10 ? 134.546 -19.080 5.508 1.00 0.00 646 ARG A O 11
ATOM 11506 N N . PRO A 1 11 ? 132.427 -19.526 6.129 1.00 0.00 647 PRO A N 11
ATOM 11507 C CA . PRO A 1 11 ? 131.818 -18.652 5.121 1.00 0.00 647 PRO A CA 11
ATOM 11508 C C . PRO A 1 11 ? 132.170 -17.186 5.339 1.00 0.00 647 PRO A C 11
ATOM 11509 O O . PRO A 1 11 ? 132.666 -16.513 4.435 1.00 0.00 647 PRO A O 11
ATOM 11520 N N . ARG A 1 12 ? 131.911 -16.700 6.545 1.00 0.00 648 ARG A N 11
ATOM 11521 C CA . ARG A 1 12 ? 132.198 -15.312 6.894 1.00 0.00 648 ARG A CA 11
ATOM 11522 C C . ARG A 1 12 ? 131.540 -14.352 5.907 1.00 0.00 648 ARG A C 11
ATOM 11523 O O . ARG A 1 12 ? 132.108 -14.035 4.861 1.00 0.00 648 ARG A O 11
ATOM 11544 N N . THR A 1 13 ? 130.340 -13.891 6.246 1.00 0.00 649 THR A N 11
ATOM 11545 C CA . THR A 1 13 ? 129.607 -12.967 5.389 1.00 0.00 649 THR A CA 11
ATOM 11546 C C . THR A 1 13 ? 128.484 -12.280 6.156 1.00 0.00 649 THR A C 11
ATOM 11547 O O . THR A 1 13 ? 127.886 -12.864 7.059 1.00 0.00 649 THR A O 11
ATOM 11558 N N . LYS A 1 14 ? 128.201 -11.033 5.791 1.00 0.00 650 LYS A N 11
ATOM 11559 C CA . LYS A 1 14 ? 127.149 -10.263 6.445 1.00 0.00 650 LYS A CA 11
ATOM 11560 C C . LYS A 1 14 ? 125.973 -10.040 5.500 1.00 0.00 650 LYS A C 11
ATOM 11561 O O . LYS A 1 14 ? 126.064 -10.311 4.302 1.00 0.00 650 LYS A O 11
ATOM 11580 N N . ILE A 1 15 ? 124.868 -9.542 6.046 1.00 0.00 651 ILE A N 11
ATOM 11581 C CA . ILE A 1 15 ? 123.673 -9.281 5.252 1.00 0.00 651 ILE A CA 11
ATOM 11582 C C . ILE A 1 15 ? 123.127 -10.569 4.642 1.00 0.00 651 ILE A C 11
ATOM 11583 O O . ILE A 1 15 ? 123.788 -11.210 3.827 1.00 0.00 651 ILE A O 11
ATOM 11599 N N . SER A 1 16 ? 121.915 -10.939 5.044 1.00 0.00 652 SER A N 11
ATOM 11600 C CA . SER A 1 16 ? 121.280 -12.150 4.538 1.00 0.00 652 SER A CA 11
ATOM 11601 C C . SER A 1 16 ? 120.766 -11.940 3.117 1.00 0.00 652 SER A C 11
ATOM 11602 O O . SER A 1 16 ? 120.738 -10.817 2.615 1.00 0.00 652 SER A O 11
ATOM 11610 N N . VAL A 1 17 ? 120.359 -13.031 2.474 1.00 0.00 653 VAL A N 11
ATOM 11611 C CA . VAL A 1 17 ? 119.844 -12.967 1.112 1.00 0.00 653 VAL A CA 11
ATOM 11612 C C . VAL A 1 17 ? 118.631 -12.045 1.025 1.00 0.00 653 VAL A C 11
ATOM 11613 O O . VAL A 1 17 ? 118.422 -11.370 0.016 1.00 0.00 653 VAL A O 11
ATOM 11626 N N . GLU A 1 18 ? 117.838 -12.020 2.090 1.00 0.00 654 GLU A N 11
ATOM 11627 C CA . GLU A 1 18 ? 116.646 -11.180 2.136 1.00 0.00 654 GLU A CA 11
ATOM 11628 C C . GLU A 1 18 ? 117.020 -9.704 2.057 1.00 0.00 654 GLU A C 11
ATOM 11629 O O . GLU A 1 18 ? 116.394 -8.932 1.330 1.00 0.00 654 GLU A O 11
ATOM 11641 N N . ALA A 1 19 ? 118.045 -9.317 2.810 1.00 0.00 655 ALA A N 11
ATOM 11642 C CA . ALA A 1 19 ? 118.504 -7.935 2.826 1.00 0.00 655 ALA A CA 11
ATOM 11643 C C . ALA A 1 19 ? 119.048 -7.520 1.464 1.00 0.00 655 ALA A C 11
ATOM 11644 O O . ALA A 1 19 ? 118.935 -6.360 1.064 1.00 0.00 655 ALA A O 11
ATOM 11651 N N . LEU A 1 20 ? 119.637 -8.476 0.751 1.00 0.00 656 LEU A N 11
ATOM 11652 C CA . LEU A 1 20 ? 120.198 -8.208 -0.569 1.00 0.00 656 LEU A CA 11
ATOM 11653 C C . LEU A 1 20 ? 119.115 -7.738 -1.536 1.00 0.00 656 LEU A C 11
ATOM 11654 O O . LEU A 1 20 ? 119.307 -6.776 -2.280 1.00 0.00 656 LEU A O 11
ATOM 11670 N N . GLY A 1 21 ? 117.976 -8.424 -1.518 1.00 0.00 657 GLY A N 11
ATOM 11671 C CA . GLY A 1 21 ? 116.880 -8.061 -2.396 1.00 0.00 657 GLY A CA 11
ATOM 11672 C C . GLY A 1 21 ? 116.387 -6.647 -2.156 1.00 0.00 657 GLY A C 11
ATOM 11673 O O . GLY A 1 21 ? 116.164 -5.890 -3.101 1.00 0.00 657 GLY A O 11
ATOM 11677 N N . ILE A 1 22 ? 116.218 -6.289 -0.887 1.00 0.00 658 ILE A N 11
ATOM 11678 C CA . ILE A 1 22 ? 115.751 -4.957 -0.525 1.00 0.00 658 ILE A CA 11
ATOM 11679 C C . ILE A 1 22 ? 116.809 -3.903 -0.835 1.00 0.00 658 ILE A C 11
ATOM 11680 O O . ILE A 1 22 ? 116.486 -2.778 -1.214 1.00 0.00 658 ILE A O 11
ATOM 11696 N N . LEU A 1 23 ? 118.074 -4.277 -0.673 1.00 0.00 659 LEU A N 11
ATOM 11697 C CA . LEU A 1 23 ? 119.180 -3.365 -0.936 1.00 0.00 659 LEU A CA 11
ATOM 11698 C C . LEU A 1 23 ? 119.252 -3.011 -2.418 1.00 0.00 659 LEU A C 11
ATOM 11699 O O . LEU A 1 23 ? 119.468 -1.855 -2.780 1.00 0.00 659 LEU A O 11
ATOM 11715 N N . GLN A 1 24 ? 119.074 -4.015 -3.269 1.00 0.00 660 GLN A N 11
ATOM 11716 C CA . GLN A 1 24 ? 119.119 -3.811 -4.713 1.00 0.00 660 GLN A CA 11
ATOM 11717 C C . GLN A 1 24 ? 118.049 -2.818 -5.156 1.00 0.00 660 GLN A C 11
ATOM 11718 O O . GLN A 1 24 ? 118.278 -1.998 -6.044 1.00 0.00 660 GLN A O 11
ATOM 11732 N N . SER A 1 25 ? 116.879 -2.898 -4.530 1.00 0.00 661 SER A N 11
ATOM 11733 C CA . SER A 1 25 ? 115.773 -2.007 -4.860 1.00 0.00 661 SER A CA 11
ATOM 11734 C C . SER A 1 25 ? 116.153 -0.551 -4.608 1.00 0.00 661 SER A C 11
ATOM 11735 O O . SER A 1 25 ? 115.813 0.333 -5.393 1.00 0.00 661 SER A O 11
ATOM 11743 N N . PHE A 1 26 ? 116.861 -0.312 -3.510 1.00 0.00 662 PHE A N 11
ATOM 11744 C CA . PHE A 1 26 ? 117.288 1.037 -3.154 1.00 0.00 662 PHE A CA 11
ATOM 11745 C C . PHE A 1 26 ? 118.296 1.572 -4.166 1.00 0.00 662 PHE A C 11
ATOM 11746 O O . PHE A 1 26 ? 118.339 2.773 -4.438 1.00 0.00 662 PHE A O 11
ATOM 11763 N N . ILE A 1 27 ? 119.104 0.676 -4.721 1.00 0.00 663 ILE A N 11
ATOM 11764 C CA . ILE A 1 27 ? 120.112 1.059 -5.702 1.00 0.00 663 ILE A CA 11
ATOM 11765 C C . ILE A 1 27 ? 119.480 1.319 -7.065 1.00 0.00 663 ILE A C 11
ATOM 11766 O O . ILE A 1 27 ? 119.968 2.142 -7.840 1.00 0.00 663 ILE A O 11
ATOM 11782 N N . GLN A 1 28 ? 118.391 0.612 -7.353 1.00 0.00 664 GLN A N 11
ATOM 11783 C CA . GLN A 1 28 ? 117.694 0.767 -8.623 1.00 0.00 664 GLN A CA 11
ATOM 11784 C C . GLN A 1 28 ? 116.844 2.035 -8.626 1.00 0.00 664 GLN A C 11
ATOM 11785 O O . GLN A 1 28 ? 116.642 2.657 -9.669 1.00 0.00 664 GLN A O 11
ATOM 11799 N N . ASP A 1 29 ? 116.348 2.411 -7.452 1.00 0.00 665 ASP A N 11
ATOM 11800 C CA . ASP A 1 29 ? 115.519 3.604 -7.319 1.00 0.00 665 ASP A CA 11
ATOM 11801 C C . ASP A 1 29 ? 116.380 4.839 -7.069 1.00 0.00 665 ASP A C 11
ATOM 11802 O O . ASP A 1 29 ? 116.428 5.752 -7.893 1.00 0.00 665 ASP A O 11
ATOM 11811 N N . VAL A 1 30 ? 117.059 4.860 -5.926 1.00 0.00 666 VAL A N 11
ATOM 11812 C CA . VAL A 1 30 ? 117.917 5.983 -5.566 1.00 0.00 666 VAL A CA 11
ATOM 11813 C C . VAL A 1 30 ? 119.229 5.943 -6.344 1.00 0.00 666 VAL A C 11
ATOM 11814 O O . VAL A 1 30 ? 119.537 6.858 -7.106 1.00 0.00 666 VAL A O 11
ATOM 11827 N N . GLY A 1 31 ? 119.995 4.876 -6.145 1.00 0.00 667 GLY A N 11
ATOM 11828 C CA . GLY A 1 31 ? 121.264 4.737 -6.835 1.00 0.00 667 GLY A CA 11
ATOM 11829 C C . GLY A 1 31 ? 122.365 4.228 -5.926 1.00 0.00 667 GLY A C 11
ATOM 11830 O O . GLY A 1 31 ? 122.095 3.566 -4.924 1.00 0.00 667 GLY A O 11
ATOM 11834 N N . LEU A 1 32 ? 123.609 4.538 -6.275 1.00 0.00 668 LEU A N 11
ATOM 11835 C CA . LEU A 1 32 ? 124.756 4.108 -5.483 1.00 0.00 668 LEU A CA 11
ATOM 11836 C C . LEU A 1 32 ? 125.312 5.264 -4.659 1.00 0.00 668 LEU A C 11
ATOM 11837 O O . LEU A 1 32 ? 126.513 5.328 -4.392 1.00 0.00 668 LEU A O 11
ATOM 11853 N N . TYR A 1 33 ? 124.433 6.178 -4.259 1.00 0.00 669 TYR A N 11
ATOM 11854 C CA . TYR A 1 33 ? 124.837 7.333 -3.465 1.00 0.00 669 TYR A CA 11
ATOM 11855 C C . TYR A 1 33 ? 123.825 7.612 -2.357 1.00 0.00 669 TYR A C 11
ATOM 11856 O O . TYR A 1 33 ? 123.050 8.565 -2.437 1.00 0.00 669 TYR A O 11
ATOM 11874 N N . PRO A 1 34 ? 123.817 6.778 -1.302 1.00 0.00 670 PRO A N 11
ATOM 11875 C CA . PRO A 1 34 ? 122.895 6.939 -0.175 1.00 0.00 670 PRO A CA 11
ATOM 11876 C C . PRO A 1 34 ? 123.239 8.148 0.688 1.00 0.00 670 PRO A C 11
ATOM 11877 O O . PRO A 1 34 ? 124.409 8.420 0.956 1.00 0.00 670 PRO A O 11
ATOM 11888 N N . ASP A 1 35 ? 122.211 8.873 1.119 1.00 0.00 671 ASP A N 11
ATOM 11889 C CA . ASP A 1 35 ? 122.406 10.055 1.950 1.00 0.00 671 ASP A CA 11
ATOM 11890 C C . ASP A 1 35 ? 122.724 9.661 3.389 1.00 0.00 671 ASP A C 11
ATOM 11891 O O . ASP A 1 35 ? 122.682 8.482 3.743 1.00 0.00 671 ASP A O 11
ATOM 11900 N N . GLU A 1 36 ? 123.042 10.653 4.214 1.00 0.00 672 GLU A N 11
ATOM 11901 C CA . GLU A 1 36 ? 123.367 10.409 5.615 1.00 0.00 672 GLU A CA 11
ATOM 11902 C C . GLU A 1 36 ? 122.204 9.734 6.334 1.00 0.00 672 GLU A C 11
ATOM 11903 O O . GLU A 1 36 ? 122.405 8.846 7.164 1.00 0.00 672 GLU A O 11
ATOM 11915 N N . GLU A 1 37 ? 120.988 10.161 6.011 1.00 0.00 673 GLU A N 11
ATOM 11916 C CA . GLU A 1 37 ? 119.791 9.597 6.628 1.00 0.00 673 GLU A CA 11
ATOM 11917 C C . GLU A 1 37 ? 119.473 8.224 6.042 1.00 0.00 673 GLU A C 11
ATOM 11918 O O . GLU A 1 37 ? 118.922 7.360 6.725 1.00 0.00 673 GLU A O 11
ATOM 11930 N N . ALA A 1 38 ? 119.825 8.030 4.775 1.00 0.00 674 ALA A N 11
ATOM 11931 C CA . ALA A 1 38 ? 119.576 6.762 4.099 1.00 0.00 674 ALA A CA 11
ATOM 11932 C C . ALA A 1 38 ? 120.377 5.633 4.738 1.00 0.00 674 ALA A C 11
ATOM 11933 O O . ALA A 1 38 ? 119.871 4.525 4.919 1.00 0.00 674 ALA A O 11
ATOM 11940 N N . ILE A 1 39 ? 121.629 5.922 5.079 1.00 0.00 675 ILE A N 11
ATOM 11941 C CA . ILE A 1 39 ? 122.499 4.930 5.700 1.00 0.00 675 ILE A CA 11
ATOM 11942 C C . ILE A 1 39 ? 122.086 4.664 7.143 1.00 0.00 675 ILE A C 11
ATOM 11943 O O . ILE A 1 39 ? 122.251 3.556 7.653 1.00 0.00 675 ILE A O 11
ATOM 11959 N N . GLN A 1 40 ? 121.546 5.687 7.797 1.00 0.00 676 GLN A N 11
ATOM 11960 C CA . GLN A 1 40 ? 121.107 5.564 9.181 1.00 0.00 676 GLN A CA 11
ATOM 11961 C C . GLN A 1 40 ? 119.843 4.716 9.276 1.00 0.00 676 GLN A C 11
ATOM 11962 O O . GLN A 1 40 ? 119.691 3.911 10.197 1.00 0.00 676 GLN A O 11
ATOM 11976 N N . THR A 1 41 ? 118.938 4.902 8.321 1.00 0.00 677 THR A N 11
ATOM 11977 C CA . THR A 1 41 ? 117.687 4.155 8.297 1.00 0.00 677 THR A CA 11
ATOM 11978 C C . THR A 1 41 ? 117.904 2.734 7.783 1.00 0.00 677 THR A C 11
ATOM 11979 O O . THR A 1 41 ? 117.440 1.768 8.385 1.00 0.00 677 THR A O 11
ATOM 11990 N N . LEU A 1 42 ? 118.614 2.618 6.665 1.00 0.00 678 LEU A N 11
ATOM 11991 C CA . LEU A 1 42 ? 118.893 1.317 6.069 1.00 0.00 678 LEU A CA 11
ATOM 11992 C C . LEU A 1 42 ? 119.676 0.434 7.036 1.00 0.00 678 LEU A C 11
ATOM 11993 O O . LEU A 1 42 ? 119.528 -0.789 7.036 1.00 0.00 678 LEU A O 11
ATOM 12009 N N . SER A 1 43 ? 120.510 1.060 7.860 1.00 0.00 679 SER A N 11
ATOM 12010 C CA . SER A 1 43 ? 121.315 0.332 8.832 1.00 0.00 679 SER A CA 11
ATOM 12011 C C . SER A 1 43 ? 120.437 -0.277 9.919 1.00 0.00 679 SER A C 11
ATOM 12012 O O . SER A 1 43 ? 120.594 -1.443 10.279 1.00 0.00 679 SER A O 11
ATOM 12020 N N . ALA A 1 44 ? 119.509 0.521 10.438 1.00 0.00 680 ALA A N 11
ATOM 12021 C CA . ALA A 1 44 ? 118.602 0.060 11.484 1.00 0.00 680 ALA A CA 11
ATOM 12022 C C . ALA A 1 44 ? 117.576 -0.920 10.928 1.00 0.00 680 ALA A C 11
ATOM 12023 O O . ALA A 1 44 ? 117.192 -1.879 11.596 1.00 0.00 680 ALA A O 11
ATOM 12030 N N . GLN A 1 45 ? 117.135 -0.672 9.699 1.00 0.00 681 GLN A N 11
ATOM 12031 C CA . GLN A 1 45 ? 116.152 -1.532 9.051 1.00 0.00 681 GLN A CA 11
ATOM 12032 C C . GLN A 1 45 ? 116.751 -2.899 8.735 1.00 0.00 681 GLN A C 11
ATOM 12033 O O . GLN A 1 45 ? 116.249 -3.927 9.188 1.00 0.00 681 GLN A O 11
ATOM 12047 N N . LEU A 1 46 ? 117.829 -2.901 7.959 1.00 0.00 682 LEU A N 11
ATOM 12048 C CA . LEU A 1 46 ? 118.500 -4.141 7.583 1.00 0.00 682 LEU A CA 11
ATOM 12049 C C . LEU A 1 46 ? 119.239 -4.752 8.773 1.00 0.00 682 LEU A C 11
ATOM 12050 O O . LEU A 1 46 ? 119.642 -5.914 8.729 1.00 0.00 682 LEU A O 11
ATOM 12066 N N . ASP A 1 47 ? 119.414 -3.965 9.833 1.00 0.00 683 ASP A N 11
ATOM 12067 C CA . ASP A 1 47 ? 120.106 -4.435 11.029 1.00 0.00 683 ASP A CA 11
ATOM 12068 C C . ASP A 1 47 ? 121.598 -4.611 10.762 1.00 0.00 683 ASP A C 11
ATOM 12069 O O . ASP A 1 47 ? 122.233 -5.515 11.306 1.00 0.00 683 ASP A O 11
ATOM 12078 N N . LEU A 1 48 ? 122.151 -3.741 9.923 1.00 0.00 684 LEU A N 11
ATOM 12079 C CA . LEU A 1 48 ? 123.569 -3.799 9.586 1.00 0.00 684 LEU A CA 11
ATOM 12080 C C . LEU A 1 48 ? 124.264 -2.483 9.934 1.00 0.00 684 LEU A C 11
ATOM 12081 O O . LEU A 1 48 ? 123.702 -1.406 9.733 1.00 0.00 684 LEU A O 11
ATOM 12097 N N . PRO A 1 49 ? 125.499 -2.552 10.460 1.00 0.00 685 PRO A N 11
ATOM 12098 C CA . PRO A 1 49 ? 126.265 -1.357 10.831 1.00 0.00 685 PRO A CA 11
ATOM 12099 C C . PRO A 1 49 ? 126.315 -0.327 9.707 1.00 0.00 685 PRO A C 11
ATOM 12100 O O . PRO A 1 49 ? 125.760 -0.542 8.630 1.00 0.00 685 PRO A O 11
ATOM 12111 N N . LYS A 1 50 ? 126.983 0.792 9.965 1.00 0.00 686 LYS A N 11
ATOM 12112 C CA . LYS A 1 50 ? 127.104 1.855 8.975 1.00 0.00 686 LYS A CA 11
ATOM 12113 C C . LYS A 1 50 ? 128.117 1.483 7.897 1.00 0.00 686 LYS A C 11
ATOM 12114 O O . LYS A 1 50 ? 127.871 1.680 6.706 1.00 0.00 686 LYS A O 11
ATOM 12133 N N . TYR A 1 51 ? 129.255 0.944 8.321 1.00 0.00 687 TYR A N 11
ATOM 12134 C CA . TYR A 1 51 ? 130.305 0.546 7.390 1.00 0.00 687 TYR A CA 11
ATOM 12135 C C . TYR A 1 51 ? 129.796 -0.510 6.414 1.00 0.00 687 TYR A C 11
ATOM 12136 O O . TYR A 1 51 ? 130.240 -0.578 5.268 1.00 0.00 687 TYR A O 11
ATOM 12154 N N . THR A 1 52 ? 128.859 -1.334 6.875 1.00 0.00 688 THR A N 11
ATOM 12155 C CA . THR A 1 52 ? 128.288 -2.387 6.044 1.00 0.00 688 THR A CA 11
ATOM 12156 C C . THR A 1 52 ? 127.640 -1.808 4.791 1.00 0.00 688 THR A C 11
ATOM 12157 O O . THR A 1 52 ? 127.709 -2.401 3.714 1.00 0.00 688 THR A O 11
ATOM 12168 N N . ILE A 1 53 ? 127.011 -0.647 4.939 1.00 0.00 689 ILE A N 11
ATOM 12169 C CA . ILE A 1 53 ? 126.350 0.012 3.819 1.00 0.00 689 ILE A CA 11
ATOM 12170 C C . ILE A 1 53 ? 127.369 0.610 2.856 1.00 0.00 689 ILE A C 11
ATOM 12171 O O . ILE A 1 53 ? 127.222 0.506 1.638 1.00 0.00 689 ILE A O 11
ATOM 12187 N N . ILE A 1 54 ? 128.401 1.238 3.409 1.00 0.00 690 ILE A N 11
ATOM 12188 C CA . ILE A 1 54 ? 129.443 1.854 2.596 1.00 0.00 690 ILE A CA 11
ATOM 12189 C C . ILE A 1 54 ? 130.253 0.801 1.849 1.00 0.00 690 ILE A C 11
ATOM 12190 O O . ILE A 1 54 ? 130.480 0.917 0.644 1.00 0.00 690 ILE A O 11
ATOM 12206 N N . LYS A 1 55 ? 130.688 -0.227 2.570 1.00 0.00 691 LYS A N 11
ATOM 12207 C CA . LYS A 1 55 ? 131.474 -1.302 1.976 1.00 0.00 691 LYS A CA 11
ATOM 12208 C C . LYS A 1 55 ? 130.709 -1.974 0.838 1.00 0.00 691 LYS A C 11
ATOM 12209 O O . LYS A 1 55 ? 131.273 -2.259 -0.218 1.00 0.00 691 LYS A O 11
ATOM 12228 N N . PHE A 1 56 ? 129.424 -2.226 1.063 1.00 0.00 692 PHE A N 11
ATOM 12229 C CA . PHE A 1 56 ? 128.583 -2.867 0.058 1.00 0.00 692 PHE A CA 11
ATOM 12230 C C . PHE A 1 56 ? 128.355 -1.946 -1.134 1.00 0.00 692 PHE A C 11
ATOM 12231 O O . PHE A 1 56 ? 128.630 -2.311 -2.277 1.00 0.00 692 PHE A O 11
ATOM 12248 N N . PHE A 1 57 ? 127.845 -0.749 -0.863 1.00 0.00 693 PHE A N 11
ATOM 12249 C CA . PHE A 1 57 ? 127.576 0.226 -1.915 1.00 0.00 693 PHE A CA 11
ATOM 12250 C C . PHE A 1 57 ? 128.845 0.559 -2.693 1.00 0.00 693 PHE A C 11
ATOM 12251 O O . PHE A 1 57 ? 128.790 0.876 -3.882 1.00 0.00 693 PHE A O 11
ATOM 12268 N N . GLN A 1 58 ? 129.988 0.486 -2.018 1.00 0.00 694 GLN A N 11
ATOM 12269 C CA . GLN A 1 58 ? 131.269 0.782 -2.651 1.00 0.00 694 GLN A CA 11
ATOM 12270 C C . GLN A 1 58 ? 131.775 -0.419 -3.443 1.00 0.00 694 GLN A C 11
ATOM 12271 O O . GLN A 1 58 ? 132.170 -0.289 -4.602 1.00 0.00 694 GLN A O 11
ATOM 12285 N N . ASN A 1 59 ? 131.760 -1.589 -2.812 1.00 0.00 695 ASN A N 11
ATOM 12286 C CA . ASN A 1 59 ? 132.218 -2.813 -3.458 1.00 0.00 695 ASN A CA 11
ATOM 12287 C C . ASN A 1 59 ? 131.421 -3.093 -4.727 1.00 0.00 695 ASN A C 11
ATOM 12288 O O . ASN A 1 59 ? 131.934 -3.683 -5.678 1.00 0.00 695 ASN A O 11
ATOM 12299 N N . GLN A 1 60 ? 130.162 -2.664 -4.738 1.00 0.00 696 GLN A N 11
ATOM 12300 C CA . GLN A 1 60 ? 129.294 -2.869 -5.891 1.00 0.00 696 GLN A CA 11
ATOM 12301 C C . GLN A 1 60 ? 129.872 -2.201 -7.134 1.00 0.00 696 GLN A C 11
ATOM 12302 O O . GLN A 1 60 ? 129.802 -2.749 -8.234 1.00 0.00 696 GLN A O 11
ATOM 12316 N N . ARG A 1 61 ? 130.442 -1.015 -6.951 1.00 0.00 697 ARG A N 11
ATOM 12317 C CA . ARG A 1 61 ? 131.034 -0.272 -8.059 1.00 0.00 697 ARG A CA 11
ATOM 12318 C C . ARG A 1 61 ? 132.391 -0.852 -8.443 1.00 0.00 697 ARG A C 11
ATOM 12319 O O . ARG A 1 61 ? 132.769 -0.848 -9.614 1.00 0.00 697 ARG A O 11
ATOM 12340 N N . TYR A 1 62 ? 133.118 -1.350 -7.449 1.00 0.00 698 TYR A N 11
ATOM 12341 C CA . TYR A 1 62 ? 134.435 -1.932 -7.685 1.00 0.00 698 TYR A CA 11
ATOM 12342 C C . TYR A 1 62 ? 134.325 -3.211 -8.510 1.00 0.00 698 TYR A C 11
ATOM 12343 O O . TYR A 1 62 ? 135.060 -3.402 -9.480 1.00 0.00 698 TYR A O 11
ATOM 12361 N N . TYR A 1 63 ? 133.402 -4.084 -8.120 1.00 0.00 699 TYR A N 11
ATOM 12362 C CA . TYR A 1 63 ? 133.196 -5.345 -8.826 1.00 0.00 699 TYR A CA 11
ATOM 12363 C C . TYR A 1 63 ? 132.810 -5.100 -10.280 1.00 0.00 699 TYR A C 11
ATOM 12364 O O . TYR A 1 63 ? 133.115 -5.906 -11.159 1.00 0.00 699 TYR A O 11
ATOM 12382 N N . LEU A 1 64 ? 132.136 -3.981 -10.530 1.00 0.00 700 LEU A N 11
ATOM 12383 C CA . LEU A 1 64 ? 131.708 -3.631 -11.878 1.00 0.00 700 LEU A CA 11
ATOM 12384 C C . LEU A 1 64 ? 132.710 -2.690 -12.543 1.00 0.00 700 LEU A C 11
ATOM 12385 O O . LEU A 1 64 ? 132.327 -1.716 -13.191 1.00 0.00 700 LEU A O 11
ATOM 12401 N N . LYS A 1 65 ? 133.994 -2.989 -12.375 1.00 0.00 701 LYS A N 11
ATOM 12402 C CA . LYS A 1 65 ? 135.051 -2.170 -12.959 1.00 0.00 701 LYS A CA 11
ATOM 12403 C C . LYS A 1 65 ? 136.415 -2.831 -12.777 1.00 0.00 701 LYS A C 11
ATOM 12404 O O . LYS A 1 65 ? 137.115 -3.108 -13.750 1.00 0.00 701 LYS A O 11
ATOM 12423 N N . HIS A 1 66 ? 136.783 -3.081 -11.525 1.00 0.00 702 HIS A N 11
ATOM 12424 C CA . HIS A 1 66 ? 138.062 -3.709 -11.216 1.00 0.00 702 HIS A CA 11
ATOM 12425 C C . HIS A 1 66 ? 138.151 -5.100 -11.837 1.00 0.00 702 HIS A C 11
ATOM 12426 O O . HIS A 1 66 ? 139.149 -5.446 -12.469 1.00 0.00 702 HIS A O 11
ATOM 12441 N N . HIS A 1 67 ? 137.101 -5.894 -11.652 1.00 0.00 703 HIS A N 11
ATOM 12442 C CA . HIS A 1 67 ? 137.061 -7.246 -12.194 1.00 0.00 703 HIS A CA 11
ATOM 12443 C C . HIS A 1 67 ? 136.317 -7.279 -13.525 1.00 0.00 703 HIS A C 11
ATOM 12444 O O . HIS A 1 67 ? 136.917 -7.488 -14.578 1.00 0.00 703 HIS A O 11
ATOM 12459 N N . GLY A 1 68 ? 135.005 -7.071 -13.468 1.00 0.00 704 GLY A N 11
ATOM 12460 C CA . GLY A 1 68 ? 134.200 -7.081 -14.677 1.00 0.00 704 GLY A CA 11
ATOM 12461 C C . GLY A 1 68 ? 133.386 -8.352 -14.820 1.00 0.00 704 GLY A C 11
ATOM 12462 O O . GLY A 1 68 ? 132.228 -8.311 -15.234 1.00 0.00 704 GLY A O 11
ATOM 12466 N N . LYS A 1 69 ? 133.994 -9.482 -14.477 1.00 0.00 705 LYS A N 11
ATOM 12467 C CA . LYS A 1 69 ? 133.317 -10.771 -14.569 1.00 0.00 705 LYS A CA 11
ATOM 12468 C C . LYS A 1 69 ? 133.837 -11.735 -13.508 1.00 0.00 705 LYS A C 11
ATOM 12469 O O . LYS A 1 69 ? 135.029 -11.748 -13.196 1.00 0.00 705 LYS A O 11
ATOM 12488 N N . LEU A 1 70 ? 132.938 -12.541 -12.954 1.00 0.00 706 LEU A N 11
ATOM 12489 C CA . LEU A 1 70 ? 133.306 -13.508 -11.927 1.00 0.00 706 LEU A CA 11
ATOM 12490 C C . LEU A 1 70 ? 134.124 -14.650 -12.523 1.00 0.00 706 LEU A C 11
ATOM 12491 O O . LEU A 1 70 ? 133.835 -15.127 -13.621 1.00 0.00 706 LEU A O 11
ATOM 12507 N N . LYS A 1 71 ? 135.146 -15.084 -11.791 1.00 0.00 707 LYS A N 11
ATOM 12508 C CA . LYS A 1 71 ? 136.005 -16.171 -12.248 1.00 0.00 707 LYS A CA 11
ATOM 12509 C C . LYS A 1 71 ? 136.393 -17.081 -11.088 1.00 0.00 707 LYS A C 11
ATOM 12510 O O . LYS A 1 71 ? 136.398 -18.315 -11.282 1.00 0.00 707 LYS A O 11
ATOM 12530 N N . ASN A 1 5 ? 124.246 -20.108 -4.337 1.00 0.00 641 ASN A N 12
ATOM 12531 C CA . ASN A 1 5 ? 124.660 -19.965 -2.916 1.00 0.00 641 ASN A CA 12
ATOM 12532 C C . ASN A 1 5 ? 126.107 -20.406 -2.717 1.00 0.00 641 ASN A C 12
ATOM 12533 O O . ASN A 1 5 ? 126.825 -19.859 -1.883 1.00 0.00 641 ASN A O 12
ATOM 12544 N N . ARG A 1 6 ? 126.526 -21.402 -3.492 1.00 0.00 642 ARG A N 12
ATOM 12545 C CA . ARG A 1 6 ? 127.888 -21.918 -3.402 1.00 0.00 642 ARG A CA 12
ATOM 12546 C C . ARG A 1 6 ? 128.167 -22.473 -2.009 1.00 0.00 642 ARG A C 12
ATOM 12547 O O . ARG A 1 6 ? 127.510 -22.099 -1.038 1.00 0.00 642 ARG A O 12
ATOM 12568 N N . GLN A 1 7 ? 129.144 -23.368 -1.921 1.00 0.00 643 GLN A N 12
ATOM 12569 C CA . GLN A 1 7 ? 129.511 -23.976 -0.647 1.00 0.00 643 GLN A CA 12
ATOM 12570 C C . GLN A 1 7 ? 130.804 -23.374 -0.107 1.00 0.00 643 GLN A C 12
ATOM 12571 O O . GLN A 1 7 ? 131.802 -23.284 -0.822 1.00 0.00 643 GLN A O 12
ATOM 12585 N N . LYS A 1 8 ? 130.779 -22.964 1.157 1.00 0.00 644 LYS A N 12
ATOM 12586 C CA . LYS A 1 8 ? 131.948 -22.371 1.795 1.00 0.00 644 LYS A CA 12
ATOM 12587 C C . LYS A 1 8 ? 132.331 -21.059 1.117 1.00 0.00 644 LYS A C 12
ATOM 12588 O O . LYS A 1 8 ? 132.396 -20.978 -0.110 1.00 0.00 644 LYS A O 12
ATOM 12607 N N . THR A 1 9 ? 132.585 -20.035 1.924 1.00 0.00 645 THR A N 12
ATOM 12608 C CA . THR A 1 9 ? 132.963 -18.726 1.402 1.00 0.00 645 THR A CA 12
ATOM 12609 C C . THR A 1 9 ? 133.757 -17.933 2.434 1.00 0.00 645 THR A C 12
ATOM 12610 O O . THR A 1 9 ? 133.614 -18.144 3.638 1.00 0.00 645 THR A O 12
ATOM 12621 N N . ARG A 1 10 ? 134.595 -17.020 1.953 1.00 0.00 646 ARG A N 12
ATOM 12622 C CA . ARG A 1 10 ? 135.416 -16.192 2.833 1.00 0.00 646 ARG A CA 12
ATOM 12623 C C . ARG A 1 10 ? 134.556 -15.462 3.865 1.00 0.00 646 ARG A C 12
ATOM 12624 O O . ARG A 1 10 ? 133.856 -14.506 3.533 1.00 0.00 646 ARG A O 12
ATOM 12645 N N . PRO A 1 11 ? 134.594 -15.904 5.137 1.00 0.00 647 PRO A N 12
ATOM 12646 C CA . PRO A 1 11 ? 133.812 -15.284 6.212 1.00 0.00 647 PRO A CA 12
ATOM 12647 C C . PRO A 1 11 ? 134.251 -13.849 6.488 1.00 0.00 647 PRO A C 12
ATOM 12648 O O . PRO A 1 11 ? 135.269 -13.616 7.139 1.00 0.00 647 PRO A O 12
ATOM 12659 N N . ARG A 1 12 ? 133.475 -12.890 5.990 1.00 0.00 648 ARG A N 12
ATOM 12660 C CA . ARG A 1 12 ? 133.784 -11.480 6.185 1.00 0.00 648 ARG A CA 12
ATOM 12661 C C . ARG A 1 12 ? 132.567 -10.608 5.886 1.00 0.00 648 ARG A C 12
ATOM 12662 O O . ARG A 1 12 ? 132.299 -10.278 4.731 1.00 0.00 648 ARG A O 12
ATOM 12683 N N . THR A 1 13 ? 131.837 -10.239 6.938 1.00 0.00 649 THR A N 12
ATOM 12684 C CA . THR A 1 13 ? 130.641 -9.403 6.804 1.00 0.00 649 THR A CA 12
ATOM 12685 C C . THR A 1 13 ? 129.793 -9.815 5.602 1.00 0.00 649 THR A C 12
ATOM 12686 O O . THR A 1 13 ? 129.865 -9.198 4.540 1.00 0.00 649 THR A O 12
ATOM 12697 N N . LYS A 1 14 ? 128.991 -10.859 5.781 1.00 0.00 650 LYS A N 12
ATOM 12698 C CA . LYS A 1 14 ? 128.129 -11.353 4.714 1.00 0.00 650 LYS A CA 12
ATOM 12699 C C . LYS A 1 14 ? 126.679 -10.944 4.955 1.00 0.00 650 LYS A C 12
ATOM 12700 O O . LYS A 1 14 ? 126.158 -11.095 6.061 1.00 0.00 650 LYS A O 12
ATOM 12719 N N . ILE A 1 15 ? 126.032 -10.428 3.915 1.00 0.00 651 ILE A N 12
ATOM 12720 C CA . ILE A 1 15 ? 124.644 -9.999 4.016 1.00 0.00 651 ILE A CA 12
ATOM 12721 C C . ILE A 1 15 ? 123.695 -11.076 3.503 1.00 0.00 651 ILE A C 12
ATOM 12722 O O . ILE A 1 15 ? 123.914 -11.656 2.440 1.00 0.00 651 ILE A O 12
ATOM 12738 N N . SER A 1 16 ? 122.641 -11.339 4.268 1.00 0.00 652 SER A N 12
ATOM 12739 C CA . SER A 1 16 ? 121.655 -12.347 3.893 1.00 0.00 652 SER A CA 12
ATOM 12740 C C . SER A 1 16 ? 120.995 -11.994 2.565 1.00 0.00 652 SER A C 12
ATOM 12741 O O . SER A 1 16 ? 120.958 -10.829 2.169 1.00 0.00 652 SER A O 12
ATOM 12749 N N . VAL A 1 17 ? 120.474 -13.008 1.879 1.00 0.00 653 VAL A N 12
ATOM 12750 C CA . VAL A 1 17 ? 119.816 -12.803 0.595 1.00 0.00 653 VAL A CA 12
ATOM 12751 C C . VAL A 1 17 ? 118.661 -11.816 0.720 1.00 0.00 653 VAL A C 12
ATOM 12752 O O . VAL A 1 17 ? 118.421 -11.010 -0.178 1.00 0.00 653 VAL A O 12
ATOM 12765 N N . GLU A 1 18 ? 117.950 -11.884 1.841 1.00 0.00 654 GLU A N 12
ATOM 12766 C CA . GLU A 1 18 ? 116.821 -10.994 2.084 1.00 0.00 654 GLU A CA 12
ATOM 12767 C C . GLU A 1 18 ? 117.271 -9.537 2.095 1.00 0.00 654 GLU A C 12
ATOM 12768 O O . GLU A 1 18 ? 116.629 -8.674 1.497 1.00 0.00 654 GLU A O 12
ATOM 12780 N N . ALA A 1 19 ? 118.381 -9.271 2.777 1.00 0.00 655 ALA A N 12
ATOM 12781 C CA . ALA A 1 19 ? 118.918 -7.920 2.866 1.00 0.00 655 ALA A CA 12
ATOM 12782 C C . ALA A 1 19 ? 119.442 -7.450 1.513 1.00 0.00 655 ALA A C 12
ATOM 12783 O O . ALA A 1 19 ? 119.345 -6.272 1.173 1.00 0.00 655 ALA A O 12
ATOM 12790 N N . LEU A 1 20 ? 119.998 -8.382 0.744 1.00 0.00 656 LEU A N 12
ATOM 12791 C CA . LEU A 1 20 ? 120.536 -8.064 -0.573 1.00 0.00 656 LEU A CA 12
ATOM 12792 C C . LEU A 1 20 ? 119.420 -7.669 -1.534 1.00 0.00 656 LEU A C 12
ATOM 12793 O O . LEU A 1 20 ? 119.582 -6.761 -2.349 1.00 0.00 656 LEU A O 12
ATOM 12809 N N . GLY A 1 21 ? 118.287 -8.355 -1.430 1.00 0.00 657 GLY A N 12
ATOM 12810 C CA . GLY A 1 21 ? 117.160 -8.060 -2.296 1.00 0.00 657 GLY A CA 12
ATOM 12811 C C . GLY A 1 21 ? 116.667 -6.637 -2.134 1.00 0.00 657 GLY A C 12
ATOM 12812 O O . GLY A 1 21 ? 116.395 -5.950 -3.118 1.00 0.00 657 GLY A O 12
ATOM 12816 N N . ILE A 1 22 ? 116.550 -6.192 -0.886 1.00 0.00 658 ILE A N 12
ATOM 12817 C CA . ILE A 1 22 ? 116.088 -4.840 -0.597 1.00 0.00 658 ILE A CA 12
ATOM 12818 C C . ILE A 1 22 ? 117.117 -3.808 -1.047 1.00 0.00 658 ILE A C 12
ATOM 12819 O O . ILE A 1 22 ? 116.762 -2.748 -1.564 1.00 0.00 658 ILE A O 12
ATOM 12835 N N . LEU A 1 23 ? 118.392 -4.125 -0.844 1.00 0.00 659 LEU A N 12
ATOM 12836 C CA . LEU A 1 23 ? 119.472 -3.225 -1.230 1.00 0.00 659 LEU A CA 12
ATOM 12837 C C . LEU A 1 23 ? 119.520 -3.054 -2.746 1.00 0.00 659 LEU A C 12
ATOM 12838 O O . LEU A 1 23 ? 119.811 -1.969 -3.249 1.00 0.00 659 LEU A O 12
ATOM 12854 N N . GLN A 1 24 ? 119.232 -4.134 -3.465 1.00 0.00 660 GLN A N 12
ATOM 12855 C CA . GLN A 1 24 ? 119.241 -4.103 -4.923 1.00 0.00 660 GLN A CA 12
ATOM 12856 C C . GLN A 1 24 ? 118.229 -3.093 -5.453 1.00 0.00 660 GLN A C 12
ATOM 12857 O O . GLN A 1 24 ? 118.518 -2.339 -6.383 1.00 0.00 660 GLN A O 12
ATOM 12871 N N . SER A 1 25 ? 117.043 -3.081 -4.853 1.00 0.00 661 SER A N 12
ATOM 12872 C CA . SER A 1 25 ? 115.989 -2.162 -5.264 1.00 0.00 661 SER A CA 12
ATOM 12873 C C . SER A 1 25 ? 116.401 -0.715 -5.016 1.00 0.00 661 SER A C 12
ATOM 12874 O O . SER A 1 25 ? 116.035 0.185 -5.773 1.00 0.00 661 SER A O 12
ATOM 12882 N N . PHE A 1 26 ? 117.168 -0.497 -3.952 1.00 0.00 662 PHE A N 12
ATOM 12883 C CA . PHE A 1 26 ? 117.633 0.841 -3.606 1.00 0.00 662 PHE A CA 12
ATOM 12884 C C . PHE A 1 26 ? 118.483 1.428 -4.729 1.00 0.00 662 PHE A C 12
ATOM 12885 O O . PHE A 1 26 ? 118.238 2.541 -5.190 1.00 0.00 662 PHE A O 12
ATOM 12902 N N . ILE A 1 27 ? 119.481 0.668 -5.165 1.00 0.00 663 ILE A N 12
ATOM 12903 C CA . ILE A 1 27 ? 120.366 1.112 -6.235 1.00 0.00 663 ILE A CA 12
ATOM 12904 C C . ILE A 1 27 ? 119.642 1.135 -7.578 1.00 0.00 663 ILE A C 12
ATOM 12905 O O . ILE A 1 27 ? 120.022 1.876 -8.485 1.00 0.00 663 ILE A O 12
ATOM 12921 N N . GLN A 1 28 ? 118.598 0.320 -7.699 1.00 0.00 664 GLN A N 12
ATOM 12922 C CA . GLN A 1 28 ? 117.823 0.251 -8.932 1.00 0.00 664 GLN A CA 12
ATOM 12923 C C . GLN A 1 28 ? 116.802 1.382 -9.001 1.00 0.00 664 GLN A C 12
ATOM 12924 O O . GLN A 1 28 ? 116.480 1.876 -10.082 1.00 0.00 664 GLN A O 12
ATOM 12938 N N . ASP A 1 29 ? 116.295 1.787 -7.842 1.00 0.00 665 ASP A N 12
ATOM 12939 C CA . ASP A 1 29 ? 115.309 2.861 -7.772 1.00 0.00 665 ASP A CA 12
ATOM 12940 C C . ASP A 1 29 ? 115.961 4.174 -7.353 1.00 0.00 665 ASP A C 12
ATOM 12941 O O . ASP A 1 29 ? 115.975 5.143 -8.112 1.00 0.00 665 ASP A O 12
ATOM 12950 N N . VAL A 1 30 ? 116.503 4.199 -6.139 1.00 0.00 666 VAL A N 12
ATOM 12951 C CA . VAL A 1 30 ? 117.157 5.393 -5.618 1.00 0.00 666 VAL A CA 12
ATOM 12952 C C . VAL A 1 30 ? 118.481 5.650 -6.334 1.00 0.00 666 VAL A C 12
ATOM 12953 O O . VAL A 1 30 ? 118.752 6.766 -6.774 1.00 0.00 666 VAL A O 12
ATOM 12966 N N . GLY A 1 31 ? 119.300 4.609 -6.445 1.00 0.00 667 GLY A N 12
ATOM 12967 C CA . GLY A 1 31 ? 120.583 4.741 -7.108 1.00 0.00 667 GLY A CA 12
ATOM 12968 C C . GLY A 1 31 ? 121.748 4.466 -6.177 1.00 0.00 667 GLY A C 12
ATOM 12969 O O . GLY A 1 31 ? 121.557 3.990 -5.058 1.00 0.00 667 GLY A O 12
ATOM 12973 N N . LEU A 1 32 ? 122.957 4.764 -6.640 1.00 0.00 668 LEU A N 12
ATOM 12974 C CA . LEU A 1 32 ? 124.156 4.545 -5.841 1.00 0.00 668 LEU A CA 12
ATOM 12975 C C . LEU A 1 32 ? 124.642 5.849 -5.216 1.00 0.00 668 LEU A C 12
ATOM 12976 O O . LEU A 1 32 ? 125.841 6.045 -5.016 1.00 0.00 668 LEU A O 12
ATOM 12992 N N . TYR A 1 33 ? 123.702 6.738 -4.908 1.00 0.00 669 TYR A N 12
ATOM 12993 C CA . TYR A 1 33 ? 124.034 8.024 -4.306 1.00 0.00 669 TYR A CA 12
ATOM 12994 C C . TYR A 1 33 ? 123.292 8.214 -2.984 1.00 0.00 669 TYR A C 12
ATOM 12995 O O . TYR A 1 33 ? 122.485 9.134 -2.840 1.00 0.00 669 TYR A O 12
ATOM 13013 N N . PRO A 1 34 ? 123.558 7.342 -1.996 1.00 0.00 670 PRO A N 12
ATOM 13014 C CA . PRO A 1 34 ? 122.912 7.416 -0.681 1.00 0.00 670 PRO A CA 12
ATOM 13015 C C . PRO A 1 34 ? 123.398 8.608 0.136 1.00 0.00 670 PRO A C 12
ATOM 13016 O O . PRO A 1 34 ? 124.337 9.301 -0.257 1.00 0.00 670 PRO A O 12
ATOM 13027 N N . ASP A 1 35 ? 122.755 8.840 1.276 1.00 0.00 671 ASP A N 12
ATOM 13028 C CA . ASP A 1 35 ? 123.122 9.947 2.151 1.00 0.00 671 ASP A CA 12
ATOM 13029 C C . ASP A 1 35 ? 123.315 9.465 3.584 1.00 0.00 671 ASP A C 12
ATOM 13030 O O . ASP A 1 35 ? 123.085 8.296 3.893 1.00 0.00 671 ASP A O 12
ATOM 13039 N N . GLU A 1 36 ? 123.737 10.374 4.458 1.00 0.00 672 GLU A N 12
ATOM 13040 C CA . GLU A 1 36 ? 123.961 10.041 5.861 1.00 0.00 672 GLU A CA 12
ATOM 13041 C C . GLU A 1 36 ? 122.689 9.495 6.502 1.00 0.00 672 GLU A C 12
ATOM 13042 O O . GLU A 1 36 ? 122.703 8.431 7.123 1.00 0.00 672 GLU A O 12
ATOM 13054 N N . GLU A 1 37 ? 121.592 10.227 6.345 1.00 0.00 673 GLU A N 12
ATOM 13055 C CA . GLU A 1 37 ? 120.311 9.816 6.909 1.00 0.00 673 GLU A CA 12
ATOM 13056 C C . GLU A 1 37 ? 119.829 8.513 6.277 1.00 0.00 673 GLU A C 12
ATOM 13057 O O . GLU A 1 37 ? 119.128 7.727 6.913 1.00 0.00 673 GLU A O 12
ATOM 13069 N N . ALA A 1 38 ? 120.209 8.292 5.023 1.00 0.00 674 ALA A N 12
ATOM 13070 C CA . ALA A 1 38 ? 119.814 7.085 4.306 1.00 0.00 674 ALA A CA 12
ATOM 13071 C C . ALA A 1 38 ? 120.476 5.848 4.904 1.00 0.00 674 ALA A C 12
ATOM 13072 O O . ALA A 1 38 ? 119.806 4.867 5.224 1.00 0.00 674 ALA A O 12
ATOM 13079 N N . ILE A 1 39 ? 121.796 5.902 5.051 1.00 0.00 675 ILE A N 12
ATOM 13080 C CA . ILE A 1 39 ? 122.548 4.784 5.612 1.00 0.00 675 ILE A CA 12
ATOM 13081 C C . ILE A 1 39 ? 122.143 4.522 7.059 1.00 0.00 675 ILE A C 12
ATOM 13082 O O . ILE A 1 39 ? 122.200 3.388 7.533 1.00 0.00 675 ILE A O 12
ATOM 13098 N N . GLN A 1 40 ? 121.735 5.577 7.756 1.00 0.00 676 GLN A N 12
ATOM 13099 C CA . GLN A 1 40 ? 121.320 5.458 9.150 1.00 0.00 676 GLN A CA 12
ATOM 13100 C C . GLN A 1 40 ? 119.996 4.707 9.260 1.00 0.00 676 GLN A C 12
ATOM 13101 O O . GLN A 1 40 ? 119.745 4.013 10.247 1.00 0.00 676 GLN A O 12
ATOM 13115 N N . THR A 1 41 ? 119.153 4.848 8.242 1.00 0.00 677 THR A N 12
ATOM 13116 C CA . THR A 1 41 ? 117.856 4.185 8.226 1.00 0.00 677 THR A CA 12
ATOM 13117 C C . THR A 1 41 ? 117.976 2.754 7.712 1.00 0.00 677 THR A C 12
ATOM 13118 O O . THR A 1 41 ? 117.232 1.868 8.131 1.00 0.00 677 THR A O 12
ATOM 13129 N N . LEU A 1 42 ? 118.918 2.536 6.800 1.00 0.00 678 LEU A N 12
ATOM 13130 C CA . LEU A 1 42 ? 119.135 1.211 6.228 1.00 0.00 678 LEU A CA 12
ATOM 13131 C C . LEU A 1 42 ? 119.758 0.269 7.253 1.00 0.00 678 LEU A C 12
ATOM 13132 O O . LEU A 1 42 ? 119.485 -0.931 7.256 1.00 0.00 678 LEU A O 12
ATOM 13148 N N . SER A 1 43 ? 120.597 0.821 8.124 1.00 0.00 679 SER A N 12
ATOM 13149 C CA . SER A 1 43 ? 121.260 0.029 9.155 1.00 0.00 679 SER A CA 12
ATOM 13150 C C . SER A 1 43 ? 120.276 -0.373 10.249 1.00 0.00 679 SER A C 12
ATOM 13151 O O . SER A 1 43 ? 120.190 -1.543 10.621 1.00 0.00 679 SER A O 12
ATOM 13159 N N . ALA A 1 44 ? 119.536 0.605 10.762 1.00 0.00 680 ALA A N 12
ATOM 13160 C CA . ALA A 1 44 ? 118.560 0.351 11.815 1.00 0.00 680 ALA A CA 12
ATOM 13161 C C . ALA A 1 44 ? 117.424 -0.533 11.312 1.00 0.00 680 ALA A C 12
ATOM 13162 O O . ALA A 1 44 ? 117.002 -1.466 11.995 1.00 0.00 680 ALA A O 12
ATOM 13169 N N . GLN A 1 45 ? 116.936 -0.235 10.112 1.00 0.00 681 GLN A N 12
ATOM 13170 C CA . GLN A 1 45 ? 115.850 -1.003 9.517 1.00 0.00 681 GLN A CA 12
ATOM 13171 C C . GLN A 1 45 ? 116.269 -2.452 9.285 1.00 0.00 681 GLN A C 12
ATOM 13172 O O . GLN A 1 45 ? 115.703 -3.374 9.873 1.00 0.00 681 GLN A O 12
ATOM 13186 N N . LEU A 1 46 ? 117.263 -2.644 8.425 1.00 0.00 682 LEU A N 12
ATOM 13187 C CA . LEU A 1 46 ? 117.758 -3.980 8.115 1.00 0.00 682 LEU A CA 12
ATOM 13188 C C . LEU A 1 46 ? 118.504 -4.586 9.302 1.00 0.00 682 LEU A C 12
ATOM 13189 O O . LEU A 1 46 ? 118.774 -5.787 9.327 1.00 0.00 682 LEU A O 12
ATOM 13205 N N . ASP A 1 47 ? 118.838 -3.751 10.286 1.00 0.00 683 ASP A N 12
ATOM 13206 C CA . ASP A 1 47 ? 119.553 -4.213 11.471 1.00 0.00 683 ASP A CA 12
ATOM 13207 C C . ASP A 1 47 ? 120.942 -4.725 11.101 1.00 0.00 683 ASP A C 12
ATOM 13208 O O . ASP A 1 47 ? 121.233 -5.915 11.229 1.00 0.00 683 ASP A O 12
ATOM 13217 N N . LEU A 1 48 ? 121.796 -3.818 10.639 1.00 0.00 684 LEU A N 12
ATOM 13218 C CA . LEU A 1 48 ? 123.154 -4.173 10.247 1.00 0.00 684 LEU A CA 12
ATOM 13219 C C . LEU A 1 48 ? 124.102 -2.991 10.441 1.00 0.00 684 LEU A C 12
ATOM 13220 O O . LEU A 1 48 ? 123.689 -1.835 10.360 1.00 0.00 684 LEU A O 12
ATOM 13236 N N . PRO A 1 49 ? 125.392 -3.267 10.702 1.00 0.00 685 PRO A N 12
ATOM 13237 C CA . PRO A 1 49 ? 126.397 -2.219 10.907 1.00 0.00 685 PRO A CA 12
ATOM 13238 C C . PRO A 1 49 ? 126.378 -1.172 9.799 1.00 0.00 685 PRO A C 12
ATOM 13239 O O . PRO A 1 49 ? 126.000 -1.461 8.664 1.00 0.00 685 PRO A O 12
ATOM 13250 N N . LYS A 1 50 ? 126.785 0.048 10.137 1.00 0.00 686 LYS A N 12
ATOM 13251 C CA . LYS A 1 50 ? 126.813 1.141 9.172 1.00 0.00 686 LYS A CA 12
ATOM 13252 C C . LYS A 1 50 ? 127.856 0.886 8.087 1.00 0.00 686 LYS A C 12
ATOM 13253 O O . LYS A 1 50 ? 127.588 1.071 6.900 1.00 0.00 686 LYS A O 12
ATOM 13272 N N . TYR A 1 51 ? 129.045 0.461 8.503 1.00 0.00 687 TYR A N 12
ATOM 13273 C CA . TYR A 1 51 ? 130.129 0.184 7.566 1.00 0.00 687 TYR A CA 12
ATOM 13274 C C . TYR A 1 51 ? 129.713 -0.866 6.540 1.00 0.00 687 TYR A C 12
ATOM 13275 O O . TYR A 1 51 ? 130.223 -0.889 5.419 1.00 0.00 687 TYR A O 12
ATOM 13293 N N . THR A 1 52 ? 128.784 -1.735 6.928 1.00 0.00 688 THR A N 12
ATOM 13294 C CA . THR A 1 52 ? 128.303 -2.787 6.040 1.00 0.00 688 THR A CA 12
ATOM 13295 C C . THR A 1 52 ? 127.719 -2.201 4.759 1.00 0.00 688 THR A C 12
ATOM 13296 O O . THR A 1 52 ? 128.011 -2.672 3.660 1.00 0.00 688 THR A O 12
ATOM 13307 N N . ILE A 1 53 ? 126.893 -1.171 4.908 1.00 0.00 689 ILE A N 12
ATOM 13308 C CA . ILE A 1 53 ? 126.268 -0.521 3.762 1.00 0.00 689 ILE A CA 12
ATOM 13309 C C . ILE A 1 53 ? 127.279 0.318 2.990 1.00 0.00 689 ILE A C 12
ATOM 13310 O O . ILE A 1 53 ? 127.242 0.376 1.761 1.00 0.00 689 ILE A O 12
ATOM 13326 N N . ILE A 1 54 ? 128.184 0.966 3.717 1.00 0.00 690 ILE A N 12
ATOM 13327 C CA . ILE A 1 54 ? 129.207 1.798 3.097 1.00 0.00 690 ILE A CA 12
ATOM 13328 C C . ILE A 1 54 ? 130.122 0.963 2.207 1.00 0.00 690 ILE A C 12
ATOM 13329 O O . ILE A 1 54 ? 130.544 1.411 1.141 1.00 0.00 690 ILE A O 12
ATOM 13345 N N . LYS A 1 55 ? 130.421 -0.252 2.652 1.00 0.00 691 LYS A N 12
ATOM 13346 C CA . LYS A 1 55 ? 131.282 -1.154 1.897 1.00 0.00 691 LYS A CA 12
ATOM 13347 C C . LYS A 1 55 ? 130.556 -1.696 0.670 1.00 0.00 691 LYS A C 12
ATOM 13348 O O . LYS A 1 55 ? 131.175 -1.984 -0.354 1.00 0.00 691 LYS A O 12
ATOM 13367 N N . PHE A 1 56 ? 129.238 -1.833 0.783 1.00 0.00 692 PHE A N 12
ATOM 13368 C CA . PHE A 1 56 ? 128.424 -2.341 -0.316 1.00 0.00 692 PHE A CA 12
ATOM 13369 C C . PHE A 1 56 ? 128.340 -1.324 -1.449 1.00 0.00 692 PHE A C 12
ATOM 13370 O O . PHE A 1 56 ? 128.719 -1.612 -2.584 1.00 0.00 692 PHE A O 12
ATOM 13387 N N . PHE A 1 57 ? 127.842 -0.134 -1.134 1.00 0.00 693 PHE A N 12
ATOM 13388 C CA . PHE A 1 57 ? 127.707 0.928 -2.126 1.00 0.00 693 PHE A CA 12
ATOM 13389 C C . PHE A 1 57 ? 129.058 1.275 -2.744 1.00 0.00 693 PHE A C 12
ATOM 13390 O O . PHE A 1 57 ? 129.136 1.686 -3.901 1.00 0.00 693 PHE A O 12
ATOM 13407 N N . GLN A 1 58 ? 130.121 1.109 -1.962 1.00 0.00 694 GLN A N 12
ATOM 13408 C CA . GLN A 1 58 ? 131.469 1.407 -2.432 1.00 0.00 694 GLN A CA 12
ATOM 13409 C C . GLN A 1 58 ? 132.035 0.247 -3.245 1.00 0.00 694 GLN A C 12
ATOM 13410 O O . GLN A 1 58 ? 132.847 0.448 -4.150 1.00 0.00 694 GLN A O 12
ATOM 13424 N N . ASN A 1 59 ? 131.604 -0.967 -2.917 1.00 0.00 695 ASN A N 12
ATOM 13425 C CA . ASN A 1 59 ? 132.072 -2.159 -3.615 1.00 0.00 695 ASN A CA 12
ATOM 13426 C C . ASN A 1 59 ? 131.291 -2.389 -4.909 1.00 0.00 695 ASN A C 12
ATOM 13427 O O . ASN A 1 59 ? 131.713 -3.168 -5.764 1.00 0.00 695 ASN A O 12
ATOM 13438 N N . GLN A 1 60 ? 130.154 -1.713 -5.048 1.00 0.00 696 GLN A N 12
ATOM 13439 C CA . GLN A 1 60 ? 129.325 -1.856 -6.242 1.00 0.00 696 GLN A CA 12
ATOM 13440 C C . GLN A 1 60 ? 129.579 -0.719 -7.226 1.00 0.00 696 GLN A C 12
ATOM 13441 O O . GLN A 1 60 ? 129.466 -0.899 -8.439 1.00 0.00 696 GLN A O 12
ATOM 13455 N N . ARG A 1 61 ? 129.920 0.451 -6.698 1.00 0.00 697 ARG A N 12
ATOM 13456 C CA . ARG A 1 61 ? 130.186 1.618 -7.533 1.00 0.00 697 ARG A CA 12
ATOM 13457 C C . ARG A 1 61 ? 131.553 1.512 -8.202 1.00 0.00 697 ARG A C 12
ATOM 13458 O O . ARG A 1 61 ? 131.689 1.753 -9.402 1.00 0.00 697 ARG A O 12
ATOM 13479 N N . TYR A 1 62 ? 132.563 1.153 -7.419 1.00 0.00 698 TYR A N 12
ATOM 13480 C CA . TYR A 1 62 ? 133.922 1.018 -7.934 1.00 0.00 698 TYR A CA 12
ATOM 13481 C C . TYR A 1 62 ? 134.052 -0.208 -8.834 1.00 0.00 698 TYR A C 12
ATOM 13482 O O . TYR A 1 62 ? 134.905 -0.251 -9.721 1.00 0.00 698 TYR A O 12
ATOM 13500 N N . TYR A 1 63 ? 133.205 -1.206 -8.600 1.00 0.00 699 TYR A N 12
ATOM 13501 C CA . TYR A 1 63 ? 133.233 -2.432 -9.390 1.00 0.00 699 TYR A CA 12
ATOM 13502 C C . TYR A 1 63 ? 132.960 -2.138 -10.864 1.00 0.00 699 TYR A C 12
ATOM 13503 O O . TYR A 1 63 ? 133.610 -2.695 -11.747 1.00 0.00 699 TYR A O 12
ATOM 13521 N N . LEU A 1 64 ? 131.993 -1.262 -11.119 1.00 0.00 700 LEU A N 12
ATOM 13522 C CA . LEU A 1 64 ? 131.636 -0.898 -12.486 1.00 0.00 700 LEU A CA 12
ATOM 13523 C C . LEU A 1 64 ? 132.324 0.398 -12.904 1.00 0.00 700 LEU A C 12
ATOM 13524 O O . LEU A 1 64 ? 131.731 1.235 -13.584 1.00 0.00 700 LEU A O 12
ATOM 13540 N N . LYS A 1 65 ? 133.579 0.555 -12.496 1.00 0.00 701 LYS A N 12
ATOM 13541 C CA . LYS A 1 65 ? 134.348 1.748 -12.832 1.00 0.00 701 LYS A CA 12
ATOM 13542 C C . LYS A 1 65 ? 135.846 1.470 -12.758 1.00 0.00 701 LYS A C 12
ATOM 13543 O O . LYS A 1 65 ? 136.601 1.841 -13.657 1.00 0.00 701 LYS A O 12
ATOM 13562 N N . HIS A 1 66 ? 136.268 0.814 -11.682 1.00 0.00 702 HIS A N 12
ATOM 13563 C CA . HIS A 1 66 ? 137.676 0.485 -11.491 1.00 0.00 702 HIS A CA 12
ATOM 13564 C C . HIS A 1 66 ? 137.867 -1.020 -11.325 1.00 0.00 702 HIS A C 12
ATOM 13565 O O . HIS A 1 66 ? 136.896 -1.772 -11.245 1.00 0.00 702 HIS A O 12
ATOM 13580 N N . HIS A 1 67 ? 139.122 -1.449 -11.278 1.00 0.00 703 HIS A N 12
ATOM 13581 C CA . HIS A 1 67 ? 139.440 -2.865 -11.121 1.00 0.00 703 HIS A CA 12
ATOM 13582 C C . HIS A 1 67 ? 138.874 -3.679 -12.280 1.00 0.00 703 HIS A C 12
ATOM 13583 O O . HIS A 1 67 ? 138.270 -3.132 -13.201 1.00 0.00 703 HIS A O 12
ATOM 13598 N N . GLY A 1 68 ? 139.072 -4.993 -12.224 1.00 0.00 704 GLY A N 12
ATOM 13599 C CA . GLY A 1 68 ? 138.574 -5.864 -13.273 1.00 0.00 704 GLY A CA 12
ATOM 13600 C C . GLY A 1 68 ? 137.490 -6.801 -12.783 1.00 0.00 704 GLY A C 12
ATOM 13601 O O . GLY A 1 68 ? 136.335 -6.697 -13.198 1.00 0.00 704 GLY A O 12
ATOM 13605 N N . LYS A 1 69 ? 137.860 -7.719 -11.895 1.00 0.00 705 LYS A N 12
ATOM 13606 C CA . LYS A 1 69 ? 136.909 -8.679 -11.345 1.00 0.00 705 LYS A CA 12
ATOM 13607 C C . LYS A 1 69 ? 137.219 -8.972 -9.881 1.00 0.00 705 LYS A C 12
ATOM 13608 O O . LYS A 1 69 ? 138.346 -9.329 -9.534 1.00 0.00 705 LYS A O 12
ATOM 13627 N N . LEU A 1 70 ? 136.215 -8.817 -9.025 1.00 0.00 706 LEU A N 12
ATOM 13628 C CA . LEU A 1 70 ? 136.382 -9.063 -7.597 1.00 0.00 706 LEU A CA 12
ATOM 13629 C C . LEU A 1 70 ? 135.592 -10.294 -7.161 1.00 0.00 706 LEU A C 12
ATOM 13630 O O . LEU A 1 70 ? 134.477 -10.527 -7.628 1.00 0.00 706 LEU A O 12
ATOM 13646 N N . LYS A 1 71 ? 136.180 -11.079 -6.264 1.00 0.00 707 LYS A N 12
ATOM 13647 C CA . LYS A 1 71 ? 135.532 -12.286 -5.764 1.00 0.00 707 LYS A CA 12
ATOM 13648 C C . LYS A 1 71 ? 134.818 -12.012 -4.444 1.00 0.00 707 LYS A C 12
ATOM 13649 O O . LYS A 1 71 ? 134.699 -10.827 -4.070 1.00 0.00 707 LYS A O 12
ATOM 13669 N N . ASN A 1 5 ? 148.376 -20.925 6.254 1.00 0.00 641 ASN A N 13
ATOM 13670 C CA . ASN A 1 5 ? 147.425 -20.066 5.499 1.00 0.00 641 ASN A CA 13
ATOM 13671 C C . ASN A 1 5 ? 147.377 -20.459 4.025 1.00 0.00 641 ASN A C 13
ATOM 13672 O O . ASN A 1 5 ? 147.141 -19.619 3.157 1.00 0.00 641 ASN A O 13
ATOM 13683 N N . ARG A 1 6 ? 147.602 -21.740 3.750 1.00 0.00 642 ARG A N 13
ATOM 13684 C CA . ARG A 1 6 ? 147.584 -22.242 2.382 1.00 0.00 642 ARG A CA 13
ATOM 13685 C C . ARG A 1 6 ? 146.161 -22.275 1.834 1.00 0.00 642 ARG A C 13
ATOM 13686 O O . ARG A 1 6 ? 145.902 -21.817 0.721 1.00 0.00 642 ARG A O 13
ATOM 13707 N N . GLN A 1 7 ? 145.241 -22.819 2.623 1.00 0.00 643 GLN A N 13
ATOM 13708 C CA . GLN A 1 7 ? 143.842 -22.912 2.219 1.00 0.00 643 GLN A CA 13
ATOM 13709 C C . GLN A 1 7 ? 142.921 -22.857 3.432 1.00 0.00 643 GLN A C 13
ATOM 13710 O O . GLN A 1 7 ? 142.665 -23.874 4.076 1.00 0.00 643 GLN A O 13
ATOM 13724 N N . LYS A 1 8 ? 142.425 -21.662 3.739 1.00 0.00 644 LYS A N 13
ATOM 13725 C CA . LYS A 1 8 ? 141.531 -21.474 4.877 1.00 0.00 644 LYS A CA 13
ATOM 13726 C C . LYS A 1 8 ? 140.073 -21.615 4.452 1.00 0.00 644 LYS A C 13
ATOM 13727 O O . LYS A 1 8 ? 139.250 -22.150 5.193 1.00 0.00 644 LYS A O 13
ATOM 13746 N N . THR A 1 9 ? 139.765 -21.130 3.253 1.00 0.00 645 THR A N 13
ATOM 13747 C CA . THR A 1 9 ? 138.406 -21.199 2.721 1.00 0.00 645 THR A CA 13
ATOM 13748 C C . THR A 1 9 ? 137.417 -20.479 3.631 1.00 0.00 645 THR A C 13
ATOM 13749 O O . THR A 1 9 ? 137.170 -20.906 4.759 1.00 0.00 645 THR A O 13
ATOM 13760 N N . ARG A 1 10 ? 136.851 -19.385 3.134 1.00 0.00 646 ARG A N 13
ATOM 13761 C CA . ARG A 1 10 ? 135.885 -18.606 3.902 1.00 0.00 646 ARG A CA 13
ATOM 13762 C C . ARG A 1 10 ? 134.468 -18.825 3.376 1.00 0.00 646 ARG A C 13
ATOM 13763 O O . ARG A 1 10 ? 133.987 -18.070 2.532 1.00 0.00 646 ARG A O 13
ATOM 13784 N N . PRO A 1 11 ? 133.780 -19.868 3.871 1.00 0.00 647 PRO A N 13
ATOM 13785 C CA . PRO A 1 11 ? 132.412 -20.183 3.446 1.00 0.00 647 PRO A CA 13
ATOM 13786 C C . PRO A 1 11 ? 131.398 -19.162 3.950 1.00 0.00 647 PRO A C 13
ATOM 13787 O O . PRO A 1 11 ? 131.639 -18.468 4.938 1.00 0.00 647 PRO A O 13
ATOM 13798 N N . ARG A 1 12 ? 130.263 -19.074 3.264 1.00 0.00 648 ARG A N 13
ATOM 13799 C CA . ARG A 1 12 ? 129.211 -18.137 3.644 1.00 0.00 648 ARG A CA 13
ATOM 13800 C C . ARG A 1 12 ? 129.720 -16.701 3.602 1.00 0.00 648 ARG A C 13
ATOM 13801 O O . ARG A 1 12 ? 130.927 -16.458 3.631 1.00 0.00 648 ARG A O 13
ATOM 13822 N N . THR A 1 13 ? 128.792 -15.752 3.534 1.00 0.00 649 THR A N 13
ATOM 13823 C CA . THR A 1 13 ? 129.148 -14.338 3.491 1.00 0.00 649 THR A CA 13
ATOM 13824 C C . THR A 1 13 ? 128.278 -13.527 4.447 1.00 0.00 649 THR A C 13
ATOM 13825 O O . THR A 1 13 ? 127.419 -14.075 5.138 1.00 0.00 649 THR A O 13
ATOM 13836 N N . LYS A 1 14 ? 128.508 -12.218 4.481 1.00 0.00 650 LYS A N 13
ATOM 13837 C CA . LYS A 1 14 ? 127.745 -11.332 5.353 1.00 0.00 650 LYS A CA 13
ATOM 13838 C C . LYS A 1 14 ? 126.461 -10.871 4.672 1.00 0.00 650 LYS A C 13
ATOM 13839 O O . LYS A 1 14 ? 126.185 -11.239 3.530 1.00 0.00 650 LYS A O 13
ATOM 13858 N N . ILE A 1 15 ? 125.680 -10.064 5.381 1.00 0.00 651 ILE A N 13
ATOM 13859 C CA . ILE A 1 15 ? 124.424 -9.551 4.847 1.00 0.00 651 ILE A CA 13
ATOM 13860 C C . ILE A 1 15 ? 123.434 -10.682 4.587 1.00 0.00 651 ILE A C 13
ATOM 13861 O O . ILE A 1 15 ? 123.789 -11.710 4.011 1.00 0.00 651 ILE A O 13
ATOM 13877 N N . SER A 1 16 ? 122.192 -10.483 5.016 1.00 0.00 652 SER A N 13
ATOM 13878 C CA . SER A 1 16 ? 121.150 -11.485 4.830 1.00 0.00 652 SER A CA 13
ATOM 13879 C C . SER A 1 16 ? 120.571 -11.414 3.420 1.00 0.00 652 SER A C 13
ATOM 13880 O O . SER A 1 16 ? 120.716 -10.405 2.730 1.00 0.00 652 SER A O 13
ATOM 13888 N N . VAL A 1 17 ? 119.917 -12.492 3.000 1.00 0.00 653 VAL A N 13
ATOM 13889 C CA . VAL A 1 17 ? 119.316 -12.551 1.672 1.00 0.00 653 VAL A CA 13
ATOM 13890 C C . VAL A 1 17 ? 118.241 -11.483 1.509 1.00 0.00 653 VAL A C 13
ATOM 13891 O O . VAL A 1 17 ? 118.027 -10.965 0.412 1.00 0.00 653 VAL A O 13
ATOM 13904 N N . GLU A 1 18 ? 117.568 -11.156 2.606 1.00 0.00 654 GLU A N 13
ATOM 13905 C CA . GLU A 1 18 ? 116.513 -10.148 2.585 1.00 0.00 654 GLU A CA 13
ATOM 13906 C C . GLU A 1 18 ? 117.099 -8.750 2.409 1.00 0.00 654 GLU A C 13
ATOM 13907 O O . GLU A 1 18 ? 116.521 -7.905 1.728 1.00 0.00 654 GLU A O 13
ATOM 13919 N N . ALA A 1 19 ? 118.253 -8.517 3.026 1.00 0.00 655 ALA A N 13
ATOM 13920 C CA . ALA A 1 19 ? 118.918 -7.223 2.937 1.00 0.00 655 ALA A CA 13
ATOM 13921 C C . ALA A 1 19 ? 119.458 -6.978 1.532 1.00 0.00 655 ALA A C 13
ATOM 13922 O O . ALA A 1 19 ? 119.358 -5.871 1.002 1.00 0.00 655 ALA A O 13
ATOM 13929 N N . LEU A 1 20 ? 120.030 -8.017 0.933 1.00 0.00 656 LEU A N 13
ATOM 13930 C CA . LEU A 1 20 ? 120.586 -7.915 -0.411 1.00 0.00 656 LEU A CA 13
ATOM 13931 C C . LEU A 1 20 ? 119.499 -7.576 -1.425 1.00 0.00 656 LEU A C 13
ATOM 13932 O O . LEU A 1 20 ? 119.717 -6.782 -2.340 1.00 0.00 656 LEU A O 13
ATOM 13948 N N . GLY A 1 21 ? 118.329 -8.182 -1.256 1.00 0.00 657 GLY A N 13
ATOM 13949 C CA . GLY A 1 21 ? 117.225 -7.929 -2.165 1.00 0.00 657 GLY A CA 13
ATOM 13950 C C . GLY A 1 21 ? 116.713 -6.506 -2.073 1.00 0.00 657 GLY A C 13
ATOM 13951 O O . GLY A 1 21 ? 116.434 -5.873 -3.091 1.00 0.00 657 GLY A O 13
ATOM 13955 N N . ILE A 1 22 ? 116.587 -6.003 -0.850 1.00 0.00 658 ILE A N 13
ATOM 13956 C CA . ILE A 1 22 ? 116.102 -4.645 -0.627 1.00 0.00 658 ILE A CA 13
ATOM 13957 C C . ILE A 1 22 ? 117.137 -3.615 -1.068 1.00 0.00 658 ILE A C 13
ATOM 13958 O O . ILE A 1 22 ? 116.788 -2.514 -1.494 1.00 0.00 658 ILE A O 13
ATOM 13974 N N . LEU A 1 23 ? 118.411 -3.979 -0.960 1.00 0.00 659 LEU A N 13
ATOM 13975 C CA . LEU A 1 23 ? 119.496 -3.085 -1.346 1.00 0.00 659 LEU A CA 13
ATOM 13976 C C . LEU A 1 23 ? 119.556 -2.924 -2.862 1.00 0.00 659 LEU A C 13
ATOM 13977 O O . LEU A 1 23 ? 119.763 -1.824 -3.371 1.00 0.00 659 LEU A O 13
ATOM 13993 N N . GLN A 1 24 ? 119.374 -4.030 -3.576 1.00 0.00 660 GLN A N 13
ATOM 13994 C CA . GLN A 1 24 ? 119.409 -4.013 -5.035 1.00 0.00 660 GLN A CA 13
ATOM 13995 C C . GLN A 1 24 ? 118.350 -3.068 -5.594 1.00 0.00 660 GLN A C 13
ATOM 13996 O O . GLN A 1 24 ? 118.616 -2.299 -6.517 1.00 0.00 660 GLN A O 13
ATOM 14010 N N . SER A 1 25 ? 117.149 -3.131 -5.028 1.00 0.00 661 SER A N 13
ATOM 14011 C CA . SER A 1 25 ? 116.051 -2.281 -5.471 1.00 0.00 661 SER A CA 13
ATOM 14012 C C . SER A 1 25 ? 116.344 -0.813 -5.178 1.00 0.00 661 SER A C 13
ATOM 14013 O O . SER A 1 25 ? 115.900 0.077 -5.903 1.00 0.00 661 SER A O 13
ATOM 14021 N N . PHE A 1 26 ? 117.095 -0.566 -4.108 1.00 0.00 662 PHE A N 13
ATOM 14022 C CA . PHE A 1 26 ? 117.447 0.794 -3.718 1.00 0.00 662 PHE A CA 13
ATOM 14023 C C . PHE A 1 26 ? 118.433 1.407 -4.708 1.00 0.00 662 PHE A C 13
ATOM 14024 O O . PHE A 1 26 ? 118.381 2.603 -4.990 1.00 0.00 662 PHE A O 13
ATOM 14041 N N . ILE A 1 27 ? 119.332 0.578 -5.230 1.00 0.00 663 ILE A N 13
ATOM 14042 C CA . ILE A 1 27 ? 120.330 1.039 -6.188 1.00 0.00 663 ILE A CA 13
ATOM 14043 C C . ILE A 1 27 ? 119.704 1.295 -7.554 1.00 0.00 663 ILE A C 13
ATOM 14044 O O . ILE A 1 27 ? 120.138 2.180 -8.291 1.00 0.00 663 ILE A O 13
ATOM 14060 N N . GLN A 1 28 ? 118.682 0.515 -7.887 1.00 0.00 664 GLN A N 13
ATOM 14061 C CA . GLN A 1 28 ? 117.996 0.657 -9.166 1.00 0.00 664 GLN A CA 13
ATOM 14062 C C . GLN A 1 28 ? 116.954 1.771 -9.110 1.00 0.00 664 GLN A C 13
ATOM 14063 O O . GLN A 1 28 ? 116.597 2.349 -10.137 1.00 0.00 664 GLN A O 13
ATOM 14077 N N . ASP A 1 29 ? 116.467 2.066 -7.909 1.00 0.00 665 ASP A N 13
ATOM 14078 C CA . ASP A 1 29 ? 115.463 3.108 -7.728 1.00 0.00 665 ASP A CA 13
ATOM 14079 C C . ASP A 1 29 ? 116.099 4.405 -7.233 1.00 0.00 665 ASP A C 13
ATOM 14080 O O . ASP A 1 29 ? 116.089 5.418 -7.932 1.00 0.00 665 ASP A O 13
ATOM 14089 N N . VAL A 1 30 ? 116.645 4.367 -6.021 1.00 0.00 666 VAL A N 13
ATOM 14090 C CA . VAL A 1 30 ? 117.279 5.540 -5.433 1.00 0.00 666 VAL A CA 13
ATOM 14091 C C . VAL A 1 30 ? 118.582 5.885 -6.147 1.00 0.00 666 VAL A C 13
ATOM 14092 O O . VAL A 1 30 ? 118.670 6.896 -6.842 1.00 0.00 666 VAL A O 13
ATOM 14105 N N . GLY A 1 31 ? 119.594 5.040 -5.969 1.00 0.00 667 GLY A N 13
ATOM 14106 C CA . GLY A 1 31 ? 120.877 5.279 -6.603 1.00 0.00 667 GLY A CA 13
ATOM 14107 C C . GLY A 1 31 ? 122.012 4.551 -5.911 1.00 0.00 667 GLY A C 13
ATOM 14108 O O . GLY A 1 31 ? 121.784 3.757 -4.998 1.00 0.00 667 GLY A O 13
ATOM 14112 N N . LEU A 1 32 ? 123.238 4.823 -6.345 1.00 0.00 668 LEU A N 13
ATOM 14113 C CA . LEU A 1 32 ? 124.414 4.187 -5.764 1.00 0.00 668 LEU A CA 13
ATOM 14114 C C . LEU A 1 32 ? 125.022 5.054 -4.662 1.00 0.00 668 LEU A C 13
ATOM 14115 O O . LEU A 1 32 ? 125.721 4.553 -3.782 1.00 0.00 668 LEU A O 13
ATOM 14131 N N . TYR A 1 33 ? 124.753 6.355 -4.717 1.00 0.00 669 TYR A N 13
ATOM 14132 C CA . TYR A 1 33 ? 125.277 7.285 -3.724 1.00 0.00 669 TYR A CA 13
ATOM 14133 C C . TYR A 1 33 ? 124.177 7.746 -2.768 1.00 0.00 669 TYR A C 13
ATOM 14134 O O . TYR A 1 33 ? 123.573 8.799 -2.969 1.00 0.00 669 TYR A O 13
ATOM 14152 N N . PRO A 1 34 ? 123.904 6.960 -1.712 1.00 0.00 670 PRO A N 13
ATOM 14153 C CA . PRO A 1 34 ? 122.873 7.293 -0.725 1.00 0.00 670 PRO A CA 13
ATOM 14154 C C . PRO A 1 34 ? 123.286 8.459 0.169 1.00 0.00 670 PRO A C 13
ATOM 14155 O O . PRO A 1 34 ? 124.276 9.139 -0.097 1.00 0.00 670 PRO A O 13
ATOM 14166 N N . ASP A 1 35 ? 122.520 8.681 1.234 1.00 0.00 671 ASP A N 13
ATOM 14167 C CA . ASP A 1 35 ? 122.807 9.762 2.169 1.00 0.00 671 ASP A CA 13
ATOM 14168 C C . ASP A 1 35 ? 122.924 9.232 3.594 1.00 0.00 671 ASP A C 13
ATOM 14169 O O . ASP A 1 35 ? 122.655 8.059 3.854 1.00 0.00 671 ASP A O 13
ATOM 14178 N N . GLU A 1 36 ? 123.328 10.103 4.513 1.00 0.00 672 GLU A N 13
ATOM 14179 C CA . GLU A 1 36 ? 123.481 9.722 5.913 1.00 0.00 672 GLU A CA 13
ATOM 14180 C C . GLU A 1 36 ? 122.156 9.233 6.491 1.00 0.00 672 GLU A C 13
ATOM 14181 O O . GLU A 1 36 ? 122.132 8.369 7.367 1.00 0.00 672 GLU A O 13
ATOM 14193 N N . GLU A 1 37 ? 121.058 9.791 5.994 1.00 0.00 673 GLU A N 13
ATOM 14194 C CA . GLU A 1 37 ? 119.730 9.412 6.462 1.00 0.00 673 GLU A CA 13
ATOM 14195 C C . GLU A 1 37 ? 119.327 8.050 5.905 1.00 0.00 673 GLU A C 13
ATOM 14196 O O . GLU A 1 37 ? 118.600 7.294 6.552 1.00 0.00 673 GLU A O 13
ATOM 14208 N N . ALA A 1 38 ? 119.803 7.743 4.704 1.00 0.00 674 ALA A N 13
ATOM 14209 C CA . ALA A 1 38 ? 119.491 6.472 4.060 1.00 0.00 674 ALA A CA 13
ATOM 14210 C C . ALA A 1 38 ? 120.204 5.316 4.755 1.00 0.00 674 ALA A C 13
ATOM 14211 O O . ALA A 1 38 ? 119.609 4.267 5.000 1.00 0.00 674 ALA A O 13
ATOM 14218 N N . ILE A 1 39 ? 121.478 5.517 5.071 1.00 0.00 675 ILE A N 13
ATOM 14219 C CA . ILE A 1 39 ? 122.270 4.490 5.740 1.00 0.00 675 ILE A CA 13
ATOM 14220 C C . ILE A 1 39 ? 121.829 4.314 7.188 1.00 0.00 675 ILE A C 13
ATOM 14221 O O . ILE A 1 39 ? 121.899 3.215 7.739 1.00 0.00 675 ILE A O 13
ATOM 14237 N N . GLN A 1 40 ? 121.373 5.403 7.800 1.00 0.00 676 GLN A N 13
ATOM 14238 C CA . GLN A 1 40 ? 120.919 5.367 9.185 1.00 0.00 676 GLN A CA 13
ATOM 14239 C C . GLN A 1 40 ? 119.659 4.519 9.322 1.00 0.00 676 GLN A C 13
ATOM 14240 O O . GLN A 1 40 ? 119.530 3.725 10.254 1.00 0.00 676 GLN A O 13
ATOM 14254 N N . THR A 1 41 ? 118.730 4.692 8.386 1.00 0.00 677 THR A N 13
ATOM 14255 C CA . THR A 1 41 ? 117.480 3.944 8.402 1.00 0.00 677 THR A CA 13
ATOM 14256 C C . THR A 1 41 ? 117.710 2.480 8.040 1.00 0.00 677 THR A C 13
ATOM 14257 O O . THR A 1 41 ? 117.198 1.578 8.703 1.00 0.00 677 THR A O 13
ATOM 14268 N N . LEU A 1 42 ? 118.486 2.252 6.985 1.00 0.00 678 LEU A N 13
ATOM 14269 C CA . LEU A 1 42 ? 118.784 0.899 6.534 1.00 0.00 678 LEU A CA 13
ATOM 14270 C C . LEU A 1 42 ? 119.574 0.136 7.593 1.00 0.00 678 LEU A C 13
ATOM 14271 O O . LEU A 1 42 ? 119.428 -1.079 7.736 1.00 0.00 678 LEU A O 13
ATOM 14287 N N . SER A 1 43 ? 120.414 0.856 8.330 1.00 0.00 679 SER A N 13
ATOM 14288 C CA . SER A 1 43 ? 121.228 0.247 9.375 1.00 0.00 679 SER A CA 13
ATOM 14289 C C . SER A 1 43 ? 120.371 -0.146 10.574 1.00 0.00 679 SER A C 13
ATOM 14290 O O . SER A 1 43 ? 120.491 -1.252 11.099 1.00 0.00 679 SER A O 13
ATOM 14298 N N . ALA A 1 44 ? 119.508 0.769 11.003 1.00 0.00 680 ALA A N 13
ATOM 14299 C CA . ALA A 1 44 ? 118.632 0.518 12.140 1.00 0.00 680 ALA A CA 13
ATOM 14300 C C . ALA A 1 44 ? 117.552 -0.500 11.789 1.00 0.00 680 ALA A C 13
ATOM 14301 O O . ALA A 1 44 ? 117.279 -1.422 12.557 1.00 0.00 680 ALA A O 13
ATOM 14308 N N . GLN A 1 45 ? 116.941 -0.326 10.621 1.00 0.00 681 GLN A N 13
ATOM 14309 C CA . GLN A 1 45 ? 115.890 -1.232 10.167 1.00 0.00 681 GLN A CA 13
ATOM 14310 C C . GLN A 1 45 ? 116.434 -2.644 9.975 1.00 0.00 681 GLN A C 13
ATOM 14311 O O . GLN A 1 45 ? 115.982 -3.587 10.624 1.00 0.00 681 GLN A O 13
ATOM 14325 N N . LEU A 1 46 ? 117.407 -2.781 9.080 1.00 0.00 682 LEU A N 13
ATOM 14326 C CA . LEU A 1 46 ? 118.013 -4.077 8.802 1.00 0.00 682 LEU A CA 13
ATOM 14327 C C . LEU A 1 46 ? 118.860 -4.556 9.981 1.00 0.00 682 LEU A C 13
ATOM 14328 O O . LEU A 1 46 ? 119.199 -5.735 10.072 1.00 0.00 682 LEU A O 13
ATOM 14344 N N . ASP A 1 47 ? 119.201 -3.635 10.880 1.00 0.00 683 ASP A N 13
ATOM 14345 C CA . ASP A 1 47 ? 120.009 -3.968 12.049 1.00 0.00 683 ASP A CA 13
ATOM 14346 C C . ASP A 1 47 ? 121.427 -4.348 11.638 1.00 0.00 683 ASP A C 13
ATOM 14347 O O . ASP A 1 47 ? 122.067 -5.182 12.279 1.00 0.00 683 ASP A O 13
ATOM 14356 N N . LEU A 1 48 ? 121.912 -3.728 10.567 1.00 0.00 684 LEU A N 13
ATOM 14357 C CA . LEU A 1 48 ? 123.256 -4.000 10.070 1.00 0.00 684 LEU A CA 13
ATOM 14358 C C . LEU A 1 48 ? 124.174 -2.801 10.304 1.00 0.00 684 LEU A C 13
ATOM 14359 O O . LEU A 1 48 ? 123.729 -1.654 10.263 1.00 0.00 684 LEU A O 13
ATOM 14375 N N . PRO A 1 49 ? 125.470 -3.053 10.553 1.00 0.00 685 PRO A N 13
ATOM 14376 C CA . PRO A 1 49 ? 126.449 -1.986 10.792 1.00 0.00 685 PRO A CA 13
ATOM 14377 C C . PRO A 1 49 ? 126.438 -0.932 9.691 1.00 0.00 685 PRO A C 13
ATOM 14378 O O . PRO A 1 49 ? 125.779 -1.101 8.665 1.00 0.00 685 PRO A O 13
ATOM 14389 N N . LYS A 1 50 ? 127.171 0.155 9.911 1.00 0.00 686 LYS A N 13
ATOM 14390 C CA . LYS A 1 50 ? 127.244 1.235 8.935 1.00 0.00 686 LYS A CA 13
ATOM 14391 C C . LYS A 1 50 ? 128.329 0.959 7.899 1.00 0.00 686 LYS A C 13
ATOM 14392 O O . LYS A 1 50 ? 128.105 1.108 6.698 1.00 0.00 686 LYS A O 13
ATOM 14411 N N . TYR A 1 51 ? 129.504 0.558 8.371 1.00 0.00 687 TYR A N 13
ATOM 14412 C CA . TYR A 1 51 ? 130.625 0.261 7.486 1.00 0.00 687 TYR A CA 13
ATOM 14413 C C . TYR A 1 51 ? 130.258 -0.838 6.493 1.00 0.00 687 TYR A C 13
ATOM 14414 O O . TYR A 1 51 ? 130.751 -0.859 5.366 1.00 0.00 687 TYR A O 13
ATOM 14432 N N . THR A 1 52 ? 129.391 -1.749 6.921 1.00 0.00 688 THR A N 13
ATOM 14433 C CA . THR A 1 52 ? 128.959 -2.852 6.069 1.00 0.00 688 THR A CA 13
ATOM 14434 C C . THR A 1 52 ? 128.173 -2.341 4.867 1.00 0.00 688 THR A C 13
ATOM 14435 O O . THR A 1 52 ? 128.245 -2.911 3.778 1.00 0.00 688 THR A O 13
ATOM 14446 N N . ILE A 1 53 ? 127.421 -1.265 5.072 1.00 0.00 689 ILE A N 13
ATOM 14447 C CA . ILE A 1 53 ? 126.621 -0.677 4.004 1.00 0.00 689 ILE A CA 13
ATOM 14448 C C . ILE A 1 53 ? 127.476 0.190 3.088 1.00 0.00 689 ILE A C 13
ATOM 14449 O O . ILE A 1 53 ? 127.269 0.222 1.875 1.00 0.00 689 ILE A O 13
ATOM 14465 N N . ILE A 1 54 ? 128.440 0.893 3.676 1.00 0.00 690 ILE A N 13
ATOM 14466 C CA . ILE A 1 54 ? 129.328 1.759 2.911 1.00 0.00 690 ILE A CA 13
ATOM 14467 C C . ILE A 1 54 ? 130.218 0.945 1.978 1.00 0.00 690 ILE A C 13
ATOM 14468 O O . ILE A 1 54 ? 130.439 1.323 0.828 1.00 0.00 690 ILE A O 13
ATOM 14484 N N . LYS A 1 55 ? 130.724 -0.176 2.480 1.00 0.00 691 LYS A N 13
ATOM 14485 C CA . LYS A 1 55 ? 131.589 -1.045 1.690 1.00 0.00 691 LYS A CA 13
ATOM 14486 C C . LYS A 1 55 ? 130.799 -1.730 0.579 1.00 0.00 691 LYS A C 13
ATOM 14487 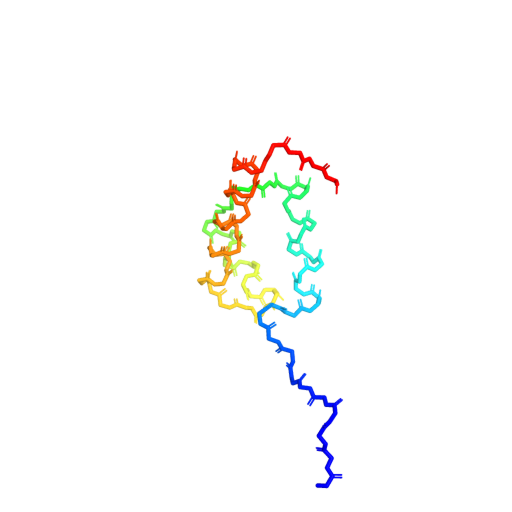O O . LYS A 1 55 ? 131.323 -1.984 -0.505 1.00 0.00 691 LYS A O 13
ATOM 14506 N N . PHE A 1 56 ? 129.532 -2.024 0.858 1.00 0.00 692 PHE A N 13
ATOM 14507 C CA . PHE A 1 56 ? 128.668 -2.678 -0.116 1.00 0.00 692 PHE A CA 13
ATOM 14508 C C . PHE A 1 56 ? 128.308 -1.724 -1.250 1.00 0.00 692 PHE A C 13
ATOM 14509 O O . PHE A 1 56 ? 128.391 -2.080 -2.425 1.00 0.00 692 PHE A O 13
ATOM 14526 N N . PHE A 1 57 ? 127.907 -0.509 -0.888 1.00 0.00 693 PHE A N 13
ATOM 14527 C CA . PHE A 1 57 ? 127.534 0.499 -1.874 1.00 0.00 693 PHE A CA 13
ATOM 14528 C C . PHE A 1 57 ? 128.740 0.901 -2.720 1.00 0.00 693 PHE A C 13
ATOM 14529 O O . PHE A 1 57 ? 128.624 1.093 -3.930 1.00 0.00 693 PHE A O 13
ATOM 14546 N N . GLN A 1 58 ? 129.894 1.026 -2.074 1.00 0.00 694 GLN A N 13
ATOM 14547 C CA . GLN A 1 58 ? 131.120 1.403 -2.767 1.00 0.00 694 GLN A CA 13
ATOM 14548 C C . GLN A 1 58 ? 131.558 0.308 -3.733 1.00 0.00 694 GLN A C 13
ATOM 14549 O O . GLN A 1 58 ? 132.139 0.586 -4.782 1.00 0.00 694 GLN A O 13
ATOM 14563 N N . ASN A 1 59 ? 131.274 -0.940 -3.371 1.00 0.00 695 ASN A N 13
ATOM 14564 C CA . ASN A 1 59 ? 131.637 -2.079 -4.206 1.00 0.00 695 ASN A CA 13
ATOM 14565 C C . ASN A 1 59 ? 130.815 -2.097 -5.491 1.00 0.00 695 ASN A C 13
ATOM 14566 O O . ASN A 1 59 ? 131.271 -2.589 -6.523 1.00 0.00 695 ASN A O 13
ATOM 14577 N N . GLN A 1 60 ? 129.602 -1.556 -5.421 1.00 0.00 696 GLN A N 13
ATOM 14578 C CA . GLN A 1 60 ? 128.718 -1.510 -6.580 1.00 0.00 696 GLN A CA 13
ATOM 14579 C C . GLN A 1 60 ? 129.379 -0.775 -7.743 1.00 0.00 696 GLN A C 13
ATOM 14580 O O . GLN A 1 60 ? 129.184 -1.129 -8.906 1.00 0.00 696 GLN A O 13
ATOM 14594 N N . ARG A 1 61 ? 130.162 0.250 -7.421 1.00 0.00 697 ARG A N 13
ATOM 14595 C CA . ARG A 1 61 ? 130.853 1.034 -8.437 1.00 0.00 697 ARG A CA 13
ATOM 14596 C C . ARG A 1 61 ? 131.825 0.161 -9.225 1.00 0.00 697 ARG A C 13
ATOM 14597 O O . ARG A 1 61 ? 131.982 0.327 -10.436 1.00 0.00 697 ARG A O 13
ATOM 14618 N N . TYR A 1 62 ? 132.476 -0.766 -8.532 1.00 0.00 698 TYR A N 13
ATOM 14619 C CA . TYR A 1 62 ? 133.434 -1.665 -9.165 1.00 0.00 698 TYR A CA 13
ATOM 14620 C C . TYR A 1 62 ? 132.720 -2.810 -9.879 1.00 0.00 698 TYR A C 13
ATOM 14621 O O . TYR A 1 62 ? 133.254 -3.395 -10.821 1.00 0.00 698 TYR A O 13
ATOM 14639 N N . TYR A 1 63 ? 131.510 -3.124 -9.423 1.00 0.00 699 TYR A N 13
ATOM 14640 C CA . TYR A 1 63 ? 130.723 -4.200 -10.019 1.00 0.00 699 TYR A CA 13
ATOM 14641 C C . TYR A 1 63 ? 130.558 -3.994 -11.522 1.00 0.00 699 TYR A C 13
ATOM 14642 O O . TYR A 1 63 ? 130.436 -4.954 -12.281 1.00 0.00 699 TYR A O 13
ATOM 14660 N N . LEU A 1 64 ? 130.555 -2.733 -11.944 1.00 0.00 700 LEU A N 13
ATOM 14661 C CA . LEU A 1 64 ? 130.407 -2.402 -13.356 1.00 0.00 700 LEU A CA 13
ATOM 14662 C C . LEU A 1 64 ? 131.763 -2.124 -13.995 1.00 0.00 700 LEU A C 13
ATOM 14663 O O . LEU A 1 64 ? 131.870 -1.326 -14.928 1.00 0.00 700 LEU A O 13
ATOM 14679 N N . LYS A 1 65 ? 132.798 -2.787 -13.490 1.00 0.00 701 LYS A N 13
ATOM 14680 C CA . LYS A 1 65 ? 134.148 -2.611 -14.012 1.00 0.00 701 LYS A CA 13
ATOM 14681 C C . LYS A 1 65 ? 134.899 -3.938 -14.037 1.00 0.00 701 LYS A C 13
ATOM 14682 O O . LYS A 1 65 ? 135.519 -4.293 -15.040 1.00 0.00 701 LYS A O 13
ATOM 14701 N N . HIS A 1 66 ? 134.836 -4.668 -12.928 1.00 0.00 702 HIS A N 13
ATOM 14702 C CA . HIS A 1 66 ? 135.511 -5.957 -12.824 1.00 0.00 702 HIS A CA 13
ATOM 14703 C C . HIS A 1 66 ? 134.740 -7.037 -13.575 1.00 0.00 702 HIS A C 13
ATOM 14704 O O . HIS A 1 66 ? 135.311 -7.779 -14.375 1.00 0.00 702 HIS A O 13
ATOM 14719 N N . HIS A 1 67 ? 133.440 -7.119 -13.313 1.00 0.00 703 HIS A N 13
ATOM 14720 C CA . HIS A 1 67 ? 132.590 -8.108 -13.966 1.00 0.00 703 HIS A CA 13
ATOM 14721 C C . HIS A 1 67 ? 132.190 -7.647 -15.364 1.00 0.00 703 HIS A C 13
ATOM 14722 O O . HIS A 1 67 ? 131.674 -6.543 -15.539 1.00 0.00 703 HIS A O 13
ATOM 14737 N N . GLY A 1 68 ? 132.432 -8.499 -16.354 1.00 0.00 704 GLY A N 13
ATOM 14738 C CA . GLY A 1 68 ? 132.090 -8.161 -17.723 1.00 0.00 704 GLY A CA 13
ATOM 14739 C C . GLY A 1 68 ? 130.595 -8.195 -17.970 1.00 0.00 704 GLY A C 13
ATOM 14740 O O . GLY A 1 68 ? 130.076 -7.430 -18.785 1.00 0.00 704 GLY A O 13
ATOM 14744 N N . LYS A 1 69 ? 129.901 -9.082 -17.267 1.00 0.00 705 LYS A N 13
ATOM 14745 C CA . LYS A 1 69 ? 128.456 -9.214 -17.411 1.00 0.00 705 LYS A CA 13
ATOM 14746 C C . LYS A 1 69 ? 127.824 -9.728 -16.123 1.00 0.00 705 LYS A C 13
ATOM 14747 O O . LYS A 1 69 ? 128.196 -10.786 -15.616 1.00 0.00 705 LYS A O 13
ATOM 14766 N N . LEU A 1 70 ? 126.864 -8.973 -15.596 1.00 0.00 706 LEU A N 13
ATOM 14767 C CA . LEU A 1 70 ? 126.180 -9.352 -14.366 1.00 0.00 706 LEU A CA 13
ATOM 14768 C C . LEU A 1 70 ? 125.464 -10.689 -14.533 1.00 0.00 706 LEU A C 13
ATOM 14769 O O . LEU A 1 70 ? 124.895 -10.974 -15.587 1.00 0.00 706 LEU A O 13
ATOM 14785 N N . LYS A 1 71 ? 125.496 -11.506 -13.485 1.00 0.00 707 LYS A N 13
ATOM 14786 C CA . LYS A 1 71 ? 124.851 -12.813 -13.514 1.00 0.00 707 LYS A CA 13
ATOM 14787 C C . LYS A 1 71 ? 123.525 -12.784 -12.760 1.00 0.00 707 LYS A C 13
ATOM 14788 O O . LYS A 1 71 ? 123.094 -11.679 -12.368 1.00 0.00 707 LYS A O 13
ATOM 14808 N N . ASN A 1 5 ? 150.412 -13.447 1.552 1.00 0.00 641 ASN A N 14
ATOM 14809 C CA . ASN A 1 5 ? 151.020 -14.804 1.562 1.00 0.00 641 ASN A CA 14
ATOM 14810 C C . ASN A 1 5 ? 149.975 -15.879 1.280 1.00 0.00 641 ASN A C 14
ATOM 14811 O O . ASN A 1 5 ? 150.156 -16.721 0.402 1.00 0.00 641 ASN A O 14
ATOM 14822 N N . ARG A 1 6 ? 148.879 -15.844 2.031 1.00 0.00 642 ARG A N 14
ATOM 14823 C CA . ARG A 1 6 ? 147.805 -16.813 1.860 1.00 0.00 642 ARG A CA 14
ATOM 14824 C C . ARG A 1 6 ? 146.769 -16.309 0.861 1.00 0.00 642 ARG A C 14
ATOM 14825 O O . ARG A 1 6 ? 146.893 -15.208 0.325 1.00 0.00 642 ARG A O 14
ATOM 14846 N N . GLN A 1 7 ? 145.747 -17.124 0.614 1.00 0.00 643 GLN A N 14
ATOM 14847 C CA . GLN A 1 7 ? 144.689 -16.760 -0.321 1.00 0.00 643 GLN A CA 14
ATOM 14848 C C . GLN A 1 7 ? 143.342 -17.304 0.144 1.00 0.00 643 GLN A C 14
ATOM 14849 O O . GLN A 1 7 ? 142.951 -18.414 -0.216 1.00 0.00 643 GLN A O 14
ATOM 14863 N N . LYS A 1 8 ? 142.637 -16.516 0.950 1.00 0.00 644 LYS A N 14
ATOM 14864 C CA . LYS A 1 8 ? 141.334 -16.920 1.465 1.00 0.00 644 LYS A CA 14
ATOM 14865 C C . LYS A 1 8 ? 140.489 -15.701 1.825 1.00 0.00 644 LYS A C 14
ATOM 14866 O O . LYS A 1 8 ? 140.859 -14.566 1.525 1.00 0.00 644 LYS A O 14
ATOM 14885 N N . THR A 1 9 ? 139.353 -15.945 2.471 1.00 0.00 645 THR A N 14
ATOM 14886 C CA . THR A 1 9 ? 138.455 -14.868 2.871 1.00 0.00 645 THR A CA 14
ATOM 14887 C C . THR A 1 9 ? 138.348 -14.777 4.389 1.00 0.00 645 THR A C 14
ATOM 14888 O O . THR A 1 9 ? 138.809 -15.664 5.108 1.00 0.00 645 THR A O 14
ATOM 14899 N N . ARG A 1 10 ? 137.736 -13.701 4.872 1.00 0.00 646 ARG A N 14
ATOM 14900 C CA . ARG A 1 10 ? 137.568 -13.495 6.305 1.00 0.00 646 ARG A CA 14
ATOM 14901 C C . ARG A 1 10 ? 136.125 -13.115 6.635 1.00 0.00 646 ARG A C 14
ATOM 14902 O O . ARG A 1 10 ? 135.538 -12.257 5.974 1.00 0.00 646 ARG A O 14
ATOM 14923 N N . PRO A 1 11 ? 135.529 -13.748 7.661 1.00 0.00 647 PRO A N 14
ATOM 14924 C CA . PRO A 1 11 ? 134.148 -13.465 8.067 1.00 0.00 647 PRO A CA 14
ATOM 14925 C C . PRO A 1 11 ? 134.007 -12.091 8.714 1.00 0.00 647 PRO A C 14
ATOM 14926 O O . PRO A 1 11 ? 134.259 -11.928 9.908 1.00 0.00 647 PRO A O 14
ATOM 14937 N N . ARG A 1 12 ? 133.602 -11.107 7.920 1.00 0.00 648 ARG A N 14
ATOM 14938 C CA . ARG A 1 12 ? 133.427 -9.747 8.415 1.00 0.00 648 ARG A CA 14
ATOM 14939 C C . ARG A 1 12 ? 131.949 -9.415 8.579 1.00 0.00 648 ARG A C 14
ATOM 14940 O O . ARG A 1 12 ? 131.419 -9.416 9.690 1.00 0.00 648 ARG A O 14
ATOM 14961 N N . THR A 1 13 ? 131.290 -9.131 7.464 1.00 0.00 649 THR A N 14
ATOM 14962 C CA . THR A 1 13 ? 129.872 -8.795 7.476 1.00 0.00 649 THR A CA 14
ATOM 14963 C C . THR A 1 13 ? 129.035 -9.919 6.874 1.00 0.00 649 THR A C 14
ATOM 14964 O O . THR A 1 13 ? 129.372 -10.462 5.823 1.00 0.00 649 THR A O 14
ATOM 14975 N N . LYS A 1 14 ? 127.941 -10.263 7.548 1.00 0.00 650 LYS A N 14
ATOM 14976 C CA . LYS A 1 14 ? 127.056 -11.322 7.080 1.00 0.00 650 LYS A CA 14
ATOM 14977 C C . LYS A 1 14 ? 125.666 -10.774 6.771 1.00 0.00 650 LYS A C 14
ATOM 14978 O O . LYS A 1 14 ? 124.854 -10.568 7.674 1.00 0.00 650 LYS A O 14
ATOM 14997 N N . ILE A 1 15 ? 125.399 -10.540 5.491 1.00 0.00 651 ILE A N 14
ATOM 14998 C CA . ILE A 1 15 ? 124.108 -10.015 5.063 1.00 0.00 651 ILE A CA 14
ATOM 14999 C C . ILE A 1 15 ? 123.173 -11.142 4.637 1.00 0.00 651 ILE A C 14
ATOM 15000 O O . ILE A 1 15 ? 123.580 -12.068 3.938 1.00 0.00 651 ILE A O 14
ATOM 15016 N N . SER A 1 16 ? 121.917 -11.056 5.066 1.00 0.00 652 SER A N 14
ATOM 15017 C CA . SER A 1 16 ? 120.924 -12.069 4.728 1.00 0.00 652 SER A CA 14
ATOM 15018 C C . SER A 1 16 ? 120.371 -11.842 3.325 1.00 0.00 652 SER A C 14
ATOM 15019 O O . SER A 1 16 ? 120.592 -10.791 2.723 1.00 0.00 652 SER A O 14
ATOM 15027 N N . VAL A 1 17 ? 119.652 -12.834 2.811 1.00 0.00 653 VAL A N 14
ATOM 15028 C CA . VAL A 1 17 ? 119.067 -12.744 1.479 1.00 0.00 653 VAL A CA 14
ATOM 15029 C C . VAL A 1 17 ? 118.045 -11.613 1.406 1.00 0.00 653 VAL A C 14
ATOM 15030 O O . VAL A 1 17 ? 117.924 -10.937 0.384 1.00 0.00 653 VAL A O 14
ATOM 15043 N N . GLU A 1 18 ? 117.312 -11.415 2.496 1.00 0.00 654 GLU A N 14
ATOM 15044 C CA . GLU A 1 18 ? 116.300 -10.367 2.556 1.00 0.00 654 GLU A CA 14
ATOM 15045 C C . GLU A 1 18 ? 116.936 -8.988 2.406 1.00 0.00 654 GLU A C 14
ATOM 15046 O O . GLU A 1 18 ? 116.361 -8.091 1.789 1.00 0.00 654 GLU A O 14
ATOM 15058 N N . ALA A 1 19 ? 118.126 -8.825 2.977 1.00 0.00 655 ALA A N 14
ATOM 15059 C CA . ALA A 1 19 ? 118.839 -7.558 2.908 1.00 0.00 655 ALA A CA 14
ATOM 15060 C C . ALA A 1 19 ? 119.377 -7.306 1.503 1.00 0.00 655 ALA A C 14
ATOM 15061 O O . ALA A 1 19 ? 119.355 -6.177 1.012 1.00 0.00 655 ALA A O 14
ATOM 15068 N N . LEU A 1 20 ? 119.860 -8.364 0.861 1.00 0.00 656 LEU A N 14
ATOM 15069 C CA . LEU A 1 20 ? 120.403 -8.256 -0.487 1.00 0.00 656 LEU A CA 14
ATOM 15070 C C . LEU A 1 20 ? 119.334 -7.780 -1.467 1.00 0.00 656 LEU A C 14
ATOM 15071 O O . LEU A 1 20 ? 119.617 -7.002 -2.379 1.00 0.00 656 LEU A O 14
ATOM 15087 N N . GLY A 1 21 ? 118.108 -8.251 -1.270 1.00 0.00 657 GLY A N 14
ATOM 15088 C CA . GLY A 1 21 ? 117.015 -7.862 -2.143 1.00 0.00 657 GLY A CA 14
ATOM 15089 C C . GLY A 1 21 ? 116.655 -6.397 -2.001 1.00 0.00 657 GLY A C 14
ATOM 15090 O O . GLY A 1 21 ? 116.340 -5.729 -2.986 1.00 0.00 657 GLY A O 14
ATOM 15094 N N . ILE A 1 22 ? 116.701 -5.894 -0.770 1.00 0.00 658 ILE A N 14
ATOM 15095 C CA . ILE A 1 22 ? 116.378 -4.498 -0.503 1.00 0.00 658 ILE A CA 14
ATOM 15096 C C . ILE A 1 22 ? 117.481 -3.574 -1.007 1.00 0.00 658 ILE A C 14
ATOM 15097 O O . ILE A 1 22 ? 117.214 -2.457 -1.450 1.00 0.00 658 ILE A O 14
ATOM 15113 N N . LEU A 1 23 ? 118.721 -4.047 -0.935 1.00 0.00 659 LEU A N 14
ATOM 15114 C CA . LEU A 1 23 ? 119.865 -3.263 -1.386 1.00 0.00 659 LEU A CA 14
ATOM 15115 C C . LEU A 1 23 ? 119.801 -3.019 -2.890 1.00 0.00 659 LEU A C 14
ATOM 15116 O O . LEU A 1 23 ? 120.127 -1.933 -3.369 1.00 0.00 659 LEU A O 14
ATOM 15132 N N . GLN A 1 24 ? 119.378 -4.038 -3.632 1.00 0.00 660 GLN A N 14
ATOM 15133 C CA . GLN A 1 24 ? 119.271 -3.936 -5.082 1.00 0.00 660 GLN A CA 14
ATOM 15134 C C . GLN A 1 24 ? 118.138 -2.995 -5.479 1.00 0.00 660 GLN A C 14
ATOM 15135 O O . GLN A 1 24 ? 118.240 -2.264 -6.465 1.00 0.00 660 GLN A O 14
ATOM 15149 N N . SER A 1 25 ? 117.058 -3.018 -4.706 1.00 0.00 661 SER A N 14
ATOM 15150 C CA . SER A 1 25 ? 115.904 -2.168 -4.976 1.00 0.00 661 SER A CA 14
ATOM 15151 C C . SER A 1 25 ? 116.228 -0.706 -4.688 1.00 0.00 661 SER A C 14
ATOM 15152 O O . SER A 1 25 ? 115.744 0.195 -5.373 1.00 0.00 661 SER A O 14
ATOM 15160 N N . PHE A 1 26 ? 117.052 -0.476 -3.671 1.00 0.00 662 PHE A N 14
ATOM 15161 C CA . PHE A 1 26 ? 117.441 0.876 -3.293 1.00 0.00 662 PHE A CA 14
ATOM 15162 C C . PHE A 1 26 ? 118.228 1.550 -4.411 1.00 0.00 662 PHE A C 14
ATOM 15163 O O . PHE A 1 26 ? 118.040 2.735 -4.690 1.00 0.00 662 PHE A O 14
ATOM 15180 N N . ILE A 1 27 ? 119.112 0.789 -5.047 1.00 0.00 663 ILE A N 14
ATOM 15181 C CA . ILE A 1 27 ? 119.929 1.313 -6.135 1.00 0.00 663 ILE A CA 14
ATOM 15182 C C . ILE A 1 27 ? 119.097 1.518 -7.397 1.00 0.00 663 ILE A C 14
ATOM 15183 O O . ILE A 1 27 ? 119.351 2.436 -8.178 1.00 0.00 663 ILE A O 14
ATOM 15199 N N . GLN A 1 28 ? 118.105 0.657 -7.591 1.00 0.00 664 GLN A N 14
ATOM 15200 C CA . GLN A 1 28 ? 117.236 0.742 -8.758 1.00 0.00 664 GLN A CA 14
ATOM 15201 C C . GLN A 1 28 ? 116.277 1.924 -8.640 1.00 0.00 664 GLN A C 14
ATOM 15202 O O . GLN A 1 28 ? 115.850 2.491 -9.645 1.00 0.00 664 GLN A O 14
ATOM 15216 N N . ASP A 1 29 ? 115.942 2.288 -7.406 1.00 0.00 665 ASP A N 14
ATOM 15217 C CA . ASP A 1 29 ? 115.034 3.401 -7.159 1.00 0.00 665 ASP A CA 14
ATOM 15218 C C . ASP A 1 29 ? 115.807 4.690 -6.892 1.00 0.00 665 ASP A C 14
ATOM 15219 O O . ASP A 1 29 ? 115.439 5.758 -7.379 1.00 0.00 665 ASP A O 14
ATOM 15228 N N . VAL A 1 30 ? 116.877 4.581 -6.111 1.00 0.00 666 VAL A N 14
ATOM 15229 C CA . VAL A 1 30 ? 117.699 5.738 -5.779 1.00 0.00 666 VAL A CA 14
ATOM 15230 C C . VAL A 1 30 ? 119.022 5.715 -6.539 1.00 0.00 666 VAL A C 14
ATOM 15231 O O . VAL A 1 30 ? 119.259 6.545 -7.416 1.00 0.00 666 VAL A O 14
ATOM 15244 N N . GLY A 1 31 ? 119.878 4.758 -6.198 1.00 0.00 667 GLY A N 14
ATOM 15245 C CA . GLY A 1 31 ? 121.165 4.646 -6.860 1.00 0.00 667 GLY A CA 14
ATOM 15246 C C . GLY A 1 31 ? 122.266 4.200 -5.916 1.00 0.00 667 GLY A C 14
ATOM 15247 O O . GLY A 1 31 ? 122.016 3.459 -4.966 1.00 0.00 667 GLY A O 14
ATOM 15251 N N . LEU A 1 32 ? 123.487 4.653 -6.179 1.00 0.00 668 LEU A N 14
ATOM 15252 C CA . LEU A 1 32 ? 124.631 4.296 -5.346 1.00 0.00 668 LEU A CA 14
ATOM 15253 C C . LEU A 1 32 ? 125.269 5.537 -4.730 1.00 0.00 668 LEU A C 14
ATOM 15254 O O . LEU A 1 32 ? 126.468 5.557 -4.455 1.00 0.00 668 LEU A O 14
ATOM 15270 N N . TYR A 1 33 ? 124.461 6.571 -4.516 1.00 0.00 669 TYR A N 14
ATOM 15271 C CA . TYR A 1 33 ? 124.950 7.814 -3.931 1.00 0.00 669 TYR A CA 14
ATOM 15272 C C . TYR A 1 33 ? 123.930 8.396 -2.954 1.00 0.00 669 TYR A C 14
ATOM 15273 O O . TYR A 1 33 ? 123.494 9.537 -3.104 1.00 0.00 669 TYR A O 14
ATOM 15291 N N . PRO A 1 34 ? 123.536 7.614 -1.935 1.00 0.00 670 PRO A N 14
ATOM 15292 C CA . PRO A 1 34 ? 122.564 8.056 -0.931 1.00 0.00 670 PRO A CA 14
ATOM 15293 C C . PRO A 1 34 ? 123.164 9.045 0.062 1.00 0.00 670 PRO A C 14
ATOM 15294 O O . PRO A 1 34 ? 124.274 9.540 -0.131 1.00 0.00 670 PRO A O 14
ATOM 15305 N N . ASP A 1 35 ? 122.421 9.328 1.129 1.00 0.00 671 ASP A N 14
ATOM 15306 C CA . ASP A 1 35 ? 122.879 10.257 2.157 1.00 0.00 671 ASP A CA 14
ATOM 15307 C C . ASP A 1 35 ? 122.974 9.561 3.510 1.00 0.00 671 ASP A C 14
ATOM 15308 O O . ASP A 1 35 ? 122.512 8.432 3.673 1.00 0.00 671 ASP A O 14
ATOM 15317 N N . GLU A 1 36 ? 123.580 10.241 4.479 1.00 0.00 672 GLU A N 14
ATOM 15318 C CA . GLU A 1 36 ? 123.738 9.688 5.820 1.00 0.00 672 GLU A CA 14
ATOM 15319 C C . GLU A 1 36 ? 122.387 9.300 6.416 1.00 0.00 672 GLU A C 14
ATOM 15320 O O . GLU A 1 36 ? 122.298 8.382 7.231 1.00 0.00 672 GLU A O 14
ATOM 15332 N N . GLU A 1 37 ? 121.339 10.006 6.003 1.00 0.00 673 GLU A N 14
ATOM 15333 C CA . GLU A 1 37 ? 119.994 9.733 6.497 1.00 0.00 673 GLU A CA 14
ATOM 15334 C C . GLU A 1 37 ? 119.470 8.412 5.946 1.00 0.00 673 GLU A C 14
ATOM 15335 O O . GLU A 1 37 ? 118.796 7.657 6.648 1.00 0.00 673 GLU A O 14
ATOM 15347 N N . ALA A 1 38 ? 119.782 8.138 4.683 1.00 0.00 674 ALA A N 14
ATOM 15348 C CA . ALA A 1 38 ? 119.343 6.908 4.035 1.00 0.00 674 ALA A CA 14
ATOM 15349 C C . ALA A 1 38 ? 120.052 5.694 4.623 1.00 0.00 674 ALA A C 14
ATOM 15350 O O . ALA A 1 38 ? 119.465 4.617 4.746 1.00 0.00 674 ALA A O 14
ATOM 15357 N N . ILE A 1 39 ? 121.318 5.870 4.987 1.00 0.00 675 ILE A N 14
ATOM 15358 C CA . ILE A 1 39 ? 122.106 4.788 5.563 1.00 0.00 675 ILE A CA 14
ATOM 15359 C C . ILE A 1 39 ? 121.614 4.438 6.964 1.00 0.00 675 ILE A C 14
ATOM 15360 O O . ILE A 1 39 ? 121.679 3.283 7.386 1.00 0.00 675 ILE A O 14
ATOM 15376 N N . GLN A 1 40 ? 121.124 5.444 7.681 1.00 0.00 676 GLN A N 14
ATOM 15377 C CA . GLN A 1 40 ? 120.622 5.243 9.035 1.00 0.00 676 GLN A CA 14
ATOM 15378 C C . GLN A 1 40 ? 119.386 4.349 9.031 1.00 0.00 676 GLN A C 14
ATOM 15379 O O . GLN A 1 40 ? 119.234 3.479 9.888 1.00 0.00 676 GLN A O 14
ATOM 15393 N N . THR A 1 41 ? 118.504 4.569 8.060 1.00 0.00 677 THR A N 14
ATOM 15394 C CA . THR A 1 41 ? 117.282 3.781 7.946 1.00 0.00 677 THR A CA 14
ATOM 15395 C C . THR A 1 41 ? 117.590 2.348 7.526 1.00 0.00 677 THR A C 14
ATOM 15396 O O . THR A 1 41 ? 117.053 1.395 8.091 1.00 0.00 677 THR A O 14
ATOM 15407 N N . LEU A 1 42 ? 118.461 2.202 6.531 1.00 0.00 678 LEU A N 14
ATOM 15408 C CA . LEU A 1 42 ? 118.842 0.884 6.035 1.00 0.00 678 LEU A CA 14
ATOM 15409 C C . LEU A 1 42 ? 119.606 0.103 7.100 1.00 0.00 678 LEU A C 14
ATOM 15410 O O . LEU A 1 42 ? 119.329 -1.073 7.340 1.00 0.00 678 LEU A O 14
ATOM 15426 N N . SER A 1 43 ? 120.569 0.761 7.735 1.00 0.00 679 SER A N 14
ATOM 15427 C CA . SER A 1 43 ? 121.374 0.129 8.773 1.00 0.00 679 SER A CA 14
ATOM 15428 C C . SER A 1 43 ? 120.498 -0.360 9.921 1.00 0.00 679 SER A C 14
ATOM 15429 O O . SER A 1 43 ? 120.801 -1.365 10.563 1.00 0.00 679 SER A O 14
ATOM 15437 N N . ALA A 1 44 ? 119.408 0.359 10.174 1.00 0.00 680 ALA A N 14
ATOM 15438 C CA . ALA A 1 44 ? 118.487 0.000 11.246 1.00 0.00 680 ALA A CA 14
ATOM 15439 C C . ALA A 1 44 ? 117.469 -1.032 10.771 1.00 0.00 680 ALA A C 14
ATOM 15440 O O . ALA A 1 44 ? 117.175 -1.997 11.476 1.00 0.00 680 ALA A O 14
ATOM 15447 N N . GLN A 1 45 ? 116.935 -0.820 9.573 1.00 0.00 681 GLN A N 14
ATOM 15448 C CA . GLN A 1 45 ? 115.949 -1.733 9.004 1.00 0.00 681 GLN A CA 14
ATOM 15449 C C . GLN A 1 45 ? 116.553 -3.116 8.786 1.00 0.00 681 GLN A C 14
ATOM 15450 O O . GLN A 1 45 ? 115.872 -4.133 8.923 1.00 0.00 681 GLN A O 14
ATOM 15464 N N . LEU A 1 46 ? 117.838 -3.146 8.447 1.00 0.00 682 LEU A N 14
ATOM 15465 C CA . LEU A 1 46 ? 118.537 -4.405 8.210 1.00 0.00 682 LEU A CA 14
ATOM 15466 C C . LEU A 1 46 ? 119.306 -4.855 9.453 1.00 0.00 682 LEU A C 14
ATOM 15467 O O . LEU A 1 46 ? 119.796 -5.982 9.512 1.00 0.00 682 LEU A O 14
ATOM 15483 N N . ASP A 1 47 ? 119.410 -3.970 10.442 1.00 0.00 683 ASP A N 14
ATOM 15484 C CA . ASP A 1 47 ? 120.121 -4.284 11.677 1.00 0.00 683 ASP A CA 14
ATOM 15485 C C . ASP A 1 47 ? 121.596 -4.558 11.397 1.00 0.00 683 ASP A C 14
ATOM 15486 O O . ASP A 1 47 ? 122.230 -5.358 12.084 1.00 0.00 683 ASP A O 14
ATOM 15495 N N . LEU A 1 48 ? 122.133 -3.886 10.384 1.00 0.00 684 LEU A N 14
ATOM 15496 C CA . LEU A 1 48 ? 123.533 -4.055 10.010 1.00 0.00 684 LEU A CA 14
ATOM 15497 C C . LEU A 1 48 ? 124.321 -2.772 10.268 1.00 0.00 684 LEU A C 14
ATOM 15498 O O . LEU A 1 48 ? 123.810 -1.670 10.065 1.00 0.00 684 LEU A O 14
ATOM 15514 N N . PRO A 1 49 ? 125.582 -2.896 10.721 1.00 0.00 685 PRO A N 14
ATOM 15515 C CA . PRO A 1 49 ? 126.438 -1.742 11.006 1.00 0.00 685 PRO A CA 14
ATOM 15516 C C . PRO A 1 49 ? 126.457 -0.737 9.858 1.00 0.00 685 PRO A C 14
ATOM 15517 O O . PRO A 1 49 ? 125.827 -0.950 8.822 1.00 0.00 685 PRO A O 14
ATOM 15528 N N . LYS A 1 50 ? 127.175 0.365 10.054 1.00 0.00 686 LYS A N 14
ATOM 15529 C CA . LYS A 1 50 ? 127.266 1.410 9.040 1.00 0.00 686 LYS A CA 14
ATOM 15530 C C . LYS A 1 50 ? 128.327 1.083 7.992 1.00 0.00 686 LYS A C 14
ATOM 15531 O O . LYS A 1 50 ? 128.100 1.254 6.795 1.00 0.00 686 LYS A O 14
ATOM 15550 N N . TYR A 1 51 ? 129.488 0.622 8.448 1.00 0.00 687 TYR A N 14
ATOM 15551 C CA . TYR A 1 51 ? 130.583 0.284 7.541 1.00 0.00 687 TYR A CA 14
ATOM 15552 C C . TYR A 1 51 ? 130.139 -0.719 6.478 1.00 0.00 687 TYR A C 14
ATOM 15553 O O . TYR A 1 51 ? 130.739 -0.803 5.407 1.00 0.00 687 TYR A O 14
ATOM 15571 N N . THR A 1 52 ? 129.087 -1.476 6.775 1.00 0.00 688 THR A N 14
ATOM 15572 C CA . THR A 1 52 ? 128.572 -2.465 5.834 1.00 0.00 688 THR A CA 14
ATOM 15573 C C . THR A 1 52 ? 127.869 -1.788 4.662 1.00 0.00 688 THR A C 14
ATOM 15574 O O . THR A 1 52 ? 127.980 -2.231 3.519 1.00 0.00 688 THR A O 14
ATOM 15585 N N . ILE A 1 53 ? 127.148 -0.709 4.952 1.00 0.00 689 ILE A N 14
ATOM 15586 C CA . ILE A 1 53 ? 126.431 0.030 3.920 1.00 0.00 689 ILE A CA 14
ATOM 15587 C C . ILE A 1 53 ? 127.401 0.715 2.966 1.00 0.00 689 ILE A C 14
ATOM 15588 O O . ILE A 1 53 ? 127.169 0.762 1.758 1.00 0.00 689 ILE A O 14
ATOM 15604 N N . ILE A 1 54 ? 128.489 1.245 3.515 1.00 0.00 690 ILE A N 14
ATOM 15605 C CA . ILE A 1 54 ? 129.496 1.926 2.712 1.00 0.00 690 ILE A CA 14
ATOM 15606 C C . ILE A 1 54 ? 130.339 0.925 1.931 1.00 0.00 690 ILE A C 14
ATOM 15607 O O . ILE A 1 54 ? 130.769 1.201 0.809 1.00 0.00 690 ILE A O 14
ATOM 15623 N N . LYS A 1 55 ? 130.573 -0.238 2.530 1.00 0.00 691 LYS A N 14
ATOM 15624 C CA . LYS A 1 55 ? 131.363 -1.283 1.890 1.00 0.00 691 LYS A CA 14
ATOM 15625 C C . LYS A 1 55 ? 130.602 -1.900 0.723 1.00 0.00 691 LYS A C 14
ATOM 15626 O O . LYS A 1 55 ? 131.170 -2.151 -0.340 1.00 0.00 691 LYS A O 14
ATOM 15645 N N . PHE A 1 56 ? 129.312 -2.144 0.928 1.00 0.00 692 PHE A N 14
ATOM 15646 C CA . PHE A 1 56 ? 128.470 -2.730 -0.108 1.00 0.00 692 PHE A CA 14
ATOM 15647 C C . PHE A 1 56 ? 128.281 -1.761 -1.268 1.00 0.00 692 PHE A C 14
ATOM 15648 O O . PHE A 1 56 ? 128.465 -2.126 -2.430 1.00 0.00 692 PHE A O 14
ATOM 15665 N N . PHE A 1 57 ? 127.918 -0.524 -0.947 1.00 0.00 693 PHE A N 14
ATOM 15666 C CA . PHE A 1 57 ? 127.707 0.500 -1.965 1.00 0.00 693 PHE A CA 14
ATOM 15667 C C . PHE A 1 57 ? 129.012 0.824 -2.685 1.00 0.00 693 PHE A C 14
ATOM 15668 O O . PHE A 1 57 ? 129.038 0.977 -3.907 1.00 0.00 693 PHE A O 14
ATOM 15685 N N . GLN A 1 58 ? 130.093 0.930 -1.921 1.00 0.00 694 GLN A N 14
ATOM 15686 C CA . GLN A 1 58 ? 131.402 1.235 -2.486 1.00 0.00 694 GLN A CA 14
ATOM 15687 C C . GLN A 1 58 ? 131.892 0.094 -3.371 1.00 0.00 694 GLN A C 14
ATOM 15688 O O . GLN A 1 58 ? 132.475 0.324 -4.430 1.00 0.00 694 GLN A O 14
ATOM 15702 N N . ASN A 1 59 ? 131.649 -1.135 -2.931 1.00 0.00 695 ASN A N 14
ATOM 15703 C CA . ASN A 1 59 ? 132.064 -2.312 -3.684 1.00 0.00 695 ASN A CA 14
ATOM 15704 C C . ASN A 1 59 ? 131.270 -2.434 -4.981 1.00 0.00 695 ASN A C 14
ATOM 15705 O O . ASN A 1 59 ? 131.788 -2.898 -5.996 1.00 0.00 695 ASN A O 14
ATOM 15716 N N . GLN A 1 60 ? 130.009 -2.015 -4.939 1.00 0.00 696 GLN A N 14
ATOM 15717 C CA . GLN A 1 60 ? 129.144 -2.075 -6.110 1.00 0.00 696 GLN A CA 14
ATOM 15718 C C . GLN A 1 60 ? 129.716 -1.241 -7.251 1.00 0.00 696 GLN A C 14
ATOM 15719 O O . GLN A 1 60 ? 129.561 -1.585 -8.424 1.00 0.00 696 GLN A O 14
ATOM 15733 N N . ARG A 1 61 ? 130.379 -0.144 -6.900 1.00 0.00 697 ARG A N 14
ATOM 15734 C CA . ARG A 1 61 ? 130.976 0.740 -7.894 1.00 0.00 697 ARG A CA 14
ATOM 15735 C C . ARG A 1 61 ? 132.005 -0.007 -8.737 1.00 0.00 697 ARG A C 14
ATOM 15736 O O . ARG A 1 61 ? 132.022 0.109 -9.963 1.00 0.00 697 ARG A O 14
ATOM 15757 N N . TYR A 1 62 ? 132.862 -0.773 -8.071 1.00 0.00 698 TYR A N 14
ATOM 15758 C CA . TYR A 1 62 ? 133.895 -1.542 -8.756 1.00 0.00 698 TYR A CA 14
ATOM 15759 C C . TYR A 1 62 ? 133.290 -2.747 -9.470 1.00 0.00 698 TYR A C 14
ATOM 15760 O O . TYR A 1 62 ? 133.687 -3.084 -10.585 1.00 0.00 698 TYR A O 14
ATOM 15778 N N . TYR A 1 63 ? 132.325 -3.388 -8.820 1.00 0.00 699 TYR A N 14
ATOM 15779 C CA . TYR A 1 63 ? 131.663 -4.555 -9.392 1.00 0.00 699 TYR A CA 14
ATOM 15780 C C . TYR A 1 63 ? 130.870 -4.174 -10.641 1.00 0.00 699 TYR A C 14
ATOM 15781 O O . TYR A 1 63 ? 130.621 -5.013 -11.508 1.00 0.00 699 TYR A O 14
ATOM 15799 N N . LEU A 1 64 ? 130.476 -2.908 -10.726 1.00 0.00 700 LEU A N 14
ATOM 15800 C CA . LEU A 1 64 ? 129.712 -2.421 -11.869 1.00 0.00 700 LEU A CA 14
ATOM 15801 C C . LEU A 1 64 ? 130.628 -1.774 -12.904 1.00 0.00 700 LEU A C 14
ATOM 15802 O O . LEU A 1 64 ? 130.281 -0.759 -13.506 1.00 0.00 700 LEU A O 14
ATOM 15818 N N . LYS A 1 65 ? 131.800 -2.368 -13.106 1.00 0.00 701 LYS A N 14
ATOM 15819 C CA . LYS A 1 65 ? 132.764 -1.849 -14.068 1.00 0.00 701 LYS A CA 14
ATOM 15820 C C . LYS A 1 65 ? 133.907 -2.838 -14.281 1.00 0.00 701 LYS A C 14
ATOM 15821 O O . LYS A 1 65 ? 134.345 -3.059 -15.411 1.00 0.00 701 LYS A O 14
ATOM 15840 N N . HIS A 1 66 ? 134.382 -3.430 -13.191 1.00 0.00 702 HIS A N 14
ATOM 15841 C CA . HIS A 1 66 ? 135.472 -4.396 -13.260 1.00 0.00 702 HIS A CA 14
ATOM 15842 C C . HIS A 1 66 ? 134.933 -5.823 -13.302 1.00 0.00 702 HIS A C 14
ATOM 15843 O O . HIS A 1 66 ? 134.974 -6.481 -14.342 1.00 0.00 702 HIS A O 14
ATOM 15858 N N . HIS A 1 67 ? 134.430 -6.293 -12.166 1.00 0.00 703 HIS A N 14
ATOM 15859 C CA . HIS A 1 67 ? 133.884 -7.642 -12.072 1.00 0.00 703 HIS A CA 14
ATOM 15860 C C . HIS A 1 67 ? 132.531 -7.732 -12.771 1.00 0.00 703 HIS A C 14
ATOM 15861 O O . HIS A 1 67 ? 131.534 -7.195 -12.285 1.00 0.00 703 HIS A O 14
ATOM 15876 N N . GLY A 1 68 ? 132.502 -8.413 -13.911 1.00 0.00 704 GLY A N 14
ATOM 15877 C CA . GLY A 1 68 ? 131.265 -8.561 -14.656 1.00 0.00 704 GLY A CA 14
ATOM 15878 C C . GLY A 1 68 ? 130.350 -9.612 -14.057 1.00 0.00 704 GLY A C 14
ATOM 15879 O O . GLY A 1 68 ? 129.293 -9.288 -13.519 1.00 0.00 704 GLY A O 14
ATOM 15883 N N . LYS A 1 69 ? 130.761 -10.872 -14.150 1.00 0.00 705 LYS A N 14
ATOM 15884 C CA . LYS A 1 69 ? 129.971 -11.976 -13.612 1.00 0.00 705 LYS A CA 14
ATOM 15885 C C . LYS A 1 69 ? 130.802 -12.819 -12.652 1.00 0.00 705 LYS A C 14
ATOM 15886 O O . LYS A 1 69 ? 131.548 -13.703 -13.072 1.00 0.00 705 LYS A O 14
ATOM 15905 N N . LEU A 1 70 ? 130.668 -12.541 -11.359 1.00 0.00 706 LEU A N 14
ATOM 15906 C CA . LEU A 1 70 ? 131.407 -13.275 -10.338 1.00 0.00 706 LEU A CA 14
ATOM 15907 C C . LEU A 1 70 ? 131.004 -14.746 -10.328 1.00 0.00 706 LEU A C 14
ATOM 15908 O O . LEU A 1 70 ? 131.857 -15.633 -10.332 1.00 0.00 706 LEU A O 14
ATOM 15924 N N . LYS A 1 71 ? 129.702 -14.991 -10.314 1.00 0.00 707 LYS A N 14
ATOM 15925 C CA . LYS A 1 71 ? 129.177 -16.352 -10.303 1.00 0.00 707 LYS A CA 14
ATOM 15926 C C . LYS A 1 71 ? 129.698 -17.128 -9.096 1.00 0.00 707 LYS A C 14
ATOM 15927 O O . LYS A 1 71 ? 130.843 -17.620 -9.160 1.00 0.00 707 LYS A O 14
ATOM 15947 N N . ASN A 1 5 ? 139.425 -13.614 -10.207 1.00 0.00 641 ASN A N 15
ATOM 15948 C CA . ASN A 1 5 ? 138.415 -13.479 -9.124 1.00 0.00 641 ASN A CA 15
ATOM 15949 C C . ASN A 1 5 ? 139.024 -13.797 -7.762 1.00 0.00 641 ASN A C 15
ATOM 15950 O O . ASN A 1 5 ? 138.709 -13.150 -6.763 1.00 0.00 641 ASN A O 15
ATOM 15961 N N . ARG A 1 6 ? 139.898 -14.798 -7.730 1.00 0.00 642 ARG A N 15
ATOM 15962 C CA . ARG A 1 6 ? 140.553 -15.204 -6.491 1.00 0.00 642 ARG A CA 15
ATOM 15963 C C . ARG A 1 6 ? 139.534 -15.717 -5.478 1.00 0.00 642 ARG A C 15
ATOM 15964 O O . ARG A 1 6 ? 138.588 -15.014 -5.125 1.00 0.00 642 ARG A O 15
ATOM 15985 N N . GLN A 1 7 ? 139.735 -16.945 -5.016 1.00 0.00 643 GLN A N 15
ATOM 15986 C CA . GLN A 1 7 ? 138.833 -17.554 -4.044 1.00 0.00 643 GLN A CA 15
ATOM 15987 C C . GLN A 1 7 ? 139.271 -17.230 -2.619 1.00 0.00 643 GLN A C 15
ATOM 15988 O O . GLN A 1 7 ? 140.357 -16.695 -2.399 1.00 0.00 643 GLN A O 15
ATOM 16002 N N . LYS A 1 8 ? 138.417 -17.558 -1.654 1.00 0.00 644 LYS A N 15
ATOM 16003 C CA . LYS A 1 8 ? 138.714 -17.302 -0.250 1.00 0.00 644 LYS A CA 15
ATOM 16004 C C . LYS A 1 8 ? 137.990 -18.300 0.650 1.00 0.00 644 LYS A C 15
ATOM 16005 O O . LYS A 1 8 ? 136.882 -18.737 0.343 1.00 0.00 644 LYS A O 15
ATOM 16024 N N . THR A 1 9 ? 138.624 -18.653 1.762 1.00 0.00 645 THR A N 15
ATOM 16025 C CA . THR A 1 9 ? 138.042 -19.596 2.707 1.00 0.00 645 THR A CA 15
ATOM 16026 C C . THR A 1 9 ? 137.221 -18.874 3.768 1.00 0.00 645 THR A C 15
ATOM 16027 O O . THR A 1 9 ? 137.676 -17.893 4.359 1.00 0.00 645 THR A O 15
ATOM 16038 N N . ARG A 1 10 ? 136.011 -19.366 4.007 1.00 0.00 646 ARG A N 15
ATOM 16039 C CA . ARG A 1 10 ? 135.121 -18.769 4.998 1.00 0.00 646 ARG A CA 15
ATOM 16040 C C . ARG A 1 10 ? 134.747 -17.341 4.603 1.00 0.00 646 ARG A C 15
ATOM 16041 O O . ARG A 1 10 ? 135.415 -16.384 4.995 1.00 0.00 646 ARG A O 15
ATOM 16062 N N . PRO A 1 11 ? 133.670 -17.179 3.815 1.00 0.00 647 PRO A N 15
ATOM 16063 C CA . PRO A 1 11 ? 133.209 -15.860 3.368 1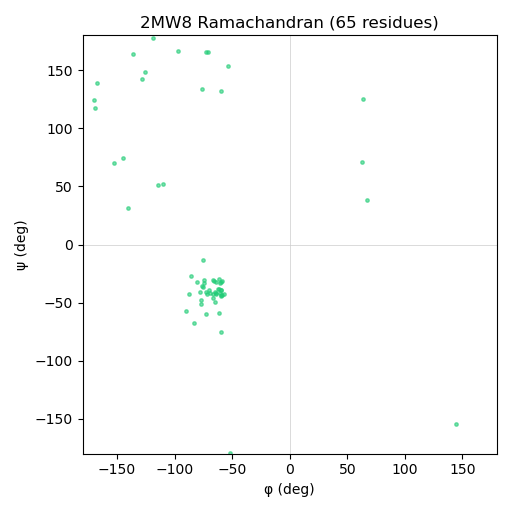.00 0.00 647 PRO A CA 15
ATOM 16064 C C . PRO A 1 11 ? 133.052 -14.878 4.525 1.00 0.00 647 PRO A C 15
ATOM 16065 O O . PRO A 1 11 ? 132.047 -14.897 5.236 1.00 0.00 647 PRO A O 15
ATOM 16076 N N . ARG A 1 12 ? 134.050 -14.021 4.706 1.00 0.00 648 ARG A N 15
ATOM 16077 C CA . ARG A 1 12 ? 134.022 -13.031 5.776 1.00 0.00 648 ARG A CA 15
ATOM 16078 C C . ARG A 1 12 ? 133.009 -11.931 5.473 1.00 0.00 648 ARG A C 15
ATOM 16079 O O . ARG A 1 12 ? 132.882 -11.487 4.332 1.00 0.00 648 ARG A O 15
ATOM 16100 N N . THR A 1 13 ? 132.289 -11.496 6.502 1.00 0.00 649 THR A N 15
ATOM 16101 C CA . THR A 1 13 ? 131.287 -10.450 6.346 1.00 0.00 649 THR A CA 15
ATOM 16102 C C . THR A 1 13 ? 130.193 -10.877 5.375 1.00 0.00 649 THR A C 15
ATOM 16103 O O . THR A 1 13 ? 130.214 -10.510 4.201 1.00 0.00 649 THR A O 15
ATOM 16114 N N . LYS A 1 14 ? 129.240 -11.658 5.872 1.00 0.00 650 LYS A N 15
ATOM 16115 C CA . LYS A 1 14 ? 128.135 -12.137 5.047 1.00 0.00 650 LYS A CA 15
ATOM 16116 C C . LYS A 1 14 ? 126.837 -11.425 5.410 1.00 0.00 650 LYS A C 15
ATOM 16117 O O . LYS A 1 14 ? 126.481 -11.320 6.585 1.00 0.00 650 LYS A O 15
ATOM 16136 N N . ILE A 1 15 ? 126.130 -10.939 4.395 1.00 0.00 651 ILE A N 15
ATOM 16137 C CA . ILE A 1 15 ? 124.870 -10.238 4.607 1.00 0.00 651 ILE A CA 15
ATOM 16138 C C . ILE A 1 15 ? 123.680 -11.142 4.306 1.00 0.00 651 ILE A C 15
ATOM 16139 O O . ILE A 1 15 ? 123.740 -11.988 3.414 1.00 0.00 651 ILE A O 15
ATOM 16155 N N . SER A 1 16 ? 122.598 -10.961 5.057 1.00 0.00 652 SER A N 15
ATOM 16156 C CA . SER A 1 16 ? 121.395 -11.760 4.870 1.00 0.00 652 SER A CA 15
ATOM 16157 C C . SER A 1 16 ? 120.836 -11.581 3.462 1.00 0.00 652 SER A C 15
ATOM 16158 O O . SER A 1 16 ? 120.995 -10.525 2.850 1.00 0.00 652 SER A O 15
ATOM 16166 N N . VAL A 1 17 ? 120.180 -12.620 2.955 1.00 0.00 653 VAL A N 15
ATOM 16167 C CA . VAL A 1 17 ? 119.598 -12.577 1.619 1.00 0.00 653 VAL A CA 15
ATOM 16168 C C . VAL A 1 17 ? 118.498 -11.522 1.534 1.00 0.00 653 VAL A C 15
ATOM 16169 O O . VAL A 1 17 ? 118.313 -10.887 0.495 1.00 0.00 653 VAL A O 15
ATOM 16182 N N . GLU A 1 18 ? 117.772 -11.341 2.631 1.00 0.00 654 GLU A N 15
ATOM 16183 C CA . GLU A 1 18 ? 116.691 -10.364 2.680 1.00 0.00 654 GLU A CA 15
ATOM 16184 C C . GLU A 1 18 ? 117.221 -8.953 2.452 1.00 0.00 654 GLU A C 15
ATOM 16185 O O . GLU A 1 18 ? 116.571 -8.131 1.806 1.00 0.00 654 GLU A O 15
ATOM 16197 N N . ALA A 1 19 ? 118.406 -8.678 2.988 1.00 0.00 655 ALA A N 15
ATOM 16198 C CA . ALA A 1 19 ? 119.025 -7.366 2.844 1.00 0.00 655 ALA A CA 15
ATOM 16199 C C . ALA A 1 19 ? 119.415 -7.098 1.394 1.00 0.00 655 ALA A C 15
ATOM 16200 O O . ALA A 1 19 ? 119.233 -5.993 0.885 1.00 0.00 655 ALA A O 15
ATOM 16207 N N . LEU A 1 20 ? 119.953 -8.120 0.733 1.00 0.00 656 LEU A N 15
ATOM 16208 C CA . LEU A 1 20 ? 120.370 -7.994 -0.658 1.00 0.00 656 LEU A CA 15
ATOM 16209 C C . LEU A 1 20 ? 119.191 -7.614 -1.549 1.00 0.00 656 LEU A C 15
ATOM 16210 O O . LEU A 1 20 ? 119.359 -6.937 -2.563 1.00 0.00 656 LEU A O 15
ATOM 16226 N N . GLY A 1 21 ? 117.998 -8.054 -1.163 1.00 0.00 657 GLY A N 15
ATOM 16227 C CA . GLY A 1 21 ? 116.809 -7.751 -1.937 1.00 0.00 657 GLY A CA 15
ATOM 16228 C C . GLY A 1 21 ? 116.443 -6.280 -1.886 1.00 0.00 657 GLY A C 15
ATOM 16229 O O . GLY A 1 21 ? 116.243 -5.647 -2.923 1.00 0.00 657 GLY A O 15
ATOM 16233 N N . ILE A 1 22 ? 116.356 -5.735 -0.677 1.00 0.00 658 ILE A N 15
ATOM 16234 C CA . ILE A 1 22 ? 116.011 -4.330 -0.495 1.00 0.00 658 ILE A CA 15
ATOM 16235 C C . ILE A 1 22 ? 117.134 -3.420 -0.980 1.00 0.00 658 ILE A C 15
ATOM 16236 O O . ILE A 1 22 ? 116.888 -2.305 -1.439 1.00 0.00 658 ILE A O 15
ATOM 16252 N N . LEU A 1 23 ? 118.368 -3.902 -0.873 1.00 0.00 659 LEU A N 15
ATOM 16253 C CA . LEU A 1 23 ? 119.529 -3.132 -1.301 1.00 0.00 659 LEU A CA 15
ATOM 16254 C C . LEU A 1 23 ? 119.558 -2.988 -2.820 1.00 0.00 659 LEU A C 15
ATOM 16255 O O . LEU A 1 23 ? 119.755 -1.892 -3.346 1.00 0.00 659 LEU A O 15
ATOM 16271 N N . GLN A 1 24 ? 119.361 -4.102 -3.519 1.00 0.00 660 GLN A N 15
ATOM 16272 C CA . GLN A 1 24 ? 119.365 -4.099 -4.977 1.00 0.00 660 GLN A CA 15
ATOM 16273 C C . GLN A 1 24 ? 118.267 -3.190 -5.523 1.00 0.00 660 GLN A C 15
ATOM 16274 O O . GLN A 1 24 ? 118.418 -2.589 -6.587 1.00 0.00 660 GLN A O 15
ATOM 16288 N N . SER A 1 25 ? 117.166 -3.094 -4.788 1.00 0.00 661 SER A N 15
ATOM 16289 C CA . SER A 1 25 ? 116.042 -2.259 -5.200 1.00 0.00 661 SER A CA 15
ATOM 16290 C C . SER A 1 25 ? 116.338 -0.784 -4.947 1.00 0.00 661 SER A C 15
ATOM 16291 O O . SER A 1 25 ? 115.970 0.077 -5.746 1.00 0.00 661 SER A O 15
ATOM 16299 N N . PHE A 1 26 ? 117.003 -0.500 -3.832 1.00 0.00 662 PHE A N 15
ATOM 16300 C CA . PHE A 1 26 ? 117.346 0.872 -3.476 1.00 0.00 662 PHE A CA 15
ATOM 16301 C C . PHE A 1 26 ? 118.251 1.501 -4.531 1.00 0.00 662 PHE A C 15
ATOM 16302 O O . PHE A 1 26 ? 118.181 2.703 -4.786 1.00 0.00 662 PHE A O 15
ATOM 16319 N N . ILE A 1 27 ? 119.100 0.680 -5.140 1.00 0.00 663 ILE A N 15
ATOM 16320 C CA . ILE A 1 27 ? 120.020 1.157 -6.167 1.00 0.00 663 ILE A CA 15
ATOM 16321 C C . ILE A 1 27 ? 119.320 1.290 -7.514 1.00 0.00 663 ILE A C 15
ATOM 16322 O O . ILE A 1 27 ? 119.652 2.164 -8.314 1.00 0.00 663 ILE A O 15
ATOM 16338 N N . GLN A 1 28 ? 118.351 0.415 -7.759 1.00 0.00 664 GLN A N 15
ATOM 16339 C CA . GLN A 1 28 ? 117.603 0.433 -9.012 1.00 0.00 664 GLN A CA 15
ATOM 16340 C C . GLN A 1 28 ? 116.477 1.462 -8.968 1.00 0.00 664 GLN A C 15
ATOM 16341 O O . GLN A 1 28 ? 116.003 1.921 -10.007 1.00 0.00 664 GLN A O 15
ATOM 16355 N N . ASP A 1 29 ? 116.047 1.818 -7.759 1.00 0.00 665 ASP A N 15
ATOM 16356 C CA . ASP A 1 29 ? 114.973 2.790 -7.589 1.00 0.00 665 ASP A CA 15
ATOM 16357 C C . ASP A 1 29 ? 115.531 4.187 -7.332 1.00 0.00 665 ASP A C 15
ATOM 16358 O O . ASP A 1 29 ? 115.032 5.172 -7.873 1.00 0.00 665 ASP A O 15
ATOM 16367 N N . VAL A 1 30 ? 116.565 4.266 -6.500 1.00 0.00 666 VAL A N 15
ATOM 16368 C CA . VAL A 1 30 ? 117.184 5.546 -6.173 1.00 0.00 666 VAL A CA 15
ATOM 16369 C C . VAL A 1 30 ? 118.413 5.804 -7.040 1.00 0.00 666 VAL A C 15
ATOM 16370 O O . VAL A 1 30 ? 118.396 6.674 -7.911 1.00 0.00 666 VAL A O 15
ATOM 16383 N N . GLY A 1 31 ? 119.478 5.047 -6.796 1.00 0.00 667 GLY A N 15
ATOM 16384 C CA . GLY A 1 31 ? 120.697 5.214 -7.564 1.00 0.00 667 GLY A CA 15
ATOM 16385 C C . GLY A 1 31 ? 121.915 4.664 -6.848 1.00 0.00 667 GLY A C 15
ATOM 16386 O O . GLY A 1 31 ? 121.790 3.859 -5.925 1.00 0.00 667 GLY A O 15
ATOM 16390 N N . LEU A 1 32 ? 123.097 5.099 -7.277 1.00 0.00 668 LEU A N 15
ATOM 16391 C CA . LEU A 1 32 ? 124.344 4.644 -6.671 1.00 0.00 668 LEU A CA 15
ATOM 16392 C C . LEU A 1 32 ? 124.979 5.750 -5.831 1.00 0.00 668 LEU A C 15
ATOM 16393 O O . LEU A 1 32 ? 126.201 5.819 -5.700 1.00 0.00 668 LEU A O 15
ATOM 16409 N N . TYR A 1 33 ? 124.141 6.611 -5.262 1.00 0.00 669 TYR A N 15
ATOM 16410 C CA . TYR A 1 33 ? 124.622 7.710 -4.435 1.00 0.00 669 TYR A CA 15
ATOM 16411 C C . TYR A 1 33 ? 123.660 7.988 -3.281 1.00 0.00 669 TYR A C 15
ATOM 16412 O O . TYR A 1 33 ? 122.989 9.019 -3.255 1.00 0.00 669 TYR A O 15
ATOM 16430 N N . PRO A 1 34 ? 123.581 7.065 -2.306 1.00 0.00 670 PRO A N 15
ATOM 16431 C CA . PRO A 1 34 ? 122.697 7.216 -1.148 1.00 0.00 670 PRO A CA 15
ATOM 16432 C C . PRO A 1 34 ? 123.204 8.264 -0.163 1.00 0.00 670 PRO A C 15
ATOM 16433 O O . PRO A 1 34 ? 124.410 8.452 -0.008 1.00 0.00 670 PRO A O 15
ATOM 16444 N N . ASP A 1 35 ? 122.275 8.945 0.500 1.00 0.00 671 ASP A N 15
ATOM 16445 C CA . ASP A 1 35 ? 122.627 9.975 1.469 1.00 0.00 671 ASP A CA 15
ATOM 16446 C C . ASP A 1 35 ? 122.994 9.353 2.813 1.00 0.00 671 ASP A C 15
ATOM 16447 O O . ASP A 1 35 ? 122.618 8.219 3.106 1.00 0.00 671 ASP A O 15
ATOM 16456 N N . GLU A 1 36 ? 123.730 10.104 3.627 1.00 0.00 672 GLU A N 15
ATOM 16457 C CA . GLU A 1 36 ? 124.148 9.627 4.940 1.00 0.00 672 GLU A CA 15
ATOM 16458 C C . GLU A 1 36 ? 122.940 9.251 5.794 1.00 0.00 672 GLU A C 15
ATOM 16459 O O . GLU A 1 36 ? 122.964 8.254 6.517 1.00 0.00 672 GLU A O 15
ATOM 16471 N N . GLU A 1 37 ? 121.885 10.055 5.704 1.00 0.00 673 GLU A N 15
ATOM 16472 C CA . GLU A 1 37 ? 120.668 9.805 6.466 1.00 0.00 673 GLU A CA 15
ATOM 16473 C C . GLU A 1 37 ? 120.019 8.493 6.040 1.00 0.00 673 GLU A C 15
ATOM 16474 O O . GLU A 1 37 ? 119.370 7.821 6.841 1.00 0.00 673 GLU A O 15
ATOM 16486 N N . ALA A 1 38 ? 120.197 8.134 4.773 1.00 0.00 674 ALA A N 15
ATOM 16487 C CA . ALA A 1 38 ? 119.629 6.901 4.240 1.00 0.00 674 ALA A CA 15
ATOM 16488 C C . ALA A 1 38 ? 120.369 5.679 4.774 1.00 0.00 674 ALA A C 15
ATOM 16489 O O . ALA A 1 38 ? 119.775 4.620 4.974 1.00 0.00 674 ALA A O 15
ATOM 16496 N N . ILE A 1 39 ? 121.670 5.833 5.001 1.00 0.00 675 ILE A N 15
ATOM 16497 C CA . ILE A 1 39 ? 122.490 4.741 5.509 1.00 0.00 675 ILE A CA 15
ATOM 16498 C C . ILE A 1 39 ? 122.126 4.407 6.953 1.00 0.00 675 ILE A C 15
ATOM 16499 O O . ILE A 1 39 ? 122.243 3.261 7.383 1.00 0.00 675 ILE A O 15
ATOM 16515 N N . GLN A 1 40 ? 121.684 5.418 7.695 1.00 0.00 676 GLN A N 15
ATOM 16516 C CA . GLN A 1 40 ? 121.303 5.231 9.090 1.00 0.00 676 GLN A CA 15
ATOM 16517 C C . GLN A 1 40 ? 119.949 4.536 9.197 1.00 0.00 676 GLN A C 15
ATOM 16518 O O . GLN A 1 40 ? 119.727 3.721 10.094 1.00 0.00 676 GLN A O 15
ATOM 16532 N N . THR A 1 41 ? 119.047 4.862 8.277 1.00 0.00 677 THR A N 15
ATOM 16533 C CA . THR A 1 41 ? 117.715 4.267 8.268 1.00 0.00 677 THR A CA 15
ATOM 16534 C C . THR A 1 41 ? 117.766 2.811 7.821 1.00 0.00 677 THR A C 15
ATOM 16535 O O . THR A 1 41 ? 117.024 1.969 8.329 1.00 0.00 677 THR A O 15
ATOM 16546 N N . LEU A 1 42 ? 118.646 2.519 6.869 1.00 0.00 678 LEU A N 15
ATOM 16547 C CA . LEU A 1 42 ? 118.794 1.163 6.353 1.00 0.00 678 LEU A CA 15
ATOM 16548 C C . LEU A 1 42 ? 119.446 0.255 7.391 1.00 0.00 678 LEU A C 15
ATOM 16549 O O . LEU A 1 42 ? 119.175 -0.945 7.435 1.00 0.00 678 LEU A O 15
ATOM 16565 N N . SER A 1 43 ? 120.306 0.834 8.224 1.00 0.00 679 SER A N 15
ATOM 16566 C CA . SER A 1 43 ? 120.995 0.075 9.258 1.00 0.00 679 SER A CA 15
ATOM 16567 C C . SER A 1 43 ? 120.017 -0.403 10.327 1.00 0.00 679 SER A C 15
ATOM 16568 O O . SER A 1 43 ? 120.066 -1.555 10.756 1.00 0.00 679 SER A O 15
ATOM 16576 N N . ALA A 1 44 ? 119.130 0.491 10.753 1.00 0.00 680 ALA A N 15
ATOM 16577 C CA . ALA A 1 44 ? 118.141 0.160 11.771 1.00 0.00 680 ALA A CA 15
ATOM 16578 C C . ALA A 1 44 ? 117.133 -0.860 11.249 1.00 0.00 680 ALA A C 15
ATOM 16579 O O . ALA A 1 44 ? 116.650 -1.709 11.997 1.00 0.00 680 ALA A O 15
ATOM 16586 N N . GLN A 1 45 ? 116.822 -0.767 9.960 1.00 0.00 681 GLN A N 15
ATOM 16587 C CA . GLN A 1 45 ? 115.872 -1.681 9.336 1.00 0.00 681 GLN A CA 15
ATOM 16588 C C . GLN A 1 45 ? 116.506 -3.047 9.095 1.00 0.00 681 GLN A C 15
ATOM 16589 O O . GLN A 1 45 ? 115.967 -4.074 9.506 1.00 0.00 681 GLN A O 15
ATOM 16603 N N . LEU A 1 46 ? 117.656 -3.050 8.428 1.00 0.00 682 LEU A N 15
ATOM 16604 C CA . LEU A 1 46 ? 118.365 -4.291 8.133 1.00 0.00 682 LEU A CA 15
ATOM 16605 C C . LEU A 1 46 ? 119.084 -4.828 9.368 1.00 0.00 682 LEU A C 15
ATOM 16606 O O . LEU A 1 46 ? 119.558 -5.965 9.374 1.00 0.00 682 LEU A O 15
ATOM 16622 N N . ASP A 1 47 ? 119.169 -4.008 10.414 1.00 0.00 683 ASP A N 15
ATOM 16623 C CA . ASP A 1 47 ? 119.835 -4.409 11.648 1.00 0.00 683 ASP A CA 15
ATOM 16624 C C . ASP A 1 47 ? 121.311 -4.698 11.400 1.00 0.00 683 ASP A C 15
ATOM 16625 O O . ASP A 1 47 ? 121.909 -5.546 12.062 1.00 0.00 683 ASP A O 15
ATOM 16634 N N . LEU A 1 48 ? 121.894 -3.987 10.439 1.00 0.00 684 LEU A N 15
ATOM 16635 C CA . LEU A 1 48 ? 123.300 -4.163 10.101 1.00 0.00 684 LEU A CA 15
ATOM 16636 C C . LEU A 1 48 ? 124.074 -2.861 10.301 1.00 0.00 684 LEU A C 15
ATOM 16637 O O . LEU A 1 48 ? 123.531 -1.774 10.106 1.00 0.00 684 LEU A O 15
ATOM 16653 N N . PRO A 1 49 ? 125.356 -2.954 10.694 1.00 0.00 685 PRO A N 15
ATOM 16654 C CA . PRO A 1 49 ? 126.197 -1.774 10.918 1.00 0.00 685 PRO A CA 15
ATOM 16655 C C . PRO A 1 49 ? 126.461 -1.000 9.631 1.00 0.00 685 PRO A C 15
ATOM 16656 O O . PRO A 1 49 ? 126.439 -1.565 8.538 1.00 0.00 685 PRO A O 15
ATOM 16667 N N . LYS A 1 50 ? 126.709 0.299 9.770 1.00 0.00 686 LYS A N 15
ATOM 16668 C CA . LYS A 1 50 ? 126.977 1.155 8.619 1.00 0.00 686 LYS A CA 15
ATOM 16669 C C . LYS A 1 50 ? 128.141 0.612 7.796 1.00 0.00 686 LYS A C 15
ATOM 16670 O O . LYS A 1 50 ? 128.144 0.699 6.567 1.00 0.00 686 LYS A O 15
ATOM 16689 N N . TYR A 1 51 ? 129.128 0.048 8.485 1.00 0.00 687 TYR A N 15
ATOM 16690 C CA . TYR A 1 51 ? 130.304 -0.516 7.828 1.00 0.00 687 TYR A CA 15
ATOM 16691 C C . TYR A 1 51 ? 129.898 -1.508 6.736 1.00 0.00 687 TYR A C 15
ATOM 16692 O O . TYR A 1 51 ? 130.629 -1.711 5.767 1.00 0.00 687 TYR A O 15
ATOM 16710 N N . THR A 1 52 ? 128.730 -2.125 6.901 1.00 0.00 688 THR A N 15
ATOM 16711 C CA . THR A 1 52 ? 128.235 -3.092 5.930 1.00 0.00 688 THR A CA 15
ATOM 16712 C C . THR A 1 52 ? 127.548 -2.397 4.760 1.00 0.00 688 THR A C 15
ATOM 16713 O O . THR A 1 52 ? 127.571 -2.892 3.631 1.00 0.00 688 THR A O 15
ATOM 16724 N N . ILE A 1 53 ? 126.933 -1.251 5.033 1.00 0.00 689 ILE A N 15
ATOM 16725 C CA . ILE A 1 53 ? 126.238 -0.491 4.001 1.00 0.00 689 ILE A CA 15
ATOM 16726 C C . ILE A 1 53 ? 127.213 0.352 3.187 1.00 0.00 689 ILE A C 15
ATOM 16727 O O . ILE A 1 53 ? 127.043 0.525 1.980 1.00 0.00 689 ILE A O 15
ATOM 16743 N N . ILE A 1 54 ? 128.236 0.875 3.856 1.00 0.00 690 ILE A N 15
ATOM 16744 C CA . ILE A 1 54 ? 129.238 1.702 3.195 1.00 0.00 690 ILE A CA 15
ATOM 16745 C C . ILE A 1 54 ? 130.112 0.867 2.263 1.00 0.00 690 ILE A C 15
ATOM 16746 O O . ILE A 1 54 ? 130.448 1.300 1.160 1.00 0.00 690 ILE A O 15
ATOM 16762 N N . LYS A 1 55 ? 130.479 -0.327 2.715 1.00 0.00 691 LYS A N 15
ATOM 16763 C CA . LYS A 1 55 ? 131.315 -1.220 1.920 1.00 0.00 691 LYS A CA 15
ATOM 16764 C C . LYS A 1 55 ? 130.546 -1.757 0.717 1.00 0.00 691 LYS A C 15
ATOM 16765 O O . LYS A 1 55 ? 131.103 -1.907 -0.371 1.00 0.00 691 LYS A O 15
ATOM 16784 N N . PHE A 1 56 ? 129.265 -2.046 0.920 1.00 0.00 692 PHE A N 15
ATOM 16785 C CA . PHE A 1 56 ? 128.420 -2.567 -0.148 1.00 0.00 692 PHE A CA 15
ATOM 16786 C C . PHE A 1 56 ? 128.253 -1.539 -1.263 1.00 0.00 692 PHE A C 15
ATOM 16787 O O . PHE A 1 56 ? 128.531 -1.823 -2.428 1.00 0.00 692 PHE A O 15
ATOM 16804 N N . PHE A 1 57 ? 127.799 -0.346 -0.897 1.00 0.00 693 PHE A N 15
ATOM 16805 C CA . PHE A 1 57 ? 127.593 0.724 -1.865 1.00 0.00 693 PHE A CA 15
ATOM 16806 C C . PHE A 1 57 ? 128.905 1.104 -2.545 1.00 0.00 693 PHE A C 15
ATOM 16807 O O . PHE A 1 57 ? 128.950 1.309 -3.758 1.00 0.00 693 PHE A O 15
ATOM 16824 N N . GLN A 1 58 ? 129.971 1.195 -1.756 1.00 0.00 694 GLN A N 15
ATOM 16825 C CA . GLN A 1 58 ? 131.282 1.550 -2.283 1.00 0.00 694 GLN A CA 15
ATOM 16826 C C . GLN A 1 58 ? 131.794 0.479 -3.240 1.00 0.00 694 GLN A C 15
ATOM 16827 O O . GLN A 1 58 ? 132.348 0.787 -4.295 1.00 0.00 694 GLN A O 15
ATOM 16841 N N . ASN A 1 59 ? 131.606 -0.783 -2.863 1.00 0.00 695 ASN A N 15
ATOM 16842 C CA . ASN A 1 59 ? 132.049 -1.901 -3.688 1.00 0.00 695 ASN A CA 15
ATOM 16843 C C . ASN A 1 59 ? 131.347 -1.890 -5.043 1.00 0.00 695 ASN A C 15
ATOM 16844 O O . ASN A 1 59 ? 131.951 -2.208 -6.069 1.00 0.00 695 ASN A O 15
ATOM 16855 N N . GLN A 1 60 ? 130.070 -1.525 -5.039 1.00 0.00 696 GLN A N 15
ATOM 16856 C CA . GLN A 1 60 ? 129.286 -1.474 -6.267 1.00 0.00 696 GLN A CA 15
ATOM 16857 C C . GLN A 1 60 ? 129.830 -0.416 -7.220 1.00 0.00 696 GLN A C 15
ATOM 16858 O O . GLN A 1 60 ? 129.945 -0.650 -8.423 1.00 0.00 696 GLN A O 15
ATOM 16872 N N . ARG A 1 61 ? 130.164 0.751 -6.675 1.00 0.00 697 ARG A N 15
ATOM 16873 C CA . ARG A 1 61 ? 130.695 1.845 -7.479 1.00 0.00 697 ARG A CA 15
ATOM 16874 C C . ARG A 1 61 ? 131.988 1.433 -8.175 1.00 0.00 697 ARG A C 15
ATOM 16875 O O . ARG A 1 61 ? 132.243 1.825 -9.314 1.00 0.00 697 ARG A O 15
ATOM 16896 N N . TYR A 1 62 ? 132.801 0.642 -7.482 1.00 0.00 698 TYR A N 15
ATOM 16897 C CA . TYR A 1 62 ? 134.068 0.177 -8.034 1.00 0.00 698 TYR A CA 15
ATOM 16898 C C . TYR A 1 62 ? 133.842 -0.667 -9.285 1.00 0.00 698 TYR A C 15
ATOM 16899 O O . TYR A 1 62 ? 134.360 -0.359 -10.358 1.00 0.00 698 TYR A O 15
ATOM 16917 N N . TYR A 1 63 ? 133.061 -1.734 -9.139 1.00 0.00 699 TYR A N 15
ATOM 16918 C CA . TYR A 1 63 ? 132.762 -2.630 -10.251 1.00 0.00 699 TYR A CA 15
ATOM 16919 C C . TYR A 1 63 ? 132.262 -1.852 -11.468 1.00 0.00 699 TYR A C 15
ATOM 16920 O O . TYR A 1 63 ? 132.419 -2.294 -12.607 1.00 0.00 699 TYR A O 15
ATOM 16938 N N . LEU A 1 64 ? 131.660 -0.693 -11.220 1.00 0.00 700 LEU A N 15
ATOM 16939 C CA . LEU A 1 64 ? 131.138 0.142 -12.296 1.00 0.00 700 LEU A CA 15
ATOM 16940 C C . LEU A 1 64 ? 132.260 0.925 -12.974 1.00 0.00 700 LEU A C 15
ATOM 16941 O O . LEU A 1 64 ? 132.173 1.251 -14.158 1.00 0.00 700 LEU A O 15
ATOM 16957 N N . LYS A 1 65 ? 133.310 1.227 -12.216 1.00 0.00 701 LYS A N 15
ATOM 16958 C CA . LYS A 1 65 ? 134.444 1.975 -12.748 1.00 0.00 701 LYS A CA 15
ATOM 16959 C C . LYS A 1 65 ? 135.730 1.157 -12.661 1.00 0.00 701 LYS A C 15
ATOM 16960 O O . LYS A 1 65 ? 136.822 1.712 -12.536 1.00 0.00 701 LYS A O 15
ATOM 16979 N N . HIS A 1 66 ? 135.596 -0.164 -12.727 1.00 0.00 702 HIS A N 15
ATOM 16980 C CA . HIS A 1 66 ? 136.750 -1.053 -12.656 1.00 0.00 702 HIS A CA 15
ATOM 16981 C C . HIS A 1 66 ? 136.428 -2.416 -13.262 1.00 0.00 702 HIS A C 15
ATOM 16982 O O . HIS A 1 66 ? 136.425 -3.432 -12.569 1.00 0.00 702 HIS A O 15
ATOM 16997 N N . HIS A 1 67 ? 136.157 -2.429 -14.564 1.00 0.00 703 HIS A N 15
ATOM 16998 C CA . HIS A 1 67 ? 135.835 -3.666 -15.264 1.00 0.00 703 HIS A CA 15
ATOM 16999 C C . HIS A 1 67 ? 137.095 -4.302 -15.846 1.00 0.00 703 HIS A C 15
ATOM 17000 O O . HIS A 1 67 ? 137.144 -4.644 -17.029 1.00 0.00 703 HIS A O 15
ATOM 17015 N N . GLY A 1 68 ? 138.115 -4.458 -15.007 1.00 0.00 704 GLY A N 15
ATOM 17016 C CA . GLY A 1 68 ? 139.360 -5.052 -15.455 1.00 0.00 704 GLY A CA 15
ATOM 17017 C C . GLY A 1 68 ? 139.375 -6.559 -15.294 1.00 0.00 704 GLY A C 15
ATOM 17018 O O . GLY A 1 68 ? 139.601 -7.072 -14.197 1.00 0.00 704 GLY A O 15
ATOM 17022 N N . LYS A 1 69 ? 139.133 -7.272 -16.389 1.00 0.00 705 LYS A N 15
ATOM 17023 C CA . LYS A 1 69 ? 139.119 -8.731 -16.365 1.00 0.00 705 LYS A CA 15
ATOM 17024 C C . LYS A 1 69 ? 138.042 -9.248 -15.417 1.00 0.00 705 LYS A C 15
ATOM 17025 O O . LYS A 1 69 ? 138.253 -10.221 -14.693 1.00 0.00 705 LYS A O 15
ATOM 17044 N N . LEU A 1 70 ? 136.887 -8.589 -15.427 1.00 0.00 706 LEU A N 15
ATOM 17045 C CA . LEU A 1 70 ? 135.776 -8.982 -14.569 1.00 0.00 706 LEU A CA 15
ATOM 17046 C C . LEU A 1 70 ? 134.537 -9.308 -15.397 1.00 0.00 706 LEU A C 15
ATOM 17047 O O . LEU A 1 70 ? 134.260 -8.653 -16.402 1.00 0.00 706 LEU A O 15
ATOM 17063 N N . LYS A 1 71 ? 133.795 -10.325 -14.969 1.00 0.00 707 LYS A N 15
ATOM 17064 C CA . LYS A 1 71 ? 132.585 -10.739 -15.671 1.00 0.00 707 LYS A CA 15
ATOM 17065 C C . LYS A 1 71 ? 132.908 -11.204 -17.088 1.00 0.00 707 LYS A C 15
ATOM 17066 O O . LYS A 1 71 ? 133.990 -10.840 -17.597 1.00 0.00 707 LYS A O 15
ATOM 17086 N N . ASN A 1 5 ? 148.037 -12.486 -0.775 1.00 0.00 641 ASN A N 16
ATOM 17087 C CA . ASN A 1 5 ? 149.158 -11.992 0.066 1.00 0.00 641 ASN A CA 16
ATOM 17088 C C . ASN A 1 5 ? 148.717 -10.826 0.945 1.00 0.00 641 ASN A C 16
ATOM 17089 O O . ASN A 1 5 ? 148.996 -10.799 2.143 1.00 0.00 641 ASN A O 16
ATOM 17100 N N . ARG A 1 6 ? 148.027 -9.865 0.341 1.00 0.00 642 ARG A N 16
ATOM 17101 C CA . ARG A 1 6 ? 147.548 -8.696 1.069 1.00 0.00 642 ARG A CA 16
ATOM 17102 C C . ARG A 1 6 ? 146.270 -9.019 1.835 1.00 0.00 642 ARG A C 16
ATOM 17103 O O . ARG A 1 6 ? 145.723 -10.116 1.716 1.00 0.00 642 ARG A O 16
ATOM 17124 N N . GLN A 1 7 ? 145.797 -8.055 2.621 1.00 0.00 643 GLN A N 16
ATOM 17125 C CA . GLN A 1 7 ? 144.583 -8.238 3.408 1.00 0.00 643 GLN A CA 16
ATOM 17126 C C . GLN A 1 7 ? 143.543 -7.177 3.056 1.00 0.00 643 GLN A C 16
ATOM 17127 O O . GLN A 1 7 ? 143.521 -6.096 3.643 1.00 0.00 643 GLN A O 16
ATOM 17141 N N . LYS A 1 8 ? 142.684 -7.496 2.093 1.00 0.00 644 LYS A N 16
ATOM 17142 C CA . LYS A 1 8 ? 141.641 -6.572 1.662 1.00 0.00 644 LYS A CA 16
ATOM 17143 C C . LYS A 1 8 ? 140.281 -7.260 1.631 1.00 0.00 644 LYS A C 16
ATOM 17144 O O . LYS A 1 8 ? 139.425 -6.930 0.811 1.00 0.00 644 LYS A O 16
ATOM 17163 N N . THR A 1 9 ? 140.089 -8.221 2.529 1.00 0.00 645 THR A N 16
ATOM 17164 C CA . THR A 1 9 ? 138.832 -8.956 2.606 1.00 0.00 645 THR A CA 16
ATOM 17165 C C . THR A 1 9 ? 138.528 -9.377 4.040 1.00 0.00 645 THR A C 16
ATOM 17166 O O . THR A 1 9 ? 139.157 -10.289 4.575 1.00 0.00 645 THR A O 16
ATOM 17177 N N . ARG A 1 10 ? 137.561 -8.703 4.655 1.00 0.00 646 ARG A N 16
ATOM 17178 C CA . ARG A 1 10 ? 137.174 -9.003 6.029 1.00 0.00 646 ARG A CA 16
ATOM 17179 C C . ARG A 1 10 ? 136.499 -10.372 6.122 1.00 0.00 646 ARG A C 16
ATOM 17180 O O . ARG A 1 10 ? 135.386 -10.555 5.630 1.00 0.00 646 ARG A O 16
ATOM 17201 N N . PRO A 1 11 ? 137.164 -11.359 6.756 1.00 0.00 647 PRO A N 16
ATOM 17202 C CA . PRO A 1 11 ? 136.616 -12.711 6.904 1.00 0.00 647 PRO A CA 16
ATOM 17203 C C . PRO A 1 11 ? 135.392 -12.741 7.818 1.00 0.00 647 PRO A C 16
ATOM 17204 O O . PRO A 1 11 ? 135.425 -13.323 8.901 1.00 0.00 647 PRO A O 16
ATOM 17215 N N . ARG A 1 12 ? 134.311 -12.108 7.373 1.00 0.00 648 ARG A N 16
ATOM 17216 C CA . ARG A 1 12 ? 133.079 -12.064 8.152 1.00 0.00 648 ARG A CA 16
ATOM 17217 C C . ARG A 1 12 ? 131.960 -11.385 7.367 1.00 0.00 648 ARG A C 16
ATOM 17218 O O . ARG A 1 12 ? 132.176 -10.368 6.710 1.00 0.00 648 ARG A O 16
ATOM 17239 N N . THR A 1 13 ? 130.763 -11.958 7.440 1.00 0.00 649 THR A N 16
ATOM 17240 C CA . THR A 1 13 ? 129.608 -11.412 6.737 1.00 0.00 649 THR A CA 16
ATOM 17241 C C . THR A 1 13 ? 128.309 -11.788 7.442 1.00 0.00 649 THR A C 16
ATOM 17242 O O . THR A 1 13 ? 128.240 -12.798 8.143 1.00 0.00 649 THR A O 16
ATOM 17253 N N . LYS A 1 14 ? 127.279 -10.969 7.251 1.00 0.00 650 LYS A N 16
ATOM 17254 C CA . LYS A 1 14 ? 125.981 -11.216 7.868 1.00 0.00 650 LYS A CA 16
ATOM 17255 C C . LYS A 1 14 ? 124.860 -10.594 7.038 1.00 0.00 650 LYS A C 16
ATOM 17256 O O . LYS A 1 14 ? 123.908 -10.035 7.582 1.00 0.00 650 LYS A O 16
ATOM 17275 N N . ILE A 1 15 ? 124.980 -10.701 5.720 1.00 0.00 651 ILE A N 16
ATOM 17276 C CA . ILE A 1 15 ? 123.977 -10.151 4.814 1.00 0.00 651 ILE A CA 16
ATOM 17277 C C . ILE A 1 15 ? 123.088 -11.251 4.245 1.00 0.00 651 ILE A C 16
ATOM 17278 O O . ILE A 1 15 ? 123.406 -11.850 3.219 1.00 0.00 651 ILE A O 16
ATOM 17294 N N . SER A 1 16 ? 121.973 -11.512 4.919 1.00 0.00 652 SER A N 16
ATOM 17295 C CA . SER A 1 16 ? 121.036 -12.541 4.480 1.00 0.00 652 SER A CA 16
ATOM 17296 C C . SER A 1 16 ? 120.500 -12.228 3.086 1.00 0.00 652 SER A C 16
ATOM 17297 O O . SER A 1 16 ? 120.752 -11.155 2.540 1.00 0.00 652 SER A O 16
ATOM 17305 N N . VAL A 1 17 ? 119.758 -13.174 2.519 1.00 0.00 653 VAL A N 16
ATOM 17306 C CA . VAL A 1 17 ? 119.185 -13.000 1.190 1.00 0.00 653 VAL A CA 16
ATOM 17307 C C . VAL A 1 17 ? 118.236 -11.806 1.154 1.00 0.00 653 VAL A C 16
ATOM 17308 O O . VAL A 1 17 ? 118.184 -11.072 0.166 1.00 0.00 653 VAL A O 16
ATOM 17321 N N . GLU A 1 18 ? 117.488 -11.618 2.237 1.00 0.00 654 GLU A N 16
ATOM 17322 C CA . GLU A 1 18 ? 116.541 -10.512 2.328 1.00 0.00 654 GLU A CA 16
ATOM 17323 C C . GLU A 1 18 ? 117.265 -9.171 2.282 1.00 0.00 654 GLU A C 16
ATOM 17324 O O . GLU A 1 18 ? 116.781 -8.214 1.676 1.00 0.00 654 GLU A O 16
ATOM 17336 N N . ALA A 1 19 ? 118.426 -9.108 2.924 1.00 0.00 655 ALA A N 16
ATOM 17337 C CA . ALA A 1 19 ? 119.217 -7.884 2.955 1.00 0.00 655 ALA A CA 16
ATOM 17338 C C . ALA A 1 19 ? 119.652 -7.476 1.551 1.00 0.00 655 ALA A C 16
ATOM 17339 O O . ALA A 1 19 ? 119.520 -6.317 1.161 1.00 0.00 655 ALA A O 16
ATOM 17346 N N . LEU A 1 20 ? 120.170 -8.440 0.795 1.00 0.00 656 LEU A N 16
ATOM 17347 C CA . LEU A 1 20 ? 120.626 -8.182 -0.564 1.00 0.00 656 LEU A CA 16
ATOM 17348 C C . LEU A 1 20 ? 119.450 -7.849 -1.478 1.00 0.00 656 LEU A C 16
ATOM 17349 O O . LEU A 1 20 ? 119.568 -7.024 -2.383 1.00 0.00 656 LEU A O 16
ATOM 17365 N N . GLY A 1 21 ? 118.316 -8.497 -1.233 1.00 0.00 657 GLY A N 16
ATOM 17366 C CA . GLY A 1 21 ? 117.136 -8.257 -2.040 1.00 0.00 657 GLY A CA 16
ATOM 17367 C C . GLY A 1 21 ? 116.632 -6.833 -1.922 1.00 0.00 657 GLY A C 16
ATOM 17368 O O . GLY A 1 21 ? 116.361 -6.178 -2.928 1.00 0.00 657 GLY A O 16
ATOM 17372 N N . ILE A 1 22 ? 116.509 -6.349 -0.690 1.00 0.00 658 ILE A N 16
ATOM 17373 C CA . ILE A 1 22 ? 116.036 -4.993 -0.444 1.00 0.00 658 ILE A CA 16
ATOM 17374 C C . ILE A 1 22 ? 117.056 -3.963 -0.920 1.00 0.00 658 ILE A C 16
ATOM 17375 O O . ILE A 1 22 ? 116.692 -2.872 -1.359 1.00 0.00 658 ILE A O 16
ATOM 17391 N N . LEU A 1 23 ? 118.333 -4.319 -0.830 1.00 0.00 659 LEU A N 16
ATOM 17392 C CA . LEU A 1 23 ? 119.406 -3.424 -1.250 1.00 0.00 659 LEU A CA 16
ATOM 17393 C C . LEU A 1 23 ? 119.394 -3.238 -2.764 1.00 0.00 659 LEU A C 16
ATOM 17394 O O . LEU A 1 23 ? 119.642 -2.142 -3.267 1.00 0.00 659 LEU A O 16
ATOM 17410 N N . GLN A 1 24 ? 119.104 -4.316 -3.487 1.00 0.00 660 GLN A N 16
ATOM 17411 C CA . GLN A 1 24 ? 119.059 -4.271 -4.944 1.00 0.00 660 GLN A CA 16
ATOM 17412 C C . GLN A 1 24 ? 118.027 -3.256 -5.426 1.00 0.00 660 GLN A C 16
ATOM 17413 O O . GLN A 1 24 ? 118.327 -2.395 -6.254 1.00 0.00 660 GLN A O 16
ATOM 17427 N N . SER A 1 25 ? 116.810 -3.364 -4.902 1.00 0.00 661 SER A N 16
ATOM 17428 C CA . SER A 1 25 ? 115.733 -2.455 -5.279 1.00 0.00 661 SER A CA 16
ATOM 17429 C C . SER A 1 25 ? 116.100 -1.010 -4.953 1.00 0.00 661 SER A C 16
ATOM 17430 O O . SER A 1 25 ? 115.675 -0.081 -5.640 1.00 0.00 661 SER A O 16
ATOM 17438 N N . PHE A 1 26 ? 116.894 -0.830 -3.902 1.00 0.00 662 PHE A N 16
ATOM 17439 C CA . PHE A 1 26 ? 117.318 0.502 -3.486 1.00 0.00 662 PHE A CA 16
ATOM 17440 C C . PHE A 1 26 ? 118.294 1.102 -4.493 1.00 0.00 662 PHE A C 16
ATOM 17441 O O . PHE A 1 26 ? 118.331 2.316 -4.689 1.00 0.00 662 PHE A O 16
ATOM 17458 N N . ILE A 1 27 ? 119.084 0.241 -5.129 1.00 0.00 663 ILE A N 16
ATOM 17459 C CA . ILE A 1 27 ? 120.059 0.687 -6.116 1.00 0.00 663 ILE A CA 16
ATOM 17460 C C . ILE A 1 27 ? 119.382 1.047 -7.434 1.00 0.00 663 ILE A C 16
ATOM 17461 O O . ILE A 1 27 ? 119.825 1.948 -8.146 1.00 0.00 663 ILE A O 16
ATOM 17477 N N . GLN A 1 28 ? 118.303 0.337 -7.752 1.00 0.00 664 GLN A N 16
ATOM 17478 C CA . GLN A 1 28 ? 117.564 0.582 -8.985 1.00 0.00 664 GLN A CA 16
ATOM 17479 C C . GLN A 1 28 ? 116.568 1.723 -8.805 1.00 0.00 664 GLN A C 16
ATOM 17480 O O . GLN A 1 28 ? 116.274 2.458 -9.748 1.00 0.00 664 GLN A O 16
ATOM 17494 N N . ASP A 1 29 ? 116.053 1.866 -7.589 1.00 0.00 665 ASP A N 16
ATOM 17495 C CA . ASP A 1 29 ? 115.089 2.918 -7.285 1.00 0.00 665 ASP A CA 16
ATOM 17496 C C . ASP A 1 29 ? 115.799 4.225 -6.949 1.00 0.00 665 ASP A C 16
ATOM 17497 O O . ASP A 1 29 ? 115.671 5.216 -7.669 1.00 0.00 665 ASP A O 16
ATOM 17506 N N . VAL A 1 30 ? 116.546 4.222 -5.850 1.00 0.00 666 VAL A N 16
ATOM 17507 C CA . VAL A 1 30 ? 117.276 5.407 -5.419 1.00 0.00 666 VAL A CA 16
ATOM 17508 C C . VAL A 1 30 ? 118.501 5.648 -6.294 1.00 0.00 666 VAL A C 16
ATOM 17509 O O . VAL A 1 30 ? 118.566 6.632 -7.032 1.00 0.00 666 VAL A O 16
ATOM 17522 N N . GLY A 1 31 ? 119.471 4.744 -6.207 1.00 0.00 667 GLY A N 16
ATOM 17523 C CA . GLY A 1 31 ? 120.681 4.877 -6.997 1.00 0.00 667 GLY A CA 16
ATOM 17524 C C . GLY A 1 31 ? 121.918 4.415 -6.250 1.00 0.00 667 GLY A C 16
ATOM 17525 O O . GLY A 1 31 ? 121.852 3.489 -5.441 1.00 0.00 667 GLY A O 16
ATOM 17529 N N . LEU A 1 32 ? 123.047 5.060 -6.524 1.00 0.00 668 LEU A N 16
ATOM 17530 C CA . LEU A 1 32 ? 124.305 4.710 -5.874 1.00 0.00 668 LEU A CA 16
ATOM 17531 C C . LEU A 1 32 ? 124.926 5.930 -5.200 1.00 0.00 668 LEU A C 16
ATOM 17532 O O . LEU A 1 32 ? 126.147 6.042 -5.100 1.00 0.00 668 LEU A O 16
ATOM 17548 N N . TYR A 1 33 ? 124.077 6.841 -4.736 1.00 0.00 669 TYR A N 16
ATOM 17549 C CA . TYR A 1 33 ? 124.543 8.051 -4.071 1.00 0.00 669 TYR A CA 16
ATOM 17550 C C . TYR A 1 33 ? 123.659 8.389 -2.870 1.00 0.00 669 TYR A C 16
ATOM 17551 O O . TYR A 1 33 ? 122.995 9.425 -2.849 1.00 0.00 669 TYR A O 16
ATOM 17569 N N . PRO A 1 34 ? 123.641 7.512 -1.852 1.00 0.00 670 PRO A N 16
ATOM 17570 C CA . PRO A 1 34 ? 122.834 7.721 -0.645 1.00 0.00 670 PRO A CA 16
ATOM 17571 C C . PRO A 1 34 ? 123.390 8.835 0.237 1.00 0.00 670 PRO A C 16
ATOM 17572 O O . PRO A 1 34 ? 124.540 9.245 0.085 1.00 0.00 670 PRO A O 16
ATOM 17583 N N . ASP A 1 35 ? 122.564 9.318 1.159 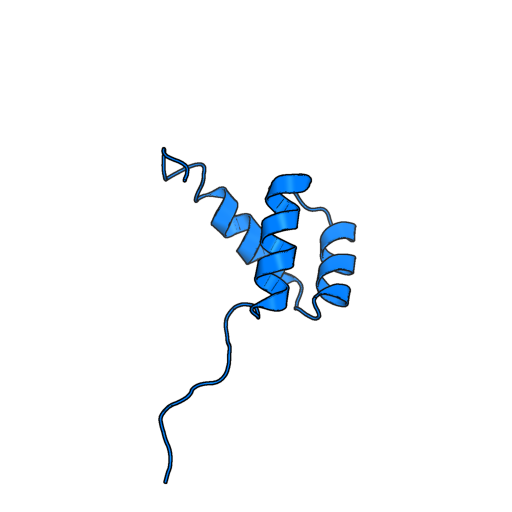1.00 0.00 671 ASP A N 16
ATOM 17584 C CA . ASP A 1 35 ? 122.972 10.383 2.068 1.00 0.00 671 ASP A CA 16
ATOM 17585 C C . ASP A 1 35 ? 123.136 9.851 3.487 1.00 0.00 671 ASP A C 16
ATOM 17586 O O . ASP A 1 35 ? 122.783 8.710 3.777 1.00 0.00 671 ASP A O 16
ATOM 17595 N N . GLU A 1 36 ? 123.676 10.689 4.369 1.00 0.00 672 GLU A N 16
ATOM 17596 C CA . GLU A 1 36 ? 123.888 10.303 5.760 1.00 0.00 672 GLU A CA 16
ATOM 17597 C C . GLU A 1 36 ? 122.582 9.852 6.408 1.00 0.00 672 GLU A C 16
ATOM 17598 O O . GLU A 1 36 ? 122.581 9.009 7.306 1.00 0.00 672 GLU A O 16
ATOM 17610 N N . GLU A 1 37 ? 121.472 10.418 5.947 1.00 0.00 673 GLU A N 16
ATOM 17611 C CA . GLU A 1 37 ? 120.159 10.076 6.481 1.00 0.00 673 GLU A CA 16
ATOM 17612 C C . GLU A 1 37 ? 119.742 8.673 6.045 1.00 0.00 673 GLU A C 16
ATOM 17613 O O . GLU A 1 37 ? 119.001 7.988 6.750 1.00 0.00 673 GLU A O 16
ATOM 17625 N N . ALA A 1 38 ? 120.223 8.253 4.878 1.00 0.00 674 ALA A N 16
ATOM 17626 C CA . ALA A 1 38 ? 119.899 6.934 4.350 1.00 0.00 674 ALA A CA 16
ATOM 17627 C C . ALA A 1 38 ? 120.733 5.850 5.026 1.00 0.00 674 ALA A C 16
ATOM 17628 O O . ALA A 1 38 ? 120.231 4.766 5.326 1.00 0.00 674 ALA A O 16
ATOM 17635 N N . ILE A 1 39 ? 122.006 6.149 5.263 1.00 0.00 675 ILE A N 16
ATOM 17636 C CA . ILE A 1 39 ? 122.907 5.198 5.903 1.00 0.00 675 ILE A CA 16
ATOM 17637 C C . ILE A 1 39 ? 122.414 4.831 7.299 1.00 0.00 675 ILE A C 16
ATOM 17638 O O . ILE A 1 39 ? 122.487 3.671 7.708 1.00 0.00 675 ILE A O 16
ATOM 17654 N N . GLN A 1 40 ? 121.911 5.823 8.025 1.00 0.00 676 GLN A N 16
ATOM 17655 C CA . GLN A 1 40 ? 121.405 5.602 9.374 1.00 0.00 676 GLN A CA 16
ATOM 17656 C C . GLN A 1 40 ? 120.119 4.784 9.347 1.00 0.00 676 GLN A C 16
ATOM 17657 O O . GLN A 1 40 ? 119.942 3.863 10.145 1.00 0.00 676 GLN A O 16
ATOM 17671 N N . THR A 1 41 ? 119.227 5.125 8.425 1.00 0.00 677 THR A N 16
ATOM 17672 C CA . THR A 1 41 ? 117.957 4.421 8.294 1.00 0.00 677 THR A CA 16
ATOM 17673 C C . THR A 1 41 ? 118.156 3.041 7.676 1.00 0.00 677 THR A C 16
ATOM 17674 O O . THR A 1 41 ? 117.417 2.102 7.976 1.00 0.00 677 THR A O 16
ATOM 17685 N N . LEU A 1 42 ? 119.159 2.924 6.813 1.00 0.00 678 LEU A N 16
ATOM 17686 C CA . LEU A 1 42 ? 119.456 1.658 6.153 1.00 0.00 678 LEU A CA 16
ATOM 17687 C C . LEU A 1 42 ? 119.967 0.629 7.155 1.00 0.00 678 LEU A C 16
ATOM 17688 O O . LEU A 1 42 ? 119.613 -0.549 7.087 1.00 0.00 678 LEU A O 16
ATOM 17704 N N . SER A 1 43 ? 120.801 1.080 8.086 1.00 0.00 679 SER A N 16
ATOM 17705 C CA . SER A 1 43 ? 121.362 0.200 9.104 1.00 0.00 679 SER A CA 16
ATOM 17706 C C . SER A 1 43 ? 120.268 -0.338 10.021 1.00 0.00 679 SER A C 16
ATOM 17707 O O . SER A 1 43 ? 120.246 -1.523 10.349 1.00 0.00 679 SER A O 16
ATOM 17715 N N . ALA A 1 44 ? 119.363 0.544 10.433 1.00 0.00 680 ALA A N 16
ATOM 17716 C CA . ALA A 1 44 ? 118.266 0.159 11.312 1.00 0.00 680 ALA A CA 16
ATOM 17717 C C . ALA A 1 44 ? 117.265 -0.730 10.584 1.00 0.00 680 ALA A C 16
ATOM 17718 O O . ALA A 1 44 ? 116.851 -1.769 11.098 1.00 0.00 680 ALA A O 16
ATOM 17725 N N . GLN A 1 45 ? 116.878 -0.315 9.381 1.00 0.00 681 GLN A N 16
ATOM 17726 C CA . GLN A 1 45 ? 115.923 -1.073 8.581 1.00 0.00 681 GLN A CA 16
ATOM 17727 C C . GLN A 1 45 ? 116.474 -2.454 8.241 1.00 0.00 681 GLN A C 16
ATOM 17728 O O . GLN A 1 45 ? 115.844 -3.472 8.523 1.00 0.00 681 GLN A O 16
ATOM 17742 N N . LEU A 1 46 ? 117.657 -2.481 7.635 1.00 0.00 682 LEU A N 16
ATOM 17743 C CA . LEU A 1 46 ? 118.295 -3.737 7.257 1.00 0.00 682 LEU A CA 16
ATOM 17744 C C . LEU A 1 46 ? 118.866 -4.457 8.476 1.00 0.00 682 LEU A C 16
ATOM 17745 O O . LEU A 1 46 ? 119.161 -5.651 8.419 1.00 0.00 682 LEU A O 16
ATOM 17761 N N . ASP A 1 47 ? 119.019 -3.728 9.580 1.00 0.00 683 ASP A N 16
ATOM 17762 C CA . ASP A 1 47 ? 119.556 -4.304 10.810 1.00 0.00 683 ASP A CA 16
ATOM 17763 C C . ASP A 1 47 ? 121.019 -4.693 10.632 1.00 0.00 683 ASP A C 16
ATOM 17764 O O . ASP A 1 47 ? 121.494 -5.659 11.231 1.00 0.00 683 ASP A O 16
ATOM 17773 N N . LEU A 1 48 ? 121.731 -3.934 9.804 1.00 0.00 684 LEU A N 16
ATOM 17774 C CA . LEU A 1 48 ? 123.141 -4.195 9.545 1.00 0.00 684 LEU A CA 16
ATOM 17775 C C . LEU A 1 48 ? 123.998 -2.999 9.953 1.00 0.00 684 LEU A C 16
ATOM 17776 O O . LEU A 1 48 ? 123.553 -1.853 9.879 1.00 0.00 684 LEU A O 16
ATOM 17792 N N . PRO A 1 49 ? 125.246 -3.247 10.391 1.00 0.00 685 PRO A N 16
ATOM 17793 C CA . PRO A 1 49 ? 126.163 -2.182 10.809 1.00 0.00 685 PRO A CA 16
ATOM 17794 C C . PRO A 1 49 ? 126.247 -1.053 9.787 1.00 0.00 685 PRO A C 16
ATOM 17795 O O . PRO A 1 49 ? 125.667 -1.137 8.705 1.00 0.00 685 PRO A O 16
ATOM 17806 N N . LYS A 1 50 ? 126.974 0.003 10.138 1.00 0.00 686 LYS A N 16
ATOM 17807 C CA . LYS A 1 50 ? 127.134 1.149 9.251 1.00 0.00 686 LYS A CA 16
ATOM 17808 C C . LYS A 1 50 ? 128.189 0.875 8.186 1.00 0.00 686 LYS A C 16
ATOM 17809 O O . LYS A 1 50 ? 127.933 1.022 6.992 1.00 0.00 686 LYS A O 16
ATOM 17828 N N . TYR A 1 51 ? 129.378 0.475 8.627 1.00 0.00 687 TYR A N 16
ATOM 17829 C CA . TYR A 1 51 ? 130.474 0.182 7.708 1.00 0.00 687 TYR A CA 16
ATOM 17830 C C . TYR A 1 51 ? 130.084 -0.919 6.725 1.00 0.00 687 TYR A C 16
ATOM 17831 O O . TYR A 1 51 ? 130.551 -0.940 5.587 1.00 0.00 687 TYR A O 16
ATOM 17849 N N . THR A 1 52 ? 129.227 -1.830 7.173 1.00 0.00 688 THR A N 16
ATOM 17850 C CA . THR A 1 52 ? 128.775 -2.932 6.333 1.00 0.00 688 THR A CA 16
ATOM 17851 C C . THR A 1 52 ? 128.041 -2.419 5.099 1.00 0.00 688 THR A C 16
ATOM 17852 O O . THR A 1 52 ? 128.214 -2.944 3.999 1.00 0.00 688 THR A O 16
ATOM 17863 N N . ILE A 1 53 ? 127.222 -1.390 5.288 1.00 0.00 689 ILE A N 16
ATOM 17864 C CA . ILE A 1 53 ? 126.463 -0.807 4.189 1.00 0.00 689 ILE A CA 16
ATOM 17865 C C . ILE A 1 53 ? 127.356 0.044 3.293 1.00 0.00 689 ILE A C 16
ATOM 17866 O O . ILE A 1 53 ? 127.214 0.035 2.070 1.00 0.00 689 ILE A O 16
ATOM 17882 N N . ILE A 1 54 ? 128.278 0.778 3.909 1.00 0.00 690 ILE A N 16
ATOM 17883 C CA . ILE A 1 54 ? 129.195 1.632 3.164 1.00 0.00 690 ILE A CA 16
ATOM 17884 C C . ILE A 1 54 ? 130.133 0.802 2.295 1.00 0.00 690 ILE A C 16
ATOM 17885 O O . ILE A 1 54 ? 130.271 1.053 1.097 1.00 0.00 690 ILE A O 16
ATOM 17901 N N . LYS A 1 55 ? 130.775 -0.190 2.904 1.00 0.00 691 LYS A N 16
ATOM 17902 C CA . LYS A 1 55 ? 131.699 -1.059 2.185 1.00 0.00 691 LYS A CA 16
ATOM 17903 C C . LYS A 1 55 ? 130.993 -1.775 1.037 1.00 0.00 691 LYS A C 16
ATOM 17904 O O . LYS A 1 55 ? 131.596 -2.050 0.001 1.00 0.00 691 LYS A O 16
ATOM 17923 N N . PHE A 1 56 ? 129.712 -2.072 1.231 1.00 0.00 692 PHE A N 16
ATOM 17924 C CA . PHE A 1 56 ? 128.923 -2.755 0.212 1.00 0.00 692 PHE A CA 16
ATOM 17925 C C . PHE A 1 56 ? 128.596 -1.815 -0.945 1.00 0.00 692 PHE A C 16
ATOM 17926 O O . PHE A 1 56 ? 128.954 -2.079 -2.092 1.00 0.00 692 PHE A O 16
ATOM 17943 N N . PHE A 1 57 ? 127.916 -0.716 -0.633 1.00 0.00 693 PHE A N 16
ATOM 17944 C CA . PHE A 1 57 ? 127.540 0.262 -1.648 1.00 0.00 693 PHE A CA 16
ATOM 17945 C C . PHE A 1 57 ? 128.774 0.829 -2.343 1.00 0.00 693 PHE A C 16
ATOM 17946 O O . PHE A 1 57 ? 128.774 1.038 -3.558 1.00 0.00 693 PHE A O 16
ATOM 17963 N N . GLN A 1 58 ? 129.825 1.076 -1.568 1.00 0.00 694 GLN A N 16
ATOM 17964 C CA . GLN A 1 58 ? 131.065 1.619 -2.111 1.00 0.00 694 GLN A CA 16
ATOM 17965 C C . GLN A 1 58 ? 131.662 0.675 -3.149 1.00 0.00 694 GLN A C 16
ATOM 17966 O O . GLN A 1 58 ? 132.274 1.116 -4.123 1.00 0.00 694 GLN A O 16
ATOM 17980 N N . ASN A 1 59 ? 131.482 -0.623 -2.937 1.00 0.00 695 ASN A N 16
ATOM 17981 C CA . ASN A 1 59 ? 132.003 -1.629 -3.855 1.00 0.00 695 ASN A CA 16
ATOM 17982 C C . ASN A 1 59 ? 131.108 -1.762 -5.084 1.00 0.00 695 ASN A C 16
ATOM 17983 O O . ASN A 1 59 ? 131.581 -2.070 -6.178 1.00 0.00 695 ASN A O 16
ATOM 17994 N N . GLN A 1 60 ? 129.814 -1.529 -4.895 1.00 0.00 696 GLN A N 16
ATOM 17995 C CA . GLN A 1 60 ? 128.853 -1.624 -5.988 1.00 0.00 696 GLN A CA 16
ATOM 17996 C C . GLN A 1 60 ? 129.158 -0.597 -7.074 1.00 0.00 696 GLN A C 16
ATOM 17997 O O . GLN A 1 60 ? 128.938 -0.849 -8.259 1.00 0.00 696 GLN A O 16
ATOM 18011 N N . ARG A 1 61 ? 129.666 0.560 -6.662 1.00 0.00 697 ARG A N 16
ATOM 18012 C CA . ARG A 1 61 ? 129.999 1.626 -7.601 1.00 0.00 697 ARG A CA 16
ATOM 18013 C C . ARG A 1 61 ? 131.043 1.157 -8.610 1.00 0.00 697 ARG A C 16
ATOM 18014 O O . ARG A 1 61 ? 131.065 1.614 -9.752 1.00 0.00 697 ARG A O 16
ATOM 18035 N N . TYR A 1 62 ? 131.907 0.243 -8.181 1.00 0.00 698 TYR A N 16
ATOM 18036 C CA . TYR A 1 62 ? 132.953 -0.287 -9.047 1.00 0.00 698 TYR A CA 16
ATOM 18037 C C . TYR A 1 62 ? 132.501 -1.578 -9.723 1.00 0.00 698 TYR A C 16
ATOM 18038 O O . TYR A 1 62 ? 132.937 -1.898 -10.828 1.00 0.00 698 TYR A O 16
ATOM 18056 N N . TYR A 1 63 ? 131.622 -2.317 -9.050 1.00 0.00 699 TYR A N 16
ATOM 18057 C CA . TYR A 1 63 ? 131.110 -3.573 -9.585 1.00 0.00 699 TYR A CA 16
ATOM 18058 C C . TYR A 1 63 ? 130.433 -3.358 -10.936 1.00 0.00 699 TYR A C 16
ATOM 18059 O O . TYR A 1 63 ? 130.432 -4.245 -11.788 1.00 0.00 699 TYR A O 16
ATOM 18077 N N . LEU A 1 64 ? 129.856 -2.174 -11.121 1.00 0.00 700 LEU A N 16
ATOM 18078 C CA . LEU A 1 64 ? 129.176 -1.844 -12.367 1.00 0.00 700 LEU A CA 16
ATOM 18079 C C . LEU A 1 64 ? 130.091 -1.052 -13.296 1.00 0.00 700 LEU A C 16
ATOM 18080 O O . LEU A 1 64 ? 129.683 -0.047 -13.878 1.00 0.00 700 LEU A O 16
ATOM 18096 N N . LYS A 1 65 ? 131.330 -1.512 -13.430 1.00 0.00 701 LYS A N 16
ATOM 18097 C CA . LYS A 1 65 ? 132.303 -0.847 -14.288 1.00 0.00 701 LYS A CA 16
ATOM 18098 C C . LYS A 1 65 ? 133.572 -1.682 -14.425 1.00 0.00 701 LYS A C 16
ATOM 18099 O O . LYS A 1 65 ? 133.914 -2.135 -15.518 1.00 0.00 701 LYS A O 16
ATOM 18118 N N . HIS A 1 66 ? 134.265 -1.884 -13.310 1.00 0.00 702 HIS A N 16
ATOM 18119 C CA . HIS A 1 66 ? 135.497 -2.665 -13.305 1.00 0.00 702 HIS A CA 16
ATOM 18120 C C . HIS A 1 66 ? 135.240 -4.088 -13.791 1.00 0.00 702 HIS A C 16
ATOM 18121 O O . HIS A 1 66 ? 135.784 -4.515 -14.810 1.00 0.00 702 HIS A O 16
ATOM 18136 N N . HIS A 1 67 ? 134.409 -4.819 -13.056 1.00 0.00 703 HIS A N 16
ATOM 18137 C CA . HIS A 1 67 ? 134.081 -6.195 -13.411 1.00 0.00 703 HIS A CA 16
ATOM 18138 C C . HIS A 1 67 ? 132.811 -6.652 -12.700 1.00 0.00 703 HIS A C 16
ATOM 18139 O O . HIS A 1 67 ? 132.263 -5.933 -11.863 1.00 0.00 703 HIS A O 16
ATOM 18154 N N . GLY A 1 68 ? 132.346 -7.850 -13.040 1.00 0.00 704 GLY A N 16
ATOM 18155 C CA . GLY A 1 68 ? 131.144 -8.382 -12.425 1.00 0.00 704 GLY A CA 16
ATOM 18156 C C . GLY A 1 68 ? 131.345 -9.776 -11.867 1.00 0.00 704 GLY A C 16
ATOM 18157 O O . GLY A 1 68 ? 130.841 -10.753 -12.422 1.00 0.00 704 GLY A O 16
ATOM 18161 N N . LYS A 1 69 ? 132.083 -9.870 -10.766 1.00 0.00 705 LYS A N 16
ATOM 18162 C CA . LYS A 1 69 ? 132.350 -11.156 -10.130 1.00 0.00 705 LYS A CA 16
ATOM 18163 C C . LYS A 1 69 ? 131.782 -11.192 -8.716 1.00 0.00 705 LYS A C 16
ATOM 18164 O O . LYS A 1 69 ? 132.382 -10.661 -7.782 1.00 0.00 705 LYS A O 16
ATOM 18183 N N . LEU A 1 70 ? 130.621 -11.821 -8.566 1.00 0.00 706 LEU A N 16
ATOM 18184 C CA . LEU A 1 70 ? 129.971 -11.926 -7.264 1.00 0.00 706 LEU A CA 16
ATOM 18185 C C . LEU A 1 70 ? 130.828 -12.729 -6.290 1.00 0.00 706 LEU A C 16
ATOM 18186 O O . LEU A 1 70 ? 130.815 -12.481 -5.085 1.00 0.00 706 LEU A O 16
ATOM 18202 N N . LYS A 1 71 ? 131.573 -13.694 -6.822 1.00 0.00 707 LYS A N 16
ATOM 18203 C CA . LYS A 1 71 ? 132.436 -14.533 -6.002 1.00 0.00 707 LYS A CA 16
ATOM 18204 C C . LYS A 1 71 ? 133.695 -14.930 -6.766 1.00 0.00 707 LYS A C 16
ATOM 18205 O O . LYS A 1 71 ? 134.767 -15.020 -6.132 1.00 0.00 707 LYS A O 16
ATOM 18225 N N . ASN A 1 5 ? 144.723 -13.181 12.782 1.00 0.00 641 ASN A N 17
ATOM 18226 C CA . ASN A 1 5 ? 143.800 -12.704 11.720 1.00 0.00 641 ASN A CA 17
ATOM 18227 C C . ASN A 1 5 ? 142.703 -11.819 12.300 1.00 0.00 641 ASN A C 17
ATOM 18228 O O . ASN A 1 5 ? 142.331 -10.806 11.708 1.00 0.00 641 ASN A O 17
ATOM 18239 N N . ARG A 1 6 ? 142.188 -12.209 13.462 1.00 0.00 642 ARG A N 17
ATOM 18240 C CA . ARG A 1 6 ? 141.132 -11.451 14.125 1.00 0.00 642 ARG A CA 17
ATOM 18241 C C . ARG A 1 6 ? 139.861 -11.436 13.282 1.00 0.00 642 ARG A C 17
ATOM 18242 O O . ARG A 1 6 ? 139.911 -11.234 12.069 1.00 0.00 642 ARG A O 17
ATOM 18263 N N . GLN A 1 7 ? 138.722 -11.652 13.932 1.00 0.00 643 GLN A N 17
ATOM 18264 C CA . GLN A 1 7 ? 137.438 -11.663 13.243 1.00 0.00 643 GLN A CA 17
ATOM 18265 C C . GLN A 1 7 ? 137.405 -12.753 12.175 1.00 0.00 643 GLN A C 17
ATOM 18266 O O . GLN A 1 7 ? 138.339 -13.545 12.052 1.00 0.00 643 GLN A O 17
ATOM 18280 N N . LYS A 1 8 ? 136.322 -12.787 11.405 1.00 0.00 644 LYS A N 17
ATOM 18281 C CA . LYS A 1 8 ? 136.167 -13.779 10.348 1.00 0.00 644 LYS A CA 17
ATOM 18282 C C . LYS A 1 8 ? 135.556 -13.153 9.097 1.00 0.00 644 LYS A C 17
ATOM 18283 O O . LYS A 1 8 ? 134.412 -12.700 9.114 1.00 0.00 644 LYS A O 17
ATOM 18302 N N . THR A 1 9 ? 136.329 -13.131 8.015 1.00 0.00 645 THR A N 17
ATOM 18303 C CA . THR A 1 9 ? 135.864 -12.561 6.756 1.00 0.00 645 THR A CA 17
ATOM 18304 C C . THR A 1 9 ? 135.618 -13.651 5.718 1.00 0.00 645 THR A C 17
ATOM 18305 O O . THR A 1 9 ? 136.560 -14.249 5.197 1.00 0.00 645 THR A O 17
ATOM 18316 N N . ARG A 1 10 ? 134.349 -13.904 5.422 1.00 0.00 646 ARG A N 17
ATOM 18317 C CA . ARG A 1 10 ? 133.979 -14.923 4.447 1.00 0.00 646 ARG A CA 17
ATOM 18318 C C . ARG A 1 10 ? 132.997 -14.362 3.419 1.00 0.00 646 ARG A C 17
ATOM 18319 O O . ARG A 1 10 ? 131.829 -14.130 3.730 1.00 0.00 646 ARG A O 17
ATOM 18340 N N . PRO A 1 11 ? 133.458 -14.133 2.173 1.00 0.00 647 PRO A N 17
ATOM 18341 C CA . PRO A 1 11 ? 132.605 -13.596 1.107 1.00 0.00 647 PRO A CA 17
ATOM 18342 C C . PRO A 1 11 ? 131.521 -14.580 0.678 1.00 0.00 647 PRO A C 17
ATOM 18343 O O . PRO A 1 11 ? 130.492 -14.184 0.131 1.00 0.00 647 PRO A O 17
ATOM 18354 N N . ARG A 1 12 ? 131.759 -15.864 0.929 1.00 0.00 648 ARG A N 17
ATOM 18355 C CA . ARG A 1 12 ? 130.801 -16.903 0.567 1.00 0.00 648 ARG A CA 17
ATOM 18356 C C . ARG A 1 12 ? 129.451 -16.653 1.233 1.00 0.00 648 ARG A C 17
ATOM 18357 O O . ARG A 1 12 ? 128.404 -17.008 0.688 1.00 0.00 648 ARG A O 17
ATOM 18378 N N . THR A 1 13 ? 129.481 -16.043 2.413 1.00 0.00 649 THR A N 17
ATOM 18379 C CA . THR A 1 13 ? 128.260 -15.744 3.152 1.00 0.00 649 THR A CA 17
ATOM 18380 C C . THR A 1 13 ? 128.390 -14.434 3.920 1.00 0.00 649 THR A C 17
ATOM 18381 O O . THR A 1 13 ? 129.147 -14.342 4.887 1.00 0.00 649 THR A O 17
ATOM 18392 N N . LYS A 1 14 ? 127.647 -13.422 3.484 1.00 0.00 650 LYS A N 17
ATOM 18393 C CA . LYS A 1 14 ? 127.679 -12.115 4.131 1.00 0.00 650 LYS A CA 17
ATOM 18394 C C . LYS A 1 14 ? 126.364 -11.372 3.918 1.00 0.00 650 LYS A C 17
ATOM 18395 O O . LYS A 1 14 ? 125.788 -11.408 2.831 1.00 0.00 650 LYS A O 17
ATOM 18414 N N . ILE A 1 15 ? 125.896 -10.696 4.962 1.00 0.00 651 ILE A N 17
ATOM 18415 C CA . ILE A 1 15 ? 124.649 -9.944 4.889 1.00 0.00 651 ILE A CA 17
ATOM 18416 C C . ILE A 1 15 ? 123.465 -10.869 4.625 1.00 0.00 651 ILE A C 17
ATOM 18417 O O . ILE A 1 15 ? 123.582 -11.851 3.894 1.00 0.00 651 ILE A O 17
ATOM 18433 N N . SER A 1 16 ? 122.325 -10.546 5.228 1.00 0.00 652 SER A N 17
ATOM 18434 C CA . SER A 1 16 ? 121.118 -11.348 5.059 1.00 0.00 652 SER A CA 17
ATOM 18435 C C . SER A 1 16 ? 120.582 -11.232 3.634 1.00 0.00 652 SER A C 17
ATOM 18436 O O . SER A 1 16 ? 120.700 -10.185 2.999 1.00 0.00 652 SER A O 17
ATOM 18444 N N . VAL A 1 17 ? 119.993 -12.316 3.140 1.00 0.00 653 VAL A N 17
ATOM 18445 C CA . VAL A 1 17 ? 119.438 -12.337 1.793 1.00 0.00 653 VAL A CA 17
ATOM 18446 C C . VAL A 1 17 ? 118.325 -11.305 1.640 1.00 0.00 653 VAL A C 17
ATOM 18447 O O . VAL A 1 17 ? 118.115 -10.760 0.558 1.00 0.00 653 VAL A O 17
ATOM 18460 N N . GLU A 1 18 ? 117.615 -11.043 2.732 1.00 0.00 654 GLU A N 17
ATOM 18461 C CA . GLU A 1 18 ? 116.523 -10.078 2.720 1.00 0.00 654 GLU A CA 17
ATOM 18462 C C . GLU A 1 18 ? 117.045 -8.668 2.457 1.00 0.00 654 GLU A C 17
ATOM 18463 O O . GLU A 1 18 ? 116.366 -7.850 1.837 1.00 0.00 654 GLU A O 17
ATOM 18475 N N . ALA A 1 19 ? 118.256 -8.393 2.932 1.00 0.00 655 ALA A N 17
ATOM 18476 C CA . ALA A 1 19 ? 118.868 -7.082 2.747 1.00 0.00 655 ALA A CA 17
ATOM 18477 C C . ALA A 1 19 ? 119.316 -6.886 1.303 1.00 0.00 655 ALA A C 17
ATOM 18478 O O . ALA A 1 19 ? 119.205 -5.791 0.752 1.00 0.00 655 ALA A O 17
ATOM 18485 N N . LEU A 1 20 ? 119.819 -7.955 0.695 1.00 0.00 656 LEU A N 17
ATOM 18486 C CA . LEU A 1 20 ? 120.284 -7.903 -0.687 1.00 0.00 656 LEU A CA 17
ATOM 18487 C C . LEU A 1 20 ? 119.162 -7.461 -1.621 1.00 0.00 656 LEU A C 17
ATOM 18488 O O . LEU A 1 20 ? 119.289 -6.466 -2.334 1.00 0.00 656 LEU A O 17
ATOM 18504 N N . GLY A 1 21 ? 118.064 -8.212 -1.614 1.00 0.00 657 GLY A N 17
ATOM 18505 C CA . GLY A 1 21 ? 116.934 -7.886 -2.466 1.00 0.00 657 GLY A CA 17
ATOM 18506 C C . GLY A 1 21 ? 116.463 -6.453 -2.291 1.00 0.00 657 GLY A C 17
ATOM 18507 O O . GLY A 1 21 ? 116.161 -5.769 -3.267 1.00 0.00 657 GLY A O 17
ATOM 18511 N N . ILE A 1 22 ? 116.401 -6.002 -1.043 1.00 0.00 658 ILE A N 17
ATOM 18512 C CA . ILE A 1 22 ? 115.965 -4.643 -0.745 1.00 0.00 658 ILE A CA 17
ATOM 18513 C C . ILE A 1 22 ? 117.021 -3.625 -1.161 1.00 0.00 658 ILE A C 17
ATOM 18514 O O . ILE A 1 22 ? 116.697 -2.561 -1.690 1.00 0.00 658 ILE A O 17
ATOM 18530 N N . LEU A 1 23 ? 118.285 -3.957 -0.918 1.00 0.00 659 LEU A N 17
ATOM 18531 C CA . LEU A 1 23 ? 119.388 -3.071 -1.267 1.00 0.00 659 LEU A CA 17
ATOM 18532 C C . LEU A 1 23 ? 119.421 -2.811 -2.770 1.00 0.00 659 LEU A C 17
ATOM 18533 O O . LEU A 1 23 ? 119.714 -1.699 -3.213 1.00 0.00 659 LEU A O 17
ATOM 18549 N N . GLN A 1 24 ? 119.121 -3.844 -3.551 1.00 0.00 660 GLN A N 17
ATOM 18550 C CA . GLN A 1 24 ? 119.117 -3.727 -5.005 1.00 0.00 660 GLN A CA 17
ATOM 18551 C C . GLN A 1 24 ? 118.037 -2.757 -5.472 1.00 0.00 660 GLN A C 17
ATOM 18552 O O . GLN A 1 24 ? 118.276 -1.918 -6.340 1.00 0.00 660 GLN A O 17
ATOM 18566 N N . SER A 1 25 ? 116.849 -2.877 -4.888 1.00 0.00 661 SER A N 17
ATOM 18567 C CA . SER A 1 25 ? 115.733 -2.009 -5.245 1.00 0.00 661 SER A CA 17
ATOM 18568 C C . SER A 1 25 ? 116.073 -0.548 -4.975 1.00 0.00 661 SER A C 17
ATOM 18569 O O . SER A 1 25 ? 115.598 0.350 -5.673 1.00 0.00 661 SER A O 17
ATOM 18577 N N . PHE A 1 26 ? 116.895 -0.315 -3.959 1.00 0.00 662 PHE A N 17
ATOM 18578 C CA . PHE A 1 26 ? 117.298 1.039 -3.596 1.00 0.00 662 PHE A CA 17
ATOM 18579 C C . PHE A 1 26 ? 118.172 1.657 -4.682 1.00 0.00 662 PHE A C 17
ATOM 18580 O O . PHE A 1 26 ? 118.080 2.852 -4.961 1.00 0.00 662 PHE A O 17
ATOM 18597 N N . ILE A 1 27 ? 119.021 0.834 -5.291 1.00 0.00 663 ILE A N 17
ATOM 18598 C CA . ILE A 1 27 ? 119.909 1.301 -6.348 1.00 0.00 663 ILE A CA 17
ATOM 18599 C C . ILE A 1 27 ? 119.142 1.558 -7.640 1.00 0.00 663 ILE A C 17
ATOM 18600 O O . ILE A 1 27 ? 119.466 2.474 -8.395 1.00 0.00 663 ILE A O 17
ATOM 18616 N N . GLN A 1 28 ? 118.121 0.744 -7.887 1.00 0.00 664 GLN A N 17
ATOM 18617 C CA . GLN A 1 28 ? 117.306 0.884 -9.088 1.00 0.00 664 GLN A CA 17
ATOM 18618 C C . GLN A 1 28 ? 116.447 2.142 -9.018 1.00 0.00 664 GLN A C 17
ATOM 18619 O O . GLN A 1 28 ? 116.147 2.758 -10.041 1.00 0.00 664 GLN A O 17
ATOM 18633 N N . ASP A 1 29 ? 116.053 2.518 -7.806 1.00 0.00 665 ASP A N 17
ATOM 18634 C CA . ASP A 1 29 ? 115.229 3.704 -7.604 1.00 0.00 665 ASP A CA 17
ATOM 18635 C C . ASP A 1 29 ? 116.092 4.916 -7.271 1.00 0.00 665 ASP A C 17
ATOM 18636 O O . ASP A 1 29 ? 116.105 5.903 -8.008 1.00 0.00 665 ASP A O 17
ATOM 18645 N N . VAL A 1 30 ? 116.812 4.837 -6.158 1.00 0.00 666 VAL A N 17
ATOM 18646 C CA . VAL A 1 30 ? 117.679 5.928 -5.728 1.00 0.00 666 VAL A CA 17
ATOM 18647 C C . VAL A 1 30 ? 118.990 5.927 -6.506 1.00 0.00 666 VAL A C 17
ATOM 18648 O O . VAL A 1 30 ? 119.265 6.844 -7.280 1.00 0.00 666 VAL A O 17
ATOM 18661 N N . GLY A 1 31 ? 119.796 4.892 -6.296 1.00 0.00 667 GLY A N 17
ATOM 18662 C CA . GLY A 1 31 ? 121.069 4.791 -6.984 1.00 0.00 667 GLY A CA 17
ATOM 18663 C C . GLY A 1 31 ? 122.204 4.413 -6.053 1.00 0.00 667 GLY A C 17
ATOM 18664 O O . GLY A 1 31 ? 121.975 3.864 -4.976 1.00 0.00 667 GLY A O 17
ATOM 18668 N N . LEU A 1 32 ? 123.431 4.708 -6.469 1.00 0.00 668 LEU A N 17
ATOM 18669 C CA . LEU A 1 32 ? 124.606 4.395 -5.664 1.00 0.00 668 LEU A CA 17
ATOM 18670 C C . LEU A 1 32 ? 125.092 5.628 -4.908 1.00 0.00 668 LEU A C 17
ATOM 18671 O O . LEU A 1 32 ? 126.288 5.785 -4.658 1.00 0.00 668 LEU A O 17
ATOM 18687 N N . TYR A 1 33 ? 124.157 6.502 -4.548 1.00 0.00 669 TYR A N 17
ATOM 18688 C CA . TYR A 1 33 ? 124.490 7.722 -3.821 1.00 0.00 669 TYR A CA 17
ATOM 18689 C C . TYR A 1 33 ? 123.627 7.861 -2.569 1.00 0.00 669 TYR A C 17
ATOM 18690 O O . TYR A 1 33 ? 122.831 8.793 -2.451 1.00 0.00 669 TYR A O 17
ATOM 18708 N N . PRO A 1 34 ? 123.773 6.928 -1.611 1.00 0.00 670 PRO A N 17
ATOM 18709 C CA . PRO A 1 34 ? 123.003 6.950 -0.364 1.00 0.00 670 PRO A CA 17
ATOM 18710 C C . PRO A 1 34 ? 123.452 8.064 0.575 1.00 0.00 670 PRO A C 17
ATOM 18711 O O . PRO A 1 34 ? 124.642 8.366 0.673 1.00 0.00 670 PRO A O 17
ATOM 18722 N N . ASP A 1 35 ? 122.493 8.671 1.267 1.00 0.00 671 ASP A N 17
ATOM 18723 C CA . ASP A 1 35 ? 122.790 9.751 2.200 1.00 0.00 671 ASP A CA 17
ATOM 18724 C C . ASP A 1 35 ? 122.767 9.246 3.639 1.00 0.00 671 ASP A C 17
ATOM 18725 O O . ASP A 1 35 ? 122.383 8.107 3.900 1.00 0.00 671 ASP A O 17
ATOM 18734 N N . GLU A 1 36 ? 123.182 10.102 4.569 1.00 0.00 672 GLU A N 17
ATOM 18735 C CA . GLU A 1 36 ? 123.210 9.743 5.983 1.00 0.00 672 GLU A CA 17
ATOM 18736 C C . GLU A 1 36 ? 121.857 9.202 6.441 1.00 0.00 672 GLU A C 17
ATOM 18737 O O . GLU A 1 36 ? 121.782 8.409 7.380 1.00 0.00 672 GLU A O 17
ATOM 18749 N N . GLU A 1 37 ? 120.793 9.633 5.773 1.00 0.00 673 GLU A N 17
ATOM 18750 C CA . GLU A 1 37 ? 119.446 9.188 6.112 1.00 0.00 673 GLU A CA 17
ATOM 18751 C C . GLU A 1 37 ? 119.176 7.796 5.550 1.00 0.00 673 GLU A C 17
ATOM 18752 O O . GLU A 1 37 ? 118.472 6.994 6.165 1.00 0.00 673 GLU A O 17
ATOM 18764 N N . ALA A 1 38 ? 119.739 7.515 4.379 1.00 0.00 674 ALA A N 17
ATOM 18765 C CA . ALA A 1 38 ? 119.557 6.219 3.736 1.00 0.00 674 ALA A CA 17
ATOM 18766 C C . ALA A 1 38 ? 120.436 5.157 4.387 1.00 0.00 674 ALA A C 17
ATOM 18767 O O . ALA A 1 38 ? 120.059 3.988 4.468 1.00 0.00 674 ALA A O 17
ATOM 18774 N N . ILE A 1 39 ? 121.608 5.571 4.854 1.00 0.00 675 ILE A N 17
ATOM 18775 C CA . ILE A 1 39 ? 122.537 4.654 5.504 1.00 0.00 675 ILE A CA 17
ATOM 18776 C C . ILE A 1 39 ? 122.087 4.345 6.930 1.00 0.00 675 ILE A C 17
ATOM 18777 O O . ILE A 1 39 ? 122.446 3.311 7.494 1.00 0.00 675 ILE A O 17
ATOM 18793 N N . GLN A 1 40 ? 121.298 5.247 7.506 1.00 0.00 676 GLN A N 17
ATOM 18794 C CA . GLN A 1 40 ? 120.795 5.071 8.863 1.00 0.00 676 GLN A CA 17
ATOM 18795 C C . GLN A 1 40 ? 119.480 4.299 8.862 1.00 0.00 676 GLN A C 17
ATOM 18796 O O . GLN A 1 40 ? 119.166 3.587 9.817 1.00 0.00 676 GLN A O 17
ATOM 18810 N N . THR A 1 41 ? 118.712 4.444 7.786 1.00 0.00 677 THR A N 17
ATOM 18811 C CA . THR A 1 41 ? 117.430 3.759 7.666 1.00 0.00 677 THR A CA 17
ATOM 18812 C C . THR A 1 41 ? 117.624 2.285 7.313 1.00 0.00 677 THR A C 17
ATOM 18813 O O . THR A 1 41 ? 116.806 1.438 7.672 1.00 0.00 677 THR A O 17
ATOM 18824 N N . LEU A 1 42 ? 118.712 1.987 6.610 1.00 0.00 678 LEU A N 17
ATOM 18825 C CA . LEU A 1 42 ? 119.016 0.618 6.210 1.00 0.00 678 LEU A CA 17
ATOM 18826 C C . LEU A 1 42 ? 119.681 -0.146 7.351 1.00 0.00 678 LEU A C 17
ATOM 18827 O O . LEU A 1 42 ? 119.331 -1.291 7.632 1.00 0.00 678 LEU A O 17
ATOM 18843 N N . SER A 1 43 ? 120.645 0.497 8.003 1.00 0.00 679 SER A N 17
ATOM 18844 C CA . SER A 1 43 ? 121.361 -0.120 9.112 1.00 0.00 679 SER A CA 17
ATOM 18845 C C . SER A 1 43 ? 120.411 -0.445 10.260 1.00 0.00 679 SER A C 17
ATOM 18846 O O . SER A 1 43 ? 120.536 -1.485 10.907 1.00 0.00 679 SER A O 17
ATOM 18854 N N . ALA A 1 44 ? 119.462 0.452 10.508 1.00 0.00 680 ALA A N 17
ATOM 18855 C CA . ALA A 1 44 ? 118.492 0.260 11.579 1.00 0.00 680 ALA A CA 17
ATOM 18856 C C . ALA A 1 44 ? 117.452 -0.789 11.194 1.00 0.00 680 ALA A C 17
ATOM 18857 O O . ALA A 1 44 ? 117.136 -1.680 11.982 1.00 0.00 680 ALA A O 17
ATOM 18864 N N . GLN A 1 45 ? 116.925 -0.676 9.979 1.00 0.00 681 GLN A N 17
ATOM 18865 C CA . GLN A 1 45 ? 115.923 -1.615 9.491 1.00 0.00 681 GLN A CA 17
ATOM 18866 C C . GLN A 1 45 ? 116.519 -3.009 9.325 1.00 0.00 681 GLN A C 17
ATOM 18867 O O . GLN A 1 45 ? 115.941 -4.000 9.769 1.00 0.00 681 GLN A O 17
ATOM 18881 N N . LEU A 1 46 ? 117.680 -3.075 8.681 1.00 0.00 682 LEU A N 17
ATOM 18882 C CA . LEU A 1 46 ? 118.358 -4.347 8.455 1.00 0.00 682 LEU A CA 17
ATOM 18883 C C . LEU A 1 46 ? 119.116 -4.796 9.702 1.00 0.00 682 LEU A C 17
ATOM 18884 O O . LEU A 1 46 ? 119.448 -5.973 9.846 1.00 0.00 682 LEU A O 17
ATOM 18900 N N . ASP A 1 47 ? 119.392 -3.853 10.601 1.00 0.00 683 ASP A N 17
ATOM 18901 C CA . ASP A 1 47 ? 120.113 -4.156 11.833 1.00 0.00 683 ASP A CA 17
ATOM 18902 C C . ASP A 1 47 ? 121.559 -4.542 11.533 1.00 0.00 683 ASP A C 17
ATOM 18903 O O . ASP A 1 47 ? 122.109 -5.459 12.144 1.00 0.00 683 ASP A O 17
ATOM 18912 N N . LEU A 1 48 ? 122.171 -3.834 10.588 1.00 0.00 684 LEU A N 17
ATOM 18913 C CA . LEU A 1 48 ? 123.553 -4.099 10.206 1.00 0.00 684 LEU A CA 17
ATOM 18914 C C . LEU A 1 48 ? 124.428 -2.872 10.449 1.00 0.00 684 LEU A C 17
ATOM 18915 O O . LEU A 1 48 ? 123.948 -1.739 10.409 1.00 0.00 684 LEU A O 17
ATOM 18931 N N . PRO A 1 49 ? 125.731 -3.082 10.705 1.00 0.00 685 PRO A N 17
ATOM 18932 C CA . PRO A 1 49 ? 126.674 -1.985 10.955 1.00 0.00 685 PRO A CA 17
ATOM 18933 C C . PRO A 1 49 ? 126.597 -0.899 9.887 1.00 0.00 685 PRO A C 17
ATOM 18934 O O . PRO A 1 49 ? 125.952 -1.076 8.852 1.00 0.00 685 PRO A O 17
ATOM 18945 N N . LYS A 1 50 ? 127.257 0.225 10.144 1.00 0.00 686 LYS A N 17
ATOM 18946 C CA . LYS A 1 50 ? 127.263 1.340 9.205 1.00 0.00 686 LYS A CA 17
ATOM 18947 C C . LYS A 1 50 ? 128.324 1.139 8.126 1.00 0.00 686 LYS A C 17
ATOM 18948 O O . LYS A 1 50 ? 128.094 1.434 6.954 1.00 0.00 686 LYS A O 17
ATOM 18967 N N . TYR A 1 51 ? 129.485 0.636 8.532 1.00 0.00 687 TYR A N 17
ATOM 18968 C CA . TYR A 1 51 ? 130.580 0.397 7.599 1.00 0.00 687 TYR A CA 17
ATOM 18969 C C . TYR A 1 51 ? 130.177 -0.619 6.535 1.00 0.00 687 TYR A C 17
ATOM 18970 O O . TYR A 1 51 ? 130.640 -0.558 5.395 1.00 0.00 687 TYR A O 17
ATOM 18988 N N . THR A 1 52 ? 129.309 -1.552 6.913 1.00 0.00 688 THR A N 17
ATOM 18989 C CA . THR A 1 52 ? 128.843 -2.580 5.991 1.00 0.00 688 THR A CA 17
ATOM 18990 C C . THR A 1 52 ? 128.068 -1.966 4.830 1.00 0.00 688 THR A C 17
ATOM 18991 O O . THR A 1 52 ? 128.191 -2.407 3.688 1.00 0.00 688 THR A O 17
ATOM 19002 N N . ILE A 1 53 ? 127.271 -0.946 5.131 1.00 0.00 689 ILE A N 17
ATOM 19003 C CA . ILE A 1 53 ? 126.477 -0.270 4.112 1.00 0.00 689 ILE A CA 17
ATOM 19004 C C . ILE A 1 53 ? 127.361 0.558 3.187 1.00 0.00 689 ILE A C 17
ATOM 19005 O O . ILE A 1 53 ? 127.126 0.621 1.980 1.00 0.00 689 ILE A O 17
ATOM 19021 N N . ILE A 1 54 ? 128.376 1.195 3.761 1.00 0.00 690 ILE A N 17
ATOM 19022 C CA . ILE A 1 54 ? 129.295 2.021 2.986 1.00 0.00 690 ILE A CA 17
ATOM 19023 C C . ILE A 1 54 ? 130.236 1.163 2.145 1.00 0.00 690 ILE A C 17
ATOM 19024 O O . ILE A 1 54 ? 130.670 1.572 1.071 1.00 0.00 690 ILE A O 17
ATOM 19040 N N . LYS A 1 55 ? 130.545 -0.029 2.644 1.00 0.00 691 LYS A N 17
ATOM 19041 C CA . LYS A 1 55 ? 131.436 -0.944 1.939 1.00 0.00 691 LYS A CA 17
ATOM 19042 C C . LYS A 1 55 ? 130.702 -1.660 0.810 1.00 0.00 691 LYS A C 17
ATOM 19043 O O . LYS A 1 55 ? 131.296 -1.999 -0.214 1.00 0.00 691 LYS A O 17
ATOM 19062 N N . PHE A 1 56 ? 129.407 -1.887 1.002 1.00 0.00 692 PHE A N 17
ATOM 19063 C CA . PHE A 1 56 ? 128.593 -2.563 0.000 1.00 0.00 692 PHE A CA 17
ATOM 19064 C C . PHE A 1 56 ? 128.392 -1.682 -1.228 1.00 0.00 692 PHE A C 17
ATOM 19065 O O . PHE A 1 56 ? 128.724 -2.075 -2.346 1.00 0.00 692 PHE A O 17
ATOM 19082 N N . PHE A 1 57 ? 127.849 -0.488 -1.012 1.00 0.00 693 PHE A N 17
ATOM 19083 C CA . PHE A 1 57 ? 127.603 0.449 -2.102 1.00 0.00 693 PHE A CA 17
ATOM 19084 C C . PHE A 1 57 ? 128.901 0.796 -2.827 1.00 0.00 693 PHE A C 17
ATOM 19085 O O . PHE A 1 57 ? 128.903 1.034 -4.036 1.00 0.00 693 PHE A O 17
ATOM 19102 N N . GLN A 1 58 ? 130.001 0.825 -2.084 1.00 0.00 694 GLN A N 17
ATOM 19103 C CA . GLN A 1 58 ? 131.302 1.145 -2.658 1.00 0.00 694 GLN A CA 17
ATOM 19104 C C . GLN A 1 58 ? 131.842 -0.025 -3.475 1.00 0.00 694 GLN A C 17
ATOM 19105 O O . GLN A 1 58 ? 132.566 0.169 -4.451 1.00 0.00 694 GLN A O 17
ATOM 19119 N N . ASN A 1 59 ? 131.483 -1.238 -3.069 1.00 0.00 695 ASN A N 17
ATOM 19120 C CA . ASN A 1 59 ? 131.931 -2.439 -3.764 1.00 0.00 695 ASN A CA 17
ATOM 19121 C C . ASN A 1 59 ? 131.401 -2.472 -5.195 1.00 0.00 695 ASN A C 17
ATOM 19122 O O . ASN A 1 59 ? 132.141 -2.761 -6.135 1.00 0.00 695 ASN A O 17
ATOM 19133 N N . GLN A 1 60 ? 130.115 -2.172 -5.352 1.00 0.00 696 GLN A N 17
ATOM 19134 C CA . GLN A 1 60 ? 129.488 -2.167 -6.668 1.00 0.00 696 GLN A CA 17
ATOM 19135 C C . GLN A 1 60 ? 130.067 -1.062 -7.545 1.00 0.00 696 GLN A C 17
ATOM 19136 O O . GLN A 1 60 ? 130.136 -1.197 -8.766 1.00 0.00 696 GLN A O 17
ATOM 19150 N N . ARG A 1 61 ? 130.482 0.033 -6.915 1.00 0.00 697 ARG A N 17
ATOM 19151 C CA . ARG A 1 61 ? 131.054 1.161 -7.638 1.00 0.00 697 ARG A CA 17
ATOM 19152 C C . ARG A 1 61 ? 132.422 0.803 -8.214 1.00 0.00 697 ARG A C 17
ATOM 19153 O O . ARG A 1 61 ? 132.818 1.318 -9.260 1.00 0.00 697 ARG A O 17
ATOM 19174 N N . TYR A 1 62 ? 133.137 -0.080 -7.525 1.00 0.00 698 TYR A N 17
ATOM 19175 C CA . TYR A 1 62 ? 134.459 -0.505 -7.969 1.00 0.00 698 TYR A CA 17
ATOM 19176 C C . TYR A 1 62 ? 134.365 -1.732 -8.870 1.00 0.00 698 TYR A C 17
ATOM 19177 O O . TYR A 1 62 ? 135.188 -1.923 -9.764 1.00 0.00 698 TYR A O 17
ATOM 19195 N N . TYR A 1 63 ? 133.357 -2.564 -8.627 1.00 0.00 699 TYR A N 17
ATOM 19196 C CA . TYR A 1 63 ? 133.156 -3.774 -9.416 1.00 0.00 699 TYR A CA 17
ATOM 19197 C C . TYR A 1 63 ? 132.957 -3.436 -10.891 1.00 0.00 699 TYR A C 17
ATOM 19198 O O . TYR A 1 63 ? 133.319 -4.218 -11.771 1.00 0.00 699 TYR A O 17
ATOM 19216 N N . LEU A 1 64 ? 132.380 -2.268 -11.153 1.00 0.00 700 LEU A N 17
ATOM 19217 C CA . LEU A 1 64 ? 132.132 -1.829 -12.521 1.00 0.00 700 LEU A CA 17
ATOM 19218 C C . LEU A 1 64 ? 133.260 -0.927 -13.014 1.00 0.00 700 LEU A C 17
ATOM 19219 O O . LEU A 1 64 ? 133.015 0.114 -13.626 1.00 0.00 700 LEU A O 17
ATOM 19235 N N . LYS A 1 65 ? 134.497 -1.332 -12.748 1.00 0.00 701 LYS A N 17
ATOM 19236 C CA . LYS A 1 65 ? 135.661 -0.562 -13.166 1.00 0.00 701 LYS A CA 17
ATOM 19237 C C . LYS A 1 65 ? 136.946 -1.357 -12.955 1.00 0.00 701 LYS A C 17
ATOM 19238 O O . LYS A 1 65 ? 137.687 -1.620 -13.902 1.00 0.00 701 LYS A O 17
ATOM 19257 N N . HIS A 1 66 ? 137.203 -1.737 -11.707 1.00 0.00 702 HIS A N 17
ATOM 19258 C CA . HIS A 1 66 ? 138.399 -2.502 -11.374 1.00 0.00 702 HIS A CA 17
ATOM 19259 C C . HIS A 1 66 ? 138.151 -3.999 -11.540 1.00 0.00 702 HIS A C 17
ATOM 19260 O O . HIS A 1 66 ? 138.674 -4.624 -12.462 1.00 0.00 702 HIS A O 17
ATOM 19275 N N . HIS A 1 67 ? 137.352 -4.563 -10.642 1.00 0.00 703 HIS A N 17
ATOM 19276 C CA . HIS A 1 67 ? 137.034 -5.986 -10.690 1.00 0.00 703 HIS A CA 17
ATOM 19277 C C . HIS A 1 67 ? 136.252 -6.327 -11.953 1.00 0.00 703 HIS A C 17
ATOM 19278 O O . HIS A 1 67 ? 135.024 -6.416 -11.931 1.00 0.00 703 HIS A O 17
ATOM 19293 N N . GLY A 1 68 ? 136.969 -6.518 -13.056 1.00 0.00 704 GLY A N 17
ATOM 19294 C CA . GLY A 1 68 ? 136.325 -6.846 -14.313 1.00 0.00 704 GLY A CA 17
ATOM 19295 C C . GLY A 1 68 ? 136.490 -8.306 -14.685 1.00 0.00 704 GLY A C 17
ATOM 19296 O O . GLY A 1 68 ? 136.494 -8.658 -15.865 1.00 0.00 704 GLY A O 17
ATOM 19300 N N . LYS A 1 69 ? 136.626 -9.160 -13.675 1.00 0.00 705 LYS A N 17
ATOM 19301 C CA . LYS A 1 69 ? 136.792 -10.591 -13.900 1.00 0.00 705 LYS A CA 17
ATOM 19302 C C . LYS A 1 69 ? 136.019 -11.398 -12.861 1.00 0.00 705 LYS A C 17
ATOM 19303 O O . LYS A 1 69 ? 136.561 -11.765 -11.818 1.00 0.00 705 LYS A O 17
ATOM 19322 N N . LEU A 1 70 ? 134.752 -11.672 -13.153 1.00 0.00 706 LEU A N 17
ATOM 19323 C CA . LEU A 1 70 ? 133.907 -12.435 -12.245 1.00 0.00 706 LEU A CA 17
ATOM 19324 C C . LEU A 1 70 ? 134.414 -13.866 -12.101 1.00 0.00 706 LEU A C 17
ATOM 19325 O O . LEU A 1 70 ? 134.291 -14.476 -11.038 1.00 0.00 706 LEU A O 17
ATOM 19341 N N . LYS A 1 71 ? 134.986 -14.397 -13.179 1.00 0.00 707 LYS A N 17
ATOM 19342 C CA . LYS A 1 71 ? 135.514 -15.756 -13.172 1.00 0.00 707 LYS A CA 17
ATOM 19343 C C . LYS A 1 71 ? 136.837 -15.822 -12.416 1.00 0.00 707 LYS A C 17
ATOM 19344 O O . LYS A 1 71 ? 137.434 -16.918 -12.366 1.00 0.00 707 LYS A O 17
ATOM 19364 N N . ASN A 1 5 ? 141.362 -11.288 -9.080 1.00 0.00 641 ASN A N 18
ATOM 19365 C CA . ASN A 1 5 ? 142.548 -11.932 -8.455 1.00 0.00 641 ASN A CA 18
ATOM 19366 C C . ASN A 1 5 ? 142.202 -12.529 -7.093 1.00 0.00 641 ASN A C 18
ATOM 19367 O O . ASN A 1 5 ? 143.063 -12.658 -6.225 1.00 0.00 641 ASN A O 18
ATOM 19378 N N . ARG A 1 6 ? 140.934 -12.892 -6.915 1.00 0.00 642 ARG A N 18
ATOM 19379 C CA . ARG A 1 6 ? 140.475 -13.475 -5.659 1.00 0.00 642 ARG A CA 18
ATOM 19380 C C . ARG A 1 6 ? 140.762 -12.542 -4.487 1.00 0.00 642 ARG A C 18
ATOM 19381 O O . ARG A 1 6 ? 141.858 -12.550 -3.929 1.00 0.00 642 ARG A O 18
ATOM 19402 N N . GLN A 1 7 ? 139.769 -11.739 -4.119 1.00 0.00 643 GLN A N 18
ATOM 19403 C CA . GLN A 1 7 ? 139.915 -10.799 -3.013 1.00 0.00 643 GLN A CA 18
ATOM 19404 C C . GLN A 1 7 ? 138.950 -11.137 -1.882 1.00 0.00 643 GLN A C 18
ATOM 19405 O O . GLN A 1 7 ? 137.812 -11.542 -2.123 1.00 0.00 643 GLN A O 18
ATOM 19419 N N . LYS A 1 8 ? 139.412 -10.967 -0.647 1.00 0.00 644 LYS A N 18
ATOM 19420 C CA . LYS A 1 8 ? 138.591 -11.253 0.525 1.00 0.00 644 LYS A CA 18
ATOM 19421 C C . LYS A 1 8 ? 138.224 -12.733 0.584 1.00 0.00 644 LYS A C 18
ATOM 19422 O O . LYS A 1 8 ? 137.988 -13.367 -0.445 1.00 0.00 644 LYS A O 18
ATOM 19441 N N . THR A 1 9 ? 138.178 -13.277 1.795 1.00 0.00 645 THR A N 18
ATOM 19442 C CA . THR A 1 9 ? 137.839 -14.681 1.990 1.00 0.00 645 THR A CA 18
ATOM 19443 C C . THR A 1 9 ? 137.242 -14.917 3.372 1.00 0.00 645 THR A C 18
ATOM 19444 O O . THR A 1 9 ? 137.270 -14.035 4.230 1.00 0.00 645 THR A O 18
ATOM 19455 N N . ARG A 1 10 ? 136.699 -16.113 3.580 1.00 0.00 646 ARG A N 18
ATOM 19456 C CA . ARG A 1 10 ? 136.092 -16.468 4.858 1.00 0.00 646 ARG A CA 18
ATOM 19457 C C . ARG A 1 10 ? 134.883 -15.579 5.154 1.00 0.00 646 ARG A C 18
ATOM 19458 O O . ARG A 1 10 ? 134.981 -14.354 5.110 1.00 0.00 646 ARG A O 18
ATOM 19479 N N . PRO A 1 11 ? 133.720 -16.186 5.461 1.00 0.00 647 PRO A N 18
ATOM 19480 C CA . PRO A 1 11 ? 132.498 -15.434 5.762 1.00 0.00 647 PRO A CA 18
ATOM 19481 C C . PRO A 1 11 ? 132.570 -14.732 7.114 1.00 0.00 647 PRO A C 18
ATOM 19482 O O . PRO A 1 11 ? 132.448 -15.367 8.162 1.00 0.00 647 PRO A O 18
ATOM 19493 N N . ARG A 1 12 ? 132.767 -13.418 7.082 1.00 0.00 648 ARG A N 18
ATOM 19494 C CA . ARG A 1 12 ? 132.853 -12.630 8.306 1.00 0.00 648 ARG A CA 18
ATOM 19495 C C . ARG A 1 12 ? 131.465 -12.326 8.859 1.00 0.00 648 ARG A C 18
ATOM 19496 O O . ARG A 1 12 ? 131.017 -12.951 9.820 1.00 0.00 648 ARG A O 18
ATOM 19517 N N . THR A 1 13 ? 130.791 -11.364 8.243 1.00 0.00 649 THR A N 18
ATOM 19518 C CA . THR A 1 13 ? 129.452 -10.973 8.670 1.00 0.00 649 THR A CA 18
ATOM 19519 C C . THR A 1 13 ? 128.394 -11.488 7.701 1.00 0.00 649 THR A C 18
ATOM 19520 O O . THR A 1 13 ? 127.317 -11.919 8.111 1.00 0.00 649 THR A O 18
ATOM 19531 N N . LYS A 1 14 ? 128.711 -11.438 6.411 1.00 0.00 650 LYS A N 18
ATOM 19532 C CA . LYS A 1 14 ? 127.790 -11.899 5.379 1.00 0.00 650 LYS A CA 18
ATOM 19533 C C . LYS A 1 14 ? 126.469 -11.139 5.449 1.00 0.00 650 LYS A C 18
ATOM 19534 O O . LYS A 1 14 ? 126.204 -10.421 6.413 1.00 0.00 650 LYS A O 18
ATOM 19553 N N . ILE A 1 15 ? 125.641 -11.306 4.422 1.00 0.00 651 ILE A N 18
ATOM 19554 C CA . ILE A 1 15 ? 124.347 -10.637 4.368 1.00 0.00 651 ILE A CA 18
ATOM 19555 C C . ILE A 1 15 ? 123.251 -11.596 3.915 1.00 0.00 651 ILE A C 18
ATOM 19556 O O . ILE A 1 15 ? 123.380 -12.261 2.887 1.00 0.00 651 ILE A O 18
ATOM 19572 N N . SER A 1 16 ? 122.174 -11.664 4.691 1.00 0.00 652 SER A N 18
ATOM 19573 C CA . SER A 1 16 ? 121.055 -12.544 4.369 1.00 0.00 652 SER A CA 18
ATOM 19574 C C . SER A 1 16 ? 120.430 -12.162 3.032 1.00 0.00 652 SER A C 18
ATOM 19575 O O . SER A 1 16 ? 120.616 -11.048 2.544 1.00 0.00 652 SER A O 18
ATOM 19583 N N . VAL A 1 17 ? 119.688 -13.095 2.444 1.00 0.00 653 VAL A N 18
ATOM 19584 C CA . VAL A 1 17 ? 119.035 -12.858 1.163 1.00 0.00 653 VAL A CA 18
ATOM 19585 C C . VAL A 1 17 ? 118.076 -11.674 1.244 1.00 0.00 653 VAL A C 18
ATOM 19586 O O . VAL A 1 17 ? 118.038 -10.831 0.347 1.00 0.00 653 VAL A O 18
ATOM 19599 N N . GLU A 1 18 ? 117.305 -11.615 2.324 1.00 0.00 654 GLU A N 18
ATOM 19600 C CA . GLU A 1 18 ? 116.347 -10.533 2.521 1.00 0.00 654 GLU A CA 18
ATOM 19601 C C . GLU A 1 18 ? 117.053 -9.183 2.559 1.00 0.00 654 GLU A C 18
ATOM 19602 O O . GLU A 1 18 ? 116.539 -8.188 2.048 1.00 0.00 654 GLU A O 18
ATOM 19614 N N . ALA A 1 19 ? 118.234 -9.154 3.166 1.00 0.00 655 ALA A N 18
ATOM 19615 C CA . ALA A 1 19 ? 119.010 -7.923 3.270 1.00 0.00 655 ALA A CA 18
ATOM 19616 C C . ALA A 1 19 ? 119.585 -7.524 1.914 1.00 0.00 655 ALA A C 18
ATOM 19617 O O . ALA A 1 19 ? 119.723 -6.339 1.613 1.00 0.00 655 ALA A O 18
ATOM 19624 N N . LEU A 1 20 ? 119.916 -8.522 1.102 1.00 0.00 656 LEU A N 18
ATOM 19625 C CA . LEU A 1 20 ? 120.474 -8.277 -0.222 1.00 0.00 656 LEU A CA 18
ATOM 19626 C C . LEU A 1 20 ? 119.393 -7.810 -1.191 1.00 0.00 656 LEU A C 18
ATOM 19627 O O . LEU A 1 20 ? 119.661 -7.033 -2.108 1.00 0.00 656 LEU A O 18
ATOM 19643 N N . GLY A 1 21 ? 118.171 -8.290 -0.981 1.00 0.00 657 GLY A N 18
ATOM 19644 C CA . GLY A 1 21 ? 117.067 -7.912 -1.844 1.00 0.00 657 GLY A CA 18
ATOM 19645 C C . GLY A 1 21 ? 116.694 -6.450 -1.701 1.00 0.00 657 GLY A C 18
ATOM 19646 O O . GLY A 1 21 ? 116.344 -5.793 -2.683 1.00 0.00 657 GLY A O 18
ATOM 19650 N N . ILE A 1 22 ? 116.767 -5.937 -0.476 1.00 0.00 658 ILE A N 18
ATOM 19651 C CA . ILE A 1 22 ? 116.432 -4.544 -0.210 1.00 0.00 658 ILE A CA 18
ATOM 19652 C C . ILE A 1 22 ? 117.524 -3.609 -0.718 1.00 0.00 658 ILE A C 18
ATOM 19653 O O . ILE A 1 22 ? 117.242 -2.512 -1.200 1.00 0.00 658 ILE A O 18
ATOM 19669 N N . LEU A 1 23 ? 118.773 -4.051 -0.609 1.00 0.00 659 LEU A N 18
ATOM 19670 C CA . LEU A 1 23 ? 119.909 -3.255 -1.057 1.00 0.00 659 LEU A CA 18
ATOM 19671 C C . LEU A 1 23 ? 119.840 -3.007 -2.562 1.00 0.00 659 LEU A C 18
ATOM 19672 O O . LEU A 1 23 ? 119.948 -1.871 -3.019 1.00 0.00 659 LEU A O 18
ATOM 19688 N N . GLN A 1 24 ? 119.658 -4.082 -3.324 1.00 0.00 660 GLN A N 18
ATOM 19689 C CA . GLN A 1 24 ? 119.573 -3.981 -4.777 1.00 0.00 660 GLN A CA 18
ATOM 19690 C C . GLN A 1 24 ? 118.418 -3.076 -5.194 1.00 0.00 660 GLN A C 18
ATOM 19691 O O . GLN A 1 24 ? 118.562 -2.243 -6.090 1.00 0.00 660 GLN A O 18
ATOM 19705 N N . SER A 1 25 ? 117.275 -3.244 -4.539 1.00 0.00 661 SER A N 18
ATOM 19706 C CA . SER A 1 25 ? 116.095 -2.442 -4.840 1.00 0.00 661 SER A CA 18
ATOM 19707 C C . SER A 1 25 ? 116.368 -0.960 -4.601 1.00 0.00 661 SER A C 18
ATOM 19708 O O . SER A 1 25 ? 115.797 -0.098 -5.269 1.00 0.00 661 SER A O 18
ATOM 19716 N N . PHE A 1 26 ? 117.244 -0.672 -3.644 1.00 0.00 662 PHE A N 18
ATOM 19717 C CA . PHE A 1 26 ? 117.590 0.706 -3.316 1.00 0.00 662 PHE A CA 18
ATOM 19718 C C . PHE A 1 26 ? 118.457 1.325 -4.409 1.00 0.00 662 PHE A C 18
ATOM 19719 O O . PHE A 1 26 ? 118.373 2.523 -4.679 1.00 0.00 662 PHE A O 18
ATOM 19736 N N . ILE A 1 27 ? 119.289 0.499 -5.036 1.00 0.00 663 ILE A N 18
ATOM 19737 C CA . ILE A 1 27 ? 120.170 0.966 -6.100 1.00 0.00 663 ILE A CA 18
ATOM 19738 C C . ILE A 1 27 ? 119.395 1.212 -7.390 1.00 0.00 663 ILE A C 18
ATOM 19739 O O . ILE A 1 27 ? 119.755 2.076 -8.189 1.00 0.00 663 ILE A O 18
ATOM 19755 N N . GLN A 1 28 ? 118.326 0.445 -7.588 1.00 0.00 664 GLN A N 18
ATOM 19756 C CA . GLN A 1 28 ? 117.500 0.579 -8.780 1.00 0.00 664 GLN A CA 18
ATOM 19757 C C . GLN A 1 28 ? 116.546 1.763 -8.653 1.00 0.00 664 GLN A C 18
ATOM 19758 O O . GLN A 1 28 ? 116.177 2.386 -9.649 1.00 0.00 664 GLN A O 18
ATOM 19772 N N . ASP A 1 29 ? 116.150 2.068 -7.420 1.00 0.00 665 ASP A N 18
ATOM 19773 C CA . ASP A 1 29 ? 115.238 3.177 -7.165 1.00 0.00 665 ASP A CA 18
ATOM 19774 C C . ASP A 1 29 ? 116.009 4.441 -6.792 1.00 0.00 665 ASP A C 18
ATOM 19775 O O . ASP A 1 29 ? 115.819 5.496 -7.398 1.00 0.00 665 ASP A O 18
ATOM 19784 N N . VAL A 1 30 ? 116.877 4.326 -5.793 1.00 0.00 666 VAL A N 18
ATOM 19785 C CA . VAL A 1 30 ? 117.674 5.460 -5.341 1.00 0.00 666 VAL A CA 18
ATOM 19786 C C . VAL A 1 30 ? 118.959 5.588 -6.152 1.00 0.00 666 VAL A C 18
ATOM 19787 O O . VAL A 1 30 ? 119.133 6.543 -6.910 1.00 0.00 666 VAL A O 18
ATOM 19800 N N . GLY A 1 31 ? 119.857 4.622 -5.987 1.00 0.00 667 GLY A N 18
ATOM 19801 C CA . GLY A 1 31 ? 121.114 4.647 -6.711 1.00 0.00 667 GLY A CA 18
ATOM 19802 C C . GLY A 1 31 ? 122.286 4.205 -5.859 1.00 0.00 667 GLY A C 18
ATOM 19803 O O . GLY A 1 31 ? 122.141 3.340 -4.994 1.00 0.00 667 GLY A O 18
ATOM 19807 N N . LEU A 1 32 ? 123.452 4.797 -6.105 1.00 0.00 668 LEU A N 18
ATOM 19808 C CA . LEU A 1 32 ? 124.655 4.459 -5.353 1.00 0.00 668 LEU A CA 18
ATOM 19809 C C . LEU A 1 32 ? 125.264 5.700 -4.709 1.00 0.00 668 LEU A C 18
ATOM 19810 O O . LEU A 1 32 ? 126.483 5.872 -4.696 1.00 0.00 668 LEU A O 18
ATOM 19826 N N . TYR A 1 33 ? 124.407 6.566 -4.178 1.00 0.00 669 TYR A N 18
ATOM 19827 C CA . TYR A 1 33 ? 124.862 7.793 -3.532 1.00 0.00 669 TYR A CA 18
ATOM 19828 C C . TYR A 1 33 ? 123.890 8.225 -2.436 1.00 0.00 669 TYR A C 18
ATOM 19829 O O . TYR A 1 33 ? 123.291 9.298 -2.510 1.00 0.00 669 TYR A O 18
ATOM 19847 N N . PRO A 1 34 ? 123.721 7.390 -1.396 1.00 0.00 670 PRO A N 18
ATOM 19848 C CA . PRO A 1 34 ? 122.817 7.688 -0.281 1.00 0.00 670 PRO A CA 18
ATOM 19849 C C . PRO A 1 34 ? 123.357 8.790 0.626 1.00 0.00 670 PRO A C 18
ATOM 19850 O O . PRO A 1 34 ? 124.521 9.177 0.524 1.00 0.00 670 PRO A O 18
ATOM 19861 N N . ASP A 1 35 ? 122.504 9.290 1.513 1.00 0.00 671 ASP A N 18
ATOM 19862 C CA . ASP A 1 35 ? 122.893 10.346 2.440 1.00 0.00 671 ASP A CA 18
ATOM 19863 C C . ASP A 1 35 ? 122.988 9.810 3.865 1.00 0.00 671 ASP A C 18
ATOM 19864 O O . ASP A 1 35 ? 122.793 8.618 4.104 1.00 0.00 671 ASP A O 18
ATOM 19873 N N . GLU A 1 36 ? 123.287 10.697 4.809 1.00 0.00 672 GLU A N 18
ATOM 19874 C CA . GLU A 1 36 ? 123.408 10.313 6.212 1.00 0.00 672 GLU A CA 18
ATOM 19875 C C . GLU A 1 36 ? 122.121 9.662 6.711 1.00 0.00 672 GLU A C 18
ATOM 19876 O O . GLU A 1 36 ? 122.142 8.555 7.250 1.00 0.00 672 GLU A O 18
ATOM 19888 N N . GLU A 1 37 ? 121.003 10.356 6.530 1.00 0.00 673 GLU A N 18
ATOM 19889 C CA . GLU A 1 37 ? 119.707 9.845 6.962 1.00 0.00 673 GLU A CA 18
ATOM 19890 C C . GLU A 1 37 ? 119.361 8.551 6.235 1.00 0.00 673 GLU A C 18
ATOM 19891 O O . GLU A 1 37 ? 118.659 7.693 6.772 1.00 0.00 673 GLU A O 18
ATOM 19903 N N . ALA A 1 38 ? 119.855 8.414 5.008 1.00 0.00 674 ALA A N 18
ATOM 19904 C CA . ALA A 1 38 ? 119.595 7.224 4.207 1.00 0.00 674 ALA A CA 18
ATOM 19905 C C . ALA A 1 38 ? 120.350 6.016 4.751 1.00 0.00 674 ALA A C 18
ATOM 19906 O O . ALA A 1 38 ? 119.749 4.995 5.083 1.00 0.00 674 ALA A O 18
ATOM 19913 N N . ILE A 1 39 ? 121.670 6.138 4.839 1.00 0.00 675 ILE A N 18
ATOM 19914 C CA . ILE A 1 39 ? 122.505 5.056 5.344 1.00 0.00 675 ILE A CA 18
ATOM 19915 C C . ILE A 1 39 ? 122.126 4.691 6.777 1.00 0.00 675 ILE A C 18
ATOM 19916 O O . ILE A 1 39 ? 122.276 3.544 7.197 1.00 0.00 675 ILE A O 18
ATOM 19932 N N . GLN A 1 40 ? 121.633 5.675 7.523 1.00 0.00 676 GLN A N 18
ATOM 19933 C CA . GLN A 1 40 ? 121.232 5.456 8.908 1.00 0.00 676 GLN A CA 18
ATOM 19934 C C . GLN A 1 40 ? 119.936 4.658 8.980 1.00 0.00 676 GLN A C 18
ATOM 19935 O O . GLN A 1 40 ? 119.767 3.807 9.854 1.00 0.00 676 GLN A O 18
ATOM 19949 N N . THR A 1 41 ? 119.023 4.936 8.055 1.00 0.00 677 THR A N 18
ATOM 19950 C CA . THR A 1 41 ? 117.741 4.242 8.014 1.00 0.00 677 THR A CA 18
ATOM 19951 C C . THR A 1 41 ? 117.909 2.806 7.531 1.00 0.00 677 THR A C 18
ATOM 19952 O O . THR A 1 41 ? 117.322 1.879 8.091 1.00 0.00 677 THR A O 18
ATOM 19963 N N . LEU A 1 42 ? 118.713 2.627 6.489 1.00 0.00 678 LEU A N 18
ATOM 19964 C CA . LEU A 1 42 ? 118.958 1.302 5.930 1.00 0.00 678 LEU A CA 18
ATOM 19965 C C . LEU A 1 42 ? 119.576 0.379 6.975 1.00 0.00 678 LEU A C 18
ATOM 19966 O O . LEU A 1 42 ? 119.219 -0.795 7.069 1.00 0.00 678 LEU A O 18
ATOM 19982 N N . SER A 1 43 ? 120.506 0.916 7.759 1.00 0.00 679 SER A N 18
ATOM 19983 C CA . SER A 1 43 ? 121.175 0.139 8.797 1.00 0.00 679 SER A CA 18
ATOM 19984 C C . SER A 1 43 ? 120.166 -0.403 9.804 1.00 0.00 679 SER A C 18
ATOM 19985 O O . SER A 1 43 ? 120.221 -1.571 10.184 1.00 0.00 679 SER A O 18
ATOM 19993 N N . ALA A 1 44 ? 119.247 0.456 10.234 1.00 0.00 680 ALA A N 18
ATOM 19994 C CA . ALA A 1 44 ? 118.227 0.063 11.198 1.00 0.00 680 ALA A CA 18
ATOM 19995 C C . ALA A 1 44 ? 117.297 -0.994 10.613 1.00 0.00 680 ALA A C 18
ATOM 19996 O O . ALA A 1 44 ? 117.050 -2.029 11.231 1.00 0.00 680 ALA A O 18
ATOM 20003 N N . GLN A 1 45 ? 116.783 -0.726 9.416 1.00 0.00 681 GLN A N 18
ATOM 20004 C CA . GLN A 1 45 ? 115.881 -1.656 8.747 1.00 0.00 681 GLN A CA 18
ATOM 20005 C C . GLN A 1 45 ? 116.583 -2.976 8.446 1.00 0.00 681 GLN A C 18
ATOM 20006 O O . GLN A 1 45 ? 116.100 -4.046 8.818 1.00 0.00 681 GLN A O 18
ATOM 20020 N N . LEU A 1 46 ? 117.725 -2.893 7.771 1.00 0.00 682 LEU A N 18
ATOM 20021 C CA . LEU A 1 46 ? 118.495 -4.080 7.419 1.00 0.00 682 LEU A CA 18
ATOM 20022 C C . LEU A 1 46 ? 119.127 -4.714 8.658 1.00 0.00 682 LEU A C 18
ATOM 20023 O O . LEU A 1 46 ? 119.539 -5.875 8.628 1.00 0.00 682 LEU A O 18
ATOM 20039 N N . ASP A 1 47 ? 119.203 -3.950 9.745 1.00 0.00 683 ASP A N 18
ATOM 20040 C CA . ASP A 1 47 ? 119.786 -4.442 10.990 1.00 0.00 683 ASP A CA 18
ATOM 20041 C C . ASP A 1 47 ? 121.283 -4.687 10.832 1.00 0.00 683 ASP A C 18
ATOM 20042 O O . ASP A 1 47 ? 121.846 -5.583 11.459 1.00 0.00 683 ASP A O 18
ATOM 20051 N N . LEU A 1 48 ? 121.922 -3.882 9.989 1.00 0.00 684 LEU A N 18
ATOM 20052 C CA . LEU A 1 48 ? 123.355 -4.008 9.749 1.00 0.00 684 LEU A CA 18
ATOM 20053 C C . LEU A 1 48 ? 124.069 -2.684 10.008 1.00 0.00 684 LEU A C 18
ATOM 20054 O O . LEU A 1 48 ? 123.515 -1.613 9.756 1.00 0.00 684 LEU A O 18
ATOM 20070 N N . PRO A 1 49 ? 125.312 -2.737 10.518 1.00 0.00 685 PRO A N 18
ATOM 20071 C CA . PRO A 1 49 ? 126.097 -1.533 10.809 1.00 0.00 685 PRO A CA 18
ATOM 20072 C C . PRO A 1 49 ? 126.178 -0.592 9.612 1.00 0.00 685 PRO A C 18
ATOM 20073 O O . PRO A 1 49 ? 125.564 -0.838 8.574 1.00 0.00 685 PRO A O 18
ATOM 20084 N N . LYS A 1 50 ? 126.937 0.487 9.765 1.00 0.00 686 LYS A N 18
ATOM 20085 C CA . LYS A 1 50 ? 127.098 1.466 8.695 1.00 0.00 686 LYS A CA 18
ATOM 20086 C C . LYS A 1 50 ? 128.186 1.033 7.717 1.00 0.00 686 LYS A C 18
ATOM 20087 O O . LYS A 1 50 ? 128.049 1.205 6.505 1.00 0.00 686 LYS A O 18
ATOM 20106 N N . TYR A 1 51 ? 129.267 0.472 8.248 1.00 0.00 687 TYR A N 18
ATOM 20107 C CA . TYR A 1 51 ? 130.378 0.015 7.421 1.00 0.00 687 TYR A CA 18
ATOM 20108 C C . TYR A 1 51 ? 129.908 -1.003 6.385 1.00 0.00 687 TYR A C 18
ATOM 20109 O O . TYR A 1 51 ? 130.470 -1.097 5.294 1.00 0.00 687 TYR A O 18
ATOM 20127 N N . THR A 1 52 ? 128.874 -1.760 6.732 1.00 0.00 688 THR A N 18
ATOM 20128 C CA . THR A 1 52 ? 128.331 -2.769 5.833 1.00 0.00 688 THR A CA 18
ATOM 20129 C C . THR A 1 52 ? 127.672 -2.123 4.618 1.00 0.00 688 THR A C 18
ATOM 20130 O O . THR A 1 52 ? 127.777 -2.627 3.500 1.00 0.00 688 THR A O 18
ATOM 20141 N N . ILE A 1 53 ? 126.994 -1.003 4.845 1.00 0.00 689 ILE A N 18
ATOM 20142 C CA . ILE A 1 53 ? 126.319 -0.286 3.769 1.00 0.00 689 ILE A CA 18
ATOM 20143 C C . ILE A 1 53 ? 127.318 0.491 2.917 1.00 0.00 689 ILE A C 18
ATOM 20144 O O . ILE A 1 53 ? 127.167 0.586 1.700 1.00 0.00 689 ILE A O 18
ATOM 20160 N N . ILE A 1 54 ? 128.336 1.046 3.567 1.00 0.00 690 ILE A N 18
ATOM 20161 C CA . ILE A 1 54 ? 129.358 1.814 2.869 1.00 0.00 690 ILE A CA 18
ATOM 20162 C C . ILE A 1 54 ? 130.244 0.908 2.021 1.00 0.00 690 ILE A C 18
ATOM 20163 O O . ILE A 1 54 ? 130.727 1.309 0.962 1.00 0.00 690 ILE A O 18
ATOM 20179 N N . LYS A 1 55 ? 130.454 -0.315 2.494 1.00 0.00 691 LYS A N 18
ATOM 20180 C CA . LYS A 1 55 ? 131.283 -1.279 1.779 1.00 0.00 691 LYS A CA 18
ATOM 20181 C C . LYS A 1 55 ? 130.491 -1.955 0.664 1.00 0.00 691 LYS A C 18
ATOM 20182 O O . LYS A 1 55 ? 131.053 -2.356 -0.355 1.00 0.00 691 LYS A O 18
ATOM 20201 N N . PHE A 1 56 ? 129.183 -2.080 0.865 1.00 0.00 692 PHE A N 18
ATOM 20202 C CA . PHE A 1 56 ? 128.312 -2.708 -0.123 1.00 0.00 692 PHE A CA 18
ATOM 20203 C C . PHE A 1 56 ? 128.022 -1.755 -1.278 1.00 0.00 692 PHE A C 18
ATOM 20204 O O . PHE A 1 56 ? 127.917 -2.176 -2.430 1.00 0.00 692 PHE A O 18
ATOM 20221 N N . PHE A 1 57 ? 127.892 -0.471 -0.964 1.00 0.00 693 PHE A N 18
ATOM 20222 C CA . PHE A 1 57 ? 127.613 0.540 -1.976 1.00 0.00 693 PHE A CA 18
ATOM 20223 C C . PHE A 1 57 ? 128.881 0.916 -2.738 1.00 0.00 693 PHE A C 18
ATOM 20224 O O . PHE A 1 57 ? 128.826 1.270 -3.915 1.00 0.00 693 PHE A O 18
ATOM 20241 N N . GLN A 1 58 ? 130.019 0.835 -2.057 1.00 0.00 694 GLN A N 18
ATOM 20242 C CA . GLN A 1 58 ? 131.301 1.167 -2.671 1.00 0.00 694 GLN A CA 18
ATOM 20243 C C . GLN A 1 58 ? 131.759 0.058 -3.612 1.00 0.00 694 GLN A C 18
ATOM 20244 O O . GLN A 1 58 ? 132.280 0.327 -4.695 1.00 0.00 694 GLN A O 18
ATOM 20258 N N . ASN A 1 59 ? 131.564 -1.186 -3.193 1.00 0.00 695 ASN A N 18
ATOM 20259 C CA . ASN A 1 59 ? 131.958 -2.337 -4.000 1.00 0.00 695 ASN A CA 18
ATOM 20260 C C . ASN A 1 59 ? 131.085 -2.457 -5.243 1.00 0.00 695 ASN A C 18
ATOM 20261 O O . ASN A 1 59 ? 131.576 -2.757 -6.331 1.00 0.00 695 ASN A O 18
ATOM 20272 N N . GLN A 1 60 ? 129.787 -2.223 -5.076 1.00 0.00 696 GLN A N 18
ATOM 20273 C CA . GLN A 1 60 ? 128.845 -2.307 -6.186 1.00 0.00 696 GLN A CA 18
ATOM 20274 C C . GLN A 1 60 ? 129.224 -1.339 -7.303 1.00 0.00 696 GLN A C 18
ATOM 20275 O O . GLN A 1 60 ? 128.957 -1.595 -8.476 1.00 0.00 696 GLN A O 18
ATOM 20289 N N . ARG A 1 61 ? 129.848 -0.226 -6.928 1.00 0.00 697 ARG A N 18
ATOM 20290 C CA . ARG A 1 61 ? 130.261 0.781 -7.900 1.00 0.00 697 ARG A CA 18
ATOM 20291 C C . ARG A 1 61 ? 131.590 0.400 -8.546 1.00 0.00 697 ARG A C 18
ATOM 20292 O O . ARG A 1 61 ? 131.731 0.441 -9.769 1.00 0.00 697 ARG A O 18
ATOM 20313 N N . TYR A 1 62 ? 132.562 0.031 -7.719 1.00 0.00 698 TYR A N 18
ATOM 20314 C CA . TYR A 1 62 ? 133.879 -0.358 -8.211 1.00 0.00 698 TYR A CA 18
ATOM 20315 C C . TYR A 1 62 ? 133.810 -1.669 -8.987 1.00 0.00 698 TYR A C 18
ATOM 20316 O O . TYR A 1 62 ? 134.622 -1.914 -9.881 1.00 0.00 698 TYR A O 18
ATOM 20334 N N . TYR A 1 63 ? 132.839 -2.508 -8.641 1.00 0.00 699 TYR A N 18
ATOM 20335 C CA . TYR A 1 63 ? 132.667 -3.796 -9.308 1.00 0.00 699 TYR A CA 18
ATOM 20336 C C . TYR A 1 63 ? 132.513 -3.618 -10.816 1.00 0.00 699 TYR A C 18
ATOM 20337 O O . TYR A 1 63 ? 132.857 -4.510 -11.593 1.00 0.00 699 TYR A O 18
ATOM 20355 N N . LEU A 1 64 ? 131.995 -2.464 -11.224 1.00 0.00 700 LEU A N 18
ATOM 20356 C CA . LEU A 1 64 ? 131.796 -2.174 -12.638 1.00 0.00 700 LEU A CA 18
ATOM 20357 C C . LEU A 1 64 ? 133.088 -1.681 -13.283 1.00 0.00 700 LEU A C 18
ATOM 20358 O O . LEU A 1 64 ? 133.369 -1.984 -14.442 1.00 0.00 700 LEU A O 18
ATOM 20374 N N . LYS A 1 65 ? 133.871 -0.920 -12.524 1.00 0.00 701 LYS A N 18
ATOM 20375 C CA . LYS A 1 65 ? 135.133 -0.387 -13.024 1.00 0.00 701 LYS A CA 18
ATOM 20376 C C . LYS A 1 65 ? 136.308 -1.240 -12.564 1.00 0.00 701 LYS A C 18
ATOM 20377 O O . LYS A 1 65 ? 137.420 -0.739 -12.383 1.00 0.00 701 LYS A O 18
ATOM 20396 N N . HIS A 1 66 ? 136.060 -2.533 -12.378 1.00 0.00 702 HIS A N 18
ATOM 20397 C CA . HIS A 1 66 ? 137.100 -3.456 -11.941 1.00 0.00 702 HIS A CA 18
ATOM 20398 C C . HIS A 1 66 ? 137.424 -4.470 -13.034 1.00 0.00 702 HIS A C 18
ATOM 20399 O O . HIS A 1 66 ? 138.570 -4.893 -13.183 1.00 0.00 702 HIS A O 18
ATOM 20414 N N . HIS A 1 67 ? 136.405 -4.856 -13.798 1.00 0.00 703 HIS A N 18
ATOM 20415 C CA . HIS A 1 67 ? 136.581 -5.818 -14.878 1.00 0.00 703 HIS A CA 18
ATOM 20416 C C . HIS A 1 67 ? 136.169 -5.215 -16.216 1.00 0.00 703 HIS A C 18
ATOM 20417 O O . HIS A 1 67 ? 135.809 -4.039 -16.295 1.00 0.00 703 HIS A O 18
ATOM 20432 N N . GLY A 1 68 ? 136.227 -6.025 -17.269 1.00 0.00 704 GLY A N 18
ATOM 20433 C CA . GLY A 1 68 ? 135.857 -5.552 -18.590 1.00 0.00 704 GLY A CA 18
ATOM 20434 C C . GLY A 1 68 ? 134.446 -5.953 -18.976 1.00 0.00 704 GLY A C 18
ATOM 20435 O O . GLY A 1 68 ? 134.056 -7.107 -18.811 1.00 0.00 704 GLY A O 18
ATOM 20439 N N . LYS A 1 69 ? 133.681 -4.996 -19.491 1.00 0.00 705 LYS A N 18
ATOM 20440 C CA . LYS A 1 69 ? 132.307 -5.255 -19.903 1.00 0.00 705 LYS A CA 18
ATOM 20441 C C . LYS A 1 69 ? 131.465 -5.724 -18.722 1.00 0.00 705 LYS A C 18
ATOM 20442 O O . LYS A 1 69 ? 131.993 -6.023 -17.650 1.00 0.00 705 LYS A O 18
ATOM 20461 N N . LEU A 1 70 ? 130.153 -5.789 -18.924 1.00 0.00 706 LEU A N 18
ATOM 20462 C CA . LEU A 1 70 ? 129.238 -6.224 -17.876 1.00 0.00 706 LEU A CA 18
ATOM 20463 C C . LEU A 1 70 ? 128.770 -7.655 -18.120 1.00 0.00 706 LEU A C 18
ATOM 20464 O O . LEU A 1 70 ? 128.817 -8.150 -19.245 1.00 0.00 706 LEU A O 18
ATOM 20480 N N . LYS A 1 71 ? 128.319 -8.314 -17.057 1.00 0.00 707 LYS A N 18
ATOM 20481 C CA . LYS A 1 71 ? 127.842 -9.689 -17.155 1.00 0.00 707 LYS A CA 18
ATOM 20482 C C . LYS A 1 71 ? 126.319 -9.741 -17.097 1.00 0.00 707 LYS A C 18
ATOM 20483 O O . LYS A 1 71 ? 125.759 -9.425 -16.026 1.00 0.00 707 LYS A O 18
ATOM 20503 N N . ASN A 1 5 ? 146.311 -16.668 8.288 1.00 0.00 641 ASN A N 19
ATOM 20504 C CA . ASN A 1 5 ? 145.957 -16.325 6.885 1.00 0.00 641 ASN A CA 19
ATOM 20505 C C . ASN A 1 5 ? 145.128 -15.045 6.823 1.00 0.00 641 ASN A C 19
ATOM 20506 O O . ASN A 1 5 ? 144.761 -14.482 7.853 1.00 0.00 641 ASN A O 19
ATOM 20517 N N . ARG A 1 6 ? 144.838 -14.593 5.607 1.00 0.00 642 ARG A N 19
ATOM 20518 C CA . ARG A 1 6 ? 144.053 -13.381 5.410 1.00 0.00 642 ARG A CA 19
ATOM 20519 C C . ARG A 1 6 ? 142.873 -13.641 4.480 1.00 0.00 642 ARG A C 19
ATOM 20520 O O . ARG A 1 6 ? 143.044 -13.789 3.270 1.00 0.00 642 ARG A O 19
ATOM 20541 N N . GLN A 1 7 ? 141.676 -13.698 5.054 1.00 0.00 643 GLN A N 19
ATOM 20542 C CA . GLN A 1 7 ? 140.467 -13.943 4.277 1.00 0.00 643 GLN A CA 19
ATOM 20543 C C . GLN A 1 7 ? 140.536 -15.297 3.575 1.00 0.00 643 GLN A C 19
ATOM 20544 O O . GLN A 1 7 ? 141.482 -16.061 3.771 1.00 0.00 643 GLN A O 19
ATOM 20558 N N . LYS A 1 8 ? 139.529 -15.587 2.758 1.00 0.00 644 LYS A N 19
ATOM 20559 C CA . LYS A 1 8 ? 139.476 -16.849 2.028 1.00 0.00 644 LYS A CA 19
ATOM 20560 C C . LYS A 1 8 ? 138.256 -16.899 1.115 1.00 0.00 644 LYS A C 19
ATOM 20561 O O . LYS A 1 8 ? 138.332 -17.380 -0.017 1.00 0.00 644 LYS A O 19
ATOM 20580 N N . THR A 1 9 ? 137.133 -16.398 1.613 1.00 0.00 645 THR A N 19
ATOM 20581 C CA . THR A 1 9 ? 135.894 -16.383 0.846 1.00 0.00 645 THR A CA 19
ATOM 20582 C C . THR A 1 9 ? 134.994 -15.228 1.273 1.00 0.00 645 THR A C 19
ATOM 20583 O O . THR A 1 9 ? 134.428 -15.243 2.365 1.00 0.00 645 THR A O 19
ATOM 20594 N N . ARG A 1 10 ? 134.870 -14.231 0.404 1.00 0.00 646 ARG A N 19
ATOM 20595 C CA . ARG A 1 10 ? 134.039 -13.063 0.686 1.00 0.00 646 ARG A CA 19
ATOM 20596 C C . ARG A 1 10 ? 134.572 -12.292 1.893 1.00 0.00 646 ARG A C 19
ATOM 20597 O O . ARG A 1 10 ? 134.894 -12.883 2.924 1.00 0.00 646 ARG A O 19
ATOM 20618 N N . PRO A 1 11 ? 134.675 -10.953 1.785 1.00 0.00 647 PRO A N 19
ATOM 20619 C CA . PRO A 1 11 ? 135.172 -10.110 2.878 1.00 0.00 647 PRO A CA 19
ATOM 20620 C C . PRO A 1 11 ? 134.399 -10.330 4.173 1.00 0.00 647 PRO A C 19
ATOM 20621 O O . PRO A 1 11 ? 133.592 -11.255 4.279 1.00 0.00 647 PRO A O 19
ATOM 20632 N N . ARG A 1 12 ? 134.649 -9.473 5.159 1.00 0.00 648 ARG A N 19
ATOM 20633 C CA . ARG A 1 12 ? 133.976 -9.573 6.448 1.00 0.00 648 ARG A CA 19
ATOM 20634 C C . ARG A 1 12 ? 132.616 -8.885 6.405 1.00 0.00 648 ARG A C 19
ATOM 20635 O O . ARG A 1 12 ? 132.505 -7.689 6.680 1.00 0.00 648 ARG A O 19
ATOM 20656 N N . THR A 1 13 ? 131.583 -9.645 6.058 1.00 0.00 649 THR A N 19
ATOM 20657 C CA . THR A 1 13 ? 130.229 -9.108 5.979 1.00 0.00 649 THR A CA 19
ATOM 20658 C C . THR A 1 13 ? 129.196 -10.163 6.356 1.00 0.00 649 THR A C 19
ATOM 20659 O O . THR A 1 13 ? 129.178 -11.258 5.796 1.00 0.00 649 THR A O 19
ATOM 20670 N N . LYS A 1 14 ? 128.333 -9.824 7.309 1.00 0.00 650 LYS A N 19
ATOM 20671 C CA . LYS A 1 14 ? 127.294 -10.741 7.762 1.00 0.00 650 LYS A CA 19
ATOM 20672 C C . LYS A 1 14 ? 125.929 -10.323 7.222 1.00 0.00 650 LYS A C 19
ATOM 20673 O O . LYS A 1 14 ? 124.998 -10.064 7.986 1.00 0.00 650 LYS A O 19
ATOM 20692 N N . ILE A 1 15 ? 125.817 -10.258 5.899 1.00 0.00 651 ILE A N 19
ATOM 20693 C CA . ILE A 1 15 ? 124.567 -9.871 5.256 1.00 0.00 651 ILE A CA 19
ATOM 20694 C C . ILE A 1 15 ? 123.719 -11.093 4.920 1.00 0.00 651 ILE A C 19
ATOM 20695 O O . ILE A 1 15 ? 124.248 -12.173 4.658 1.00 0.00 651 ILE A O 19
ATOM 20711 N N . SER A 1 16 ? 122.403 -10.915 4.930 1.00 0.00 652 SER A N 19
ATOM 20712 C CA . SER A 1 16 ? 121.482 -12.004 4.626 1.00 0.00 652 SER A CA 19
ATOM 20713 C C . SER A 1 16 ? 120.830 -11.801 3.262 1.00 0.00 652 SER A C 19
ATOM 20714 O O . SER A 1 16 ? 121.021 -10.768 2.619 1.00 0.00 652 SER A O 19
ATOM 20722 N N . VAL A 1 17 ? 120.062 -12.793 2.826 1.00 0.00 653 VAL A N 19
ATOM 20723 C CA . VAL A 1 17 ? 119.382 -12.724 1.540 1.00 0.00 653 VAL A CA 19
ATOM 20724 C C . VAL A 1 17 ? 118.373 -11.581 1.512 1.00 0.00 653 VAL A C 19
ATOM 20725 O O . VAL A 1 17 ? 118.114 -10.993 0.462 1.00 0.00 653 VAL A O 19
ATOM 20738 N N . GLU A 1 18 ? 117.803 -11.272 2.672 1.00 0.00 654 GLU A N 19
ATOM 20739 C CA . GLU A 1 18 ? 116.822 -10.200 2.782 1.00 0.00 654 GLU A CA 19
ATOM 20740 C C . GLU A 1 18 ? 117.463 -8.845 2.499 1.00 0.00 654 GLU A C 19
ATOM 20741 O O . GLU A 1 18 ? 116.861 -7.982 1.861 1.00 0.00 654 GLU A O 19
ATOM 20753 N N . ALA A 1 19 ? 118.691 -8.665 2.975 1.00 0.00 655 ALA A N 19
ATOM 20754 C CA . ALA A 1 19 ? 119.414 -7.417 2.773 1.00 0.00 655 ALA A CA 19
ATOM 20755 C C . ALA A 1 19 ? 119.742 -7.207 1.299 1.00 0.00 655 ALA A C 19
ATOM 20756 O O . ALA A 1 19 ? 119.649 -6.093 0.783 1.00 0.00 655 ALA A O 19
ATOM 20763 N N . LEU A 1 20 ? 120.126 -8.286 0.626 1.00 0.00 656 LEU A N 19
ATOM 20764 C CA . LEU A 1 20 ? 120.467 -8.225 -0.790 1.00 0.00 656 LEU A CA 19
ATOM 20765 C C . LEU A 1 20 ? 119.284 -7.728 -1.614 1.00 0.00 656 LEU A C 19
ATOM 20766 O O . LEU A 1 20 ? 119.386 -6.733 -2.331 1.00 0.00 656 LEU A O 19
ATOM 20782 N N . GLY A 1 21 ? 118.160 -8.431 -1.506 1.00 0.00 657 GLY A N 19
ATOM 20783 C CA . GLY A 1 21 ? 116.970 -8.052 -2.247 1.00 0.00 657 GLY A CA 19
ATOM 20784 C C . GLY A 1 21 ? 116.562 -6.613 -2.001 1.00 0.00 657 GLY A C 19
ATOM 20785 O O . GLY A 1 21 ? 116.272 -5.874 -2.943 1.00 0.00 657 GLY A O 19
ATOM 20789 N N . ILE A 1 22 ? 116.539 -6.211 -0.735 1.00 0.00 658 ILE A N 19
ATOM 20790 C CA . ILE A 1 22 ? 116.162 -4.851 -0.372 1.00 0.00 658 ILE A CA 19
ATOM 20791 C C . ILE A 1 22 ? 117.178 -3.842 -0.897 1.00 0.00 658 ILE A C 19
ATOM 20792 O O . ILE A 1 22 ? 116.820 -2.732 -1.289 1.00 0.00 658 ILE A O 19
ATOM 20808 N N . LEU A 1 23 ? 118.448 -4.234 -0.903 1.00 0.00 659 LEU A N 19
ATOM 20809 C CA . LEU A 1 23 ? 119.516 -3.363 -1.381 1.00 0.00 659 LEU A CA 19
ATOM 20810 C C . LEU A 1 23 ? 119.431 -3.179 -2.894 1.00 0.00 659 LEU A C 19
ATOM 20811 O O . LEU A 1 23 ? 119.790 -2.127 -3.422 1.00 0.00 659 LEU A O 19
ATOM 20827 N N . GLN A 1 24 ? 118.955 -4.210 -3.584 1.00 0.00 660 GLN A N 19
ATOM 20828 C CA . GLN A 1 24 ? 118.823 -4.161 -5.036 1.00 0.00 660 GLN A CA 19
ATOM 20829 C C . GLN A 1 24 ? 117.826 -3.086 -5.457 1.00 0.00 660 GLN A C 19
ATOM 20830 O O . GLN A 1 24 ? 118.092 -2.301 -6.367 1.00 0.00 660 GLN A O 19
ATOM 20844 N N . SER A 1 25 ? 116.677 -3.057 -4.790 1.00 0.00 661 SER A N 19
ATOM 20845 C CA . SER A 1 25 ? 115.640 -2.078 -5.096 1.00 0.00 661 SER A CA 19
ATOM 20846 C C . SER A 1 25 ? 116.142 -0.658 -4.853 1.00 0.00 661 SER A C 19
ATOM 20847 O O . SER A 1 25 ? 115.811 0.264 -5.599 1.00 0.00 661 SER A O 19
ATOM 20855 N N . PHE A 1 26 ? 116.943 -0.490 -3.806 1.00 0.00 662 PHE A N 19
ATOM 20856 C CA . PHE A 1 26 ? 117.492 0.817 -3.464 1.00 0.00 662 PHE A CA 19
ATOM 20857 C C . PHE A 1 26 ? 118.343 1.366 -4.603 1.00 0.00 662 PHE A C 19
ATOM 20858 O O . PHE A 1 26 ? 118.249 2.542 -4.954 1.00 0.00 662 PHE A O 19
ATOM 20875 N N . ILE A 1 27 ? 119.175 0.504 -5.180 1.00 0.00 663 ILE A N 19
ATOM 20876 C CA . ILE A 1 27 ? 120.045 0.902 -6.281 1.00 0.00 663 ILE A CA 19
ATOM 20877 C C . ILE A 1 27 ? 119.254 1.062 -7.576 1.00 0.00 663 ILE A C 19
ATOM 20878 O O . ILE A 1 27 ? 119.609 1.871 -8.433 1.00 0.00 663 ILE A O 19
ATOM 20894 N N . GLN A 1 28 ? 118.184 0.286 -7.709 1.00 0.00 664 GLN A N 19
ATOM 20895 C CA . GLN A 1 28 ? 117.344 0.343 -8.900 1.00 0.00 664 GLN A CA 19
ATOM 20896 C C . GLN A 1 28 ? 116.361 1.507 -8.827 1.00 0.00 664 GLN A C 19
ATOM 20897 O O . GLN A 1 28 ? 115.946 2.047 -9.852 1.00 0.00 664 GLN A O 19
ATOM 20911 N N . ASP A 1 29 ? 115.990 1.889 -7.608 1.00 0.00 665 ASP A N 19
ATOM 20912 C CA . ASP A 1 29 ? 115.054 2.988 -7.406 1.00 0.00 665 ASP A CA 19
ATOM 20913 C C . ASP A 1 29 ? 115.788 4.272 -7.029 1.00 0.00 665 ASP A C 19
ATOM 20914 O O . ASP A 1 29 ? 115.775 5.248 -7.779 1.00 0.00 665 ASP A O 19
ATOM 20923 N N . VAL A 1 30 ? 116.424 4.263 -5.862 1.00 0.00 666 VAL A N 19
ATOM 20924 C CA . VAL A 1 30 ? 117.161 5.428 -5.386 1.00 0.00 666 VAL A CA 19
ATOM 20925 C C . VAL A 1 30 ? 118.422 5.662 -6.214 1.00 0.00 666 VAL A C 19
ATOM 20926 O O . VAL A 1 30 ? 118.514 6.637 -6.959 1.00 0.00 666 VAL A O 19
ATOM 20939 N N . GLY A 1 31 ? 119.390 4.761 -6.079 1.00 0.00 667 GLY A N 19
ATOM 20940 C CA . GLY A 1 31 ? 120.630 4.890 -6.820 1.00 0.00 667 GLY A CA 19
ATOM 20941 C C . GLY A 1 31 ? 121.811 4.285 -6.086 1.00 0.00 667 GLY A C 19
ATOM 20942 O O . GLY A 1 31 ? 121.635 3.550 -5.115 1.00 0.00 667 GLY A O 19
ATOM 20946 N N . LEU A 1 32 ? 123.018 4.594 -6.552 1.00 0.00 668 LEU A N 19
ATOM 20947 C CA . LEU A 1 32 ? 124.231 4.074 -5.933 1.00 0.00 668 LEU A CA 19
ATOM 20948 C C . LEU A 1 32 ? 124.974 5.171 -5.174 1.00 0.00 668 LEU A C 19
ATOM 20949 O O . LEU A 1 32 ? 126.190 5.102 -4.997 1.00 0.00 668 LEU A O 19
ATOM 20965 N N . TYR A 1 33 ? 124.236 6.184 -4.729 1.00 0.00 669 TYR A N 19
ATOM 20966 C CA . TYR A 1 33 ? 124.827 7.293 -3.989 1.00 0.00 669 TYR A CA 19
ATOM 20967 C C . TYR A 1 33 ? 123.956 7.676 -2.795 1.00 0.00 669 TYR A C 19
ATOM 20968 O O . TYR A 1 33 ? 123.279 8.705 -2.815 1.00 0.00 669 TYR A O 19
ATOM 20986 N N . PRO A 1 34 ? 123.961 6.850 -1.735 1.00 0.00 670 PRO A N 19
ATOM 20987 C CA . PRO A 1 34 ? 123.168 7.109 -0.530 1.00 0.00 670 PRO A CA 19
ATOM 20988 C C . PRO A 1 34 ? 123.737 8.250 0.306 1.00 0.00 670 PRO A C 19
ATOM 20989 O O . PRO A 1 34 ? 124.897 8.631 0.148 1.00 0.00 670 PRO A O 19
ATOM 21000 N N . ASP A 1 35 ? 122.913 8.791 1.199 1.00 0.00 671 ASP A N 19
ATOM 21001 C CA . ASP A 1 35 ? 123.334 9.888 2.061 1.00 0.00 671 ASP A CA 19
ATOM 21002 C C . ASP A 1 35 ? 123.489 9.419 3.505 1.00 0.00 671 ASP A C 19
ATOM 21003 O O . ASP A 1 35 ? 123.232 8.256 3.820 1.00 0.00 671 ASP A O 19
ATOM 21012 N N . GLU A 1 36 ? 123.908 10.329 4.377 1.00 0.00 672 GLU A N 19
ATOM 21013 C CA . GLU A 1 36 ? 124.097 10.009 5.786 1.00 0.00 672 GLU A CA 19
ATOM 21014 C C . GLU A 1 36 ? 122.788 9.546 6.417 1.00 0.00 672 GLU A C 19
ATOM 21015 O O . GLU A 1 36 ? 122.782 8.665 7.279 1.00 0.00 672 GLU A O 19
ATOM 21027 N N . GLU A 1 37 ? 121.684 10.145 5.986 1.00 0.00 673 GLU A N 19
ATOM 21028 C CA . GLU A 1 37 ? 120.369 9.794 6.510 1.00 0.00 673 GLU A CA 19
ATOM 21029 C C . GLU A 1 37 ? 119.863 8.495 5.893 1.00 0.00 673 GLU A C 19
ATOM 21030 O O . GLU A 1 37 ? 119.131 7.737 6.528 1.00 0.00 673 GLU A O 19
ATOM 21042 N N . ALA A 1 38 ? 120.258 8.245 4.648 1.00 0.00 674 ALA A N 19
ATOM 21043 C CA . ALA A 1 38 ? 119.844 7.038 3.944 1.00 0.00 674 ALA A CA 19
ATOM 21044 C C . ALA A 1 38 ? 120.405 5.790 4.617 1.00 0.00 674 ALA A C 19
ATOM 21045 O O . ALA A 1 38 ? 119.724 4.770 4.719 1.00 0.00 674 ALA A O 19
ATOM 21052 N N . ILE A 1 39 ? 121.649 5.878 5.073 1.00 0.00 675 ILE A N 19
ATOM 21053 C CA . ILE A 1 39 ? 122.300 4.755 5.737 1.00 0.00 675 ILE A CA 19
ATOM 21054 C C . ILE A 1 39 ? 121.747 4.554 7.143 1.00 0.00 675 ILE A C 19
ATOM 21055 O O . ILE A 1 39 ? 121.570 3.422 7.595 1.00 0.00 675 ILE A O 19
ATOM 21071 N N . GLN A 1 40 ? 121.474 5.657 7.829 1.00 0.00 676 GLN A N 19
ATOM 21072 C CA . GLN A 1 40 ? 120.940 5.602 9.186 1.00 0.00 676 GLN A CA 19
ATOM 21073 C C . GLN A 1 40 ? 119.604 4.865 9.215 1.00 0.00 676 GLN A C 19
ATOM 21074 O O . GLN A 1 40 ? 119.324 4.103 10.140 1.00 0.00 676 GLN A O 19
ATOM 21088 N N . THR A 1 41 ? 118.785 5.096 8.194 1.00 0.00 677 THR A N 19
ATOM 21089 C CA . THR A 1 41 ? 117.480 4.453 8.101 1.00 0.00 677 THR A CA 19
ATOM 21090 C C . THR A 1 41 ? 117.603 3.031 7.566 1.00 0.00 677 THR A C 19
ATOM 21091 O O . THR A 1 41 ? 116.810 2.157 7.913 1.00 0.00 677 THR A O 19
ATOM 21102 N N . LEU A 1 42 ? 118.603 2.807 6.720 1.00 0.00 678 LEU A N 19
ATOM 21103 C CA . LEU A 1 42 ? 118.829 1.490 6.136 1.00 0.00 678 LEU A CA 19
ATOM 21104 C C . LEU A 1 42 ? 119.481 0.551 7.147 1.00 0.00 678 LEU A C 19
ATOM 21105 O O . LEU A 1 42 ? 119.250 -0.658 7.124 1.00 0.00 678 LEU A O 19
ATOM 21121 N N . SER A 1 43 ? 120.297 1.116 8.032 1.00 0.00 679 SER A N 19
ATOM 21122 C CA . SER A 1 43 ? 120.981 0.327 9.050 1.00 0.00 679 SER A CA 19
ATOM 21123 C C . SER A 1 43 ? 119.993 -0.213 10.079 1.00 0.00 679 SER A C 19
ATOM 21124 O O . SER A 1 43 ? 119.985 -1.406 10.379 1.00 0.00 679 SER A O 19
ATOM 21132 N N . ALA A 1 44 ? 119.162 0.676 10.616 1.00 0.00 680 ALA A N 19
ATOM 21133 C CA . ALA A 1 44 ? 118.170 0.287 11.613 1.00 0.00 680 ALA A CA 19
ATOM 21134 C C . ALA A 1 44 ? 117.144 -0.674 11.021 1.00 0.00 680 ALA A C 19
ATOM 21135 O O . ALA A 1 44 ? 116.723 -1.627 11.677 1.00 0.00 680 ALA A O 19
ATOM 21142 N N . GLN A 1 45 ? 116.745 -0.417 9.780 1.00 0.00 681 GLN A N 19
ATOM 21143 C CA . GLN A 1 45 ? 115.766 -1.260 9.102 1.00 0.00 681 GLN A CA 19
ATOM 21144 C C . GLN A 1 45 ? 116.358 -2.629 8.779 1.00 0.00 681 GLN A C 19
ATOM 21145 O O . GLN A 1 45 ? 115.815 -3.660 9.178 1.00 0.00 681 GLN A O 19
ATOM 21159 N N . LEU A 1 46 ? 117.474 -2.632 8.058 1.00 0.00 682 LEU A N 19
ATOM 21160 C CA . LEU A 1 46 ? 118.139 -3.874 7.683 1.00 0.00 682 LEU A CA 19
ATOM 21161 C C . LEU A 1 46 ? 118.774 -4.547 8.898 1.00 0.00 682 LEU A C 19
ATOM 21162 O O . LEU A 1 46 ? 119.045 -5.748 8.879 1.00 0.00 682 LEU A O 19
ATOM 21178 N N . ASP A 1 47 ? 119.009 -3.768 9.951 1.00 0.00 683 ASP A N 19
ATOM 21179 C CA . ASP A 1 47 ? 119.612 -4.294 11.171 1.00 0.00 683 ASP A CA 19
ATOM 21180 C C . ASP A 1 47 ? 121.049 -4.740 10.918 1.00 0.00 683 ASP A C 19
ATOM 21181 O O . ASP A 1 47 ? 121.537 -5.681 11.543 1.00 0.00 683 ASP A O 19
ATOM 21190 N N . LEU A 1 48 ? 121.719 -4.055 9.997 1.00 0.00 684 LEU A N 19
ATOM 21191 C CA . LEU A 1 48 ? 123.101 -4.376 9.658 1.00 0.00 684 LEU A CA 19
ATOM 21192 C C . LEU A 1 48 ? 124.029 -3.217 10.012 1.00 0.00 684 LEU A C 19
ATOM 21193 O O . LEU A 1 48 ? 123.625 -2.055 9.976 1.00 0.00 684 LEU A O 19
ATOM 21209 N N . PRO A 1 49 ? 125.293 -3.519 10.362 1.00 0.00 685 PRO A N 19
ATOM 21210 C CA . PRO A 1 49 ? 126.278 -2.494 10.723 1.00 0.00 685 PRO A CA 19
ATOM 21211 C C . PRO A 1 49 ? 126.348 -1.366 9.697 1.00 0.00 685 PRO A C 19
ATOM 21212 O O . PRO A 1 49 ? 125.973 -1.544 8.538 1.00 0.00 685 PRO A O 19
ATOM 21223 N N . LYS A 1 50 ? 126.831 -0.207 10.132 1.00 0.00 686 LYS A N 19
ATOM 21224 C CA . LYS A 1 50 ? 126.950 0.949 9.253 1.00 0.00 686 LYS A CA 19
ATOM 21225 C C . LYS A 1 50 ? 128.090 0.762 8.258 1.00 0.00 686 LYS A C 19
ATOM 21226 O O . LYS A 1 50 ? 127.947 1.061 7.072 1.00 0.00 686 LYS A O 19
ATOM 21245 N N . TYR A 1 51 ? 129.223 0.264 8.745 1.00 0.00 687 TYR A N 19
ATOM 21246 C CA . TYR A 1 51 ? 130.385 0.039 7.894 1.00 0.00 687 TYR A CA 19
ATOM 21247 C C . TYR A 1 51 ? 130.056 -0.948 6.778 1.00 0.00 687 TYR A C 19
ATOM 21248 O O . TYR A 1 51 ? 130.547 -0.819 5.656 1.00 0.00 687 TYR A O 19
ATOM 21266 N N . THR A 1 52 ? 129.220 -1.932 7.093 1.00 0.00 688 THR A N 19
ATOM 21267 C CA . THR A 1 52 ? 128.823 -2.939 6.116 1.00 0.00 688 THR A CA 19
ATOM 21268 C C . THR A 1 52 ? 128.110 -2.301 4.929 1.00 0.00 688 THR A C 19
ATOM 21269 O O . THR A 1 52 ? 128.267 -2.738 3.790 1.00 0.00 688 THR A O 19
ATOM 21280 N N . ILE A 1 53 ? 127.330 -1.261 5.205 1.00 0.00 689 ILE A N 19
ATOM 21281 C CA . ILE A 1 53 ? 126.594 -0.559 4.159 1.00 0.00 689 ILE A CA 19
ATOM 21282 C C . ILE A 1 53 ? 127.532 0.293 3.311 1.00 0.00 689 ILE A C 19
ATOM 21283 O O . ILE A 1 53 ? 127.354 0.410 2.099 1.00 0.00 689 ILE A O 19
ATOM 21299 N N . ILE A 1 54 ? 128.532 0.884 3.956 1.00 0.00 690 ILE A N 19
ATOM 21300 C CA . ILE A 1 54 ? 129.500 1.724 3.261 1.00 0.00 690 ILE A CA 19
ATOM 21301 C C . ILE A 1 54 ? 130.386 0.890 2.344 1.00 0.00 690 ILE A C 19
ATOM 21302 O O . ILE A 1 54 ? 130.661 1.276 1.208 1.00 0.00 690 ILE A O 19
ATOM 21318 N N . LYS A 1 55 ? 130.830 -0.260 2.843 1.00 0.00 691 LYS A N 19
ATOM 21319 C CA . LYS A 1 55 ? 131.682 -1.153 2.068 1.00 0.00 691 LYS A CA 19
ATOM 21320 C C . LYS A 1 55 ? 130.933 -1.703 0.861 1.00 0.00 691 LYS A C 19
ATOM 21321 O O . LYS A 1 55 ? 131.506 -1.884 -0.213 1.00 0.00 691 LYS A O 19
ATOM 21340 N N . PHE A 1 56 ? 129.642 -1.966 1.045 1.00 0.00 692 PHE A N 19
ATOM 21341 C CA . PHE A 1 56 ? 128.807 -2.494 -0.028 1.00 0.00 692 PHE A CA 19
ATOM 21342 C C . PHE A 1 56 ? 128.589 -1.443 -1.112 1.00 0.00 692 PHE A C 19
ATOM 21343 O O . PHE A 1 56 ? 128.934 -1.652 -2.275 1.00 0.00 692 PHE A O 19
ATOM 21360 N N . PHE A 1 57 ? 128.015 -0.308 -0.719 1.00 0.00 693 PHE A N 19
ATOM 21361 C CA . PHE A 1 57 ? 127.752 0.778 -1.655 1.00 0.00 693 PHE A CA 19
ATOM 21362 C C . PHE A 1 57 ? 129.035 1.212 -2.359 1.00 0.00 693 PHE A C 19
ATOM 21363 O O . PHE A 1 57 ? 129.007 1.652 -3.508 1.00 0.00 693 PHE A O 19
ATOM 21380 N N . GLN A 1 58 ? 130.160 1.078 -1.662 1.00 0.00 694 GLN A N 19
ATOM 21381 C CA . GLN A 1 58 ? 131.454 1.450 -2.222 1.00 0.00 694 GLN A CA 19
ATOM 21382 C C . GLN A 1 58 ? 131.870 0.466 -3.310 1.00 0.00 694 GLN A C 19
ATOM 21383 O O . GLN A 1 58 ? 132.530 0.839 -4.280 1.00 0.00 694 GLN A O 19
ATOM 21397 N N . ASN A 1 59 ? 131.477 -0.793 -3.142 1.00 0.00 695 ASN A N 19
ATOM 21398 C CA . ASN A 1 59 ? 131.805 -1.834 -4.108 1.00 0.00 695 ASN A CA 19
ATOM 21399 C C . ASN A 1 59 ? 130.765 -1.898 -5.227 1.00 0.00 695 ASN A C 19
ATOM 21400 O O . ASN A 1 59 ? 130.898 -2.687 -6.164 1.00 0.00 695 ASN A O 19
ATOM 21411 N N . GLN A 1 60 ? 129.728 -1.070 -5.127 1.00 0.00 696 GLN A N 19
ATOM 21412 C CA . GLN A 1 60 ? 128.675 -1.042 -6.135 1.00 0.00 696 GLN A CA 19
ATOM 21413 C C . GLN A 1 60 ? 129.032 -0.095 -7.280 1.00 0.00 696 GLN A C 19
ATOM 21414 O O . GLN A 1 60 ? 128.489 -0.205 -8.379 1.00 0.00 696 GLN A O 19
ATOM 21428 N N . ARG A 1 61 ? 129.946 0.836 -7.016 1.00 0.00 697 ARG A N 19
ATOM 21429 C CA . ARG A 1 61 ? 130.366 1.800 -8.027 1.00 0.00 697 ARG A CA 19
ATOM 21430 C C . ARG A 1 61 ? 131.528 1.258 -8.855 1.00 0.00 697 ARG A C 19
ATOM 21431 O O . ARG A 1 61 ? 131.482 1.266 -10.086 1.00 0.00 697 ARG A O 19
ATOM 21452 N N . TYR A 1 62 ? 132.573 0.794 -8.175 1.00 0.00 698 TYR A N 19
ATOM 21453 C CA . TYR A 1 62 ? 133.748 0.255 -8.853 1.00 0.00 698 TYR A CA 19
ATOM 21454 C C . TYR A 1 62 ? 133.366 -0.890 -9.794 1.00 0.00 698 TYR A C 19
ATOM 21455 O O . TYR A 1 62 ? 134.092 -1.196 -10.740 1.00 0.00 698 TYR A O 19
ATOM 21473 N N . TYR A 1 63 ? 132.224 -1.519 -9.528 1.00 0.00 699 TYR A N 19
ATOM 21474 C CA . TYR A 1 63 ? 131.750 -2.624 -10.353 1.00 0.00 699 TYR A CA 19
ATOM 21475 C C . TYR A 1 63 ? 131.443 -2.149 -11.770 1.00 0.00 699 TYR A C 19
ATOM 21476 O O . TYR A 1 63 ? 131.652 -2.882 -12.739 1.00 0.00 699 TYR A O 19
ATOM 21494 N N . LEU A 1 64 ? 130.945 -0.923 -11.883 1.00 0.00 700 LEU A N 19
ATOM 21495 C CA . LEU A 1 64 ? 130.610 -0.353 -13.182 1.00 0.00 700 LEU A CA 19
ATOM 21496 C C . LEU A 1 64 ? 131.742 0.528 -13.699 1.00 0.00 700 LEU A C 19
ATOM 21497 O O . LEU A 1 64 ? 131.508 1.605 -14.246 1.00 0.00 700 LEU A O 19
ATOM 21513 N N . LYS A 1 65 ? 132.975 0.061 -13.521 1.00 0.00 701 LYS A N 19
ATOM 21514 C CA . LYS A 1 65 ? 134.146 0.805 -13.968 1.00 0.00 701 LYS A CA 19
ATOM 21515 C C . LYS A 1 65 ? 135.381 -0.091 -14.000 1.00 0.00 701 LYS A C 19
ATOM 21516 O O . LYS A 1 65 ? 135.932 -0.368 -15.065 1.00 0.00 701 LYS A O 19
ATOM 21535 N N . HIS A 1 66 ? 135.808 -0.541 -12.825 1.00 0.00 702 HIS A N 19
ATOM 21536 C CA . HIS A 1 66 ? 136.977 -1.406 -12.716 1.00 0.00 702 HIS A CA 19
ATOM 21537 C C . HIS A 1 66 ? 136.691 -2.787 -13.297 1.00 0.00 702 HIS A C 19
ATOM 21538 O O . HIS A 1 66 ? 137.587 -3.448 -13.821 1.00 0.00 702 HIS A O 19
ATOM 21553 N N . HIS A 1 67 ? 135.437 -3.218 -13.199 1.00 0.00 703 HIS A N 19
ATOM 21554 C CA . HIS A 1 67 ? 135.035 -4.522 -13.713 1.00 0.00 703 HIS A CA 19
ATOM 21555 C C . HIS A 1 67 ? 134.005 -4.375 -14.828 1.00 0.00 703 HIS A C 19
ATOM 21556 O O . HIS A 1 67 ? 132.805 -4.543 -14.605 1.00 0.00 703 HIS A O 19
ATOM 21571 N N . GLY A 1 68 ? 134.480 -4.062 -16.029 1.00 0.00 704 GLY A N 19
ATOM 21572 C CA . GLY A 1 68 ? 133.586 -3.899 -17.160 1.00 0.00 704 GLY A CA 19
ATOM 21573 C C . GLY A 1 68 ? 132.807 -5.163 -17.466 1.00 0.00 704 GLY A C 19
ATOM 21574 O O . GLY A 1 68 ? 131.674 -5.102 -17.943 1.00 0.00 704 GLY A O 19
ATOM 21578 N N . LYS A 1 69 ? 133.417 -6.311 -17.189 1.00 0.00 705 LYS A N 19
ATOM 21579 C CA . LYS A 1 69 ? 132.776 -7.598 -17.437 1.00 0.00 705 LYS A CA 19
ATOM 21580 C C . LYS A 1 69 ? 133.355 -8.675 -16.525 1.00 0.00 705 LYS A C 19
ATOM 21581 O O . LYS A 1 69 ? 134.547 -8.976 -16.582 1.00 0.00 705 LYS A O 19
ATOM 21600 N N . LEU A 1 70 ? 132.501 -9.255 -15.687 1.00 0.00 706 LEU A N 19
ATOM 21601 C CA . LEU A 1 70 ? 132.928 -10.299 -14.763 1.00 0.00 706 LEU A CA 19
ATOM 21602 C C . LEU A 1 70 ? 133.380 -11.542 -15.519 1.00 0.00 706 LEU A C 19
ATOM 21603 O O . LEU A 1 70 ? 134.422 -12.122 -15.215 1.00 0.00 706 LEU A O 19
ATOM 21619 N N . LYS A 1 71 ? 132.589 -11.942 -16.507 1.00 0.00 707 LYS A N 19
ATOM 21620 C CA . LYS A 1 71 ? 132.904 -13.117 -17.312 1.00 0.00 707 LYS A CA 19
ATOM 21621 C C . LYS A 1 71 ? 132.009 -13.184 -18.546 1.00 0.00 707 LYS A C 19
ATOM 21622 O O . LYS A 1 71 ? 130.859 -13.649 -18.417 1.00 0.00 707 LYS A O 19
ATOM 21642 N N . ASN A 1 5 ? 118.250 -20.020 -13.897 1.00 0.00 641 ASN A N 20
ATOM 21643 C CA . ASN A 1 5 ? 119.515 -19.603 -13.238 1.00 0.00 641 ASN A CA 20
ATOM 21644 C C . ASN A 1 5 ? 119.259 -18.541 -12.175 1.00 0.00 641 ASN A C 20
ATOM 21645 O O . ASN A 1 5 ? 119.973 -18.465 -11.174 1.00 0.00 641 ASN A O 20
ATOM 21656 N N . ARG A 1 6 ? 118.236 -17.722 -12.398 1.00 0.00 642 ARG A N 20
ATOM 21657 C CA . ARG A 1 6 ? 117.886 -16.664 -11.458 1.00 0.00 642 ARG A CA 20
ATOM 21658 C C . ARG A 1 6 ? 116.727 -17.093 -10.564 1.00 0.00 642 ARG A C 20
ATOM 21659 O O . ARG A 1 6 ? 115.904 -16.271 -10.161 1.00 0.00 642 ARG A O 20
ATOM 21680 N N . GLN A 1 7 ? 116.670 -18.384 -10.258 1.00 0.00 643 GLN A N 20
ATOM 21681 C CA . GLN A 1 7 ? 115.613 -18.924 -9.412 1.00 0.00 643 GLN A CA 20
ATOM 21682 C C . GLN A 1 7 ? 116.183 -19.468 -8.106 1.00 0.00 643 GLN A C 20
ATOM 21683 O O . GLN A 1 7 ? 115.751 -20.509 -7.613 1.00 0.00 643 GLN A O 20
ATOM 21697 N N . LYS A 1 8 ? 117.158 -18.755 -7.550 1.00 0.00 644 LYS A N 20
ATOM 21698 C CA . LYS A 1 8 ? 117.787 -19.165 -6.301 1.00 0.00 644 LYS A CA 20
ATOM 21699 C C . LYS A 1 8 ? 118.332 -17.961 -5.542 1.00 0.00 644 LYS A C 20
ATOM 21700 O O . LYS A 1 8 ? 117.765 -17.540 -4.535 1.00 0.00 644 LYS A O 20
ATOM 21719 N N . THR A 1 9 ? 119.435 -17.412 -6.033 1.00 0.00 645 THR A N 20
ATOM 21720 C CA . THR A 1 9 ? 120.061 -16.255 -5.404 1.00 0.00 645 THR A CA 20
ATOM 21721 C C . THR A 1 9 ? 120.460 -16.563 -3.965 1.00 0.00 645 THR A C 20
ATOM 21722 O O . THR A 1 9 ? 119.837 -16.084 -3.018 1.00 0.00 645 THR A O 20
ATOM 21733 N N . ARG A 1 10 ? 121.507 -17.369 -3.807 1.00 0.00 646 ARG A N 20
ATOM 21734 C CA . ARG A 1 10 ? 121.992 -17.742 -2.484 1.00 0.00 646 ARG A CA 20
ATOM 21735 C C . ARG A 1 10 ? 123.451 -17.330 -2.301 1.00 0.00 646 ARG A C 20
ATOM 21736 O O . ARG A 1 10 ? 124.363 -18.050 -2.706 1.00 0.00 646 ARG A O 20
ATOM 21757 N N . PRO A 1 11 ? 123.694 -16.158 -1.685 1.00 0.00 647 PRO A N 20
ATOM 21758 C CA . PRO A 1 11 ? 125.055 -15.660 -1.453 1.00 0.00 647 PRO A CA 20
ATOM 21759 C C . PRO A 1 11 ? 125.820 -16.513 -0.448 1.00 0.00 647 PRO A C 20
ATOM 21760 O O . PRO A 1 11 ? 125.313 -17.527 0.032 1.00 0.00 647 PRO A O 20
ATOM 21771 N N . ARG A 1 12 ? 127.042 -16.098 -0.135 1.00 0.00 648 ARG A N 20
ATOM 21772 C CA . ARG A 1 12 ? 127.876 -16.828 0.813 1.00 0.00 648 ARG A CA 20
ATOM 21773 C C . ARG A 1 12 ? 127.666 -16.314 2.232 1.00 0.00 648 ARG A C 20
ATOM 21774 O O . ARG A 1 12 ? 127.101 -17.005 3.078 1.00 0.00 648 ARG A O 20
ATOM 21795 N N . THR A 1 13 ? 128.128 -15.096 2.482 1.00 0.00 649 THR A N 20
ATOM 21796 C CA . THR A 1 13 ? 127.995 -14.483 3.797 1.00 0.00 649 THR A CA 20
ATOM 21797 C C . THR A 1 13 ? 127.805 -12.973 3.683 1.00 0.00 649 THR A C 20
ATOM 21798 O O . THR A 1 13 ? 127.686 -12.434 2.583 1.00 0.00 649 THR A O 20
ATOM 21809 N N . LYS A 1 14 ? 127.775 -12.297 4.828 1.00 0.00 650 LYS A N 20
ATOM 21810 C CA . LYS A 1 14 ? 127.600 -10.848 4.857 1.00 0.00 650 LYS A CA 20
ATOM 21811 C C . LYS A 1 14 ? 126.241 -10.453 4.289 1.00 0.00 650 LYS A C 20
ATOM 21812 O O . LYS A 1 14 ? 125.953 -10.694 3.116 1.00 0.00 650 LYS A O 20
ATOM 21831 N N . ILE A 1 15 ? 125.408 -9.846 5.129 1.00 0.00 651 ILE A N 20
ATOM 21832 C CA . ILE A 1 15 ? 124.078 -9.417 4.711 1.00 0.00 651 ILE A CA 20
ATOM 21833 C C . ILE A 1 15 ? 123.211 -10.610 4.324 1.00 0.00 651 ILE A C 20
ATOM 21834 O O . ILE A 1 15 ? 123.591 -11.419 3.479 1.00 0.00 651 ILE A O 20
ATOM 21850 N N . SER A 1 16 ? 122.042 -10.711 4.950 1.00 0.00 652 SER A N 20
ATOM 21851 C CA . SER A 1 16 ? 121.118 -11.805 4.671 1.00 0.00 652 SER A CA 20
ATOM 21852 C C . SER A 1 16 ? 120.550 -11.691 3.260 1.00 0.00 652 SER A C 20
ATOM 21853 O O . SER A 1 16 ? 120.619 -10.633 2.635 1.00 0.00 652 SER A O 20
ATOM 21861 N N . VAL A 1 17 ? 119.986 -12.788 2.764 1.00 0.00 653 VAL A N 20
ATOM 21862 C CA . VAL A 1 17 ? 119.405 -12.811 1.427 1.00 0.00 653 VAL A CA 20
ATOM 21863 C C . VAL A 1 17 ? 118.310 -11.757 1.285 1.00 0.00 653 VAL A C 20
ATOM 21864 O O . VAL A 1 17 ? 118.247 -11.045 0.283 1.00 0.00 653 VAL A O 20
ATOM 21877 N N . GLU A 1 18 ? 117.452 -11.663 2.296 1.00 0.00 654 GLU A N 20
ATOM 21878 C CA . GLU A 1 18 ? 116.363 -10.694 2.284 1.00 0.00 654 GLU A CA 20
ATOM 21879 C C . GLU A 1 18 ? 116.903 -9.269 2.270 1.00 0.00 654 GLU A C 20
ATOM 21880 O O . GLU A 1 18 ? 116.335 -8.384 1.629 1.00 0.00 654 GLU A O 20
ATOM 21892 N N . ALA A 1 19 ? 118.006 -9.053 2.981 1.00 0.00 655 ALA A N 20
ATOM 21893 C CA . ALA A 1 19 ? 118.625 -7.735 3.050 1.00 0.00 655 ALA A CA 20
ATOM 21894 C C . ALA A 1 19 ? 119.204 -7.329 1.698 1.00 0.00 655 ALA A C 20
ATOM 21895 O O . ALA A 1 19 ? 119.187 -6.154 1.334 1.00 0.00 655 ALA A O 20
ATOM 21902 N N . LEU A 1 20 ? 119.712 -8.309 0.960 1.00 0.00 656 LEU A N 20
ATOM 21903 C CA . LEU A 1 20 ? 120.296 -8.054 -0.352 1.00 0.00 656 LEU A CA 20
ATOM 21904 C C . LEU A 1 20 ? 119.227 -7.610 -1.344 1.00 0.00 656 LEU A C 20
ATOM 21905 O O . LEU A 1 20 ? 119.473 -6.759 -2.199 1.00 0.00 656 LEU A O 20
ATOM 21921 N N . GLY A 1 21 ? 118.039 -8.192 -1.225 1.00 0.00 657 GLY A N 20
ATOM 21922 C CA . GLY A 1 21 ? 116.949 -7.843 -2.117 1.00 0.00 657 GLY A CA 20
ATOM 21923 C C . GLY A 1 21 ? 116.508 -6.403 -1.955 1.00 0.00 657 GLY A C 20
ATOM 21924 O O . GLY A 1 21 ? 116.184 -5.731 -2.935 1.00 0.00 657 GLY A O 20
ATOM 21928 N N . ILE A 1 22 ? 116.495 -5.926 -0.715 1.00 0.00 658 ILE A N 20
ATOM 21929 C CA . ILE A 1 22 ? 116.090 -4.554 -0.428 1.00 0.00 658 ILE A CA 20
ATOM 21930 C C . ILE A 1 22 ? 117.140 -3.559 -0.914 1.00 0.00 658 ILE A C 20
ATOM 21931 O O . ILE A 1 22 ? 116.806 -2.517 -1.476 1.00 0.00 658 ILE A O 20
ATOM 21947 N N . LEU A 1 23 ? 118.407 -3.890 -0.692 1.00 0.00 659 LEU A N 20
ATOM 21948 C CA . LEU A 1 23 ? 119.507 -3.025 -1.107 1.00 0.00 659 LEU A CA 20
ATOM 21949 C C . LEU A 1 23 ? 119.562 -2.907 -2.628 1.00 0.00 659 LEU A C 20
ATOM 21950 O O . LEU A 1 23 ? 119.820 -1.832 -3.167 1.00 0.00 659 LEU A O 20
ATOM 21966 N N . GLN A 1 24 ? 119.320 -4.020 -3.311 1.00 0.00 660 GLN A N 20
ATOM 21967 C CA . GLN A 1 24 ? 119.344 -4.041 -4.770 1.00 0.00 660 GLN A CA 20
ATOM 21968 C C . GLN A 1 24 ? 118.325 -3.062 -5.346 1.00 0.00 660 GLN A C 20
ATOM 21969 O O . GLN A 1 24 ? 118.621 -2.328 -6.290 1.00 0.00 660 GLN A O 20
ATOM 21983 N N . SER A 1 25 ? 117.128 -3.054 -4.770 1.00 0.00 661 SER A N 20
ATOM 21984 C CA . SER A 1 25 ? 116.067 -2.164 -5.227 1.00 0.00 661 SER A CA 20
ATOM 21985 C C . SER A 1 25 ? 116.477 -0.703 -5.074 1.00 0.00 661 SER A C 20
ATOM 21986 O O . SER A 1 25 ? 116.157 0.133 -5.918 1.00 0.00 661 SER A O 20
ATOM 21994 N N . PHE A 1 26 ? 117.186 -0.403 -3.992 1.00 0.00 662 PHE A N 20
ATOM 21995 C CA . PHE A 1 26 ? 117.640 0.958 -3.727 1.00 0.00 662 PHE A CA 20
ATOM 21996 C C . PHE A 1 26 ? 118.589 1.438 -4.821 1.00 0.00 662 PHE A C 20
ATOM 21997 O O . PHE A 1 26 ? 118.590 2.613 -5.183 1.00 0.00 662 PHE A O 20
ATOM 22014 N N . ILE A 1 27 ? 119.395 0.518 -5.342 1.00 0.00 663 ILE A N 20
ATOM 22015 C CA . ILE A 1 27 ? 120.348 0.847 -6.395 1.00 0.00 663 ILE A CA 20
ATOM 22016 C C . ILE A 1 27 ? 119.632 1.143 -7.708 1.00 0.00 663 ILE A C 20
ATOM 22017 O O . ILE A 1 27 ? 120.104 1.944 -8.517 1.00 0.00 663 ILE A O 20
ATOM 22033 N N . GLN A 1 28 ? 118.491 0.495 -7.915 1.00 0.00 664 GLN A N 20
ATOM 22034 C CA . GLN A 1 28 ? 117.711 0.690 -9.132 1.00 0.00 664 GLN A CA 20
ATOM 22035 C C . GLN A 1 28 ? 116.746 1.861 -8.976 1.00 0.00 664 GLN A C 20
ATOM 22036 O O . GLN A 1 28 ? 116.422 2.544 -9.948 1.00 0.00 664 GLN A O 20
ATOM 22050 N N . ASP A 1 29 ? 116.292 2.089 -7.749 1.00 0.00 665 ASP A N 20
ATOM 22051 C CA . ASP A 1 29 ? 115.365 3.178 -7.467 1.00 0.00 665 ASP A CA 20
ATOM 22052 C C . ASP A 1 29 ? 116.106 4.504 -7.333 1.00 0.00 665 ASP A C 20
ATOM 22053 O O . ASP A 1 29 ? 115.963 5.394 -8.171 1.00 0.00 665 ASP A O 20
ATOM 22062 N N . VAL A 1 30 ? 116.901 4.627 -6.273 1.00 0.00 666 VAL A N 20
ATOM 22063 C CA . VAL A 1 30 ? 117.665 5.845 -6.031 1.00 0.00 666 VAL A CA 20
ATOM 22064 C C . VAL A 1 30 ? 118.956 5.855 -6.840 1.00 0.00 666 VAL A C 20
ATOM 22065 O O . VAL A 1 30 ? 119.123 6.663 -7.754 1.00 0.00 666 VAL A O 20
ATOM 22078 N N . GLY A 1 31 ? 119.869 4.951 -6.500 1.00 0.00 667 GLY A N 20
ATOM 22079 C CA . GLY A 1 31 ? 121.135 4.871 -7.206 1.00 0.00 667 GLY A CA 20
ATOM 22080 C C . GLY A 1 31 ? 122.257 4.354 -6.328 1.00 0.00 667 GLY A C 20
ATOM 22081 O O . GLY A 1 31 ? 122.015 3.628 -5.363 1.00 0.00 667 GLY A O 20
ATOM 22085 N N . LEU A 1 32 ? 123.488 4.726 -6.663 1.00 0.00 668 LEU A N 20
ATOM 22086 C CA . LEU A 1 32 ? 124.652 4.294 -5.898 1.00 0.00 668 LEU A CA 20
ATOM 22087 C C . LEU A 1 32 ? 125.179 5.427 -5.023 1.00 0.00 668 LEU A C 20
ATOM 22088 O O . LEU A 1 32 ? 126.377 5.514 -4.758 1.00 0.00 668 LEU A O 20
ATOM 22104 N N . TYR A 1 33 ? 124.275 6.291 -4.575 1.00 0.00 669 TYR A N 20
ATOM 22105 C CA . TYR A 1 33 ? 124.647 7.418 -3.729 1.00 0.00 669 TYR A CA 20
ATOM 22106 C C . TYR A 1 33 ? 123.612 7.637 -2.627 1.00 0.00 669 TYR A C 20
ATOM 22107 O O . TYR A 1 33 ? 122.819 8.576 -2.685 1.00 0.00 669 TYR A O 20
ATOM 22125 N N . PRO A 1 34 ? 123.608 6.766 -1.602 1.00 0.00 670 PRO A N 20
ATOM 22126 C CA . PRO A 1 34 ? 122.664 6.867 -0.484 1.00 0.00 670 PRO A CA 20
ATOM 22127 C C . PRO A 1 34 ? 122.939 8.083 0.396 1.00 0.00 670 PRO A C 20
ATOM 22128 O O . PRO A 1 34 ? 124.088 8.375 0.729 1.00 0.00 670 PRO A O 20
ATOM 22139 N N . ASP A 1 35 ? 121.877 8.789 0.767 1.00 0.00 671 ASP A N 20
ATOM 22140 C CA . ASP A 1 35 ? 122.002 9.975 1.608 1.00 0.00 671 ASP A CA 20
ATOM 22141 C C . ASP A 1 35 ? 122.352 9.590 3.043 1.00 0.00 671 ASP A C 20
ATOM 22142 O O . ASP A 1 35 ? 122.497 8.410 3.362 1.00 0.00 671 ASP A O 20
ATOM 22151 N N . GLU A 1 36 ? 122.484 10.594 3.904 1.00 0.00 672 GLU A N 20
ATOM 22152 C CA . GLU A 1 36 ? 122.815 10.362 5.305 1.00 0.00 672 GLU A CA 20
ATOM 22153 C C . GLU A 1 36 ? 121.776 9.468 5.972 1.00 0.00 672 GLU A C 20
ATOM 22154 O O . GLU A 1 36 ? 122.116 8.472 6.612 1.00 0.00 672 GLU A O 20
ATOM 22166 N N . GLU A 1 37 ? 120.506 9.828 5.816 1.00 0.00 673 GLU A N 20
ATOM 22167 C CA . GLU A 1 37 ? 119.415 9.058 6.403 1.00 0.00 673 GLU A CA 20
ATOM 22168 C C . GLU A 1 37 ? 119.360 7.653 5.812 1.00 0.00 673 GLU A C 20
ATOM 22169 O O . GLU A 1 37 ? 118.944 6.704 6.479 1.00 0.00 673 GLU A O 20
ATOM 22181 N N . ALA A 1 38 ? 119.783 7.526 4.558 1.00 0.00 674 ALA A N 20
ATOM 22182 C CA . ALA A 1 38 ? 119.781 6.236 3.878 1.00 0.00 674 ALA A CA 20
ATOM 22183 C C . ALA A 1 38 ? 120.687 5.238 4.592 1.00 0.00 674 ALA A C 20
ATOM 22184 O O . ALA A 1 38 ? 120.404 4.041 4.623 1.00 0.00 674 ALA A O 20
ATOM 22191 N N . ILE A 1 39 ? 121.777 5.738 5.162 1.00 0.00 675 ILE A N 20
ATOM 22192 C CA . ILE A 1 39 ? 122.725 4.890 5.876 1.00 0.00 675 ILE A CA 20
ATOM 22193 C C . ILE A 1 39 ? 122.181 4.483 7.241 1.00 0.00 675 ILE A C 20
ATOM 22194 O O . ILE A 1 39 ? 122.312 3.331 7.654 1.00 0.00 675 ILE A O 20
ATOM 22210 N N . GLN A 1 40 ? 121.571 5.437 7.937 1.00 0.00 676 GLN A N 20
ATOM 22211 C CA . GLN A 1 40 ? 121.008 5.179 9.258 1.00 0.00 676 GLN A CA 20
ATOM 22212 C C . GLN A 1 40 ? 119.824 4.222 9.169 1.00 0.00 676 GLN A C 20
ATOM 22213 O O . GLN A 1 40 ? 119.783 3.203 9.859 1.00 0.00 676 GLN A O 20
ATOM 22227 N N . THR A 1 41 ? 118.862 4.555 8.315 1.00 0.00 677 THR A N 20
ATOM 22228 C CA . THR A 1 41 ? 117.676 3.727 8.136 1.00 0.00 677 THR A CA 20
ATOM 22229 C C . THR A 1 41 ? 118.049 2.323 7.672 1.00 0.00 677 THR A C 20
ATOM 22230 O O . THR A 1 41 ? 117.560 1.331 8.213 1.00 0.00 677 THR A O 20
ATOM 22241 N N . LEU A 1 42 ? 118.915 2.246 6.667 1.00 0.00 678 LEU A N 20
ATOM 22242 C CA . LEU A 1 42 ? 119.350 0.962 6.130 1.00 0.00 678 LEU A CA 20
ATOM 22243 C C . LEU A 1 42 ? 120.086 0.148 7.192 1.00 0.00 678 LEU A C 20
ATOM 22244 O O . LEU A 1 42 ? 119.898 -1.063 7.301 1.00 0.00 678 LEU A O 20
ATOM 22260 N N . SER A 1 43 ? 120.927 0.824 7.969 1.00 0.00 679 SER A N 20
ATOM 22261 C CA . SER A 1 43 ? 121.692 0.164 9.021 1.00 0.00 679 SER A CA 20
ATOM 22262 C C . SER A 1 43 ? 120.801 -0.191 10.207 1.00 0.00 679 SER A C 20
ATOM 22263 O O . SER A 1 43 ? 121.051 -1.170 10.912 1.00 0.00 679 SER A O 20
ATOM 22271 N N . ALA A 1 44 ? 119.762 0.608 10.424 1.00 0.00 680 ALA A N 20
ATOM 22272 C CA . ALA A 1 44 ? 118.838 0.377 11.527 1.00 0.00 680 ALA A CA 20
ATOM 22273 C C . ALA A 1 44 ? 117.810 -0.693 11.169 1.00 0.00 680 ALA A C 20
ATOM 22274 O O . ALA A 1 44 ? 117.645 -1.675 11.892 1.00 0.00 680 ALA A O 20
ATOM 22281 N N . GLN A 1 45 ? 117.120 -0.493 10.050 1.00 0.00 681 GLN A N 20
ATOM 22282 C CA . GLN A 1 45 ? 116.107 -1.440 9.599 1.00 0.00 681 GLN A CA 20
ATOM 22283 C C . GLN A 1 45 ? 116.707 -2.827 9.391 1.00 0.00 681 GLN A C 20
ATOM 22284 O O . GLN A 1 45 ? 116.029 -3.840 9.565 1.00 0.00 681 GLN A O 20
ATOM 22298 N N . LEU A 1 46 ? 117.982 -2.866 9.019 1.00 0.00 682 LEU A N 20
ATOM 22299 C CA . LEU A 1 46 ? 118.673 -4.130 8.789 1.00 0.00 682 LEU A CA 20
ATOM 22300 C C . LEU A 1 46 ? 119.440 -4.577 10.032 1.00 0.00 682 LEU A C 20
ATOM 22301 O O . LEU A 1 46 ? 119.823 -5.740 10.149 1.00 0.00 682 LEU A O 20
ATOM 22317 N N . ASP A 1 47 ? 119.663 -3.647 10.960 1.00 0.00 683 ASP A N 20
ATOM 22318 C CA . ASP A 1 47 ? 120.387 -3.952 12.188 1.00 0.00 683 ASP A CA 20
ATOM 22319 C C . ASP A 1 47 ? 121.830 -4.343 11.886 1.00 0.00 683 ASP A C 20
ATOM 22320 O O . ASP A 1 47 ? 122.428 -5.151 12.596 1.00 0.00 683 ASP A O 20
ATOM 22329 N N . LEU A 1 48 ? 122.384 -3.761 10.826 1.00 0.00 684 LEU A N 20
ATOM 22330 C CA . LEU A 1 48 ? 123.756 -4.047 10.425 1.00 0.00 684 LEU A CA 20
ATOM 22331 C C . LEU A 1 48 ? 124.636 -2.806 10.583 1.00 0.00 684 LEU A C 20
ATOM 22332 O O . LEU A 1 48 ? 124.148 -1.679 10.515 1.00 0.00 684 LEU A O 20
ATOM 22348 N N . PRO A 1 49 ? 125.948 -3.001 10.799 1.00 0.00 685 PRO A N 20
ATOM 22349 C CA . PRO A 1 49 ? 126.893 -1.893 10.965 1.00 0.00 685 PRO A CA 20
ATOM 22350 C C . PRO A 1 49 ? 126.748 -0.833 9.878 1.00 0.00 685 PRO A C 20
ATOM 22351 O O . PRO A 1 49 ? 126.153 -1.085 8.830 1.00 0.00 685 PRO A O 20
ATOM 22362 N N . LYS A 1 50 ? 127.295 0.350 10.134 1.00 0.00 686 LYS A N 20
ATOM 22363 C CA . LYS A 1 50 ? 127.224 1.449 9.177 1.00 0.00 686 LYS A CA 20
ATOM 22364 C C . LYS A 1 50 ? 128.201 1.233 8.024 1.00 0.00 686 LYS A C 20
ATOM 22365 O O . LYS A 1 50 ? 127.846 1.406 6.858 1.00 0.00 686 LYS A O 20
ATOM 22384 N N . TYR A 1 51 ? 129.431 0.855 8.359 1.00 0.00 687 TYR A N 20
ATOM 22385 C CA . TYR A 1 51 ? 130.456 0.617 7.351 1.00 0.00 687 TYR A CA 20
ATOM 22386 C C . TYR A 1 51 ? 130.020 -0.469 6.373 1.00 0.00 687 TYR A C 20
ATOM 22387 O O . TYR A 1 51 ? 130.390 -0.446 5.198 1.00 0.00 687 TYR A O 20
ATOM 22405 N N . THR A 1 52 ? 129.231 -1.418 6.863 1.00 0.00 688 THR A N 20
ATOM 22406 C CA . THR A 1 52 ? 128.743 -2.512 6.032 1.00 0.00 688 THR A CA 20
ATOM 22407 C C . THR A 1 52 ? 127.838 -1.995 4.919 1.00 0.00 688 THR A C 20
ATOM 22408 O O . THR A 1 52 ? 127.776 -2.573 3.835 1.00 0.00 688 THR A O 20
ATOM 22419 N N . ILE A 1 53 ? 127.134 -0.902 5.197 1.00 0.00 689 ILE A N 20
ATOM 22420 C CA . ILE A 1 53 ? 126.231 -0.305 4.219 1.00 0.00 689 ILE A CA 20
ATOM 22421 C C . ILE A 1 53 ? 126.997 0.543 3.211 1.00 0.00 689 ILE A C 20
ATOM 22422 O O . ILE A 1 53 ? 126.763 0.455 2.004 1.00 0.00 689 ILE A O 20
ATOM 22438 N N . ILE A 1 54 ? 127.912 1.365 3.712 1.00 0.00 690 ILE A N 20
ATOM 22439 C CA . ILE A 1 54 ? 128.714 2.232 2.855 1.00 0.00 690 ILE A CA 20
ATOM 22440 C C . ILE A 1 54 ? 129.660 1.417 1.980 1.00 0.00 690 ILE A C 20
ATOM 22441 O O . ILE A 1 54 ? 129.920 1.772 0.830 1.00 0.00 690 ILE A O 20
ATOM 22457 N N . LYS A 1 55 ? 130.175 0.323 2.533 1.00 0.00 691 LYS A N 20
ATOM 22458 C CA . LYS A 1 55 ? 131.094 -0.542 1.802 1.00 0.00 691 LYS A CA 20
ATOM 22459 C C . LYS A 1 55 ? 130.374 -1.274 0.674 1.00 0.00 691 LYS A C 20
ATOM 22460 O O . LYS A 1 55 ? 130.934 -1.480 -0.402 1.00 0.00 691 LYS A O 20
ATOM 22479 N N . PHE A 1 56 ? 129.129 -1.665 0.928 1.00 0.00 692 PHE A N 20
ATOM 22480 C CA . PHE A 1 56 ? 128.334 -2.375 -0.066 1.00 0.00 692 PHE A CA 20
ATOM 22481 C C . PHE A 1 56 ? 128.004 -1.471 -1.250 1.00 0.00 692 PHE A C 20
ATOM 22482 O O . PHE A 1 56 ? 128.199 -1.848 -2.405 1.00 0.00 692 PHE A O 20
ATOM 22499 N N . PHE A 1 57 ? 127.503 -0.276 -0.955 1.00 0.00 693 PHE A N 20
ATOM 22500 C CA . PHE A 1 57 ? 127.146 0.681 -1.994 1.00 0.00 693 PHE A CA 20
ATOM 22501 C C . PHE A 1 57 ? 128.378 1.119 -2.782 1.00 0.00 693 PHE A C 20
ATOM 22502 O O . PHE A 1 57 ? 128.290 1.427 -3.970 1.00 0.00 693 PHE A O 20
ATOM 22519 N N . GLN A 1 58 ? 129.523 1.144 -2.111 1.00 0.00 694 GLN A N 20
ATOM 22520 C CA . GLN A 1 58 ? 130.774 1.544 -2.748 1.00 0.00 694 GLN A CA 20
ATOM 22521 C C . GLN A 1 58 ? 131.373 0.392 -3.549 1.00 0.00 694 GLN A C 20
ATOM 22522 O O . GLN A 1 58 ? 131.739 0.557 -4.712 1.00 0.00 694 GLN A O 20
ATOM 22536 N N . ASN A 1 59 ? 131.471 -0.773 -2.917 1.00 0.00 695 ASN A N 20
ATOM 22537 C CA . ASN A 1 59 ? 132.028 -1.953 -3.569 1.00 0.00 695 ASN A CA 20
ATOM 22538 C C . ASN A 1 59 ? 131.243 -2.306 -4.829 1.00 0.00 695 ASN A C 20
ATOM 22539 O O . ASN A 1 59 ? 131.793 -2.852 -5.783 1.00 0.00 695 ASN A O 20
ATOM 22550 N N . GLN A 1 60 ? 129.951 -1.991 -4.822 1.00 0.00 696 GLN A N 20
ATOM 22551 C CA . GLN A 1 60 ? 129.087 -2.276 -5.963 1.00 0.00 696 GLN A CA 20
ATOM 22552 C C . GLN A 1 60 ? 129.589 -1.570 -7.219 1.00 0.00 696 GLN A C 20
ATOM 22553 O O . GLN A 1 60 ? 129.758 -2.195 -8.268 1.00 0.00 696 GLN A O 20
ATOM 22567 N N . ARG A 1 61 ? 129.823 -0.267 -7.108 1.00 0.00 697 ARG A N 20
ATOM 22568 C CA . ARG A 1 61 ? 130.303 0.523 -8.236 1.00 0.00 697 ARG A CA 20
ATOM 22569 C C . ARG A 1 61 ? 131.644 0.000 -8.739 1.00 0.00 697 ARG A C 20
ATOM 22570 O O . ARG A 1 61 ? 131.880 -0.071 -9.946 1.00 0.00 697 ARG A O 20
ATOM 22591 N N . TYR A 1 62 ? 132.520 -0.363 -7.809 1.00 0.00 698 TYR A N 20
ATOM 22592 C CA . TYR A 1 62 ? 133.839 -0.879 -8.159 1.00 0.00 698 TYR A CA 20
ATOM 22593 C C . TYR A 1 62 ? 133.726 -2.182 -8.944 1.00 0.00 698 TYR A C 20
ATOM 22594 O O . TYR A 1 62 ? 134.200 -2.282 -10.075 1.00 0.00 698 TYR A O 20
ATOM 22612 N N . TYR A 1 63 ? 133.094 -3.181 -8.333 1.00 0.00 699 TYR A N 20
ATOM 22613 C CA . TYR A 1 63 ? 132.916 -4.485 -8.968 1.00 0.00 699 TYR A CA 20
ATOM 22614 C C . TYR A 1 63 ? 132.359 -4.343 -10.383 1.00 0.00 699 TYR A C 20
ATOM 22615 O O . TYR A 1 63 ? 132.597 -5.194 -11.241 1.00 0.00 699 TYR A O 20
ATOM 22633 N N . LEU A 1 64 ? 131.614 -3.268 -10.618 1.00 0.00 700 LEU A N 20
ATOM 22634 C CA . LEU A 1 64 ? 131.023 -3.021 -11.927 1.00 0.00 700 LEU A CA 20
ATOM 22635 C C . LEU A 1 64 ? 132.046 -2.424 -12.892 1.00 0.00 700 LEU A C 20
ATOM 22636 O O . LEU A 1 64 ? 131.900 -2.536 -14.110 1.00 0.00 700 LEU A O 20
ATOM 22652 N N . LYS A 1 65 ? 133.077 -1.788 -12.345 1.00 0.00 701 LYS A N 20
ATOM 22653 C CA . LYS A 1 65 ? 134.115 -1.174 -13.165 1.00 0.00 701 LYS A CA 20
ATOM 22654 C C . LYS A 1 65 ? 135.508 -1.581 -12.688 1.00 0.00 701 LYS A C 20
ATOM 22655 O O . LYS A 1 65 ? 136.428 -0.763 -12.659 1.00 0.00 701 LYS A O 20
ATOM 22674 N N . HIS A 1 66 ? 135.660 -2.849 -12.322 1.00 0.00 702 HIS A N 20
ATOM 22675 C CA . HIS A 1 66 ? 136.944 -3.359 -11.852 1.00 0.00 702 HIS A CA 20
ATOM 22676 C C . HIS A 1 66 ? 137.099 -4.841 -12.184 1.00 0.00 702 HIS A C 20
ATOM 22677 O O . HIS A 1 66 ? 136.191 -5.460 -12.737 1.00 0.00 702 HIS A O 20
ATOM 22692 N N . HIS A 1 67 ? 138.258 -5.398 -11.839 1.00 0.00 703 HIS A N 20
ATOM 22693 C CA . HIS A 1 67 ? 138.549 -6.808 -12.095 1.00 0.00 703 HIS A CA 20
ATOM 22694 C C . HIS A 1 67 ? 138.159 -7.207 -13.517 1.00 0.00 703 HIS A C 20
ATOM 22695 O O . HIS A 1 67 ? 137.834 -6.358 -14.346 1.00 0.00 703 HIS A O 20
ATOM 22710 N N . GLY A 1 68 ? 138.199 -8.507 -13.792 1.00 0.00 704 GLY A N 20
ATOM 22711 C CA . GLY A 1 68 ? 137.849 -8.997 -15.113 1.00 0.00 704 GLY A CA 20
ATOM 22712 C C . GLY A 1 68 ? 137.034 -10.275 -15.060 1.00 0.00 704 GLY A C 20
ATOM 22713 O O . GLY A 1 68 ? 135.854 -10.279 -15.408 1.00 0.00 704 GLY A O 20
ATOM 22717 N N . LYS A 1 69 ? 137.666 -11.359 -14.625 1.00 0.00 705 LYS A N 20
ATOM 22718 C CA . LYS A 1 69 ? 136.992 -12.648 -14.526 1.00 0.00 705 LYS A CA 20
ATOM 22719 C C . LYS A 1 69 ? 136.787 -13.044 -13.068 1.00 0.00 705 LYS A C 20
ATOM 22720 O O . LYS A 1 69 ? 136.931 -14.211 -12.703 1.00 0.00 705 LYS A O 20
ATOM 22739 N N . LEU A 1 70 ? 136.451 -12.062 -12.237 1.00 0.00 706 LEU A N 20
ATOM 22740 C CA . LEU A 1 70 ? 136.223 -12.301 -10.817 1.00 0.00 706 LEU A CA 20
ATOM 22741 C C . LEU A 1 70 ? 137.501 -12.781 -10.135 1.00 0.00 706 LEU A C 20
ATOM 22742 O O . LEU A 1 70 ? 138.185 -13.676 -10.631 1.00 0.00 706 LEU A O 20
ATOM 22758 N N . LYS A 1 71 ? 137.818 -12.177 -8.994 1.00 0.00 707 LYS A N 20
ATOM 22759 C CA . LYS A 1 71 ? 139.014 -12.543 -8.242 1.00 0.00 707 LYS A CA 20
ATOM 22760 C C . LYS A 1 71 ? 138.824 -13.880 -7.532 1.00 0.00 707 LYS A C 20
ATOM 22761 O O . LYS A 1 71 ? 139.820 -14.413 -7.001 1.00 0.00 707 LYS A O 20
#

Nearest PDB structures (foldseek):
  2mw8-assembly1_A  TM=8.039E-01  e=4.488E-09  Homo sapiens
  2dms-assembly1_A  TM=7.456E-01  e=7.249E-03  Mus musculus
  2l9r-assembly1_A  TM=8.284E-01  e=2.454E-02  Homo sapiens
  2cra-assembly1_A  TM=7.827E-01  e=2.293E-02  Homo sapiens
  2hi3-assembly1_A  TM=6.392E-01  e=1.018E-01  Mus musculus

Foldseek 3Di:
DPPPQDDDDQADSVLVVVLVVCCVPPRLDADPVSLVCSCVVRVHDSCSSNCVSVVVVDVVVHDDPDD

InterPro domains:
  IPR001356 Homeodomain [PF00046] (646-698)
  IPR001356 Homeodomain [PS50071] (642-703)
  IPR001356 Homeodomain [SM00389] (644-707)
  IPR001356 Homeodomain [cd00086] (646-703)
  IPR003350 CUT domain [PF02376] (371-445)
  IPR003350 CUT domain [PF02376] (494-567)
  IPR003350 CUT domain [PS51042] (361-448)
  IPR003350 CUT domain [PS51042] (484-571)
  IPR003350 CUT domain [SM01109] (362-448)
  IPR003350 CUT domain [SM01109] (485-571)
  IPR009057 Homedomain-like superfamily [SSF46689] (639-703)
  IPR010982 Lambda repressor-like, DNA-binding domain superfamily [G3DSA:1.10.260.40] (371-449)
  IPR010982 Lambda repressor-like, DNA-binding domain superfamily [G3DSA:1.10.260.40] (494-572)
  IPR010982 Lambda repressor-like, DNA-binding domain superfamily [SSF47413] (366-450)
  IPR010982 Lambda repressor-like, DNA-binding domain superfamily [SSF47413] (479-576)
  IPR032355 SATB, CUT1-like DNA-binding domain [PF16557] (177-247)
  IPR032355 SATB, CUT1-like DNA-binding domain [PS51983] (175-248)
  IPR032392 SATB, ubiquitin-like oligomerisation domain [PF16534] (73-170)
  IPR032392 SATB, ubiquitin-like oligomerisation domain [PS51982] (71-172)
  IPR032392 SATB, ubiquitin-like oligomerisation domain [cd11585] (74-169)